Protein AF-0000000072977412 (afdb_homodimer)

Nearest PDB structures (foldseek):
  4biz-assembly2_C  TM=6.593E-01  e=1.314E-16  Escherichia coli K-12
  4biu-assembly3_F  TM=7.457E-01  e=8.459E-15  Escherichia coli K-12
  4biz-assembly3_A  TM=6.455E-01  e=6.499E-15  Escherichia coli K-12
  5lfk-assembly1_B-2  TM=5.890E-01  e=2.652E-15  Escherichia coli
  1id0-assembly1_A  TM=7.101E-01  e=5.245E-09  Escherichia coli

Sequence (884 aa):
MTYRMSFDWLKHYLPRSLYGRAALILILPIITLQLTVTLVFIQRHFEGVTEQMTRTVVLDLQYLLDRVNAAPDLATAQSIEGVVADPLQLVMTLPANAMPQTGVRRWFDFSGRVVEHTLQARIDGLGPVVLSDDRRVELWFETAHGPMMIEFRRNRVSASNPHQLLVWMVVLGVFMTVIAYIFLRNQLRPIKRLAAASTEYGRGRVVTYHPSGANEVRAAGHAFLDMRNRIERQTQTRTMMLSGVSHDLRTPLTRLRLGLGLLDGDEIEPLVRDVDDMQRLLDAFLDFARGDAQGDAELVDPIDLSAVILADAHRMGQAVSAGEMAGDGDVALRPLAIRRAVENLIGNALRYGGEARLSVIVTPRAVVFCVEDNGQGIPPDQREDAVRPFTRLDPARNQDRGSGVGLGLAIVEDIARAHGGTLRLGESDDLGGLKAEIVLGRMTYRMSFDWLKHYLPRSLYGRAALILILPIITLQLTVTLVFIQRHFEGVTEQMTRTVVLDLQYLLDRVNAAPDLATAQSIEGVVADPLQLVMTLPANAMPQTGVRRWFDFSGRVVEHTLQARIDGLGPVVLSDDRRVELWFETAHGPMMIEFRRNRVSASNPHQLLVWMVVLGVFMTVIAYIFLRNQLRPIKRLAAASTEYGRGRVVTYHPSGANEVRAAGHAFLDMRNRIERQTQTRTMMLSGVSHDLRTPLTRLRLGLGLLDGDEIEPLVRDVDDMQRLLDAFLDFARGDAQGDAELVDPIDLSAVILADAHRMGQAVSAGEMAGDGDVALRPLAIRRAVENLIGNALRYGGEARLSVIVTPRAVVFCVEDNGQGIPPDQREDAVRPFTRLDPARNQDRGSGVGLGLAIVEDIARAHGGTLRLGESDDLGGLKAEIVLGR

pLDDT: mean 83.36, std 12.49, range [24.05, 97.44]

Solvent-accessible surface area (backbone atoms only — not comparable to full-atom values): 46419 Å² total; per-residue (Å²): 132,76,78,68,77,70,58,61,70,55,53,73,73,45,54,58,43,56,66,50,40,52,47,49,51,52,46,48,46,51,52,51,50,50,52,50,51,52,50,49,43,48,55,53,50,48,51,45,38,22,43,38,28,32,52,53,50,47,31,54,50,52,46,52,50,50,54,41,52,68,32,90,46,60,70,56,30,49,51,39,36,72,70,49,28,48,58,60,58,33,47,66,39,72,66,34,73,86,76,66,91,62,54,39,70,58,91,82,41,64,63,54,52,47,39,52,51,49,48,58,74,71,39,86,68,59,51,38,48,35,37,85,53,90,54,38,37,38,39,32,37,74,50,84,75,41,38,32,34,41,35,35,58,29,56,51,34,31,64,80,69,67,61,53,59,55,51,51,48,51,53,49,51,52,51,36,48,53,54,39,47,54,52,50,51,61,62,45,44,39,55,50,49,49,19,50,49,35,42,37,41,69,72,72,40,87,67,93,80,76,66,42,74,34,51,51,48,25,44,25,35,47,25,50,50,50,51,50,49,48,49,53,48,50,53,48,49,48,36,50,49,39,51,44,52,43,55,62,46,46,53,45,46,52,50,41,50,54,56,51,66,73,53,86,64,84,76,45,55,64,47,50,49,36,50,53,49,48,52,52,49,44,52,52,49,38,54,54,49,45,48,85,74,45,68,70,74,37,76,39,44,64,65,60,56,48,50,53,53,50,51,52,38,51,72,68,69,46,59,65,44,81,50,60,76,45,67,79,63,71,39,79,39,30,64,70,40,48,51,50,32,52,49,34,48,43,50,49,20,38,70,60,32,56,32,23,32,44,27,36,42,40,52,96,58,31,39,35,45,33,40,31,11,47,19,86,46,68,57,80,89,47,49,71,54,46,39,34,70,55,34,61,92,61,59,80,79,40,58,82,74,55,80,73,70,26,42,50,51,23,47,30,37,51,51,23,42,76,56,66,25,41,63,45,80,47,69,23,86,86,55,57,3,28,21,41,32,39,40,29,59,101,131,75,79,68,77,69,57,60,69,57,53,72,73,45,55,55,42,57,67,50,40,51,47,49,52,52,46,48,45,52,50,52,49,50,52,50,52,52,50,50,42,49,55,53,50,47,50,46,37,21,45,37,28,34,54,54,50,47,31,54,51,50,44,51,51,52,54,42,53,67,35,90,45,60,70,57,30,50,50,40,35,73,70,49,29,46,58,60,57,32,47,66,38,69,66,35,74,86,76,65,91,61,55,39,69,56,93,82,40,64,63,54,52,46,35,52,53,49,47,59,73,70,37,87,67,58,52,37,49,35,38,85,54,89,54,40,36,37,39,33,35,75,48,83,74,40,39,30,33,39,36,35,58,29,57,53,32,29,64,79,69,66,61,54,60,57,51,51,47,50,52,49,49,53,52,37,49,52,52,39,47,56,51,50,53,61,61,45,44,39,56,49,50,48,18,49,49,34,42,37,41,68,72,70,40,87,66,93,78,76,67,44,73,35,50,51,48,23,45,24,33,47,25,50,49,50,50,51,49,48,49,51,47,52,51,48,48,48,37,49,48,37,51,44,51,43,56,62,47,47,54,45,48,53,50,42,48,53,56,51,65,72,52,84,63,83,77,44,55,63,48,50,49,38,50,53,48,46,52,51,47,44,51,51,49,38,56,54,49,46,48,83,75,45,68,68,73,40,76,38,45,64,65,60,55,48,51,54,53,51,52,50,39,51,72,70,70,46,59,64,44,81,50,61,77,46,66,77,61,70,39,80,38,30,65,70,40,50,51,50,33,51,50,35,47,44,52,49,19,37,71,60,31,57,32,23,32,44,26,36,42,39,52,94,59,31,39,35,46,32,38,32,11,46,20,85,48,66,59,80,92,46,49,71,51,45,39,32,71,54,32,61,93,59,59,82,80,38,60,82,74,56,79,74,70,26,43,49,51,22,49,31,36,50,51,22,43,75,56,67,25,40,63,44,80,46,71,23,84,86,54,59,4,28,22,40,31,38,40,28,58,100

InterPro domains:
  IPR003594 Histidine kinase/HSP90-like ATPase domain [PF02518] (336-434)
  IPR003594 Histidine kinase/HSP90-like ATPase domain [SM00387] (333-442)
  IPR003660 HAMP domain [PF00672] (183-232)
  IPR003660 HAMP domain [PS50885] (185-236)
  IPR003661 Signal transduction histidine kinase, dimerisation/phosphoacceptor domain [PF00512] (238-293)
  IPR003661 Signal transduction histidine kinase, dimerisation/phosphoacceptor domain [SM00388] (237-294)
  IPR003661 Signal transduction histidine kinase, dimerisation/phosphoacceptor domain [cd00082] (236-290)
  IPR004358 Signal transduction histidine kinase-related protein, C-terminal [PR00344] (367-381)
  IPR004358 Signal transduction histidine kinase-related protein, C-terminal [PR00344] (403-421)
  IPR005467 Histidine kinase domain [PS50109] (244-442)
  IPR036097 Signal transduction histidine kinase, dimerisation/phosphoacceptor domain superfamily [SSF47384] (222-293)
  IPR036890 Histidine kinase/HSP90-like ATPase superfamily [G3DSA:3.30.565.10] (298-442)
  IPR036890 Histidine kinase/HSP90-like ATPase superfamily [SSF55874] (285-431)
  IPR050980 Two-component sensor histidine kinase [PTHR44936] (6-440)

Radius of gyration: 48.52 Å; Cα contacts (8 Å, |Δi|>4): 1383; chains: 2; bounding box: 77×150×83 Å

Foldseek 3Di:
DPPPVCCVVVVVVFDPDPLRNLLCVLQVVLVVVLVVVVVCCCPCPFLVQLLVLLVVVLVLVVVLQVLLQPDPAQVSSVVSCVVRQVVVQKHKDPQDDDDDQEEDDDPPPPSVVSSVVSNPVRDPQKDHWHDPDQFKIWTWGQHPRHIMIIMHTNVSNGPPPSCVVSVVSVVVSVVVSVVSSVVSCVQCVQVVQLVVQLVCVVQVDHDDDQQDHDPVSSVVSVVSVVVVVVVVVVLVVLLVVLVVVLVVLVVVLVVQLVVLVPDDDPVSVVVNVVSVQVNVLSVVSNVLSCQPVDDFFDWDWPLVLVVVLVVVCVVVVAQEEEDAEDDDDTDGARSVNVSLLLVLLSVVQCLFANHKYWYWYDDPWKIKIKIAHQGPADDPVCVVVLLDFQDDPCCVVCVPSRDDSSCSSVSNQVRLVSQVWGWDWDADPVNGYIMIMRIHTD/DPPPVCCVVVVVVFDPDPLRNLLCVLQVVLVVVLVVVVVCCCVCPFLVQLLVLLVVVLVLVVVLQVLLQPDPAQVSSVVSCVVRQVVVQKHKDPPDPDDDQEEDDDPPPPSVVSSVVSNPVRDPQKHHWHDPDQFKIWTWGQHPRHIMIIMHTNVSNGPPPSCVVSVVSVVVSVVVSVVSSVVSCVQCVQVVQLVVQLVCVVQVDHDDDQQDHDPVSSVVSVVSVVVVVVVVVVLVVLLVVLVVVLVVLVVVLVVQLVVLVPDDDPVSVVVNVVSVQVNVLSVVSNVLSCQPVDDFFDWDWPLVLVVVLVVVCVVVVAQEEEDAEDDDDTDGARSVNVSLLLVLLQVVQCLFANHKYWYWYDDPWKIKIKIAHQGPADDPVCVVVLLDFQDDPCCVVCVPSRDDSSCNSVSNQVRLVSQVWGWDWDADPVNGYIMIMRIHTD

Structure (mmCIF, N/CA/C/O backbone):
data_AF-0000000072977412-model_v1
#
loop_
_entity.id
_entity.type
_entity.pdbx_description
1 polymer 'histidine kinase'
#
loop_
_atom_site.group_PDB
_atom_site.id
_atom_site.type_symbol
_atom_site.label_atom_id
_atom_site.label_alt_id
_atom_site.label_comp_id
_atom_site.label_asym_id
_atom_site.label_entity_id
_atom_site.label_seq_id
_atom_site.pdbx_PDB_ins_code
_atom_site.Cartn_x
_atom_site.Cartn_y
_atom_site.Cartn_z
_atom_site.occupancy
_atom_site.B_iso_or_equiv
_atom_site.auth_seq_id
_atom_site.auth_comp_id
_atom_site.auth_asym_id
_atom_site.auth_atom_id
_atom_site.pdbx_PDB_model_num
ATOM 1 N N . MET A 1 1 ? 4.051 -14.453 25.219 1 24.89 1 MET A N 1
ATOM 2 C CA . MET A 1 1 ? 5.355 -14.531 24.562 1 24.89 1 MET A CA 1
ATOM 3 C C . MET A 1 1 ? 5.211 -14.914 23.094 1 24.89 1 MET A C 1
ATOM 5 O O . MET A 1 1 ? 5.09 -16.094 22.766 1 24.89 1 MET A O 1
ATOM 9 N N . THR A 1 2 ? 4.379 -14.188 22.391 1 33.25 2 THR A N 1
ATOM 10 C CA . THR A 1 2 ? 3.928 -14.484 21.031 1 33.25 2 THR A CA 1
ATOM 11 C C . THR A 1 2 ? 5.113 -14.594 20.078 1 33.25 2 THR A C 1
ATOM 13 O O . THR A 1 2 ? 5.977 -13.711 20.047 1 33.25 2 THR A O 1
ATOM 16 N N . TYR A 1 3 ? 5.574 -15.727 19.953 1 31.36 3 TYR A N 1
ATOM 17 C CA . TYR A 1 3 ? 6.664 -16.094 19.062 1 31.36 3 TYR A CA 1
ATOM 18 C C . TYR A 1 3 ? 6.586 -15.336 17.75 1 31.36 3 TYR A C 1
ATOM 20 O O . TYR A 1 3 ? 5.695 -15.586 16.938 1 31.36 3 TYR A O 1
ATOM 28 N N . ARG A 1 4 ? 6.785 -13.992 17.875 1 40.03 4 ARG A N 1
ATOM 29 C CA . ARG A 1 4 ? 7.07 -13.227 16.656 1 40.03 4 ARG A CA 1
ATOM 30 C C . ARG A 1 4 ? 8.07 -13.961 15.773 1 40.03 4 ARG A C 1
ATOM 32 O O . ARG A 1 4 ? 9.25 -14.078 16.125 1 40.03 4 ARG A O 1
ATOM 39 N N . MET A 1 5 ? 7.805 -15.062 15.312 1 39.19 5 MET A N 1
ATOM 40 C CA . MET A 1 5 ? 8.68 -15.727 14.352 1 39.19 5 MET A CA 1
ATOM 41 C C . MET A 1 5 ? 9.477 -14.703 13.547 1 39.19 5 MET A C 1
ATOM 43 O O . MET A 1 5 ? 8.906 -13.844 12.875 1 39.19 5 MET A O 1
ATOM 47 N N . SER A 1 6 ? 10.547 -14.195 13.961 1 41.56 6 SER A N 1
ATOM 48 C CA . SER A 1 6 ? 11.562 -13.203 13.617 1 41.56 6 SER A CA 1
ATOM 49 C C . SER A 1 6 ? 12.039 -13.375 12.18 1 41.56 6 SER A C 1
ATOM 51 O O . SER A 1 6 ? 12.875 -14.234 11.891 1 41.56 6 SER A O 1
ATOM 53 N N . PHE A 1 7 ? 11.188 -13.484 11.359 1 47.25 7 PHE A N 1
ATOM 54 C CA . PHE A 1 7 ? 11.594 -13.406 9.961 1 47.25 7 PHE A CA 1
ATOM 55 C C . PHE A 1 7 ? 12.508 -12.203 9.727 1 47.25 7 PHE A C 1
ATOM 57 O O . PHE A 1 7 ? 12.469 -11.594 8.656 1 47.25 7 PHE A O 1
ATOM 64 N N . ASP A 1 8 ? 13.031 -11.719 10.68 1 50.78 8 ASP A N 1
ATOM 65 C CA . ASP A 1 8 ? 13.961 -10.594 10.602 1 50.78 8 ASP A CA 1
ATOM 66 C C . ASP A 1 8 ? 15.109 -10.891 9.641 1 50.78 8 ASP A C 1
ATOM 68 O O . ASP A 1 8 ? 15.625 -9.984 8.984 1 50.78 8 ASP A O 1
ATOM 72 N N . TRP A 1 9 ? 15.5 -12.242 9.648 1 49.22 9 TRP A N 1
ATOM 73 C CA . TRP A 1 9 ? 16.594 -12.586 8.758 1 49.22 9 TRP A CA 1
ATOM 74 C C . TRP A 1 9 ? 16.188 -12.422 7.297 1 49.22 9 TRP A C 1
ATOM 76 O O . TRP A 1 9 ? 16.984 -11.992 6.461 1 49.22 9 TRP A O 1
ATOM 86 N N . LEU A 1 10 ? 15.016 -12.703 7.008 1 53.59 10 LEU A N 1
ATOM 87 C CA . LEU A 1 10 ? 14.539 -12.57 5.633 1 53.59 10 LEU A CA 1
ATOM 88 C C . LEU A 1 10 ? 14.445 -11.102 5.238 1 53.59 10 LEU A C 1
ATOM 90 O O . LEU A 1 10 ? 14.508 -10.766 4.051 1 53.59 10 LEU A O 1
ATOM 94 N N . LYS A 1 11 ? 14.539 -10.266 6.254 1 57.81 11 LYS A N 1
ATOM 95 C CA . LYS A 1 11 ? 14.414 -8.828 6.016 1 57.81 11 LYS A CA 1
ATOM 96 C C . LYS A 1 11 ? 15.625 -8.289 5.258 1 57.81 11 LYS A C 1
ATOM 98 O O . LYS A 1 11 ? 15.508 -7.34 4.484 1 57.81 11 LYS A O 1
ATOM 103 N N . HIS A 1 12 ? 16.609 -9.039 5.488 1 54.75 12 HIS A N 1
ATOM 104 C CA . HIS A 1 12 ? 17.828 -8.57 4.84 1 54.75 12 HIS A CA 1
ATOM 105 C C . HIS A 1 12 ? 17.812 -8.883 3.348 1 54.75 12 HIS A C 1
ATOM 107 O O . HIS A 1 12 ? 18.469 -8.203 2.561 1 54.75 12 HIS A O 1
ATOM 113 N N . TYR A 1 13 ? 17.031 -9.852 2.969 1 55.81 13 TYR A N 1
ATOM 114 C CA . TYR A 1 13 ? 17.094 -10.242 1.564 1 55.81 13 TYR A CA 1
ATOM 115 C C . TYR A 1 13 ? 15.922 -9.664 0.784 1 55.81 13 TYR A C 1
ATOM 117 O O . TYR A 1 13 ? 15.891 -9.742 -0.446 1 55.81 13 TYR A O 1
ATOM 125 N N . LEU A 1 14 ? 15.086 -9.031 1.448 1 64.12 14 LEU A N 1
ATOM 126 C CA . LEU A 1 14 ? 13.906 -8.516 0.767 1 64.12 14 LEU A CA 1
ATOM 127 C C . LEU A 1 14 ? 14.141 -7.098 0.262 1 64.12 14 LEU A C 1
ATOM 129 O O . LEU A 1 14 ? 14.82 -6.305 0.923 1 64.12 14 LEU A O 1
ATOM 133 N N . PRO A 1 15 ? 13.742 -6.848 -0.955 1 70.62 15 PRO A N 1
ATOM 134 C CA . PRO A 1 15 ? 13.859 -5.477 -1.462 1 70.62 15 PRO A CA 1
ATOM 135 C C . PRO A 1 15 ? 13.227 -4.449 -0.523 1 70.62 15 PRO A C 1
ATOM 137 O O . PRO A 1 15 ? 12.328 -4.781 0.254 1 70.62 15 PRO A O 1
ATOM 140 N N . ARG A 1 16 ? 13.859 -3.369 -0.55 1 72.94 16 ARG A N 1
ATOM 141 C CA . ARG A 1 16 ? 13.406 -2.334 0.374 1 72.94 16 ARG A CA 1
ATOM 142 C C . ARG A 1 16 ? 12.328 -1.466 -0.265 1 72.94 16 ARG A C 1
ATOM 144 O O . ARG A 1 16 ? 11.633 -0.725 0.429 1 72.94 16 ARG A O 1
ATOM 151 N N . SER A 1 17 ? 12.156 -1.719 -1.603 1 79 17 SER A N 1
ATOM 152 C CA . SER A 1 17 ? 11.133 -0.931 -2.289 1 79 17 SER A CA 1
ATOM 153 C C . SER A 1 17 ? 9.781 -1.632 -2.258 1 79 17 SER A C 1
ATOM 155 O O . SER A 1 17 ? 9.711 -2.859 -2.164 1 79 17 SER A O 1
ATOM 157 N N . LEU A 1 18 ? 8.719 -0.855 -2.211 1 79.94 18 LEU A N 1
ATOM 158 C CA . LEU A 1 18 ? 7.359 -1.392 -2.18 1 79.94 18 LEU A CA 1
ATOM 159 C C . LEU A 1 18 ? 7.102 -2.287 -3.389 1 79.94 18 LEU A C 1
ATOM 161 O O . LEU A 1 18 ? 6.598 -3.402 -3.242 1 79.94 18 LEU A O 1
ATOM 165 N N . TYR A 1 19 ? 7.555 -1.875 -4.586 1 75.5 19 TYR A N 1
ATOM 166 C CA . TYR A 1 19 ? 7.355 -2.646 -5.809 1 75.5 19 TYR A CA 1
ATOM 167 C C . TYR A 1 19 ? 8.18 -3.928 -5.785 1 75.5 19 TYR A C 1
ATOM 169 O O . TYR A 1 19 ? 7.707 -4.988 -6.199 1 75.5 19 TYR A O 1
ATOM 177 N N . GLY A 1 20 ? 9.391 -3.82 -5.32 1 76.69 20 GLY A N 1
ATOM 178 C CA . GLY A 1 20 ? 10.242 -4.996 -5.25 1 76.69 20 GLY A CA 1
ATOM 179 C C . GLY A 1 20 ? 9.695 -6.074 -4.332 1 76.69 20 GLY A C 1
ATOM 180 O O . GLY A 1 20 ? 9.688 -7.254 -4.688 1 76.69 20 GLY A O 1
ATOM 181 N N . ARG A 1 21 ? 9.281 -5.664 -3.252 1 78.75 21 ARG A N 1
ATOM 182 C CA . ARG A 1 21 ? 8.719 -6.609 -2.289 1 78.75 21 ARG A CA 1
ATOM 183 C C . ARG A 1 21 ? 7.438 -7.234 -2.82 1 78.75 21 ARG A C 1
ATOM 185 O O . ARG A 1 21 ? 7.227 -8.445 -2.688 1 78.75 21 ARG A O 1
ATOM 192 N N . ALA A 1 22 ? 6.613 -6.461 -3.445 1 79.75 22 ALA A N 1
ATOM 193 C CA . ALA A 1 22 ? 5.352 -6.949 -3.99 1 79.75 22 ALA A CA 1
ATOM 194 C C . ALA A 1 22 ? 5.59 -7.922 -5.141 1 79.75 22 ALA A C 1
ATOM 196 O O . ALA A 1 22 ? 4.922 -8.953 -5.246 1 79.75 22 ALA A O 1
ATOM 197 N N . ALA A 1 23 ? 6.586 -7.625 -5.941 1 79.38 23 ALA A N 1
ATOM 198 C CA . ALA A 1 23 ? 6.93 -8.492 -7.066 1 79.38 23 ALA A CA 1
ATOM 199 C C . ALA A 1 23 ? 7.43 -9.852 -6.578 1 79.38 23 ALA A C 1
ATOM 201 O O . ALA A 1 23 ? 7.062 -10.891 -7.129 1 79.38 23 ALA A O 1
ATOM 202 N N . LEU A 1 24 ? 8.219 -9.828 -5.625 1 78.5 24 LEU A N 1
ATOM 203 C CA . LEU A 1 24 ? 8.758 -11.062 -5.074 1 78.5 24 LEU A CA 1
ATOM 204 C C . LEU A 1 24 ? 7.645 -11.938 -4.5 1 78.5 24 LEU A C 1
ATOM 206 O O . LEU A 1 24 ? 7.652 -13.156 -4.68 1 78.5 24 LEU A O 1
ATOM 210 N N . ILE A 1 25 ? 6.734 -11.328 -3.908 1 78.88 25 ILE A N 1
ATOM 211 C CA . ILE A 1 25 ? 5.637 -12.047 -3.268 1 78.88 25 ILE A CA 1
ATOM 212 C C . ILE A 1 25 ? 4.742 -12.672 -4.332 1 78.88 25 ILE A C 1
ATOM 214 O O . ILE A 1 25 ? 4.215 -13.773 -4.133 1 78.88 25 ILE A O 1
ATOM 218 N N . LEU A 1 26 ? 4.66 -12.023 -5.438 1 78.19 26 LEU A N 1
ATOM 219 C CA . LEU A 1 26 ? 3.805 -12.5 -6.516 1 78.19 26 LEU A CA 1
ATOM 220 C C . LEU A 1 26 ? 4.516 -13.562 -7.344 1 78.19 26 LEU A C 1
ATOM 222 O O . LEU A 1 26 ? 3.941 -14.617 -7.645 1 78.19 26 LEU A O 1
ATOM 226 N N . ILE A 1 27 ? 5.805 -13.367 -7.613 1 80.44 27 ILE A N 1
ATOM 227 C CA . ILE A 1 27 ? 6.527 -14.172 -8.594 1 80.44 27 ILE A CA 1
ATOM 228 C C . ILE A 1 27 ? 7.055 -15.445 -7.934 1 80.44 27 ILE A C 1
ATOM 230 O O . ILE A 1 27 ? 7.035 -16.516 -8.539 1 80.44 27 ILE A O 1
ATOM 234 N N . LEU A 1 28 ? 7.379 -15.367 -6.719 1 79.31 28 LEU A N 1
ATOM 235 C CA . LEU A 1 28 ? 8.07 -16.469 -6.062 1 79.31 28 LEU A CA 1
ATOM 236 C C . LEU A 1 28 ? 7.168 -17.703 -5.969 1 79.31 28 LEU A C 1
ATOM 238 O O . LEU A 1 28 ? 7.566 -18.797 -6.359 1 79.31 28 LEU A O 1
ATOM 242 N N . PRO A 1 29 ? 5.945 -17.516 -5.547 1 78.88 29 PRO A N 1
ATOM 243 C CA . PRO A 1 29 ? 5.09 -18.703 -5.469 1 78.88 29 PRO A CA 1
ATOM 244 C C . PRO A 1 29 ? 4.789 -19.297 -6.844 1 78.88 29 PRO A C 1
ATOM 246 O O . PRO A 1 29 ? 4.727 -20.516 -6.988 1 78.88 29 PRO A O 1
ATOM 249 N N . ILE A 1 30 ? 4.672 -18.5 -7.832 1 79.06 30 ILE A N 1
ATOM 250 C CA . ILE A 1 30 ? 4.352 -18.969 -9.18 1 79.06 30 ILE A CA 1
ATOM 251 C C . ILE A 1 30 ? 5.543 -19.719 -9.766 1 79.06 30 ILE A C 1
ATOM 253 O O . ILE A 1 30 ? 5.387 -20.828 -10.289 1 79.06 30 ILE A O 1
ATOM 257 N N . ILE A 1 31 ? 6.703 -19.203 -9.609 1 80.31 31 ILE A N 1
ATOM 258 C CA . ILE A 1 31 ? 7.906 -19.828 -10.156 1 80.31 31 ILE A CA 1
ATOM 259 C C . ILE A 1 31 ? 8.211 -21.125 -9.414 1 80.31 31 ILE A C 1
ATOM 261 O O . ILE A 1 31 ? 8.586 -22.125 -10.023 1 80.31 31 ILE A O 1
ATOM 265 N N . THR A 1 32 ? 8.023 -21.094 -8.125 1 79.19 32 THR A N 1
ATOM 266 C CA . THR A 1 32 ? 8.273 -22.281 -7.32 1 79.19 32 THR A CA 1
ATOM 267 C C . THR A 1 32 ? 7.309 -23.406 -7.707 1 79.19 32 THR A C 1
ATOM 269 O O . THR A 1 32 ? 7.719 -24.562 -7.863 1 79.19 32 THR A O 1
ATOM 272 N N . LEU A 1 33 ? 6.094 -23.031 -7.895 1 79.38 33 LEU A N 1
ATOM 273 C CA . LEU A 1 33 ? 5.09 -24.016 -8.281 1 79.38 33 LEU A CA 1
ATOM 274 C C . LEU A 1 33 ? 5.387 -24.578 -9.672 1 79.38 33 LEU A C 1
ATOM 276 O O . LEU A 1 33 ? 5.32 -25.781 -9.883 1 79.38 33 LEU A O 1
ATOM 280 N N . GLN A 1 34 ? 5.785 -23.703 -10.523 1 80.19 34 GLN A N 1
ATOM 281 C CA . GLN A 1 34 ? 6.082 -24.125 -11.891 1 80.19 34 GLN A CA 1
ATOM 282 C C . GLN A 1 34 ? 7.301 -25.047 -11.93 1 80.19 34 GLN A C 1
ATOM 284 O O . GLN A 1 34 ? 7.297 -26.062 -12.641 1 80.19 34 GLN A O 1
ATOM 289 N N . LEU A 1 35 ? 8.273 -24.703 -11.188 1 79.44 35 LEU A N 1
ATOM 290 C CA . LEU A 1 35 ? 9.492 -25.484 -11.172 1 79.44 35 LEU A CA 1
ATOM 291 C C . LEU A 1 35 ? 9.25 -26.859 -10.555 1 79.44 35 LEU A C 1
ATOM 293 O O . LEU A 1 35 ? 9.742 -27.875 -11.062 1 79.44 35 LEU A O 1
ATOM 297 N N . THR A 1 36 ? 8.477 -26.922 -9.562 1 77.44 36 THR A N 1
ATOM 298 C CA . THR A 1 36 ? 8.188 -28.172 -8.891 1 77.44 36 THR A CA 1
ATOM 299 C C . THR A 1 36 ? 7.344 -29.078 -9.773 1 77.44 36 THR A C 1
ATOM 301 O O . THR A 1 36 ? 7.637 -30.266 -9.914 1 77.44 36 THR A O 1
ATOM 304 N N . VAL A 1 37 ? 6.324 -28.531 -10.406 1 76.62 37 VAL A N 1
ATOM 305 C CA . VAL A 1 37 ? 5.457 -29.312 -11.281 1 76.62 37 VAL A CA 1
ATOM 306 C C . VAL A 1 37 ? 6.258 -29.828 -12.469 1 76.62 37 VAL A C 1
ATOM 308 O O . VAL A 1 37 ? 6.102 -30.984 -12.875 1 76.62 37 VAL A O 1
ATOM 311 N N . THR A 1 38 ? 7.141 -28.984 -12.945 1 77.19 38 THR A N 1
ATOM 312 C CA . THR A 1 38 ? 7.973 -29.375 -14.078 1 77.19 38 THR A CA 1
ATOM 313 C C . THR A 1 38 ? 8.891 -30.531 -13.711 1 77.19 38 THR A C 1
ATOM 315 O O . THR A 1 38 ? 8.992 -31.516 -14.453 1 77.19 38 THR A O 1
ATOM 318 N N . LEU A 1 39 ? 9.43 -30.516 -12.578 1 77.19 39 LEU A N 1
ATOM 319 C CA . LEU A 1 39 ? 10.375 -31.531 -12.148 1 77.19 39 LEU A CA 1
ATOM 320 C C . LEU A 1 39 ? 9.664 -32.844 -11.859 1 77.19 39 LEU A C 1
ATOM 322 O O . LEU A 1 39 ? 10.125 -33.906 -12.258 1 77.19 39 LEU A O 1
ATOM 326 N N . VAL A 1 40 ? 8.57 -32.75 -11.227 1 74.31 40 VAL A N 1
ATOM 327 C CA . VAL A 1 40 ? 7.812 -33.969 -10.891 1 74.31 40 VAL A CA 1
ATOM 328 C C . VAL A 1 40 ? 7.25 -34.594 -12.156 1 74.31 40 VAL A C 1
ATOM 330 O O . VAL A 1 40 ? 7.234 -35.812 -12.297 1 74.31 40 VAL A O 1
ATOM 333 N N . PHE A 1 41 ? 6.828 -33.844 -13.039 1 75.94 41 PHE A N 1
ATOM 334 C CA . PHE A 1 41 ? 6.297 -34.312 -14.312 1 75.94 41 PHE A CA 1
ATOM 335 C C . PHE A 1 41 ? 7.379 -35.031 -15.102 1 75.94 41 PHE A C 1
ATOM 337 O O . PHE A 1 41 ? 7.141 -36.125 -15.633 1 75.94 41 PHE A O 1
ATOM 344 N N . ILE A 1 42 ? 8.547 -34.438 -15.172 1 74.44 42 ILE A N 1
ATOM 345 C CA . ILE A 1 42 ? 9.625 -35.031 -15.953 1 74.44 42 ILE A CA 1
ATOM 346 C C . ILE A 1 42 ? 10.047 -36.375 -15.32 1 74.44 42 ILE A C 1
ATOM 348 O O . ILE A 1 42 ? 10.195 -37.375 -16.031 1 74.44 42 ILE A O 1
ATOM 352 N N . GLN A 1 43 ? 10.18 -36.375 -14.07 1 70.69 43 GLN A N 1
ATOM 353 C CA . GLN A 1 43 ? 10.695 -37.531 -13.383 1 70.69 43 GLN A CA 1
ATOM 354 C C . GLN A 1 43 ? 9.648 -38.656 -13.336 1 70.69 43 GLN A C 1
ATOM 356 O O . GLN A 1 43 ? 9.922 -39.781 -13.727 1 70.69 43 GLN A O 1
ATOM 361 N N . ARG A 1 44 ? 8.539 -38.312 -12.945 1 66.25 44 ARG A N 1
ATOM 362 C CA . ARG A 1 44 ? 7.578 -39.344 -12.633 1 66.25 44 ARG A CA 1
ATOM 363 C C . ARG A 1 44 ? 6.75 -39.719 -13.859 1 66.25 44 ARG A C 1
ATOM 365 O O . ARG A 1 44 ? 6.512 -40.906 -14.133 1 66.25 44 ARG A O 1
ATOM 372 N N . HIS A 1 45 ? 6.449 -38.688 -14.445 1 68 45 HIS A N 1
ATOM 373 C CA . HIS A 1 45 ? 5.477 -39 -15.492 1 68 45 HIS A CA 1
ATOM 374 C C . HIS A 1 45 ? 6.168 -39.25 -16.828 1 68 45 HIS A C 1
ATOM 376 O O . HIS A 1 45 ? 5.914 -40.281 -17.469 1 68 45 HIS A O 1
ATOM 382 N N . PHE A 1 46 ? 7.137 -38.531 -17.047 1 74.81 46 PHE A N 1
ATOM 383 C CA . PHE A 1 46 ? 7.766 -38.719 -18.344 1 74.81 46 PHE A CA 1
ATOM 384 C C . PHE A 1 46 ? 8.695 -39.906 -18.359 1 74.81 46 PHE A C 1
ATOM 386 O O . PHE A 1 46 ? 8.555 -40.812 -19.188 1 74.81 46 PHE A O 1
ATOM 393 N N . GLU A 1 47 ? 9.547 -40 -17.453 1 81.62 47 GLU A N 1
ATOM 394 C CA . GLU A 1 47 ? 10.523 -41.094 -17.406 1 81.62 47 GLU A CA 1
ATOM 395 C C . GLU A 1 47 ? 9.859 -42.406 -17 1 81.62 47 GLU A C 1
ATOM 397 O O . GLU A 1 47 ? 10.094 -43.438 -17.625 1 81.62 47 GLU A O 1
ATOM 402 N N . GLY A 1 48 ? 8.977 -42.312 -16.031 1 83.5 48 GLY A N 1
ATOM 403 C CA . GLY A 1 48 ? 8.328 -43.531 -15.531 1 83.5 48 GLY A CA 1
ATOM 404 C C . GLY A 1 48 ? 7.391 -44.156 -16.531 1 83.5 48 GLY A C 1
ATOM 405 O O . GLY A 1 48 ? 7.434 -45.375 -16.75 1 83.5 48 GLY A O 1
ATOM 406 N N . VAL A 1 49 ? 6.668 -43.375 -17.156 1 85.94 49 VAL A N 1
ATOM 407 C CA . VAL A 1 49 ? 5.703 -43.875 -18.125 1 85.94 49 VAL A CA 1
ATOM 408 C C . VAL A 1 49 ? 6.438 -44.438 -19.344 1 85.94 49 VAL A C 1
ATOM 410 O O . VAL A 1 49 ? 6.082 -45.5 -19.859 1 85.94 49 VAL A O 1
ATOM 413 N N . THR A 1 50 ? 7.449 -43.75 -19.812 1 89.31 50 THR A N 1
ATOM 414 C CA . THR A 1 50 ? 8.234 -44.219 -20.953 1 89.31 50 THR A CA 1
ATOM 415 C C . THR A 1 50 ? 8.867 -45.562 -20.656 1 89.31 50 THR A C 1
ATOM 417 O O . THR A 1 50 ? 8.859 -46.469 -21.5 1 89.31 50 THR A O 1
ATOM 420 N N . GLU A 1 51 ? 9.344 -45.719 -19.484 1 92.44 51 GLU A N 1
ATOM 421 C CA . GLU A 1 51 ? 9.938 -46.969 -19.078 1 92.44 51 GLU A CA 1
ATOM 422 C C . GLU A 1 51 ? 8.891 -48.094 -19.078 1 92.44 51 GLU A C 1
ATOM 424 O O . GLU A 1 51 ? 9.156 -49.188 -19.547 1 92.44 51 GLU A O 1
ATOM 429 N N . GLN A 1 52 ? 7.762 -47.75 -18.547 1 91.5 52 GLN A N 1
ATOM 430 C CA . GLN A 1 52 ? 6.684 -48.719 -18.484 1 91.5 52 GLN A CA 1
ATOM 431 C C . GLN A 1 52 ? 6.254 -49.156 -19.891 1 91.5 52 GLN A C 1
ATOM 433 O O . GLN A 1 52 ? 6.082 -50.344 -20.141 1 91.5 52 GLN A O 1
ATOM 438 N N . MET A 1 53 ? 6.078 -48.219 -20.719 1 93.12 53 MET A N 1
ATOM 439 C CA . MET A 1 53 ? 5.656 -48.5 -22.078 1 93.12 53 MET A CA 1
ATOM 440 C C . MET A 1 53 ? 6.699 -49.344 -22.812 1 93.12 53 MET A C 1
ATOM 442 O O . MET A 1 53 ? 6.363 -50.344 -23.469 1 93.12 53 MET A O 1
ATOM 446 N N . THR A 1 54 ? 7.961 -48.969 -22.609 1 95.25 54 THR A N 1
ATOM 447 C CA . THR A 1 54 ? 9.047 -49.688 -23.281 1 95.25 54 THR A CA 1
ATOM 448 C C . THR A 1 54 ? 9.148 -51.125 -22.781 1 95.25 54 THR A C 1
ATOM 450 O O . THR A 1 54 ? 9.375 -52.031 -23.578 1 95.25 54 THR A O 1
ATOM 453 N N . ARG A 1 55 ? 8.883 -51.344 -21.562 1 94.62 55 ARG A N 1
ATOM 454 C CA . ARG A 1 55 ? 8.953 -52.688 -20.984 1 94.62 55 ARG A CA 1
ATOM 455 C C . ARG A 1 55 ? 7.922 -53.625 -21.609 1 94.62 55 ARG A C 1
ATOM 457 O O . ARG A 1 55 ? 8.18 -54.812 -21.797 1 94.62 55 ARG A O 1
ATOM 464 N N . THR A 1 56 ? 6.809 -53 -21.891 1 94.56 56 THR A N 1
ATOM 465 C CA . THR A 1 56 ? 5.758 -53.812 -22.5 1 94.56 56 THR A CA 1
ATOM 466 C C . THR A 1 56 ? 6.176 -54.25 -23.906 1 94.56 56 THR A C 1
ATOM 468 O O . THR A 1 56 ? 5.961 -55.406 -24.266 1 94.56 56 THR A O 1
ATOM 471 N N . VAL A 1 57 ? 6.816 -53.406 -24.625 1 95.75 57 VAL A N 1
ATOM 472 C CA . VAL A 1 57 ? 7.234 -53.719 -25.984 1 95.75 57 VAL A CA 1
ATOM 473 C C . VAL A 1 57 ? 8.398 -54.719 -25.938 1 95.75 57 VAL A C 1
ATOM 475 O O . VAL A 1 57 ? 8.547 -55.562 -26.844 1 95.75 57 VAL A O 1
ATOM 478 N N . VAL A 1 58 ? 9.203 -54.656 -24.891 1 96.62 58 VAL A N 1
ATOM 479 C CA . VAL A 1 58 ? 10.328 -55.562 -24.719 1 96.62 58 VAL A CA 1
ATOM 480 C C . VAL A 1 58 ? 9.836 -57 -24.703 1 96.62 58 VAL A C 1
ATOM 482 O O . VAL A 1 58 ? 10.484 -57.906 -25.25 1 96.62 58 VAL A O 1
ATOM 485 N N . LEU A 1 59 ? 8.664 -57.219 -24.109 1 95.62 59 LEU A N 1
ATOM 486 C CA . LEU A 1 59 ? 8.086 -58.562 -24.078 1 95.62 59 LEU A CA 1
ATOM 487 C C . LEU A 1 59 ? 7.809 -59.094 -25.484 1 95.62 59 LEU A C 1
ATOM 489 O O . LEU A 1 59 ? 8.141 -60.219 -25.812 1 95.62 59 LEU A O 1
ATOM 493 N N . ASP A 1 60 ? 7.309 -58.219 -26.297 1 96.31 60 ASP A N 1
ATOM 494 C CA . ASP A 1 60 ? 7.012 -58.562 -27.672 1 96.31 60 ASP A CA 1
ATOM 495 C C . ASP A 1 60 ? 8.289 -58.875 -28.453 1 96.31 60 ASP A C 1
ATOM 497 O O . ASP A 1 60 ? 8.352 -59.844 -29.188 1 96.31 60 ASP A O 1
ATOM 501 N N . LEU A 1 61 ? 9.258 -58.031 -28.234 1 96.44 61 LEU A N 1
ATOM 502 C CA . LEU A 1 61 ? 10.508 -58.156 -28.969 1 96.44 61 LEU A CA 1
ATOM 503 C C . LEU A 1 61 ? 11.25 -59.438 -28.594 1 96.44 61 LEU A C 1
ATOM 505 O O . LEU A 1 61 ? 11.75 -60.156 -29.453 1 96.44 61 LEU A O 1
ATOM 509 N N . GLN A 1 62 ? 11.273 -59.719 -27.312 1 95.56 62 GLN A N 1
ATOM 510 C CA . GLN A 1 62 ? 11.945 -60.938 -26.844 1 95.56 62 GLN A CA 1
ATOM 511 C C . GLN A 1 62 ? 11.258 -62.188 -27.359 1 95.56 62 GLN A C 1
ATOM 513 O O . GLN A 1 62 ? 11.922 -63.156 -27.75 1 95.56 62 GLN A O 1
ATOM 518 N N . TYR A 1 63 ? 9.945 -62.094 -27.344 1 95.75 63 TYR A N 1
ATOM 519 C CA . TYR A 1 63 ? 9.172 -63.219 -27.859 1 95.75 63 TYR A CA 1
ATOM 520 C C . TYR A 1 63 ? 9.508 -63.469 -29.328 1 95.75 63 TYR A C 1
ATOM 522 O O . TYR A 1 63 ? 9.781 -64.625 -29.719 1 95.75 63 TYR A O 1
ATOM 530 N N . LEU A 1 64 ? 9.508 -62.438 -30.094 1 95.81 64 LEU A N 1
ATOM 531 C CA . LEU A 1 64 ? 9.812 -62.531 -31.516 1 95.81 64 LEU A CA 1
ATOM 532 C C . LEU A 1 64 ? 11.234 -63.062 -31.734 1 95.81 64 LEU A C 1
ATOM 534 O O . LEU A 1 64 ? 11.461 -63.938 -32.562 1 95.81 64 LEU A O 1
ATOM 538 N N . LEU A 1 65 ? 12.203 -62.531 -30.984 1 95 65 LEU A N 1
ATOM 539 C CA . LEU A 1 65 ? 13.609 -62.906 -31.109 1 95 65 LEU A CA 1
ATOM 540 C C . LEU A 1 65 ? 13.805 -64.375 -30.766 1 95 65 LEU A C 1
ATOM 542 O O . LEU A 1 65 ? 14.531 -65.125 -31.469 1 95 65 LEU A O 1
ATOM 546 N N . ASP A 1 66 ? 13.109 -64.812 -29.75 1 95.19 66 ASP A N 1
ATOM 547 C CA . ASP A 1 66 ? 13.219 -66.188 -29.328 1 95.19 66 ASP A CA 1
ATOM 548 C C . ASP A 1 66 ? 12.672 -67.125 -30.391 1 95.19 66 ASP A C 1
ATOM 550 O O . ASP A 1 66 ? 13.258 -68.188 -30.672 1 95.19 66 ASP A O 1
ATOM 554 N N . ARG A 1 67 ? 11.586 -66.75 -31.016 1 95.06 67 ARG A N 1
ATOM 555 C CA . ARG A 1 67 ? 10.969 -67.562 -32.062 1 95.06 67 ARG A CA 1
ATOM 556 C C . ARG A 1 67 ? 11.859 -67.625 -33.281 1 95.06 67 ARG A C 1
ATOM 558 O O . ARG A 1 67 ? 12 -68.688 -33.906 1 95.06 67 ARG A O 1
ATOM 565 N N . VAL A 1 68 ? 12.461 -66.562 -33.625 1 95.5 68 VAL A N 1
ATOM 566 C CA . VAL A 1 68 ? 13.32 -66.5 -34.812 1 95.5 68 VAL A CA 1
ATOM 567 C C . VAL A 1 68 ? 14.57 -67.312 -34.562 1 95.5 68 VAL A C 1
ATOM 569 O O . VAL A 1 68 ? 14.969 -68.125 -35.438 1 95.5 68 VAL A O 1
ATOM 572 N N . ASN A 1 69 ? 15.117 -67.25 -33.406 1 94.69 69 ASN A N 1
ATOM 573 C CA . ASN A 1 69 ? 16.344 -67.938 -33.094 1 94.69 69 ASN A CA 1
ATOM 574 C C . ASN A 1 69 ? 16.094 -69.438 -32.969 1 94.69 69 ASN A C 1
ATOM 576 O O . ASN A 1 69 ? 17 -70.25 -33.219 1 94.69 69 ASN A O 1
ATOM 580 N N . ALA A 1 70 ? 14.844 -69.75 -32.625 1 94.56 70 ALA A N 1
ATOM 581 C CA . ALA A 1 70 ? 14.5 -71.188 -32.469 1 94.56 70 ALA A CA 1
ATOM 582 C C . ALA A 1 70 ? 14.164 -71.812 -33.812 1 94.56 70 ALA A C 1
ATOM 584 O O . ALA A 1 70 ? 14.078 -73.062 -33.906 1 94.56 70 ALA A O 1
ATOM 585 N N . ALA A 1 71 ? 14.047 -71 -34.812 1 95.38 71 ALA A N 1
ATOM 586 C CA . ALA A 1 71 ? 13.719 -71.5 -36.125 1 95.38 71 ALA A CA 1
ATOM 587 C C . ALA A 1 71 ? 14.867 -72.375 -36.688 1 95.38 71 ALA A C 1
ATOM 589 O O . ALA A 1 71 ? 16.031 -72 -36.531 1 95.38 71 ALA A O 1
ATOM 590 N N . PRO A 1 72 ? 14.539 -73.438 -37.344 1 94.88 72 PRO A N 1
ATOM 591 C CA . PRO A 1 72 ? 15.586 -74.312 -37.812 1 94.88 72 PRO A CA 1
ATOM 592 C C . PRO A 1 72 ? 16.312 -73.812 -39.062 1 94.88 72 PRO A C 1
ATOM 594 O O . PRO A 1 72 ? 17.469 -74.188 -39.281 1 94.88 72 PRO A O 1
ATOM 597 N N . ASP A 1 73 ? 15.578 -73.062 -39.938 1 94.75 73 ASP A N 1
ATOM 598 C CA . ASP A 1 73 ? 16.188 -72.5 -41.156 1 94.75 73 ASP A CA 1
ATOM 599 C C . ASP A 1 73 ? 15.688 -71.062 -41.406 1 94.75 73 ASP A C 1
ATOM 601 O O . ASP A 1 73 ? 14.82 -70.562 -40.719 1 94.75 73 ASP A O 1
ATOM 605 N N . LEU A 1 74 ? 16.312 -70.5 -42.375 1 94.62 74 LEU A N 1
ATOM 606 C CA . LEU A 1 74 ? 16.031 -69.125 -42.688 1 94.62 74 LEU A CA 1
ATOM 607 C C . LEU A 1 74 ? 14.609 -68.938 -43.219 1 94.62 74 LEU A C 1
ATOM 609 O O . LEU A 1 74 ? 13.93 -67.938 -42.906 1 94.62 74 LEU A O 1
ATOM 613 N N . ALA A 1 75 ? 14.156 -69.875 -43.906 1 95.44 75 ALA A N 1
ATOM 614 C CA . ALA A 1 75 ? 12.82 -69.812 -44.5 1 95.44 75 ALA A CA 1
ATOM 615 C C . ALA A 1 75 ? 11.75 -69.812 -43.406 1 95.44 75 ALA A C 1
ATOM 617 O O . ALA A 1 75 ? 10.789 -69.062 -43.469 1 95.44 75 ALA A O 1
ATOM 618 N N . THR A 1 76 ? 11.938 -70.625 -42.438 1 95.12 76 THR A N 1
ATOM 619 C CA . THR A 1 76 ? 11.008 -70.688 -41.312 1 95.12 76 THR A CA 1
ATOM 620 C C . THR A 1 76 ? 11.07 -69.438 -40.5 1 95.12 76 THR A C 1
ATOM 622 O O . THR A 1 76 ? 10.047 -68.938 -40.031 1 95.12 76 THR A O 1
ATOM 625 N N . ALA A 1 77 ? 12.258 -69 -40.406 1 95.94 77 ALA A N 1
ATOM 626 C CA . ALA A 1 77 ? 12.445 -67.75 -39.625 1 95.94 77 ALA A CA 1
ATOM 627 C C . ALA A 1 77 ? 11.734 -66.625 -40.312 1 95.94 77 ALA A C 1
ATOM 629 O O . ALA A 1 77 ? 11.133 -65.75 -39.656 1 95.94 77 ALA A O 1
ATOM 630 N N . GLN A 1 78 ? 11.805 -66.562 -41.594 1 95.69 78 GLN A N 1
ATOM 631 C CA . GLN A 1 78 ? 11.164 -65.5 -42.344 1 95.69 78 GLN A CA 1
ATOM 632 C C . GLN A 1 78 ? 9.641 -65.625 -42.281 1 95.69 78 GLN A C 1
ATOM 634 O O . GLN A 1 78 ? 8.938 -64.625 -42.281 1 95.69 78 GLN A O 1
ATOM 639 N N . SER A 1 79 ? 9.141 -66.75 -42.094 1 94.19 79 SER A N 1
ATOM 640 C CA . SER A 1 79 ? 7.695 -67 -42.031 1 94.19 79 SER A CA 1
ATOM 641 C C . SER A 1 79 ? 7.125 -66.5 -40.719 1 94.19 79 SER A C 1
ATOM 643 O O . SER A 1 79 ? 5.926 -66.188 -40.594 1 94.19 79 SER A O 1
ATOM 645 N N . ILE A 1 80 ? 8 -66.312 -39.781 1 94.81 80 ILE A N 1
ATOM 646 C CA . ILE A 1 80 ? 7.598 -65.875 -38.469 1 94.81 80 ILE A CA 1
ATOM 647 C C . ILE A 1 80 ? 7.098 -64.438 -38.562 1 94.81 80 ILE A C 1
ATOM 649 O O . ILE A 1 80 ? 6.297 -63.969 -37.75 1 94.81 80 ILE A O 1
ATOM 653 N N . GLU A 1 81 ? 7.547 -63.688 -39.625 1 94.25 81 GLU A N 1
ATOM 654 C CA . GLU A 1 81 ? 7.059 -62.312 -39.844 1 94.25 81 GLU A CA 1
ATOM 655 C C . GLU A 1 81 ? 5.535 -62.281 -39.938 1 94.25 81 GLU A C 1
ATOM 657 O O . GLU A 1 81 ? 4.879 -61.531 -39.25 1 94.25 81 GLU A O 1
ATOM 662 N N . GLY A 1 82 ? 4.969 -63.125 -40.656 1 93.25 82 GLY A N 1
ATOM 663 C CA . GLY A 1 82 ? 3.529 -63.156 -40.844 1 93.25 82 GLY A CA 1
ATOM 664 C C . GLY A 1 82 ? 2.775 -63.75 -39.688 1 93.25 82 GLY A C 1
ATOM 665 O O . GLY A 1 82 ? 1.618 -63.406 -39.438 1 93.25 82 GLY A O 1
ATOM 666 N N . VAL A 1 83 ? 3.432 -64.562 -38.875 1 92.69 83 VAL A N 1
ATOM 667 C CA . VAL A 1 83 ? 2.746 -65.375 -37.844 1 92.69 83 VAL A CA 1
ATOM 668 C C . VAL A 1 83 ? 2.826 -64.625 -36.5 1 92.69 83 VAL A C 1
ATOM 670 O O . VAL A 1 83 ? 1.879 -64.625 -35.719 1 92.69 83 VAL A O 1
ATOM 673 N N . VAL A 1 84 ? 3.959 -63.969 -36.312 1 95 84 VAL A N 1
ATOM 674 C CA . VAL A 1 84 ? 4.168 -63.344 -35 1 95 84 VAL A CA 1
ATOM 675 C C . VAL A 1 84 ? 4.328 -61.844 -35.156 1 95 84 VAL A C 1
ATOM 677 O O . VAL A 1 84 ? 3.559 -61.062 -34.594 1 95 84 VAL A O 1
ATOM 680 N N . ALA A 1 85 ? 5.223 -61.375 -36.031 1 95.81 85 ALA A N 1
ATOM 681 C CA . ALA A 1 85 ? 5.594 -59.969 -36.125 1 95.81 85 ALA A CA 1
ATOM 682 C C . ALA A 1 85 ? 4.418 -59.125 -36.594 1 95.81 85 ALA A C 1
ATOM 684 O O . ALA A 1 85 ? 4.094 -58.094 -36 1 95.81 85 ALA A O 1
ATOM 685 N N . ASP A 1 86 ? 3.723 -59.5 -37.625 1 95.56 86 ASP A N 1
ATOM 686 C CA . ASP A 1 86 ? 2.641 -58.719 -38.219 1 95.56 86 ASP A CA 1
ATOM 687 C C . ASP A 1 86 ? 1.505 -58.531 -37.219 1 95.56 86 ASP A C 1
ATOM 689 O O . ASP A 1 86 ? 1.06 -57.375 -37 1 95.56 86 ASP A O 1
ATOM 693 N N . PRO A 1 87 ? 1.042 -59.625 -36.5 1 94 87 PRO A N 1
ATOM 694 C CA . PRO A 1 87 ? -0.035 -59.438 -35.531 1 94 87 PRO A CA 1
ATOM 695 C C . PRO A 1 87 ? 0.357 -58.5 -34.375 1 94 87 PRO A C 1
ATOM 697 O O . PRO A 1 87 ? -0.502 -57.812 -33.812 1 94 87 PRO A O 1
ATOM 700 N N . LEU A 1 88 ? 1.643 -58.469 -34.125 1 95.5 88 LEU A N 1
ATOM 701 C CA . LEU A 1 88 ? 2.125 -57.594 -33.031 1 95.5 88 LEU A CA 1
ATOM 702 C C . LEU A 1 88 ? 2.523 -56.219 -33.594 1 95.5 88 LEU A C 1
ATOM 704 O O . LEU A 1 88 ? 3.084 -55.406 -32.844 1 95.5 88 LEU A O 1
ATOM 708 N N . GLN A 1 89 ? 2.305 -56 -34.844 1 95.25 89 GLN A N 1
ATOM 709 C CA . GLN A 1 89 ? 2.57 -54.75 -35.531 1 95.25 89 GLN A CA 1
ATOM 710 C C . GLN A 1 89 ? 4.051 -54.375 -35.469 1 95.25 89 GLN A C 1
ATOM 712 O O . GLN A 1 89 ? 4.398 -53.25 -35.188 1 95.25 89 GLN A O 1
ATOM 717 N N . LEU A 1 90 ? 4.832 -55.406 -35.594 1 96.56 90 LEU A N 1
ATOM 718 C CA . LEU A 1 90 ? 6.273 -55.281 -35.781 1 96.56 90 LEU A CA 1
ATOM 719 C C . LEU A 1 90 ? 6.684 -55.562 -37.219 1 96.56 90 LEU A C 1
ATOM 721 O O . LEU A 1 90 ? 6.32 -56.594 -37.75 1 96.56 90 LEU A O 1
ATOM 725 N N . VAL A 1 91 ? 7.332 -54.688 -37.781 1 95.88 91 VAL A N 1
ATOM 726 C CA . VAL A 1 91 ? 7.828 -54.938 -39.125 1 95.88 91 VAL A CA 1
ATOM 727 C C . VAL A 1 91 ? 9.227 -55.531 -39.062 1 95.88 91 VAL A C 1
ATOM 729 O O . VAL A 1 91 ? 10.18 -54.875 -38.625 1 95.88 91 VAL A O 1
ATOM 732 N N . MET A 1 92 ? 9.32 -56.688 -39.469 1 95.81 92 MET A N 1
ATOM 733 C CA . MET A 1 92 ? 10.57 -57.438 -39.375 1 95.81 92 MET A CA 1
ATOM 734 C C . MET A 1 92 ? 11.219 -57.594 -40.75 1 95.81 92 MET A C 1
ATOM 736 O O . MET A 1 92 ? 10.547 -57.906 -41.719 1 95.81 92 MET A O 1
ATOM 740 N N . THR A 1 93 ? 12.469 -57.344 -40.844 1 95.12 93 THR A N 1
ATOM 741 C CA . THR A 1 93 ? 13.273 -57.625 -42.031 1 95.12 93 THR A CA 1
ATOM 742 C C . THR A 1 93 ? 14.406 -58.594 -41.719 1 95.12 93 THR A C 1
ATOM 744 O O . THR A 1 93 ? 15.289 -58.281 -40.906 1 95.12 93 THR A O 1
ATOM 747 N N . LEU A 1 94 ? 14.391 -59.719 -42.156 1 94 94 LEU A N 1
ATOM 748 C CA . LEU A 1 94 ? 15.391 -60.781 -41.969 1 94 94 LEU A CA 1
ATOM 749 C C . LEU A 1 94 ? 15.758 -61.438 -43.281 1 94 94 LEU A C 1
ATOM 751 O O . LEU A 1 94 ? 14.906 -62.031 -43.938 1 94 94 LEU A O 1
ATOM 755 N N . PRO A 1 95 ? 16.969 -61.438 -43.969 1 91.19 95 PRO A N 1
ATOM 756 C CA . PRO A 1 95 ? 18.125 -60.75 -43.375 1 91.19 95 PRO A CA 1
ATOM 757 C C . PRO A 1 95 ? 18.141 -59.25 -43.656 1 91.19 95 PRO A C 1
ATOM 759 O O . PRO A 1 95 ? 17.766 -58.812 -44.75 1 91.19 95 PRO A O 1
ATOM 762 N N . ALA A 1 96 ? 18.406 -58.562 -42.656 1 90.06 96 ALA A N 1
ATOM 763 C CA . ALA A 1 96 ? 18.516 -57.125 -42.844 1 90.06 96 ALA A CA 1
ATOM 764 C C . ALA A 1 96 ? 19.859 -56.75 -43.469 1 90.06 96 ALA A C 1
ATOM 766 O O . ALA A 1 96 ? 20.828 -57.5 -43.375 1 90.06 96 ALA A O 1
ATOM 767 N N . ASN A 1 97 ? 19.797 -55.656 -44.312 1 81.94 97 ASN A N 1
ATOM 768 C CA . ASN A 1 97 ? 21.031 -55.188 -44.906 1 81.94 97 ASN A CA 1
ATOM 769 C C . ASN A 1 97 ? 22.047 -54.75 -43.844 1 81.94 97 ASN A C 1
ATOM 771 O O . ASN A 1 97 ? 21.844 -55 -42.656 1 81.94 97 ASN A O 1
ATOM 775 N N . ALA A 1 98 ? 22.922 -53.906 -44.062 1 76.5 98 ALA A N 1
ATOM 776 C CA . ALA A 1 98 ? 24.031 -53.5 -43.188 1 76.5 98 ALA A CA 1
ATOM 777 C C . ALA A 1 98 ? 23.531 -52.812 -41.938 1 76.5 98 ALA A C 1
ATOM 779 O O . ALA A 1 98 ? 22.641 -51.969 -42 1 76.5 98 ALA A O 1
ATOM 780 N N . MET A 1 99 ? 23.875 -53.469 -40.812 1 81.94 99 MET A N 1
ATOM 781 C CA . MET A 1 99 ? 23.609 -52.906 -39.5 1 81.94 99 MET A CA 1
ATOM 782 C C . MET A 1 99 ? 24.375 -51.594 -39.281 1 81.94 99 MET A C 1
ATOM 784 O O . MET A 1 99 ? 25.578 -51.531 -39.5 1 81.94 99 MET A O 1
ATOM 788 N N . PRO A 1 100 ? 23.641 -50.594 -38.938 1 83.81 100 PRO A N 1
ATOM 789 C CA . PRO A 1 100 ? 24.359 -49.344 -38.625 1 83.81 100 PRO A CA 1
ATOM 790 C C . PRO A 1 100 ? 25.328 -49.5 -37.438 1 83.81 100 PRO A C 1
ATOM 792 O O . PRO A 1 100 ? 25.125 -50.344 -36.594 1 83.81 100 PRO A O 1
ATOM 795 N N . GLN A 1 101 ? 26.391 -48.75 -37.406 1 81.31 101 GLN A N 1
ATOM 796 C CA . GLN A 1 101 ? 27.438 -48.844 -36.406 1 81.31 101 GLN A CA 1
ATOM 797 C C . GLN A 1 101 ? 27 -48.188 -35.094 1 81.31 101 GLN A C 1
ATOM 799 O O . GLN A 1 101 ? 27.344 -48.688 -34 1 81.31 101 GLN A O 1
ATOM 804 N N . THR A 1 102 ? 26.234 -47.094 -35.344 1 83.94 102 THR A N 1
ATOM 805 C CA . THR A 1 102 ? 25.859 -46.375 -34.125 1 83.94 102 THR A CA 1
ATOM 806 C C . THR A 1 102 ? 24.375 -46.031 -34.125 1 83.94 102 THR A C 1
ATOM 808 O O . THR A 1 102 ? 23.75 -45.969 -35.188 1 83.94 102 THR A O 1
ATOM 811 N N . GLY A 1 103 ? 23.875 -46 -32.938 1 85.88 103 GLY A N 1
ATOM 812 C CA . GLY A 1 103 ? 22.5 -45.531 -32.781 1 85.88 103 GLY A CA 1
ATOM 813 C C . GLY A 1 103 ? 22.328 -44.062 -33.125 1 85.88 103 GLY A C 1
ATOM 814 O O . GLY A 1 103 ? 23.312 -43.312 -33.188 1 85.88 103 GLY A O 1
ATOM 815 N N . VAL A 1 104 ? 21.172 -43.688 -33.5 1 86.75 104 VAL A N 1
ATOM 816 C CA . VAL A 1 104 ? 20.859 -42.312 -33.812 1 86.75 104 VAL A CA 1
ATOM 817 C C . VAL A 1 104 ? 19.734 -41.812 -32.906 1 86.75 104 VAL A C 1
ATOM 819 O O . VAL A 1 104 ? 18.734 -42.5 -32.719 1 86.75 104 VAL A O 1
ATOM 822 N N . ARG A 1 105 ? 20 -40.75 -32.188 1 83.81 105 ARG A N 1
ATOM 823 C CA . ARG A 1 105 ? 18.969 -40.094 -31.375 1 83.81 105 ARG A CA 1
ATOM 824 C C . ARG A 1 105 ? 19.172 -38.594 -31.375 1 83.81 105 ARG A C 1
ATOM 826 O O . ARG A 1 105 ? 20.297 -38.094 -31.328 1 83.81 105 ARG A O 1
ATOM 833 N N . ARG A 1 106 ? 18.125 -37.875 -31.375 1 76.44 106 ARG A N 1
ATOM 834 C CA . ARG A 1 106 ? 18.203 -36.406 -31.281 1 76.44 106 ARG A CA 1
ATOM 835 C C . ARG A 1 106 ? 18.547 -36 -29.859 1 76.44 106 ARG A C 1
ATOM 837 O O . ARG A 1 106 ? 18.094 -36.594 -28.891 1 76.44 106 ARG A O 1
ATOM 844 N N . TRP A 1 107 ? 19.25 -34.938 -29.703 1 75.75 107 TRP A N 1
ATOM 845 C CA . TRP A 1 107 ? 19.766 -34.5 -28.406 1 75.75 107 TRP A CA 1
ATOM 846 C C . TRP A 1 107 ? 18.641 -34.094 -27.469 1 75.75 107 TRP A C 1
ATOM 848 O O . TRP A 1 107 ? 18.734 -34.219 -26.25 1 75.75 107 TRP A O 1
ATOM 858 N N . PHE A 1 108 ? 17.547 -33.688 -28.016 1 73.25 108 PHE A N 1
ATOM 859 C CA . PHE A 1 108 ? 16.469 -33.156 -27.172 1 73.25 108 PHE A CA 1
ATOM 860 C C . PHE A 1 108 ? 15.391 -34.219 -26.953 1 73.25 108 PHE A C 1
ATOM 862 O O . PHE A 1 108 ? 14.359 -33.938 -26.344 1 73.25 108 PHE A O 1
ATOM 869 N N . ASP A 1 109 ? 15.68 -35.375 -27.469 1 79.25 109 ASP A N 1
ATOM 870 C CA . ASP A 1 109 ? 14.727 -36.469 -27.297 1 79.25 109 ASP A CA 1
ATOM 871 C C . ASP A 1 109 ? 14.922 -37.156 -25.969 1 79.25 109 ASP A C 1
ATOM 873 O O . ASP A 1 109 ? 15.562 -38.219 -25.906 1 79.25 109 ASP A O 1
ATOM 877 N N . PHE A 1 110 ? 14.297 -36.594 -24.953 1 78 110 PHE A N 1
ATOM 878 C CA . PHE A 1 110 ? 14.461 -37.156 -23.609 1 78 110 PHE A CA 1
ATOM 879 C C . PHE A 1 110 ? 13.797 -38.5 -23.5 1 78 110 PHE A C 1
ATOM 881 O O . PHE A 1 110 ? 14.336 -39.406 -22.844 1 78 110 PHE A O 1
ATOM 888 N N . SER A 1 111 ? 12.656 -38.625 -24.141 1 83.75 111 SER A N 1
ATOM 889 C CA . SER A 1 111 ? 11.992 -39.906 -24.109 1 83.75 111 SER A CA 1
ATOM 890 C C . SER A 1 111 ? 12.828 -41 -24.812 1 83.75 111 SER A C 1
ATOM 892 O O . SER A 1 111 ? 12.875 -42.125 -24.359 1 83.75 111 SER A O 1
ATOM 894 N N . GLY A 1 112 ? 13.531 -40.594 -25.891 1 87.75 112 GLY A N 1
ATOM 895 C CA . GLY A 1 112 ? 14.367 -41.531 -26.641 1 87.75 112 GLY A CA 1
ATOM 896 C C . GLY A 1 112 ? 15.516 -42.094 -25.812 1 87.75 112 GLY A C 1
ATOM 897 O O . GLY A 1 112 ? 15.867 -43.25 -25.953 1 87.75 112 GLY A O 1
ATOM 898 N N . ARG A 1 113 ? 15.969 -41.188 -24.984 1 89 113 ARG A N 1
ATOM 899 C CA . ARG A 1 113 ? 17.047 -41.656 -24.109 1 89 113 ARG A CA 1
ATOM 900 C C . ARG A 1 113 ? 16.562 -42.75 -23.172 1 89 113 ARG A C 1
ATOM 902 O O . ARG A 1 113 ? 17.281 -43.719 -22.938 1 89 113 ARG A O 1
ATOM 909 N N . VAL A 1 114 ? 15.375 -42.531 -22.672 1 90.75 114 VAL A N 1
ATOM 910 C CA . VAL A 1 114 ? 14.82 -43.5 -21.734 1 90.75 114 VAL A CA 1
ATOM 911 C C . VAL A 1 114 ? 14.492 -44.781 -22.469 1 90.75 114 VAL A C 1
ATOM 913 O O . VAL A 1 114 ? 14.75 -45.875 -21.953 1 90.75 114 VAL A O 1
ATOM 916 N N . VAL A 1 115 ? 13.961 -44.688 -23.625 1 93.12 115 VAL A N 1
ATOM 917 C CA . VAL A 1 115 ? 13.633 -45.844 -24.438 1 93.12 115 VAL A CA 1
ATOM 918 C C . VAL A 1 115 ? 14.898 -46.656 -24.719 1 93.12 115 VAL A C 1
ATOM 920 O O . VAL A 1 115 ? 14.922 -47.875 -24.484 1 93.12 115 VAL A O 1
ATOM 923 N N . GLU A 1 116 ? 15.914 -45.969 -25.188 1 93.38 116 GLU A N 1
ATOM 924 C CA . GLU A 1 116 ? 17.188 -46.625 -25.516 1 93.38 116 GLU A CA 1
ATOM 925 C C . GLU A 1 116 ? 17.766 -47.312 -24.297 1 93.38 116 GLU A C 1
ATOM 927 O O . GLU A 1 116 ? 18.172 -48.5 -24.391 1 93.38 116 GLU A O 1
ATOM 932 N N . HIS A 1 117 ? 17.781 -46.656 -23.219 1 93 117 HIS A N 1
ATOM 933 C CA . HIS A 1 117 ? 18.359 -47.219 -22 1 93 117 HIS A CA 1
ATOM 934 C C . HIS A 1 117 ? 17.578 -48.438 -21.547 1 93 117 HIS A C 1
ATOM 936 O O . HIS A 1 117 ? 18.156 -49.438 -21.141 1 93 117 HIS A O 1
ATOM 942 N N . THR A 1 118 ? 16.25 -48.312 -21.625 1 94.75 118 THR A N 1
ATOM 943 C CA . THR A 1 118 ? 15.391 -49.406 -21.172 1 94.75 118 THR A CA 1
ATOM 944 C C . THR A 1 118 ? 15.555 -50.625 -22.094 1 94.75 118 THR A C 1
ATOM 946 O O . THR A 1 118 ? 15.656 -51.75 -21.609 1 94.75 118 THR A O 1
ATOM 949 N N . LEU A 1 119 ? 15.594 -50.438 -23.344 1 95.12 119 LEU A N 1
ATOM 950 C CA . LEU A 1 119 ? 15.758 -51.531 -24.312 1 95.12 119 LEU A CA 1
ATOM 951 C C . LEU A 1 119 ? 17.109 -52.219 -24.109 1 95.12 119 LEU A C 1
ATOM 953 O O . LEU A 1 119 ? 17.172 -53.469 -24.062 1 95.12 119 LEU A O 1
ATOM 957 N N . GLN A 1 120 ? 18.141 -51.438 -23.938 1 93 120 GLN A N 1
ATOM 958 C CA . GLN A 1 120 ? 19.484 -52 -23.781 1 93 120 GLN A CA 1
ATOM 959 C C . GLN A 1 120 ? 19.609 -52.781 -22.484 1 93 120 GLN A C 1
ATOM 961 O O . GLN A 1 120 ? 20.328 -53.75 -22.406 1 93 120 GLN A O 1
ATOM 966 N N . ALA A 1 121 ? 18.938 -52.375 -21.516 1 94 121 ALA A N 1
ATOM 967 C CA . ALA A 1 121 ? 19 -53 -20.203 1 94 121 ALA A CA 1
ATOM 968 C C . ALA A 1 121 ? 18.234 -54.312 -20.172 1 94 121 ALA A C 1
ATOM 970 O O . ALA A 1 121 ? 18.562 -55.219 -19.422 1 94 121 ALA A O 1
ATOM 971 N N . ARG A 1 122 ? 17.266 -54.438 -21.078 1 92.69 122 ARG A N 1
ATOM 972 C CA . ARG A 1 122 ? 16.344 -55.562 -20.906 1 92.69 122 ARG A CA 1
ATOM 973 C C . ARG A 1 122 ? 16.516 -56.562 -22.031 1 92.69 122 ARG A C 1
ATOM 975 O O . ARG A 1 122 ? 16.109 -57.719 -21.891 1 92.69 122 ARG A O 1
ATOM 982 N N . ILE A 1 123 ? 17.016 -56.156 -23.125 1 92.12 123 ILE A N 1
ATOM 983 C CA . ILE A 1 123 ? 17.172 -57.062 -24.25 1 92.12 123 ILE A CA 1
ATOM 984 C C . ILE A 1 123 ? 18.656 -57.375 -24.453 1 92.12 123 ILE A C 1
ATOM 986 O O . ILE A 1 123 ? 19.438 -56.469 -24.797 1 92.12 123 ILE A O 1
ATOM 990 N N . ASP A 1 124 ? 18.922 -58.594 -24.266 1 85.69 124 ASP A N 1
ATOM 991 C CA . ASP A 1 124 ? 20.297 -59.031 -24.484 1 85.69 124 ASP A CA 1
ATOM 992 C C . ASP A 1 124 ? 20.609 -59.094 -25.984 1 85.69 124 ASP A C 1
ATOM 994 O O . ASP A 1 124 ? 19.828 -59.656 -26.766 1 85.69 124 ASP A O 1
ATOM 998 N N . GLY A 1 125 ? 21.734 -58.531 -26.438 1 82.19 125 GLY A N 1
ATOM 999 C CA . GLY A 1 125 ? 22.188 -58.625 -27.812 1 82.19 125 GLY A CA 1
ATOM 1000 C C . GLY A 1 125 ? 21.594 -57.562 -28.703 1 82.19 125 GLY A C 1
ATOM 1001 O O . GLY A 1 125 ? 21.656 -57.656 -29.938 1 82.19 125 GLY A O 1
ATOM 1002 N N . LEU A 1 126 ? 21.016 -56.625 -28.047 1 90.5 126 LEU A N 1
ATOM 1003 C CA . LEU A 1 126 ? 20.438 -55.531 -28.828 1 90.5 126 LEU A CA 1
ATOM 1004 C C . LEU A 1 126 ? 21.531 -54.688 -29.469 1 90.5 126 LEU A C 1
ATOM 1006 O O . LEU A 1 126 ? 22.5 -54.312 -28.812 1 90.5 126 LEU A O 1
ATOM 1010 N N . GLY A 1 127 ? 21.391 -54.531 -30.781 1 90.06 127 GLY A N 1
ATOM 1011 C CA . GLY A 1 127 ? 22.297 -53.656 -31.5 1 90.06 127 GLY A CA 1
ATOM 1012 C C . GLY A 1 127 ? 21.938 -52.188 -31.375 1 90.06 127 GLY A C 1
ATOM 1013 O O . GLY A 1 127 ? 21.438 -51.75 -30.344 1 90.06 127 GLY A O 1
ATOM 1014 N N . PRO A 1 128 ? 22.266 -51.469 -32.406 1 90.69 128 PRO A N 1
ATOM 1015 C CA . PRO A 1 128 ? 22 -50.031 -32.375 1 90.69 128 PRO A CA 1
ATOM 1016 C C . PRO A 1 128 ? 20.5 -49.719 -32.438 1 90.69 128 PRO A C 1
ATOM 1018 O O . PRO A 1 128 ? 19.75 -50.406 -33.125 1 90.69 128 PRO A O 1
ATOM 1021 N N . VAL A 1 129 ? 20.156 -48.781 -31.594 1 92.56 129 VAL A N 1
ATOM 1022 C CA . VAL A 1 129 ? 18.781 -48.25 -31.594 1 92.56 129 VAL A CA 1
ATOM 1023 C C . VAL A 1 129 ? 18.719 -46.969 -32.406 1 92.56 129 VAL A C 1
ATOM 1025 O O . VAL A 1 129 ? 19.453 -46 -32.125 1 92.56 129 VAL A O 1
ATOM 1028 N N . VAL A 1 130 ? 17.906 -46.969 -33.469 1 91.12 130 VAL A N 1
ATOM 1029 C CA . VAL A 1 130 ? 17.781 -45.812 -34.312 1 91.12 130 VAL A CA 1
ATOM 1030 C C . VAL A 1 130 ? 16.438 -45.125 -34.094 1 91.12 130 VAL A C 1
ATOM 1032 O O . VAL A 1 130 ? 15.391 -45.656 -34.438 1 91.12 130 VAL A O 1
ATOM 1035 N N . LEU A 1 131 ? 16.562 -44 -33.469 1 90.94 131 LEU A N 1
ATOM 1036 C CA . LEU A 1 131 ? 15.398 -43.125 -33.25 1 90.94 131 LEU A CA 1
ATOM 1037 C C . LEU A 1 131 ? 15.484 -41.844 -34.062 1 90.94 131 LEU A C 1
ATOM 1039 O O . LEU A 1 131 ? 15.648 -40.781 -33.5 1 90.94 131 LEU A O 1
ATOM 1043 N N . SER A 1 132 ? 15.344 -41.938 -35.438 1 78.62 132 SER A N 1
ATOM 1044 C CA . SER A 1 132 ? 15.555 -40.844 -36.344 1 78.62 132 SER A CA 1
ATOM 1045 C C . SER A 1 132 ? 14.398 -39.844 -36.281 1 78.62 132 SER A C 1
ATOM 1047 O O . SER A 1 132 ? 14.578 -38.656 -36.531 1 78.62 132 SER A O 1
ATOM 1049 N N . ASP A 1 133 ? 13.172 -40.375 -36.125 1 78.75 133 ASP A N 1
ATOM 1050 C CA . ASP A 1 133 ? 12.008 -39.5 -36.094 1 78.75 133 ASP A CA 1
ATOM 1051 C C . ASP A 1 133 ? 11.078 -39.906 -34.938 1 78.75 133 ASP A C 1
ATOM 1053 O O . ASP A 1 133 ? 11.422 -40.75 -34.125 1 78.75 133 ASP A O 1
ATOM 1057 N N . ASP A 1 134 ? 10.031 -39.062 -34.781 1 76.94 134 ASP A N 1
ATOM 1058 C CA . ASP A 1 134 ? 9.109 -39.281 -33.656 1 76.94 134 ASP A CA 1
ATOM 1059 C C . ASP A 1 134 ? 7.992 -40.25 -34.062 1 76.94 134 ASP A C 1
ATOM 1061 O O . ASP A 1 134 ? 6.969 -40.344 -33.375 1 76.94 134 ASP A O 1
ATOM 1065 N N . ARG A 1 135 ? 8.273 -41 -35.062 1 82.25 135 ARG A N 1
ATOM 1066 C CA . ARG A 1 135 ? 7.168 -41.844 -35.562 1 82.25 135 ARG A CA 1
ATOM 1067 C C . ARG A 1 135 ? 7.504 -43.312 -35.438 1 82.25 135 ARG A C 1
ATOM 1069 O O . ARG A 1 135 ? 6.625 -44.125 -35.188 1 82.25 135 ARG A O 1
ATOM 1076 N N . ARG A 1 136 ? 8.797 -43.531 -35.594 1 91.5 136 ARG A N 1
ATOM 1077 C CA . ARG A 1 136 ? 9.148 -44.938 -35.656 1 91.5 136 ARG A CA 1
ATOM 1078 C C . ARG A 1 136 ? 10.43 -45.219 -34.875 1 91.5 136 ARG A C 1
ATOM 1080 O O . ARG A 1 136 ? 11.266 -44.344 -34.719 1 91.5 136 ARG A O 1
ATOM 1087 N N . VAL A 1 137 ? 10.516 -46.438 -34.469 1 94.62 137 VAL A N 1
ATOM 1088 C CA . VAL A 1 137 ? 11.711 -46.938 -33.781 1 94.62 137 VAL A CA 1
ATOM 1089 C C . VAL A 1 137 ? 12.297 -48.094 -34.594 1 94.62 137 VAL A C 1
ATOM 1091 O O . VAL A 1 137 ? 11.562 -49 -35.031 1 94.62 137 VAL A O 1
ATOM 1094 N N . GLU A 1 138 ? 13.57 -48.031 -34.844 1 94.81 138 GLU A N 1
ATOM 1095 C CA . GLU A 1 138 ? 14.266 -49.125 -35.531 1 94.81 138 GLU A CA 1
ATOM 1096 C C . GLU A 1 138 ? 15.273 -49.812 -34.625 1 94.81 138 GLU A C 1
ATOM 1098 O O . GLU A 1 138 ? 16.141 -49.156 -34.031 1 94.81 138 GLU A O 1
ATOM 1103 N N . LEU A 1 139 ? 15.109 -51.031 -34.562 1 95.81 139 LEU A N 1
ATOM 1104 C CA . LEU A 1 139 ? 16.016 -51.844 -33.719 1 95.81 139 LEU A CA 1
ATOM 1105 C C . LEU A 1 139 ? 16.75 -52.875 -34.562 1 95.81 139 LEU A C 1
ATOM 1107 O O . LEU A 1 139 ? 16.172 -53.438 -35.5 1 95.81 139 LEU A O 1
ATOM 1111 N N . TRP A 1 140 ? 17.906 -53.125 -34.156 1 93.56 140 TRP A N 1
ATOM 1112 C CA . TRP A 1 140 ? 18.734 -54.094 -34.875 1 93.56 140 TRP A CA 1
ATOM 1113 C C . TRP A 1 140 ? 19.203 -55.219 -33.969 1 93.56 140 TRP A C 1
ATOM 1115 O O . TRP A 1 140 ? 19.594 -54.969 -32.812 1 93.56 140 TRP A O 1
ATOM 1125 N N . PHE A 1 141 ? 19.078 -56.375 -34.438 1 93.38 141 PHE A N 1
ATOM 1126 C CA . PHE A 1 141 ? 19.469 -57.531 -33.656 1 93.38 141 PHE A CA 1
ATOM 1127 C C . PHE A 1 141 ? 20.359 -58.469 -34.469 1 93.38 141 PHE A C 1
ATOM 1129 O O . PHE A 1 141 ? 20.266 -58.5 -35.719 1 93.38 141 PHE A O 1
ATOM 1136 N N . GLU A 1 142 ? 21.25 -59.188 -33.781 1 90 142 GLU A N 1
ATOM 1137 C CA . GLU A 1 142 ? 21.969 -60.312 -34.375 1 90 142 GLU A CA 1
ATOM 1138 C C . GLU A 1 142 ? 21.312 -61.625 -34.031 1 90 142 GLU A C 1
ATOM 1140 O O . GLU A 1 142 ? 21.094 -61.938 -32.875 1 90 142 GLU A O 1
ATOM 1145 N N . THR A 1 143 ? 20.875 -62.344 -35.062 1 92.19 143 THR A N 1
ATOM 1146 C CA . THR A 1 143 ? 20.203 -63.625 -34.812 1 92.19 143 THR A CA 1
ATOM 1147 C C . THR A 1 143 ? 21.016 -64.75 -35.406 1 92.19 143 THR A C 1
ATOM 1149 O O . THR A 1 143 ? 22.047 -64.562 -36.062 1 92.19 143 THR A O 1
ATOM 1152 N N . ALA A 1 144 ? 20.531 -65.938 -35.156 1 91.19 144 ALA A N 1
ATOM 1153 C CA . ALA A 1 144 ? 21.172 -67.125 -35.688 1 91.19 144 ALA A CA 1
ATOM 1154 C C . ALA A 1 144 ? 21.047 -67.188 -37.219 1 91.19 144 ALA A C 1
ATOM 1156 O O . ALA A 1 144 ? 21.828 -67.875 -37.875 1 91.19 144 ALA A O 1
ATOM 1157 N N . HIS A 1 145 ? 20.156 -66.438 -37.844 1 93.62 145 HIS A N 1
ATOM 1158 C CA . HIS A 1 145 ? 19.875 -66.5 -39.25 1 93.62 145 HIS A CA 1
ATOM 1159 C C . HIS A 1 145 ? 20.328 -65.25 -39.938 1 93.62 145 HIS A C 1
ATOM 1161 O O . HIS A 1 145 ? 19.891 -64.938 -41.062 1 93.62 145 HIS A O 1
ATOM 1167 N N . GLY A 1 146 ? 21.125 -64.438 -39.156 1 89.94 146 GLY A N 1
ATOM 1168 C CA . GLY A 1 146 ? 21.625 -63.156 -39.719 1 89.94 146 GLY A CA 1
ATOM 1169 C C . GLY A 1 146 ? 21.062 -61.938 -39.031 1 89.94 146 GLY A C 1
ATOM 1170 O O . GLY A 1 146 ? 20.312 -62.062 -38.031 1 89.94 146 GLY A O 1
ATOM 1171 N N . PRO A 1 147 ? 21.469 -60.812 -39.594 1 92.62 147 PRO A N 1
ATOM 1172 C CA . PRO A 1 147 ? 20.984 -59.594 -38.969 1 92.62 147 PRO A CA 1
ATOM 1173 C C . PRO A 1 147 ? 19.5 -59.344 -39.219 1 92.62 147 PRO A C 1
ATOM 1175 O O . PRO A 1 147 ? 19.016 -59.625 -40.344 1 92.62 147 PRO A O 1
ATOM 1178 N N . MET A 1 148 ? 18.844 -58.875 -38.156 1 95 148 MET A N 1
ATOM 1179 C CA . MET A 1 148 ? 17.406 -58.594 -38.219 1 95 148 MET A CA 1
ATOM 1180 C C . MET A 1 148 ? 17.094 -57.188 -37.812 1 95 148 MET A C 1
ATOM 1182 O O . MET A 1 148 ? 17.688 -56.656 -36.875 1 95 148 MET A O 1
ATOM 1186 N N . MET A 1 149 ? 16.266 -56.594 -38.594 1 95.19 149 MET A N 1
ATOM 1187 C CA . MET A 1 149 ? 15.781 -55.25 -38.281 1 95.19 149 MET A CA 1
ATOM 1188 C C . MET A 1 149 ? 14.289 -55.281 -37.938 1 95.19 149 MET A C 1
ATOM 1190 O O . MET A 1 149 ? 13.508 -55.906 -38.656 1 95.19 149 MET A O 1
ATOM 1194 N N . ILE A 1 150 ? 13.945 -54.625 -36.781 1 96.06 150 ILE A N 1
ATOM 1195 C CA . ILE A 1 150 ? 12.547 -54.531 -36.375 1 96.06 150 ILE A CA 1
ATOM 1196 C C . ILE A 1 150 ? 12.148 -53.062 -36.312 1 96.06 150 ILE A C 1
ATOM 1198 O O . ILE A 1 150 ? 12.859 -52.25 -35.688 1 96.06 150 ILE A O 1
ATOM 1202 N N . GLU A 1 151 ? 11.062 -52.75 -36.906 1 95.81 151 GLU A N 1
ATOM 1203 C CA . GLU A 1 151 ? 10.523 -51.406 -36.875 1 95.81 151 GLU A CA 1
ATOM 1204 C C . GLU A 1 151 ? 9.109 -51.375 -36.281 1 95.81 151 GLU A C 1
ATOM 1206 O O . GLU A 1 151 ? 8.312 -52.281 -36.562 1 95.81 151 GLU A O 1
ATOM 1211 N N . PHE A 1 152 ? 8.859 -50.406 -35.375 1 95.88 152 PHE A N 1
ATOM 1212 C CA . PHE A 1 152 ? 7.52 -50.25 -34.844 1 95.88 152 PHE A CA 1
ATOM 1213 C C . PHE A 1 152 ? 7.25 -48.781 -34.562 1 95.88 152 PHE A C 1
ATOM 1215 O O . PHE A 1 152 ? 8.156 -47.938 -34.656 1 95.88 152 PHE A O 1
ATOM 1222 N N . ARG A 1 153 ? 6.031 -48.469 -34.281 1 94.5 153 ARG A N 1
ATOM 1223 C CA . ARG A 1 153 ? 5.629 -47.094 -34.062 1 94.5 153 ARG A CA 1
ATOM 1224 C C . ARG A 1 153 ? 6.137 -46.562 -32.719 1 94.5 153 ARG A C 1
ATOM 1226 O O . ARG A 1 153 ? 6.094 -47.312 -31.719 1 94.5 153 ARG A O 1
ATOM 1233 N N . ARG A 1 154 ? 6.574 -45.375 -32.719 1 92.31 154 ARG A N 1
ATOM 1234 C CA . ARG A 1 154 ? 7.168 -44.781 -31.531 1 92.31 154 ARG A CA 1
ATOM 1235 C C . ARG A 1 154 ? 6.137 -44.594 -30.422 1 92.31 154 ARG A C 1
ATOM 1237 O O . ARG A 1 154 ? 6.484 -44.562 -29.234 1 92.31 154 ARG A O 1
ATOM 1244 N N . ASN A 1 155 ? 4.836 -44.469 -30.672 1 90.19 155 ASN A N 1
ATOM 1245 C CA . ASN A 1 155 ? 3.773 -44.25 -29.703 1 90.19 155 ASN A CA 1
ATOM 1246 C C . ASN A 1 155 ? 3.574 -45.438 -28.781 1 90.19 155 ASN A C 1
ATOM 1248 O O . ASN A 1 155 ? 2.857 -45.344 -27.781 1 90.19 155 ASN A O 1
ATOM 1252 N N . ARG A 1 156 ? 4.289 -46.531 -29.078 1 93.06 156 ARG A N 1
ATOM 1253 C CA . ARG A 1 156 ? 4.203 -47.688 -28.219 1 93.06 156 ARG A CA 1
ATOM 1254 C C . ARG A 1 156 ? 5.184 -47.625 -27.062 1 93.06 156 ARG A C 1
ATOM 1256 O O . ARG A 1 156 ? 5.051 -48.344 -26.078 1 93.06 156 ARG A O 1
ATOM 1263 N N . VAL A 1 157 ? 6.172 -46.688 -27.266 1 92.44 157 VAL A N 1
ATOM 1264 C CA . VAL A 1 157 ? 7.207 -46.688 -26.25 1 92.44 157 VAL A CA 1
ATOM 1265 C C . VAL A 1 157 ? 7.309 -45.281 -25.656 1 92.44 157 VAL A C 1
ATOM 1267 O O . VAL A 1 157 ? 8.016 -45.062 -24.656 1 92.44 157 VAL A O 1
ATOM 1270 N N . SER A 1 158 ? 6.695 -44.375 -26.266 1 87.31 158 SER A N 1
ATOM 1271 C CA . SER A 1 158 ? 6.738 -43 -25.75 1 87.31 158 SER A CA 1
ATOM 1272 C C . SER A 1 158 ? 5.375 -42.344 -25.844 1 87.31 158 SER A C 1
ATOM 1274 O O . SER A 1 158 ? 4.625 -42.594 -26.797 1 87.31 158 SER A O 1
ATOM 1276 N N . ALA A 1 159 ? 5.148 -41.562 -24.734 1 82.19 159 ALA A N 1
ATOM 1277 C CA . ALA A 1 159 ? 3.9 -40.812 -24.75 1 82.19 159 ALA A CA 1
ATOM 1278 C C . ALA A 1 159 ? 3.898 -39.781 -25.891 1 82.19 159 ALA A C 1
ATOM 1280 O O . ALA A 1 159 ? 4.938 -39.219 -26.219 1 82.19 159 ALA A O 1
ATOM 1281 N N . SER A 1 160 ? 2.719 -39.625 -26.484 1 73.56 160 SER A N 1
ATOM 1282 C CA . SER A 1 160 ? 2.602 -38.656 -27.578 1 73.56 160 SER A CA 1
ATOM 1283 C C . SER A 1 160 ? 2.697 -37.219 -27.078 1 73.56 160 SER A C 1
ATOM 1285 O O . SER A 1 160 ? 1.937 -36.812 -26.203 1 73.56 160 SER A O 1
ATOM 1287 N N . ASN A 1 161 ? 3.631 -36.438 -27.562 1 67.19 161 ASN A N 1
ATOM 1288 C CA . ASN A 1 161 ? 3.789 -35 -27.375 1 67.19 161 ASN A CA 1
ATOM 1289 C C . ASN A 1 161 ? 3.875 -34.656 -25.891 1 67.19 161 ASN A C 1
ATOM 1291 O O . ASN A 1 161 ? 3.152 -33.75 -25.422 1 67.19 161 ASN A O 1
ATOM 1295 N N . PRO A 1 162 ? 4.758 -35.312 -25.047 1 67 162 PRO A N 1
ATOM 1296 C CA . PRO A 1 162 ? 4.82 -35.062 -23.609 1 67 162 PRO A CA 1
ATOM 1297 C C . PRO A 1 162 ? 5.254 -33.625 -23.297 1 67 162 PRO A C 1
ATOM 1299 O O . PRO A 1 162 ? 4.891 -33.094 -22.25 1 67 162 PRO A O 1
ATOM 1302 N N . HIS A 1 163 ? 5.949 -33.031 -24.266 1 69.69 163 HIS A N 1
ATOM 1303 C CA . HIS A 1 163 ? 6.512 -31.703 -24.016 1 69.69 163 HIS A CA 1
ATOM 1304 C C . HIS A 1 163 ? 5.438 -30.625 -24.109 1 69.69 163 HIS A C 1
ATOM 1306 O O . HIS A 1 163 ? 5.633 -29.516 -23.625 1 69.69 163 HIS A O 1
ATOM 1312 N N . GLN A 1 164 ? 4.336 -30.969 -24.672 1 72.38 164 GLN A N 1
ATOM 1313 C CA . GLN A 1 164 ? 3.283 -29.969 -24.859 1 72.38 164 GLN A CA 1
ATOM 1314 C C . GLN A 1 164 ? 2.75 -29.469 -23.531 1 72.38 164 GLN A C 1
ATOM 1316 O O . GLN A 1 164 ? 2.461 -28.281 -23.375 1 72.38 164 GLN A O 1
ATOM 1321 N N . LEU A 1 165 ? 2.686 -30.391 -22.578 1 72.88 165 LEU A N 1
ATOM 1322 C CA . LEU A 1 165 ? 2.205 -29.969 -21.266 1 72.88 165 LEU A CA 1
ATOM 1323 C C . LEU A 1 165 ? 3.166 -28.984 -20.625 1 72.88 165 LEU A C 1
ATOM 1325 O O . LEU A 1 165 ? 2.734 -27.969 -20.047 1 72.88 165 LEU A O 1
ATOM 1329 N N . LEU A 1 166 ? 4.41 -29.25 -20.828 1 74.88 166 LEU A N 1
ATOM 1330 C CA . LEU A 1 166 ? 5.422 -28.375 -20.234 1 74.88 166 LEU A CA 1
ATOM 1331 C C . LEU A 1 166 ? 5.406 -27 -20.891 1 74.88 166 LEU A C 1
ATOM 1333 O O . LEU A 1 166 ? 5.523 -25.984 -20.203 1 74.88 166 LEU A O 1
ATOM 1337 N N . VAL A 1 167 ? 5.242 -26.984 -22.141 1 77 167 VAL A N 1
ATOM 1338 C CA . VAL A 1 167 ? 5.234 -25.719 -22.875 1 77 167 VAL A CA 1
ATOM 1339 C C . VAL A 1 167 ? 4.02 -24.891 -22.453 1 77 167 VAL A C 1
ATOM 1341 O O . VAL A 1 167 ? 4.141 -23.703 -22.203 1 77 167 VAL A O 1
ATOM 1344 N N . TRP A 1 168 ? 2.891 -25.547 -22.359 1 76.12 168 TRP A N 1
ATOM 1345 C CA . TRP A 1 168 ? 1.671 -24.859 -21.953 1 76.12 168 TRP A CA 1
ATOM 1346 C C . TRP A 1 168 ? 1.788 -24.312 -20.531 1 76.12 168 TRP A C 1
ATOM 1348 O O . TRP A 1 168 ? 1.333 -23.203 -20.25 1 76.12 168 TRP A O 1
ATOM 1358 N N . MET A 1 169 ? 2.432 -25.047 -19.688 1 77.06 169 MET A N 1
ATOM 1359 C CA . MET A 1 169 ? 2.605 -24.641 -18.297 1 77.06 169 MET A CA 1
ATOM 1360 C C . MET A 1 169 ? 3.486 -23.391 -18.203 1 77.06 169 MET A C 1
ATOM 1362 O O . MET A 1 169 ? 3.17 -22.453 -17.469 1 77.06 169 MET A O 1
ATOM 1366 N N . VAL A 1 170 ? 4.52 -23.406 -18.969 1 79 170 VAL A N 1
ATOM 1367 C CA . VAL A 1 170 ? 5.457 -22.281 -18.938 1 79 170 VAL A CA 1
ATOM 1368 C C . VAL A 1 170 ? 4.809 -21.047 -19.531 1 79 170 VAL A C 1
ATOM 1370 O O . VAL A 1 170 ? 4.895 -19.953 -18.969 1 79 170 VAL A O 1
ATOM 1373 N N . VAL A 1 171 ? 4.125 -21.25 -20.625 1 82 171 VAL A N 1
ATOM 1374 C CA . VAL A 1 171 ? 3.506 -20.125 -21.312 1 82 171 VAL A CA 1
ATOM 1375 C C . VAL A 1 171 ? 2.428 -19.5 -20.422 1 82 171 VAL A C 1
ATOM 1377 O O . VAL A 1 171 ? 2.377 -18.281 -20.25 1 82 171 VAL A O 1
ATOM 1380 N N . LEU A 1 172 ? 1.637 -20.344 -19.812 1 81.75 172 LEU A N 1
ATOM 1381 C CA . LEU A 1 172 ? 0.571 -19.859 -18.953 1 81.75 172 LEU A CA 1
ATOM 1382 C C . LEU A 1 172 ? 1.146 -19.219 -17.688 1 81.75 172 LEU A C 1
ATOM 1384 O O . LEU A 1 172 ? 0.635 -18.203 -17.219 1 81.75 172 LEU A O 1
ATOM 1388 N N . GLY A 1 173 ? 2.146 -19.875 -17.156 1 81.38 173 GLY A N 1
ATOM 1389 C CA . GLY A 1 173 ? 2.807 -19.297 -15.984 1 81.38 173 GLY A CA 1
ATOM 1390 C C . GLY A 1 173 ? 3.35 -17.906 -16.234 1 81.38 173 GLY A C 1
ATOM 1391 O O . GLY A 1 173 ? 3.141 -17 -15.414 1 81.38 173 GLY A O 1
ATOM 1392 N N . VAL A 1 174 ? 3.99 -17.719 -17.375 1 83.19 174 VAL A N 1
ATOM 1393 C CA . VAL A 1 174 ? 4.559 -16.422 -17.734 1 83.19 174 VAL A CA 1
ATOM 1394 C C . VAL A 1 174 ? 3.436 -15.406 -17.953 1 83.19 174 VAL A C 1
ATOM 1396 O O . VAL A 1 174 ? 3.516 -14.266 -17.484 1 83.19 174 VAL A O 1
ATOM 1399 N N . PHE A 1 175 ? 2.428 -15.859 -18.609 1 84.31 175 PHE A N 1
ATOM 1400 C CA . PHE A 1 175 ? 1.287 -15 -18.906 1 84.31 175 PHE A CA 1
ATOM 1401 C C . PHE A 1 175 ? 0.631 -14.516 -17.609 1 84.31 175 PHE A C 1
ATOM 1403 O O . PHE A 1 175 ? 0.373 -13.32 -17.453 1 84.31 175 PHE A O 1
ATOM 1410 N N . MET A 1 176 ? 0.437 -15.406 -16.719 1 81 176 MET A N 1
ATOM 1411 C CA . MET A 1 176 ? -0.217 -15.062 -15.453 1 81 176 MET A CA 1
ATOM 1412 C C . MET A 1 176 ? 0.67 -14.156 -14.609 1 81 176 MET A C 1
ATOM 1414 O O . MET A 1 176 ? 0.175 -13.266 -13.922 1 81 176 MET A O 1
ATOM 1418 N N . THR A 1 177 ? 1.89 -14.344 -14.664 1 80.25 177 THR A N 1
ATOM 1419 C CA . THR A 1 177 ? 2.83 -13.516 -13.922 1 80.25 177 THR A CA 1
ATOM 1420 C C . THR A 1 177 ? 2.812 -12.078 -14.438 1 80.25 177 THR A C 1
ATOM 1422 O O . THR A 1 177 ? 2.814 -11.125 -13.648 1 80.25 177 THR A O 1
ATOM 1425 N N . VAL A 1 178 ? 2.779 -11.961 -15.734 1 83.69 178 VAL A N 1
ATOM 1426 C CA . VAL A 1 178 ? 2.777 -10.633 -16.344 1 83.69 178 VAL A CA 1
ATOM 1427 C C . VAL A 1 178 ? 1.495 -9.891 -15.969 1 83.69 178 VAL A C 1
ATOM 1429 O O . VAL A 1 178 ? 1.537 -8.719 -15.586 1 83.69 178 VAL A O 1
ATOM 1432 N N . ILE A 1 179 ? 0.416 -10.617 -15.992 1 80.31 179 ILE A N 1
ATOM 1433 C CA . ILE A 1 179 ? -0.872 -10.023 -15.648 1 80.31 179 ILE A CA 1
ATOM 1434 C C . ILE A 1 179 ? -0.871 -9.609 -14.18 1 80.31 179 ILE A C 1
ATOM 1436 O O . ILE A 1 179 ? -1.272 -8.492 -13.844 1 80.31 179 ILE A O 1
ATOM 1440 N N . ALA A 1 180 ? -0.452 -10.516 -13.352 1 79.81 180 ALA A N 1
ATOM 1441 C CA . ALA A 1 180 ? -0.4 -10.227 -11.922 1 79.81 180 ALA A CA 1
ATOM 1442 C C . ALA A 1 180 ? 0.495 -9.023 -11.641 1 79.81 180 ALA A C 1
ATOM 1444 O O . ALA A 1 180 ? 0.183 -8.195 -10.773 1 79.81 180 ALA A O 1
ATOM 1445 N N . TYR A 1 181 ? 1.529 -8.859 -12.352 1 82 181 TYR A N 1
ATOM 1446 C CA . TYR A 1 181 ? 2.467 -7.75 -12.18 1 82 181 TYR A CA 1
ATOM 1447 C C . TYR A 1 181 ? 1.814 -6.422 -12.547 1 82 181 TYR A C 1
ATOM 1449 O O . TYR A 1 181 ? 1.988 -5.426 -11.844 1 82 181 TYR A O 1
ATOM 1457 N N . ILE A 1 182 ? 1.201 -6.457 -13.617 1 82.38 182 ILE A N 1
ATOM 1458 C CA . ILE A 1 182 ? 0.546 -5.234 -14.07 1 82.38 182 ILE A CA 1
ATOM 1459 C C . ILE A 1 182 ? -0.488 -4.789 -13.039 1 82.38 182 ILE A C 1
ATOM 1461 O O . ILE A 1 182 ? -0.557 -3.609 -12.688 1 82.38 182 ILE A O 1
ATOM 1465 N N . PHE A 1 183 ? -1.191 -5.684 -12.484 1 79.69 183 PHE A N 1
ATOM 1466 C CA . PHE A 1 183 ? -2.225 -5.375 -11.5 1 79.69 183 PHE A CA 1
ATOM 1467 C C . PHE A 1 183 ? -1.605 -4.875 -10.203 1 79.69 183 PHE A C 1
ATOM 1469 O O . PHE A 1 183 ? -2.105 -3.928 -9.594 1 79.69 183 PHE A O 1
ATOM 1476 N N . LEU A 1 184 ? -0.615 -5.535 -9.852 1 81.38 184 LEU A N 1
ATOM 1477 C CA . LEU A 1 184 ? 0.073 -5.129 -8.633 1 81.38 184 LEU A CA 1
ATOM 1478 C C . LEU A 1 184 ? 0.618 -3.709 -8.758 1 81.38 184 LEU A C 1
ATOM 1480 O O . LEU A 1 184 ? 0.481 -2.898 -7.84 1 81.38 184 LEU A O 1
ATOM 1484 N N . ARG A 1 185 ? 1.213 -3.473 -9.875 1 81.62 185 ARG A N 1
ATOM 1485 C CA . ARG A 1 185 ? 1.77 -2.146 -10.125 1 81.62 185 ARG A CA 1
ATOM 1486 C C . ARG A 1 185 ? 0.685 -1.077 -10.07 1 81.62 185 ARG A C 1
ATOM 1488 O O . ARG A 1 185 ? 0.897 0 -9.508 1 81.62 185 ARG A O 1
ATOM 1495 N N . ASN A 1 186 ? -0.411 -1.384 -10.594 1 82.69 186 ASN A N 1
ATOM 1496 C CA . ASN A 1 186 ? -1.527 -0.444 -10.594 1 82.69 186 ASN A CA 1
ATOM 1497 C C . ASN A 1 186 ? -2.064 -0.206 -9.188 1 82.69 186 ASN A C 1
ATOM 1499 O O . ASN A 1 186 ? -2.514 0.896 -8.867 1 82.69 186 ASN A O 1
ATOM 1503 N N . GLN A 1 187 ? -1.994 -1.18 -8.398 1 82.19 187 GLN A N 1
ATOM 1504 C CA . GLN A 1 187 ? -2.527 -1.073 -7.043 1 82.19 187 GLN A CA 1
ATOM 1505 C C . GLN A 1 187 ? -1.562 -0.327 -6.125 1 82.19 187 GLN A C 1
ATOM 1507 O O . GLN A 1 187 ? -1.982 0.315 -5.164 1 82.19 187 GLN A O 1
ATOM 1512 N N . LEU A 1 188 ? -0.311 -0.36 -6.438 1 86.06 188 LEU A N 1
ATOM 1513 C CA . LEU A 1 188 ? 0.698 0.24 -5.57 1 86.06 188 LEU A CA 1
ATOM 1514 C C . LEU A 1 188 ? 0.962 1.688 -5.965 1 86.06 188 LEU A C 1
ATOM 1516 O O . LEU A 1 188 ? 1.498 2.465 -5.172 1 86.06 188 LEU A O 1
ATOM 1520 N N . ARG A 1 189 ? 0.549 2.027 -7.105 1 87.44 189 ARG A N 1
ATOM 1521 C CA . ARG A 1 189 ? 0.816 3.361 -7.629 1 87.44 189 ARG A CA 1
ATOM 1522 C C . ARG A 1 189 ? 0.21 4.434 -6.73 1 87.44 189 ARG A C 1
ATOM 1524 O O . ARG A 1 189 ? 0.883 5.402 -6.367 1 87.44 189 ARG A O 1
ATOM 1531 N N . PRO A 1 190 ? -1.033 4.234 -6.336 1 88.75 190 PRO A N 1
ATOM 1532 C CA . PRO A 1 190 ? -1.617 5.258 -5.469 1 88.75 190 PRO A CA 1
ATOM 1533 C C . PRO A 1 190 ? -0.859 5.418 -4.152 1 88.75 190 PRO A C 1
ATOM 1535 O O . PRO A 1 190 ? -0.765 6.527 -3.619 1 88.75 190 PRO A O 1
ATOM 1538 N N . ILE A 1 191 ? -0.379 4.395 -3.643 1 86.62 191 ILE A N 1
ATOM 1539 C CA . ILE A 1 191 ? 0.373 4.441 -2.395 1 86.62 191 ILE A CA 1
ATOM 1540 C C . ILE A 1 191 ? 1.666 5.227 -2.6 1 86.62 191 ILE A C 1
ATOM 1542 O O . ILE A 1 191 ? 2.031 6.062 -1.77 1 86.62 191 ILE A O 1
ATOM 1546 N N . LYS A 1 192 ? 2.309 4.949 -3.688 1 88 192 LYS A N 1
ATOM 1547 C CA . LYS A 1 192 ? 3.543 5.66 -4.012 1 88 192 LYS A CA 1
ATOM 1548 C C . LYS A 1 192 ? 3.283 7.148 -4.215 1 88 192 LYS A C 1
ATOM 1550 O O . LYS A 1 192 ? 4.082 7.988 -3.795 1 88 192 LYS A O 1
ATOM 1555 N N . ARG A 1 193 ? 2.236 7.441 -4.844 1 89.25 193 ARG A N 1
ATOM 1556 C CA . ARG A 1 193 ? 1.88 8.836 -5.078 1 89.25 193 ARG A CA 1
ATOM 1557 C C . ARG A 1 193 ? 1.618 9.562 -3.764 1 89.25 193 ARG A C 1
ATOM 1559 O O . ARG A 1 193 ? 2.025 10.719 -3.594 1 89.25 193 ARG A O 1
ATOM 1566 N N . LEU A 1 194 ? 0.892 8.93 -2.91 1 89.31 194 LEU A N 1
ATOM 1567 C CA . LEU A 1 194 ? 0.63 9.516 -1.6 1 89.31 194 LEU A CA 1
ATOM 1568 C C . LEU A 1 194 ? 1.932 9.773 -0.847 1 89.31 194 LEU A C 1
ATOM 1570 O O . LEU A 1 194 ? 2.121 10.844 -0.271 1 89.31 194 LEU A O 1
ATOM 1574 N N . ALA A 1 195 ? 2.783 8.805 -0.87 1 87.06 195 ALA A N 1
ATOM 1575 C CA . ALA A 1 195 ? 4.074 8.93 -0.196 1 87.06 195 ALA A CA 1
ATOM 1576 C C . ALA A 1 195 ? 4.891 10.078 -0.778 1 87.06 195 ALA A C 1
ATOM 1578 O O . ALA A 1 195 ? 5.492 10.859 -0.036 1 87.06 195 ALA A O 1
ATOM 1579 N N . ALA A 1 196 ? 4.879 10.164 -2.059 1 88 196 ALA A N 1
ATOM 1580 C CA . ALA A 1 196 ? 5.629 11.227 -2.732 1 88 196 ALA A CA 1
ATOM 1581 C C . ALA A 1 196 ? 5.062 12.602 -2.4 1 88 196 ALA A C 1
ATOM 1583 O O . ALA A 1 196 ? 5.812 13.539 -2.111 1 88 196 ALA A O 1
ATOM 1584 N N . ALA A 1 197 ? 3.756 12.672 -2.457 1 88.69 197 ALA A N 1
ATOM 1585 C CA . ALA A 1 197 ? 3.096 13.93 -2.143 1 88.69 197 ALA A CA 1
ATOM 1586 C C . ALA A 1 197 ? 3.381 14.359 -0.706 1 88.69 197 ALA A C 1
ATOM 1588 O O . ALA A 1 197 ? 3.615 15.539 -0.436 1 88.69 197 ALA A O 1
ATOM 1589 N N . SER A 1 198 ? 3.359 13.43 0.13 1 86.12 198 SER A N 1
ATOM 1590 C CA . SER A 1 198 ? 3.615 13.711 1.538 1 86.12 198 SER A CA 1
ATOM 1591 C C . SER A 1 198 ? 5.051 14.172 1.757 1 86.12 198 SER A C 1
ATOM 1593 O O . SER A 1 198 ? 5.297 15.109 2.525 1 86.12 198 SER A O 1
ATOM 1595 N N . THR A 1 199 ? 5.938 13.531 1.092 1 80.56 199 THR A N 1
ATOM 1596 C CA . THR A 1 199 ? 7.348 13.875 1.224 1 80.56 199 THR A CA 1
ATOM 1597 C C . THR A 1 199 ? 7.621 15.266 0.652 1 80.56 199 THR A C 1
ATOM 1599 O O . THR A 1 199 ? 8.375 16.047 1.238 1 80.56 199 THR A O 1
ATOM 1602 N N . GLU A 1 200 ? 7.023 15.516 -0.483 1 82.06 200 GLU A N 1
ATOM 1603 C CA . GLU A 1 200 ? 7.184 16.828 -1.104 1 82.06 200 GLU A CA 1
ATOM 1604 C C . GLU A 1 200 ? 6.617 17.938 -0.215 1 82.06 200 GLU A C 1
ATOM 1606 O O . GLU A 1 200 ? 7.207 19.016 -0.103 1 82.06 200 GLU A O 1
ATOM 1611 N N . TYR A 1 201 ? 5.539 17.703 0.384 1 80.69 201 TYR A N 1
ATOM 1612 C CA . TYR A 1 201 ? 4.941 18.688 1.279 1 80.69 201 TYR A CA 1
ATOM 1613 C C . TYR A 1 201 ? 5.832 18.938 2.49 1 80.69 201 TYR A C 1
ATOM 1615 O O . TYR A 1 201 ? 5.934 20.062 2.967 1 80.69 201 TYR A O 1
ATOM 1623 N N . GLY A 1 202 ? 6.418 17.891 2.918 1 71.88 202 GLY A N 1
ATOM 1624 C CA . GLY A 1 202 ? 7.352 18.031 4.02 1 71.88 202 GLY A CA 1
ATOM 1625 C C . GLY A 1 202 ? 8.523 18.938 3.695 1 71.88 202 GLY A C 1
ATOM 1626 O O . GLY A 1 202 ? 9.07 19.594 4.582 1 71.88 202 GLY A O 1
ATOM 1627 N N . ARG A 1 203 ? 8.773 18.969 2.434 1 66.38 203 ARG A N 1
ATOM 1628 C CA . ARG A 1 203 ? 9.883 19.797 1.977 1 66.38 203 ARG A CA 1
ATOM 1629 C C . ARG A 1 203 ? 9.398 21.203 1.625 1 66.38 203 ARG A C 1
ATOM 1631 O O . ARG A 1 203 ? 10.172 22.016 1.118 1 66.38 203 ARG A O 1
ATOM 1638 N N . GLY A 1 204 ? 8.102 21.406 1.782 1 65.5 204 GLY A N 1
ATOM 1639 C CA . GLY A 1 204 ? 7.543 22.734 1.567 1 65.5 204 GLY A CA 1
ATOM 1640 C C . GLY A 1 204 ? 6.957 22.922 0.179 1 65.5 204 GLY A C 1
ATOM 1641 O O . GLY A 1 204 ? 6.586 24.031 -0.201 1 65.5 204 GLY A O 1
ATOM 1642 N N . ARG A 1 205 ? 6.918 21.828 -0.629 1 74.38 205 ARG A N 1
ATOM 1643 C CA . ARG A 1 205 ? 6.375 21.875 -1.982 1 74.38 205 ARG A CA 1
ATOM 1644 C C . ARG A 1 205 ? 4.945 21.344 -2.02 1 74.38 205 ARG A C 1
ATOM 1646 O O . ARG A 1 205 ? 4.668 20.266 -1.51 1 74.38 205 ARG A O 1
ATOM 1653 N N . VAL A 1 206 ? 4.125 22.25 -2.504 1 77.31 206 VAL A N 1
ATOM 1654 C CA . VAL A 1 206 ? 2.732 21.828 -2.611 1 77.31 206 VAL A CA 1
ATOM 1655 C C . VAL A 1 206 ? 2.477 21.219 -3.99 1 77.31 206 VAL A C 1
ATOM 1657 O O . VAL A 1 206 ? 2.543 21.922 -5.004 1 77.31 206 VAL A O 1
ATOM 1660 N N . VAL A 1 207 ? 2.328 20.016 -4.012 1 82.62 207 VAL A N 1
ATOM 1661 C CA . VAL A 1 207 ? 2.049 19.344 -5.273 1 82.62 207 VAL A CA 1
ATOM 1662 C C . VAL A 1 207 ? 0.572 18.953 -5.34 1 82.62 207 VAL A C 1
ATOM 1664 O O . VAL A 1 207 ? -0.077 18.781 -4.305 1 82.62 207 VAL A O 1
ATOM 1667 N N . THR A 1 208 ? 0.103 18.969 -6.551 1 89 208 THR A N 1
ATOM 1668 C CA . THR A 1 208 ? -1.279 18.547 -6.746 1 89 208 THR A CA 1
ATOM 1669 C C . THR A 1 208 ? -1.434 17.062 -6.477 1 89 208 THR A C 1
ATOM 1671 O O . THR A 1 208 ? -0.664 16.25 -6.992 1 89 208 THR A O 1
ATOM 1674 N N . TYR A 1 209 ? -2.303 16.719 -5.574 1 91.88 209 TYR A N 1
ATOM 1675 C CA . TYR A 1 209 ? -2.539 15.336 -5.176 1 91.88 209 TYR A CA 1
ATOM 1676 C C . TYR A 1 209 ? -4.031 15.031 -5.121 1 91.88 209 TYR A C 1
ATOM 1678 O O . TYR A 1 209 ? -4.812 15.82 -4.574 1 91.88 209 TYR A O 1
ATOM 1686 N N . HIS A 1 210 ? -4.375 13.922 -5.781 1 92.25 210 HIS A N 1
ATOM 1687 C CA . HIS A 1 210 ? -5.742 13.406 -5.723 1 92.25 210 HIS A CA 1
ATOM 1688 C C . HIS A 1 210 ? -5.773 11.992 -5.152 1 92.25 210 HIS A C 1
ATOM 1690 O O . HIS A 1 210 ? -5.047 11.117 -5.617 1 92.25 210 HIS A O 1
ATOM 1696 N N . PRO A 1 211 ? -6.602 11.852 -4.082 1 91 211 PRO A N 1
ATOM 1697 C CA . PRO A 1 211 ? -6.699 10.516 -3.486 1 91 211 PRO A CA 1
ATOM 1698 C C . PRO A 1 211 ? -7.246 9.477 -4.461 1 91 211 PRO A C 1
ATOM 1700 O O . PRO A 1 211 ? -8.195 9.75 -5.203 1 91 211 PRO A O 1
ATOM 1703 N N . SER A 1 212 ? -6.602 8.383 -4.617 1 88.69 212 SER A N 1
ATOM 1704 C CA . SER A 1 212 ? -7.012 7.27 -5.465 1 88.69 212 SER A CA 1
ATOM 1705 C C . SER A 1 212 ? -6.59 5.934 -4.863 1 88.69 212 SER A C 1
ATOM 1707 O O . SER A 1 212 ? -5.918 5.895 -3.832 1 88.69 212 SER A O 1
ATOM 1709 N N . GLY A 1 213 ? -7.258 4.797 -5.469 1 85.5 213 GLY A N 1
ATOM 1710 C CA . GLY A 1 213 ? -6.855 3.469 -5.031 1 85.5 213 GLY A CA 1
ATOM 1711 C C . GLY A 1 213 ? -7.867 2.811 -4.109 1 85.5 213 GLY A C 1
ATOM 1712 O O . GLY A 1 213 ? -9.07 3.072 -4.211 1 85.5 213 GLY A O 1
ATOM 1713 N N . ALA A 1 214 ? -7.371 1.913 -3.299 1 83.5 214 ALA A N 1
ATOM 1714 C CA . ALA A 1 214 ? -8.211 1.173 -2.361 1 83.5 214 ALA A CA 1
ATOM 1715 C C . ALA A 1 214 ? -8.789 2.098 -1.295 1 83.5 214 ALA A C 1
ATOM 1717 O O . ALA A 1 214 ? -8.328 3.232 -1.135 1 83.5 214 ALA A O 1
ATOM 1718 N N . ASN A 1 215 ? -9.727 1.634 -0.558 1 83.56 215 ASN A N 1
ATOM 1719 C CA . ASN A 1 215 ? -10.414 2.439 0.441 1 83.56 215 ASN A CA 1
ATOM 1720 C C . ASN A 1 215 ? -9.453 2.982 1.491 1 83.56 215 ASN A C 1
ATOM 1722 O O . ASN A 1 215 ? -9.508 4.164 1.843 1 83.56 215 ASN A O 1
ATOM 1726 N N . GLU A 1 216 ? -8.547 2.111 1.868 1 85.06 216 GLU A N 1
ATOM 1727 C CA . GLU A 1 216 ? -7.613 2.516 2.916 1 85.06 216 GLU A CA 1
ATOM 1728 C C . GLU A 1 216 ? -6.656 3.598 2.418 1 85.06 216 GLU A C 1
ATOM 1730 O O . GLU A 1 216 ? -6.371 4.559 3.137 1 85.06 216 GLU A O 1
ATOM 1735 N N . VAL A 1 217 ? -6.27 3.477 1.222 1 86.94 217 VAL A N 1
ATOM 1736 C CA . VAL A 1 217 ? -5.336 4.438 0.643 1 86.94 217 VAL A CA 1
ATOM 1737 C C . VAL A 1 217 ? -6.051 5.762 0.38 1 86.94 217 VAL A C 1
ATOM 1739 O O . VAL A 1 217 ? -5.492 6.832 0.621 1 86.94 217 VAL A O 1
ATOM 1742 N N . ARG A 1 218 ? -7.25 5.629 -0.077 1 89 218 ARG A N 1
ATOM 1743 C CA . ARG A 1 218 ? -8.039 6.832 -0.315 1 89 218 ARG A CA 1
ATOM 1744 C C . ARG A 1 218 ? -8.297 7.586 0.986 1 89 218 ARG A C 1
ATOM 1746 O O . ARG A 1 218 ? -8.227 8.812 1.023 1 89 218 ARG A O 1
ATOM 1753 N N . ALA A 1 219 ? -8.617 6.82 1.935 1 84.31 219 ALA A N 1
ATOM 1754 C CA . ALA A 1 219 ? -8.859 7.426 3.24 1 84.31 219 ALA A CA 1
ATOM 1755 C C . ALA A 1 219 ? -7.613 8.156 3.746 1 84.31 219 ALA A C 1
ATOM 1757 O O . ALA A 1 219 ? -7.703 9.273 4.246 1 84.31 219 ALA A O 1
ATOM 1758 N N . ALA A 1 220 ? -6.523 7.5 3.586 1 86.75 220 ALA A N 1
ATOM 1759 C CA . ALA A 1 220 ? -5.266 8.117 3.998 1 86.75 220 ALA A CA 1
ATOM 1760 C C . ALA A 1 220 ? -4.973 9.367 3.172 1 86.75 220 ALA A C 1
ATOM 1762 O O . ALA A 1 220 ? -4.465 10.359 3.697 1 86.75 220 ALA A O 1
ATOM 1763 N N . GLY A 1 221 ? -5.242 9.211 1.912 1 90.38 221 GLY A N 1
ATOM 1764 C CA . GLY A 1 221 ? -5.059 10.359 1.038 1 90.38 221 GLY A CA 1
ATOM 1765 C C . GLY A 1 221 ? -5.914 11.547 1.428 1 90.38 221 GLY A C 1
ATOM 1766 O O . GLY A 1 221 ? -5.438 12.688 1.443 1 90.38 221 GLY A O 1
ATOM 1767 N N . HIS A 1 222 ? -7.145 11.344 1.783 1 89 222 HIS A N 1
ATOM 1768 C CA . HIS A 1 222 ? -8.031 12.414 2.232 1 89 222 HIS A CA 1
ATOM 1769 C C . HIS A 1 222 ? -7.547 13.016 3.545 1 89 222 HIS A C 1
ATOM 1771 O O . HIS A 1 222 ? -7.605 14.234 3.73 1 89 222 HIS A O 1
ATOM 1777 N N . ALA A 1 223 ? -7.121 12.141 4.34 1 84.56 223 ALA A N 1
ATOM 1778 C CA . ALA A 1 223 ? -6.594 12.617 5.613 1 84.56 223 ALA A CA 1
ATOM 1779 C C . ALA A 1 223 ? -5.387 13.531 5.398 1 84.56 223 ALA A C 1
ATOM 1781 O O . ALA A 1 223 ? -5.25 14.555 6.066 1 84.56 223 ALA A O 1
ATOM 1782 N N . PHE A 1 224 ? -4.598 13.148 4.484 1 87.69 224 PHE A N 1
ATOM 1783 C CA . PHE A 1 224 ? -3.439 13.961 4.117 1 87.69 224 PHE A CA 1
ATOM 1784 C C . PHE A 1 224 ? -3.873 15.328 3.611 1 87.69 224 PHE A C 1
ATOM 1786 O O . PHE A 1 224 ? -3.326 16.359 4.031 1 87.69 224 PHE A O 1
ATOM 1793 N N . LEU A 1 225 ? -4.824 15.328 2.811 1 87.94 225 LEU A N 1
ATOM 1794 C CA . LEU A 1 225 ? -5.32 16.578 2.252 1 87.94 225 LEU A CA 1
ATOM 1795 C C . LEU A 1 225 ? -5.938 17.453 3.338 1 87.94 225 LEU A C 1
ATOM 1797 O O . LEU A 1 225 ? -5.738 18.672 3.35 1 87.94 225 LEU A O 1
ATOM 1801 N N . ASP A 1 226 ? -6.641 16.844 4.16 1 84.5 226 ASP A N 1
ATOM 1802 C CA . ASP A 1 226 ? -7.262 17.562 5.27 1 84.5 226 ASP A CA 1
ATOM 1803 C C . ASP A 1 226 ? -6.207 18.219 6.16 1 84.5 226 ASP A C 1
ATOM 1805 O O . ASP A 1 226 ? -6.371 19.359 6.59 1 84.5 226 ASP A O 1
ATOM 1809 N N . MET A 1 227 ? -5.172 17.453 6.406 1 84.62 227 MET A N 1
ATOM 1810 C CA . MET A 1 227 ? -4.09 17.984 7.238 1 84.62 227 MET A CA 1
ATOM 1811 C C . MET A 1 227 ? -3.389 19.141 6.547 1 84.62 227 MET A C 1
ATOM 1813 O O . MET A 1 227 ? -3.09 20.156 7.184 1 84.62 227 MET A O 1
ATOM 1817 N N . ARG A 1 228 ? -3.225 18.938 5.309 1 83.31 228 ARG A N 1
ATOM 1818 C CA . ARG A 1 228 ? -2.607 20 4.527 1 83.31 228 ARG A CA 1
ATOM 1819 C C . ARG A 1 228 ? -3.453 21.266 4.57 1 83.31 228 ARG A C 1
ATOM 1821 O O . ARG A 1 228 ? -2.93 22.359 4.793 1 83.31 228 ARG A O 1
ATOM 1828 N N . ASN A 1 229 ? -4.695 21.094 4.371 1 82 229 ASN A N 1
ATOM 1829 C CA . ASN A 1 229 ? -5.621 22.219 4.398 1 82 229 ASN A CA 1
ATOM 1830 C C . ASN A 1 229 ? -5.66 22.891 5.777 1 82 229 ASN A C 1
ATOM 1832 O O . ASN A 1 229 ? -5.734 24.109 5.879 1 82 229 ASN A O 1
ATOM 1836 N N . ARG A 1 230 ? -5.598 22.109 6.715 1 76.31 230 ARG A N 1
ATOM 1837 C CA . ARG A 1 230 ? -5.605 22.625 8.078 1 76.31 230 ARG A CA 1
ATOM 1838 C C . ARG A 1 230 ? -4.355 23.453 8.367 1 76.31 230 ARG A C 1
ATOM 1840 O O . ARG A 1 230 ? -4.434 24.516 8.969 1 76.31 230 ARG A O 1
ATOM 1847 N N . ILE A 1 231 ? -3.26 22.953 7.938 1 77.88 231 ILE A N 1
ATOM 1848 C CA . ILE A 1 231 ? -1.996 23.656 8.133 1 77.88 231 ILE A CA 1
ATOM 1849 C C . ILE A 1 231 ? -2.037 25 7.402 1 77.88 231 ILE A C 1
ATOM 1851 O O . ILE A 1 231 ? -1.655 26.016 7.965 1 77.88 231 ILE A O 1
ATOM 1855 N N . GLU A 1 232 ? -2.557 24.969 6.234 1 77 232 GLU A N 1
ATOM 1856 C CA . GLU A 1 232 ? -2.639 26.172 5.422 1 77 232 GLU A CA 1
ATOM 1857 C C . GLU A 1 232 ? -3.617 27.172 6.023 1 77 232 GLU A C 1
ATOM 1859 O O . GLU A 1 232 ? -3.33 28.375 6.082 1 77 232 GLU A O 1
ATOM 1864 N N . ARG A 1 233 ? -4.715 26.75 6.484 1 73.81 233 ARG A N 1
ATOM 1865 C CA . ARG A 1 233 ? -5.711 27.609 7.113 1 73.81 233 ARG A CA 1
ATOM 1866 C C . ARG A 1 233 ? -5.172 28.219 8.398 1 73.81 233 ARG A C 1
ATOM 1868 O O . ARG A 1 233 ? -5.383 29.406 8.664 1 73.81 233 ARG A O 1
ATOM 1875 N N . GLN A 1 234 ? -4.562 27.406 9.156 1 73.38 234 GLN A N 1
ATOM 1876 C CA . GLN A 1 234 ? -4.008 27.891 10.414 1 73.38 234 GLN A CA 1
ATOM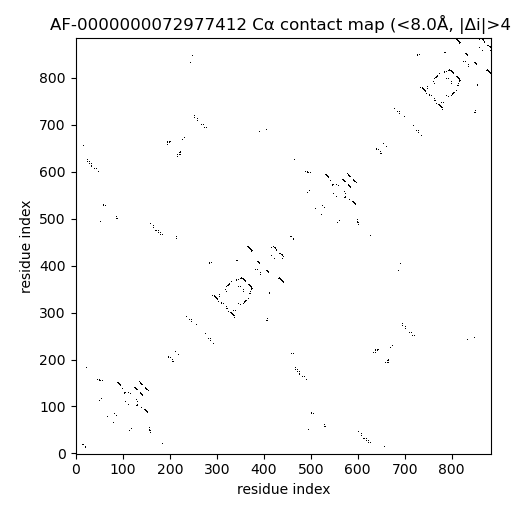 1877 C C . GLN A 1 234 ? -2.949 28.969 10.164 1 73.38 234 GLN A C 1
ATOM 1879 O O . GLN A 1 234 ? -2.871 29.953 10.898 1 73.38 234 GLN A O 1
ATOM 1884 N N . THR A 1 235 ? -2.219 28.734 9.156 1 72.38 235 THR A N 1
ATOM 1885 C CA . THR A 1 235 ? -1.195 29.703 8.805 1 72.38 235 THR A CA 1
ATOM 1886 C C . THR A 1 235 ? -1.833 31.016 8.352 1 72.38 235 THR A C 1
ATOM 1888 O O . THR A 1 235 ? -1.4 32.094 8.75 1 72.38 235 THR A O 1
ATOM 1891 N N . GLN A 1 236 ? -2.881 30.922 7.613 1 71.44 236 GLN A N 1
ATOM 1892 C CA . GLN A 1 236 ? -3.582 32.094 7.105 1 71.44 236 GLN A CA 1
ATOM 1893 C C . GLN A 1 236 ? -4.297 32.844 8.227 1 71.44 236 GLN A C 1
ATOM 1895 O O . GLN A 1 236 ? -4.27 34.062 8.281 1 71.44 236 GLN A O 1
ATOM 1900 N N . THR A 1 237 ? -4.938 32.094 9.016 1 70 237 THR A N 1
ATOM 1901 C CA . THR A 1 237 ? -5.656 32.688 10.133 1 70 237 THR A CA 1
ATOM 1902 C C . THR A 1 237 ? -4.691 33.406 11.07 1 70 237 THR A C 1
ATOM 1904 O O . THR A 1 237 ? -4.984 34.531 11.531 1 70 237 THR A O 1
ATOM 1907 N N . ARG A 1 238 ? -3.617 32.781 11.336 1 69.88 238 ARG A N 1
ATOM 1908 C CA . ARG A 1 238 ? -2.607 33.406 12.172 1 69.88 238 ARG A CA 1
ATOM 1909 C C . ARG A 1 238 ? -2.143 34.75 11.578 1 69.88 238 ARG A C 1
ATOM 1911 O O . ARG A 1 238 ? -2.062 35.75 12.273 1 69.88 238 ARG A O 1
ATOM 1918 N N . THR A 1 239 ? -1.874 34.75 10.375 1 67.44 239 THR A N 1
ATOM 1919 C CA . THR A 1 239 ? -1.4 35.938 9.68 1 67.44 239 THR A CA 1
ATOM 1920 C C . THR A 1 239 ? -2.471 37.031 9.68 1 67.44 239 THR A C 1
ATOM 1922 O O . THR A 1 239 ? -2.178 38.188 9.938 1 67.44 239 THR A O 1
ATOM 1925 N N . MET A 1 240 ? -3.646 36.594 9.43 1 68.81 240 MET A N 1
ATOM 1926 C CA . MET A 1 240 ? -4.758 37.531 9.391 1 68.81 240 MET A CA 1
ATOM 1927 C C . MET A 1 240 ? -5.023 38.125 10.773 1 68.81 240 MET A C 1
ATOM 1929 O O . MET A 1 240 ? -5.277 39.312 10.898 1 68.81 240 MET A O 1
ATOM 1933 N N . MET A 1 241 ? -4.977 37.312 11.773 1 70.62 241 MET A N 1
ATOM 1934 C CA . MET A 1 241 ? -5.199 37.75 13.148 1 70.62 241 MET A CA 1
ATOM 1935 C C . MET A 1 241 ? -4.156 38.781 13.57 1 70.62 241 MET A C 1
ATOM 1937 O O . MET A 1 241 ? -4.496 39.844 14.117 1 70.62 241 MET A O 1
ATOM 1941 N N . LEU A 1 242 ? -3.051 38.438 13.312 1 68.56 242 LEU A N 1
ATOM 1942 C CA . LEU A 1 242 ? -1.967 39.344 13.727 1 68.56 242 LEU A CA 1
ATOM 1943 C C . LEU A 1 242 ? -2.02 40.656 12.969 1 68.56 242 LEU A C 1
ATOM 1945 O O . LEU A 1 242 ? -1.786 41.719 13.547 1 68.56 242 LEU A O 1
ATOM 1949 N N . SER A 1 243 ? -2.303 40.531 11.727 1 68.81 243 SER A N 1
ATOM 1950 C CA . SER A 1 243 ? -2.449 41.75 10.914 1 68.81 243 SER A CA 1
ATOM 1951 C C . SER A 1 243 ? -3.627 42.594 11.391 1 68.81 243 SER A C 1
ATOM 1953 O O . SER A 1 243 ? -3.527 43.812 11.469 1 68.81 243 SER A O 1
ATOM 1955 N N . GLY A 1 244 ? -4.664 41.906 11.734 1 69.88 244 GLY A N 1
ATOM 1956 C CA . GLY A 1 244 ? -5.844 42.594 12.227 1 69.88 244 GLY A CA 1
ATOM 1957 C C . GLY A 1 244 ? -5.617 43.281 13.57 1 69.88 244 GLY A C 1
ATOM 1958 O O . GLY A 1 244 ? -5.988 44.438 13.766 1 69.88 244 GLY A O 1
ATOM 1959 N N . VAL A 1 245 ? -5.008 42.594 14.477 1 72.06 245 VAL A N 1
ATOM 1960 C CA . VAL A 1 245 ? -4.699 43.125 15.797 1 72.06 245 VAL A CA 1
ATOM 1961 C C . VAL A 1 245 ? -3.801 44.375 15.664 1 72.06 245 VAL A C 1
ATOM 1963 O O . VAL A 1 245 ? -4.051 45.406 16.297 1 72.06 245 VAL A O 1
ATOM 1966 N N . SER A 1 246 ? -2.785 44.125 14.867 1 71.25 246 SER A N 1
ATOM 1967 C CA . SER A 1 246 ? -1.839 45.219 14.672 1 71.25 246 SER A CA 1
ATOM 1968 C C . SER A 1 246 ? -2.527 46.469 14.102 1 71.25 246 SER A C 1
ATOM 1970 O O . SER A 1 246 ? -2.309 47.562 14.578 1 71.25 246 SER A O 1
ATOM 1972 N N . HIS A 1 247 ? -3.32 46.312 13.133 1 73.25 247 HIS A N 1
ATOM 1973 C CA . HIS A 1 247 ? -4.031 47.406 12.484 1 73.25 247 HIS A CA 1
ATOM 1974 C C . HIS A 1 247 ? -4.984 48.094 13.453 1 73.25 247 HIS A C 1
ATOM 1976 O O . HIS A 1 247 ? -4.98 49.312 13.57 1 73.25 247 HIS A O 1
ATOM 1982 N N . ASP A 1 248 ? -5.707 47.312 14.203 1 73.94 248 ASP A N 1
ATOM 1983 C CA . ASP A 1 248 ? -6.75 47.875 15.062 1 73.94 248 ASP A CA 1
ATOM 1984 C C . ASP A 1 248 ? -6.148 48.5 16.312 1 73.94 248 ASP A C 1
ATOM 1986 O O . ASP A 1 248 ? -6.73 49.438 16.875 1 73.94 248 ASP A O 1
ATOM 1990 N N . LEU A 1 249 ? -5.023 48.062 16.734 1 80.12 249 LEU A N 1
ATOM 1991 C CA . LEU A 1 249 ? -4.375 48.656 17.891 1 80.12 249 LEU A CA 1
ATOM 1992 C C . LEU A 1 249 ? -3.596 49.906 17.484 1 80.12 249 LEU A C 1
ATOM 1994 O O . LEU A 1 249 ? -3.391 50.812 18.312 1 80.12 249 LEU A O 1
ATOM 1998 N N . ARG A 1 250 ? -3.223 49.969 16.234 1 77.19 250 ARG A N 1
ATOM 1999 C CA . ARG A 1 250 ? -2.438 51.094 15.758 1 77.19 250 ARG A CA 1
ATOM 2000 C C . ARG A 1 250 ? -3.254 52.375 15.797 1 77.19 250 ARG A C 1
ATOM 2002 O O . ARG A 1 250 ? -2.729 53.438 16.125 1 77.19 250 ARG A O 1
ATOM 2009 N N . THR A 1 251 ? -4.492 52.312 15.555 1 80 251 THR A N 1
ATOM 2010 C CA . THR A 1 251 ? -5.363 53.469 15.484 1 80 251 THR A CA 1
ATOM 2011 C C . THR A 1 251 ? -5.504 54.125 16.859 1 80 251 THR A C 1
ATOM 2013 O O . THR A 1 251 ? -5.203 55.281 17.031 1 80 251 THR A O 1
ATOM 2016 N N . PRO A 1 252 ? -5.945 53.406 17.875 1 84.69 252 PRO A N 1
ATOM 2017 C CA . PRO A 1 252 ? -6.027 54.031 19.203 1 84.69 252 PRO A CA 1
ATOM 2018 C C . PRO A 1 252 ? -4.66 54.438 19.734 1 84.69 252 PRO A C 1
ATOM 2020 O O . PRO A 1 252 ? -4.551 55.438 20.453 1 84.69 252 PRO A O 1
ATOM 2023 N N . LEU A 1 253 ? -3.635 53.781 19.344 1 87.69 253 LEU A N 1
ATOM 2024 C CA . LEU A 1 253 ? -2.293 54.125 19.797 1 87.69 253 LEU A CA 1
ATOM 2025 C C . LEU A 1 253 ? -1.854 55.469 19.219 1 87.69 253 LEU A C 1
ATOM 2027 O O . LEU A 1 253 ? -1.271 56.281 19.922 1 87.69 253 LEU A O 1
ATOM 2031 N N . THR A 1 254 ? -2.162 55.656 17.984 1 85 254 THR A N 1
ATOM 2032 C CA . THR A 1 254 ? -1.836 56.906 17.312 1 85 254 THR A CA 1
ATOM 2033 C C . THR A 1 254 ? -2.639 58.062 17.922 1 85 254 THR A C 1
ATOM 2035 O O . THR A 1 254 ? -2.1 59.125 18.156 1 85 254 THR A O 1
ATOM 2038 N N . ARG A 1 255 ? -3.887 57.812 18.234 1 85.62 255 ARG A N 1
ATOM 2039 C CA . ARG A 1 255 ? -4.734 58.812 18.859 1 85.62 255 ARG A CA 1
ATOM 2040 C C . ARG A 1 255 ? -4.223 59.188 20.25 1 85.62 255 ARG A C 1
ATOM 2042 O O . ARG A 1 255 ? -4.195 60.344 20.625 1 85.62 255 ARG A O 1
ATOM 2049 N N . LEU A 1 256 ? -3.865 58.188 20.938 1 88.75 256 LEU A N 1
ATOM 2050 C CA . LEU A 1 256 ? -3.332 58.406 22.281 1 88.75 256 LEU A CA 1
ATOM 2051 C C . LEU A 1 256 ? -2.043 59.219 22.234 1 88.75 256 LEU A C 1
ATOM 2053 O O . LEU A 1 256 ? -1.845 60.125 23.047 1 88.75 256 LEU A O 1
ATOM 2057 N N . ARG A 1 257 ? -1.239 58.844 21.281 1 89.5 257 ARG A N 1
ATOM 2058 C CA . ARG A 1 257 ? 0.026 59.562 21.141 1 89.5 257 ARG A CA 1
ATOM 2059 C C . ARG A 1 257 ? -0.208 61.031 20.828 1 89.5 257 ARG A C 1
ATOM 2061 O O . ARG A 1 257 ? 0.439 61.906 21.406 1 89.5 257 ARG A O 1
ATOM 2068 N N . LEU A 1 258 ? -1.145 61.344 19.969 1 88.06 258 LEU A N 1
ATOM 2069 C CA . LEU A 1 258 ? -1.494 62.719 19.609 1 88.06 258 LEU A CA 1
ATOM 2070 C C . LEU A 1 258 ? -2.137 63.438 20.781 1 88.06 258 LEU A C 1
ATOM 2072 O O . LEU A 1 258 ? -1.789 64.625 21.062 1 88.06 258 LEU A O 1
ATOM 2076 N N . GLY A 1 259 ? -3.033 62.781 21.422 1 87.75 259 GLY A N 1
ATOM 2077 C CA . GLY A 1 259 ? -3.707 63.375 22.578 1 87.75 259 GLY A CA 1
ATOM 2078 C C . GLY A 1 259 ? -2.762 63.719 23.719 1 87.75 259 GLY A C 1
ATOM 2079 O O . GLY A 1 259 ? -2.859 64.812 24.312 1 87.75 259 GLY A O 1
ATOM 2080 N N . LEU A 1 260 ? -1.87 62.875 23.938 1 89.06 260 LEU A N 1
ATOM 2081 C CA . LEU A 1 260 ? -0.894 63.094 25 1 89.06 260 LEU A CA 1
ATOM 2082 C C . LEU A 1 260 ? 0.074 64.188 24.625 1 89.06 260 LEU A C 1
ATOM 2084 O O . LEU A 1 260 ? 0.541 64.938 25.484 1 89.06 260 LEU A O 1
ATOM 2088 N N . GLY A 1 261 ? 0.339 64.312 23.359 1 86.31 261 GLY A N 1
ATOM 2089 C CA . GLY A 1 261 ? 1.222 65.375 22.859 1 86.31 261 GLY A CA 1
ATOM 2090 C C . GLY A 1 261 ? 0.657 66.75 23.062 1 86.31 261 GLY A C 1
ATOM 2091 O O . GLY A 1 261 ? 1.405 67.75 23.094 1 86.31 261 GLY A O 1
ATOM 2092 N N . LEU A 1 262 ? -0.627 66.875 23.188 1 83.88 262 LEU A N 1
ATOM 2093 C CA . LEU A 1 262 ? -1.301 68.188 23.344 1 83.88 262 LEU A CA 1
ATOM 2094 C C . LEU A 1 262 ? -1.366 68.562 24.812 1 83.88 262 LEU A C 1
ATOM 2096 O O . LEU A 1 262 ? -1.716 69.688 25.141 1 83.88 262 LEU A O 1
ATOM 2100 N N . LEU A 1 263 ? -1.078 67.625 25.594 1 82.94 263 LEU A N 1
ATOM 2101 C CA . LEU A 1 263 ? -1.112 67.938 27.016 1 82.94 263 LEU A CA 1
ATOM 2102 C C . LEU A 1 263 ? 0.241 68.438 27.5 1 82.94 263 LEU A C 1
ATOM 2104 O O . LEU A 1 263 ? 1.271 68.125 26.875 1 82.94 263 LEU A O 1
ATOM 2108 N N . ASP A 1 264 ? 0.217 69.375 28.422 1 76.12 264 ASP A N 1
ATOM 2109 C CA . ASP A 1 264 ? 1.427 69.938 29 1 76.12 264 ASP A CA 1
ATOM 2110 C C . ASP A 1 264 ? 1.688 69.375 30.391 1 76.12 264 ASP A C 1
ATOM 2112 O O . ASP A 1 264 ? 0.764 68.938 31.062 1 76.12 264 ASP A O 1
ATOM 2116 N N . GLY A 1 265 ? 2.947 69.125 30.734 1 75.81 265 GLY A N 1
ATOM 2117 C CA . GLY A 1 265 ? 3.32 68.75 32.094 1 75.81 265 GLY A CA 1
ATOM 2118 C C . GLY A 1 265 ? 4.352 67.625 32.094 1 75.81 265 GLY A C 1
ATOM 2119 O O . GLY A 1 265 ? 4.5 66.875 31.125 1 75.81 265 GLY A O 1
ATOM 2120 N N . ASP A 1 266 ? 5.07 67.5 33.094 1 78.62 266 ASP A N 1
ATOM 2121 C CA . ASP A 1 266 ? 6.148 66.562 33.312 1 78.62 266 ASP A CA 1
ATOM 2122 C C . ASP A 1 266 ? 5.598 65.125 33.469 1 78.62 266 ASP A C 1
ATOM 2124 O O . ASP A 1 266 ? 6.312 64.125 33.188 1 78.62 266 ASP A O 1
ATOM 2128 N N . GLU A 1 267 ? 4.273 65.062 33.75 1 81.19 267 GLU A N 1
ATOM 2129 C CA . GLU A 1 267 ? 3.67 63.719 34 1 81.19 267 GLU A CA 1
ATOM 2130 C C . GLU A 1 267 ? 3.303 63.031 32.688 1 81.19 267 GLU A C 1
ATOM 2132 O O . GLU A 1 267 ? 3.006 61.844 32.688 1 81.19 267 GLU A O 1
ATOM 2137 N N . ILE A 1 268 ? 3.479 63.75 31.562 1 86.69 268 ILE A N 1
ATOM 2138 C CA . ILE A 1 268 ? 3.02 63.25 30.266 1 86.69 268 ILE A CA 1
ATOM 2139 C C . ILE A 1 268 ? 4.117 62.406 29.625 1 86.69 268 ILE A C 1
ATOM 2141 O O . ILE A 1 268 ? 3.826 61.438 28.906 1 86.69 268 ILE A O 1
ATOM 2145 N N . GLU A 1 269 ? 5.285 62.688 29.984 1 87.19 269 GLU A N 1
ATOM 2146 C CA . GLU A 1 269 ? 6.422 62.031 29.328 1 87.19 269 GLU A CA 1
ATOM 2147 C C . GLU A 1 269 ? 6.402 60.531 29.562 1 87.19 269 GLU A C 1
ATOM 2149 O O . GLU A 1 269 ? 6.559 59.75 28.609 1 87.19 269 GLU A O 1
ATOM 2154 N N . PRO A 1 270 ? 6.105 60.125 30.812 1 85.94 270 PRO A N 1
ATOM 2155 C CA . PRO A 1 270 ? 6.039 58.688 31.031 1 85.94 270 PRO A CA 1
ATOM 2156 C C . PRO A 1 270 ? 4.895 58.031 30.266 1 85.94 270 PRO A C 1
ATOM 2158 O O . PRO A 1 270 ? 5.016 56.875 29.828 1 85.94 270 PRO A O 1
ATOM 2161 N N . LEU A 1 271 ? 3.855 58.719 30.078 1 89.44 271 LEU A N 1
ATOM 2162 C CA . LEU A 1 271 ? 2.709 58.156 29.344 1 89.44 271 LEU A CA 1
ATOM 2163 C C . LEU A 1 271 ? 3.021 58.031 27.859 1 89.44 271 LEU A C 1
ATOM 2165 O O . LEU A 1 271 ? 2.652 57.031 27.234 1 89.44 271 LEU A O 1
ATOM 2169 N N . VAL A 1 272 ? 3.693 59 27.344 1 89.38 272 VAL A N 1
ATOM 2170 C CA . VAL A 1 272 ? 4.102 58.938 25.938 1 89.38 272 VAL A CA 1
ATOM 2171 C C . VAL A 1 272 ? 5.078 57.781 25.719 1 89.38 272 VAL A C 1
ATOM 2173 O O . VAL A 1 272 ? 5.004 57.094 24.719 1 89.38 272 VAL A O 1
ATOM 2176 N N . ARG A 1 273 ? 5.887 57.562 26.656 1 84.69 273 ARG A N 1
ATOM 2177 C CA . ARG A 1 273 ? 6.832 56.469 26.578 1 84.69 273 ARG A CA 1
ATOM 2178 C C . ARG A 1 273 ? 6.098 55.125 26.562 1 84.69 273 ARG A C 1
ATOM 2180 O O . ARG A 1 273 ? 6.488 54.188 25.844 1 84.69 273 ARG A O 1
ATOM 2187 N N . ASP A 1 274 ? 5.133 55.031 27.344 1 86.31 274 ASP A N 1
ATOM 2188 C CA . ASP A 1 274 ? 4.344 53.781 27.391 1 86.31 274 ASP A CA 1
ATOM 2189 C C . ASP A 1 274 ? 3.662 53.531 26.047 1 86.31 274 ASP A C 1
ATOM 2191 O O . ASP A 1 274 ? 3.58 52.375 25.594 1 86.31 274 ASP A O 1
ATOM 2195 N N . VAL A 1 275 ? 3.143 54.531 25.438 1 88.75 275 VAL A N 1
ATOM 2196 C CA . VAL A 1 275 ? 2.496 54.406 24.141 1 88.75 275 VAL A CA 1
ATOM 2197 C C . VAL A 1 275 ? 3.516 53.969 23.094 1 88.75 275 VAL A C 1
ATOM 2199 O O . VAL A 1 275 ? 3.236 53.062 22.281 1 88.75 275 VAL A O 1
ATOM 2202 N N . ASP A 1 276 ? 4.656 54.562 23.156 1 84.38 276 ASP A N 1
ATOM 2203 C CA . ASP A 1 276 ? 5.719 54.188 22.219 1 84.38 276 ASP A CA 1
ATOM 2204 C C . ASP A 1 276 ? 6.148 52.719 22.438 1 84.38 276 ASP A C 1
ATOM 2206 O O . ASP A 1 276 ? 6.418 52 21.469 1 84.38 276 ASP A O 1
ATOM 2210 N N . ASP A 1 277 ? 6.172 52.344 23.656 1 81.12 277 ASP A N 1
ATOM 2211 C CA . ASP A 1 277 ? 6.52 50.969 23.984 1 81.12 277 ASP A CA 1
ATOM 2212 C C . ASP A 1 277 ? 5.484 50 23.438 1 81.12 277 ASP A C 1
ATOM 2214 O O . ASP A 1 277 ? 5.84 48.938 22.9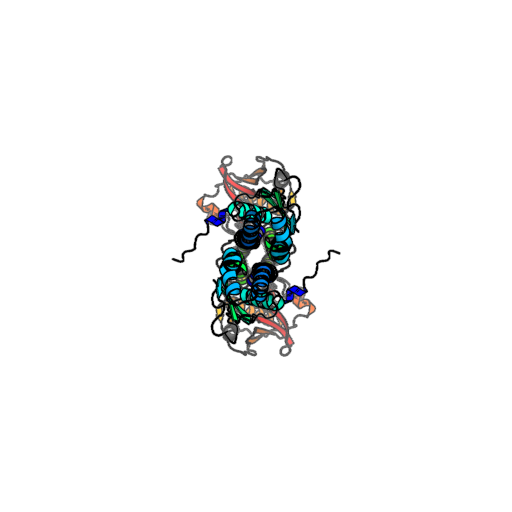06 1 81.12 277 ASP A O 1
ATOM 2218 N N . MET A 1 278 ? 4.262 50.25 23.531 1 84.5 278 MET A N 1
ATOM 2219 C CA . MET A 1 278 ? 3.195 49.406 23.031 1 84.5 278 MET A CA 1
ATOM 2220 C C . MET A 1 278 ? 3.264 49.281 21.516 1 84.5 278 MET A C 1
ATOM 2222 O O . MET A 1 278 ? 3.055 48.219 20.953 1 84.5 278 MET A O 1
ATOM 2226 N N . GLN A 1 279 ? 3.549 50.406 20.875 1 82.12 279 GLN A N 1
ATOM 2227 C CA . GLN A 1 279 ? 3.686 50.375 19.422 1 82.12 279 GLN A CA 1
ATOM 2228 C C . GLN A 1 279 ? 4.836 49.469 18.984 1 82.12 279 GLN A C 1
ATOM 2230 O O . GLN A 1 279 ? 4.703 48.719 18.016 1 82.12 279 GLN A O 1
ATOM 2235 N N . ARG A 1 280 ? 5.867 49.562 19.688 1 76.19 280 ARG A N 1
ATOM 2236 C CA . ARG A 1 280 ? 7.027 48.75 19.391 1 76.19 280 ARG A CA 1
ATOM 2237 C C . ARG A 1 280 ? 6.699 47.25 19.578 1 76.19 280 ARG A C 1
ATOM 2239 O O . ARG A 1 280 ? 7.109 46.406 18.766 1 76.19 280 ARG A O 1
ATOM 2246 N N . LEU A 1 281 ? 6.062 46.969 20.641 1 76.31 281 LEU A N 1
ATOM 2247 C CA . LEU A 1 281 ? 5.656 45.594 20.922 1 76.31 281 LEU A CA 1
ATOM 2248 C C . LEU A 1 281 ? 4.754 45.062 19.812 1 76.31 281 LEU A C 1
ATOM 2250 O O . LEU A 1 281 ? 4.945 43.938 19.328 1 76.31 281 LEU A O 1
ATOM 2254 N N . LEU A 1 282 ? 3.805 45.75 19.422 1 77.56 282 LEU A N 1
ATOM 2255 C CA . LEU A 1 282 ? 2.873 45.375 18.375 1 77.56 282 LEU A CA 1
ATOM 2256 C C . LEU A 1 282 ? 3.609 45.125 17.062 1 77.56 282 LEU A C 1
ATOM 2258 O O . LEU A 1 282 ? 3.328 44.156 16.359 1 77.56 282 LEU A O 1
ATOM 2262 N N . ASP A 1 283 ? 4.535 46 16.734 1 73.81 283 ASP A N 1
ATOM 2263 C CA . ASP A 1 283 ? 5.32 45.844 15.523 1 73.81 283 ASP A CA 1
ATOM 2264 C C . ASP A 1 283 ? 6.148 44.562 15.562 1 73.81 283 ASP A C 1
ATOM 2266 O O . ASP A 1 283 ? 6.262 43.844 14.562 1 73.81 283 ASP A O 1
ATOM 2270 N N . ALA A 1 284 ? 6.699 44.375 16.719 1 70.56 284 ALA A N 1
ATOM 2271 C CA . ALA A 1 284 ? 7.5 43.156 16.875 1 70.56 284 ALA A CA 1
ATOM 2272 C C . ALA A 1 284 ? 6.645 41.906 16.703 1 70.56 284 ALA A C 1
ATOM 2274 O O . ALA A 1 284 ? 7.074 40.938 16.078 1 70.56 284 ALA A O 1
ATOM 2275 N N . PHE A 1 285 ? 5.5 41.938 17.219 1 71.94 285 PHE A N 1
ATOM 2276 C CA . PHE A 1 285 ? 4.594 40.812 17.125 1 71.94 285 PHE A CA 1
ATOM 2277 C C . PHE A 1 285 ? 4.152 40.594 15.688 1 71.94 285 PHE A C 1
ATOM 2279 O O . PHE A 1 285 ? 4.066 39.438 15.227 1 71.94 285 PHE A O 1
ATOM 2286 N N . LEU A 1 286 ? 3.848 41.594 15.016 1 69.25 286 LEU A N 1
ATOM 2287 C CA . LEU A 1 286 ? 3.463 41.5 13.609 1 69.25 286 LEU A CA 1
ATOM 2288 C C . LEU A 1 286 ? 4.598 40.938 12.773 1 69.25 286 LEU A C 1
ATOM 2290 O O . LEU A 1 286 ? 4.367 40.094 11.883 1 69.25 286 LEU A O 1
ATOM 2294 N N . ASP A 1 287 ? 5.703 41.344 13.078 1 67.25 287 ASP A N 1
ATOM 2295 C CA . ASP A 1 287 ? 6.879 40.875 12.375 1 67.25 287 ASP A CA 1
ATOM 2296 C C . ASP A 1 287 ? 7.055 39.344 12.594 1 67.25 287 ASP A C 1
ATOM 2298 O O . ASP A 1 287 ? 7.414 38.625 11.664 1 67.25 287 ASP A O 1
ATOM 2302 N N . PHE A 1 288 ? 6.809 38.969 13.812 1 67.44 288 PHE A N 1
ATOM 2303 C CA . PHE A 1 288 ? 6.93 37.562 14.156 1 67.44 288 PHE A CA 1
ATOM 2304 C C . PHE A 1 288 ? 5.863 36.75 13.453 1 67.44 288 PHE A C 1
ATOM 2306 O O . PHE A 1 288 ? 6.133 35.625 12.984 1 67.44 288 PHE A O 1
ATOM 2313 N N . ALA A 1 289 ? 4.707 37.188 13.469 1 65.94 289 ALA A N 1
ATOM 2314 C CA . ALA A 1 289 ? 3.576 36.469 12.883 1 65.94 289 ALA A CA 1
ATOM 2315 C C . ALA A 1 289 ? 3.746 36.312 11.375 1 65.94 289 ALA A C 1
ATOM 2317 O O . ALA A 1 289 ? 3.303 35.312 10.797 1 65.94 289 ALA A O 1
ATOM 2318 N N . ARG A 1 290 ? 4.246 37.312 10.688 1 59.72 290 ARG A N 1
ATOM 2319 C CA . ARG A 1 290 ? 4.426 37.312 9.234 1 59.72 290 ARG A CA 1
ATOM 2320 C C . ARG A 1 290 ? 5.488 36.281 8.82 1 59.72 290 ARG A C 1
ATOM 2322 O O . ARG A 1 290 ? 5.527 35.875 7.664 1 59.72 290 ARG A O 1
ATOM 2329 N N . GLY A 1 291 ? 6.289 35.844 9.664 1 56.62 291 GLY A N 1
ATOM 2330 C CA . GLY A 1 291 ? 7.492 35.062 9.398 1 56.62 291 GLY A CA 1
ATOM 2331 C C . GLY A 1 291 ? 7.227 33.812 8.57 1 56.62 291 GLY A C 1
ATOM 2332 O O . GLY A 1 291 ? 7.98 33.531 7.641 1 56.62 291 GLY A O 1
ATOM 2333 N N . ASP A 1 292 ? 6.25 32.969 8.922 1 54.56 292 ASP A N 1
ATOM 2334 C CA . ASP A 1 292 ? 6.188 31.688 8.242 1 54.56 292 ASP A CA 1
ATOM 2335 C C . ASP A 1 292 ? 5.758 31.844 6.785 1 54.56 292 ASP A C 1
ATOM 2337 O O . ASP A 1 292 ? 6.074 31 5.941 1 54.56 292 ASP A O 1
ATOM 2341 N N . ALA A 1 293 ? 4.977 32.844 6.609 1 51.25 293 ALA A N 1
ATOM 2342 C CA . ALA A 1 293 ? 4.289 32.969 5.324 1 51.25 293 ALA A CA 1
ATOM 2343 C C . ALA A 1 293 ? 5.172 33.656 4.289 1 51.25 293 ALA A C 1
ATOM 2345 O O . ALA A 1 293 ? 4.766 33.812 3.137 1 51.25 293 ALA A O 1
ATOM 2346 N N . GLN A 1 294 ? 6.418 34.031 4.73 1 52.44 294 GLN A N 1
ATOM 2347 C CA . GLN A 1 294 ? 6.961 35 3.781 1 52.44 294 GLN A CA 1
ATOM 2348 C C . GLN A 1 294 ? 7.906 34.312 2.789 1 52.44 294 GLN A C 1
ATOM 2350 O O . GLN A 1 294 ? 9.023 33.938 3.146 1 52.44 294 GLN A O 1
ATOM 2355 N N . GLY A 1 295 ? 7.41 34.031 1.583 1 59.53 295 GLY A N 1
ATOM 2356 C CA . GLY A 1 295 ? 8.086 34 0.296 1 59.53 295 GLY A CA 1
ATOM 2357 C C . GLY A 1 295 ? 8.477 32.594 -0.114 1 59.53 295 GLY A C 1
ATOM 2358 O O . GLY A 1 295 ? 8.516 31.672 0.718 1 59.53 295 GLY A O 1
ATOM 2359 N N . ASP A 1 296 ? 8.422 32.219 -1.306 1 67.81 296 ASP A N 1
ATOM 2360 C CA . ASP A 1 296 ? 8.852 30.969 -1.921 1 67.81 296 ASP A CA 1
ATOM 2361 C C . ASP A 1 296 ? 10.367 30.828 -1.89 1 67.81 296 ASP A C 1
ATOM 2363 O O . ASP A 1 296 ? 11.086 31.828 -1.838 1 67.81 296 ASP A O 1
ATOM 2367 N N . ALA A 1 297 ? 10.859 29.547 -1.688 1 76.75 297 ALA A N 1
ATOM 2368 C CA . ALA A 1 297 ? 12.289 29.281 -1.767 1 76.75 297 ALA A CA 1
ATOM 2369 C C . ALA A 1 297 ? 12.844 29.656 -3.139 1 76.75 297 ALA A C 1
ATOM 2371 O O . ALA A 1 297 ? 12.211 29.406 -4.164 1 76.75 297 ALA A O 1
ATOM 2372 N N . GLU A 1 298 ? 13.797 30.594 -3.182 1 84.88 298 GLU A N 1
ATOM 2373 C CA . GLU A 1 298 ? 14.5 30.953 -4.41 1 84.88 298 GLU A CA 1
ATOM 2374 C C . GLU A 1 298 ? 16 30.719 -4.277 1 84.88 298 GLU A C 1
ATOM 2376 O O . GLU A 1 298 ? 16.531 30.641 -3.162 1 84.88 298 GLU A O 1
ATOM 2381 N N . LEU A 1 299 ? 16.641 30.453 -5.445 1 89.81 299 LEU A N 1
ATOM 2382 C CA . LEU A 1 299 ? 18.094 30.297 -5.449 1 89.81 299 LEU A CA 1
ATOM 2383 C C . LEU A 1 299 ? 18.797 31.625 -5.227 1 89.81 299 LEU A C 1
ATOM 2385 O O . LEU A 1 299 ? 18.625 32.562 -6.012 1 89.81 299 LEU A O 1
ATOM 2389 N N . VAL A 1 300 ? 19.406 31.719 -4.102 1 91.31 300 VAL A N 1
ATOM 2390 C CA . VAL A 1 300 ? 20.078 32.969 -3.775 1 91.31 300 VAL A CA 1
ATOM 2391 C C . VAL A 1 300 ? 21.5 32.688 -3.305 1 91.31 300 VAL A C 1
ATOM 2393 O O . VAL A 1 300 ? 21.781 31.609 -2.783 1 91.31 300 VAL A O 1
ATOM 2396 N N . ASP A 1 301 ? 22.406 33.656 -3.656 1 94.12 301 ASP A N 1
ATOM 2397 C CA . ASP A 1 301 ? 23.75 33.594 -3.096 1 94.12 301 ASP A CA 1
ATOM 2398 C C . ASP A 1 301 ? 23.766 34.125 -1.665 1 94.12 301 ASP A C 1
ATOM 2400 O O . ASP A 1 301 ? 23.547 35.344 -1.439 1 94.12 301 ASP A O 1
ATOM 2404 N N . PRO A 1 302 ? 24.125 33.219 -0.702 1 95.25 302 PRO A N 1
ATOM 2405 C CA . PRO A 1 302 ? 24.094 33.656 0.702 1 95.25 302 PRO A CA 1
ATOM 2406 C C . PRO A 1 302 ? 25.047 34.781 0.995 1 95.25 302 PRO A C 1
ATOM 2408 O O . PRO A 1 302 ? 24.781 35.625 1.866 1 95.25 302 PRO A O 1
ATOM 2411 N N . ILE A 1 303 ? 26.094 34.844 0.295 1 94.88 303 ILE A N 1
ATOM 2412 C CA . ILE A 1 303 ? 27.109 35.906 0.516 1 94.88 303 ILE A CA 1
ATOM 2413 C C . ILE A 1 303 ? 26.578 37.25 0.02 1 94.88 303 ILE A C 1
ATOM 2415 O O . ILE A 1 303 ? 26.719 38.25 0.7 1 94.88 303 ILE A O 1
ATOM 2419 N N . ASP A 1 304 ? 25.922 37.219 -1.118 1 94.25 304 ASP A N 1
ATOM 2420 C CA . ASP A 1 304 ? 25.328 38.469 -1.643 1 94.25 304 ASP A CA 1
ATOM 2421 C C . ASP A 1 304 ? 24.219 38.969 -0.725 1 94.25 304 ASP A C 1
ATOM 2423 O O . ASP A 1 304 ? 24.094 40.156 -0.483 1 94.25 304 ASP A O 1
ATOM 2427 N N . LEU A 1 305 ? 23.484 38 -0.28 1 94.12 305 LEU A N 1
ATOM 2428 C CA . LEU A 1 305 ? 22.406 38.344 0.627 1 94.12 305 LEU A CA 1
ATOM 2429 C C . LEU A 1 305 ? 22.938 39 1.897 1 94.12 305 LEU A C 1
ATOM 2431 O O . LEU A 1 305 ? 22.375 40 2.371 1 94.12 305 LEU A O 1
ATOM 2435 N N . SER A 1 306 ? 24.031 38.5 2.422 1 95.62 306 SER A N 1
ATOM 2436 C CA . SER A 1 306 ? 24.641 39.031 3.646 1 95.62 306 SER A CA 1
ATOM 2437 C C . SER A 1 306 ? 25.25 40.406 3.422 1 95.62 306 SER A C 1
ATOM 2439 O O . SER A 1 306 ? 25.234 41.25 4.312 1 95.62 306 SER A O 1
ATOM 2441 N N . ALA A 1 307 ? 25.766 40.594 2.26 1 94.5 307 ALA A N 1
ATOM 2442 C CA . ALA A 1 307 ? 26.359 41.906 1.915 1 94.5 307 ALA A CA 1
ATOM 2443 C C . ALA A 1 307 ? 25.297 43 1.91 1 94.5 307 ALA A C 1
ATOM 2445 O O . ALA A 1 307 ? 25.562 44.125 2.361 1 94.5 307 ALA A O 1
ATOM 2446 N N . VAL A 1 308 ? 24.188 42.656 1.403 1 93.62 308 VAL A N 1
ATOM 2447 C CA . VAL A 1 308 ? 23.078 43.594 1.366 1 93.62 308 VAL A CA 1
ATOM 2448 C C . VAL A 1 308 ? 22.641 43.938 2.789 1 93.62 308 VAL A C 1
ATOM 2450 O O . VAL A 1 308 ? 22.375 45.094 3.105 1 93.62 308 VAL A O 1
ATOM 2453 N N . ILE A 1 309 ? 22.594 42.938 3.643 1 94.12 309 ILE A N 1
ATOM 2454 C CA . ILE A 1 309 ? 22.188 43.125 5.031 1 94.12 309 ILE A CA 1
ATOM 2455 C C . ILE A 1 309 ? 23.203 44.031 5.742 1 94.12 309 ILE A C 1
ATOM 2457 O O . ILE A 1 309 ? 22.828 44.938 6.488 1 94.12 309 ILE A O 1
ATOM 2461 N N . LEU A 1 310 ? 24.438 43.844 5.508 1 95 310 LEU A N 1
ATOM 2462 C CA . LEU A 1 310 ? 25.516 44.625 6.117 1 95 310 LEU A CA 1
ATOM 2463 C C . LEU A 1 310 ? 25.453 46.062 5.652 1 95 310 LEU A C 1
ATOM 2465 O O . LEU A 1 310 ? 25.625 47 6.453 1 95 310 LEU A O 1
ATOM 2469 N N . ALA A 1 311 ? 25.203 46.219 4.398 1 93.69 311 ALA A N 1
ATOM 2470 C CA . ALA A 1 311 ? 25.094 47.562 3.842 1 93.69 311 ALA A CA 1
ATOM 2471 C C . ALA A 1 311 ? 23.953 48.344 4.484 1 93.69 311 ALA A C 1
ATOM 2473 O O . ALA A 1 311 ? 24.094 49.531 4.809 1 93.69 311 ALA A O 1
ATOM 2474 N N . ASP A 1 312 ? 22.922 47.656 4.629 1 91.94 312 ASP A N 1
ATOM 2475 C CA . ASP A 1 312 ? 21.766 48.281 5.254 1 91.94 312 ASP A CA 1
ATOM 2476 C C . ASP A 1 312 ? 22.047 48.656 6.711 1 91.94 312 ASP A C 1
ATOM 2478 O O . ASP A 1 312 ? 21.656 49.719 7.184 1 91.94 312 ASP A O 1
ATOM 2482 N N . ALA A 1 313 ? 22.672 47.781 7.418 1 91.25 313 ALA A N 1
ATOM 2483 C CA . ALA A 1 313 ? 23.031 48.031 8.812 1 91.25 313 ALA A CA 1
ATOM 2484 C C . ALA A 1 313 ? 23.953 49.219 8.938 1 91.25 313 ALA A C 1
ATOM 2486 O O . ALA A 1 313 ? 23.797 50.062 9.844 1 91.25 313 ALA A O 1
ATOM 2487 N N . HIS A 1 314 ? 24.859 49.344 8.031 1 91.69 314 HIS A N 1
ATOM 2488 C CA . HIS A 1 314 ? 25.797 50.469 8.023 1 91.69 314 HIS A CA 1
ATOM 2489 C C . HIS A 1 314 ? 25.062 51.781 7.738 1 91.69 314 HIS A C 1
ATOM 2491 O O . HIS A 1 314 ? 25.375 52.812 8.352 1 91.69 314 HIS A O 1
ATOM 2497 N N . ARG A 1 315 ? 24.188 51.656 6.883 1 89.5 315 ARG A N 1
ATOM 2498 C CA . ARG A 1 315 ? 23.406 52.844 6.547 1 89.5 315 ARG A CA 1
ATOM 2499 C C . ARG A 1 315 ? 22.609 53.312 7.75 1 89.5 315 ARG A C 1
ATOM 2501 O O . ARG A 1 315 ? 22.375 54.531 7.91 1 89.5 315 ARG A O 1
ATOM 2508 N N . MET A 1 316 ? 22.266 52.406 8.562 1 88.12 316 MET A N 1
ATOM 2509 C CA . MET A 1 316 ? 21.469 52.75 9.742 1 88.12 316 MET A CA 1
ATOM 2510 C C . MET A 1 316 ? 22.359 53.125 10.914 1 88.12 316 MET A C 1
ATOM 2512 O O . MET A 1 316 ? 21.875 53.406 12.016 1 88.12 316 MET A O 1
ATOM 2516 N N . GLY A 1 317 ? 23.594 53.156 10.781 1 89.5 317 GLY A N 1
ATOM 2517 C CA . GLY A 1 317 ? 24.547 53.562 11.805 1 89.5 317 GLY A CA 1
ATOM 2518 C C . GLY A 1 317 ? 24.781 52.5 12.852 1 89.5 317 GLY A C 1
ATOM 2519 O O . GLY A 1 317 ? 25.172 52.812 13.984 1 89.5 317 GLY A O 1
ATOM 2520 N N . GLN A 1 318 ? 24.531 51.281 12.492 1 91.31 318 GLN A N 1
ATOM 2521 C CA . GLN A 1 318 ? 24.703 50.188 13.445 1 91.31 318 GLN A CA 1
ATOM 2522 C C . GLN A 1 318 ? 26.156 49.719 13.453 1 91.31 318 GLN A C 1
ATOM 2524 O O . GLN A 1 318 ? 26.828 49.719 12.414 1 91.31 318 GLN A O 1
ATOM 2529 N N . ALA A 1 319 ? 26.609 49.375 14.594 1 94 319 ALA A N 1
ATOM 2530 C CA . ALA A 1 319 ? 27.969 48.875 14.758 1 94 319 ALA A CA 1
ATOM 2531 C C . ALA A 1 319 ? 28.078 47.406 14.367 1 94 319 ALA A C 1
ATOM 2533 O O . ALA A 1 319 ? 28.219 46.531 15.227 1 94 319 ALA A O 1
ATOM 2534 N N . VAL A 1 320 ? 28.047 47.094 13.086 1 95.44 320 VAL A N 1
ATOM 2535 C CA . VAL A 1 320 ? 28.125 45.719 12.562 1 95.44 320 VAL A CA 1
ATOM 2536 C C . VAL A 1 320 ? 29.344 45.594 11.664 1 95.44 320 VAL A C 1
ATOM 2538 O O . VAL A 1 320 ? 29.625 46.469 10.844 1 95.44 320 VAL A O 1
ATOM 2541 N N . SER A 1 321 ? 30.125 44.625 11.852 1 94.88 321 SER A N 1
ATOM 2542 C CA . SER A 1 321 ? 31.297 44.375 11.023 1 94.88 321 SER A CA 1
ATOM 2543 C C . SER A 1 321 ? 31.172 43.062 10.25 1 94.88 321 SER A C 1
ATOM 2545 O O . SER A 1 321 ? 30.406 42.188 10.641 1 94.88 321 SER A O 1
ATOM 2547 N N . ALA A 1 322 ? 31.797 42.969 9.141 1 95.25 322 ALA A N 1
ATOM 2548 C CA . ALA A 1 322 ? 31.812 41.75 8.328 1 95.25 322 ALA A CA 1
ATOM 2549 C C . ALA A 1 322 ? 32.906 40.812 8.797 1 95.25 322 ALA A C 1
ATOM 2551 O O . ALA A 1 322 ? 34.062 41.188 8.984 1 95.25 322 ALA A O 1
ATOM 2552 N N . GLY A 1 323 ? 32.438 39.625 9.094 1 94.31 323 GLY A N 1
ATOM 2553 C CA . GLY A 1 323 ? 33.406 38.562 9.406 1 94.31 323 GLY A CA 1
ATOM 2554 C C . GLY A 1 323 ? 33.812 37.75 8.203 1 94.31 323 GLY A C 1
ATOM 2555 O O . GLY A 1 323 ? 33.938 38.281 7.09 1 94.31 323 GLY A O 1
ATOM 2556 N N . GLU A 1 324 ? 34.062 36.5 8.461 1 93.5 324 GLU A N 1
ATOM 2557 C CA . GLU A 1 324 ? 34.469 35.562 7.406 1 93.5 324 GLU A CA 1
ATOM 2558 C C . GLU A 1 324 ? 33.344 35.281 6.438 1 93.5 324 GLU A C 1
ATO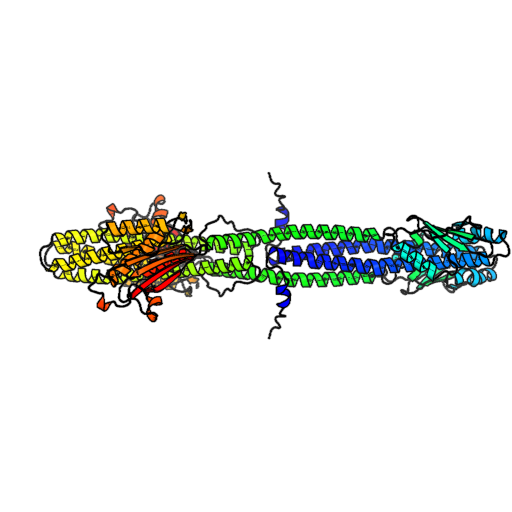M 2560 O O . GLU A 1 324 ? 32.25 34.875 6.852 1 93.5 324 GLU A O 1
ATOM 2565 N N . MET A 1 325 ? 33.5 35.656 5.188 1 94.38 325 MET A N 1
ATOM 2566 C CA . MET A 1 325 ? 32.594 35.312 4.105 1 94.38 325 MET A CA 1
ATOM 2567 C C . MET A 1 325 ? 33.219 34.312 3.143 1 94.38 325 MET A C 1
ATOM 2569 O O . MET A 1 325 ? 34 34.688 2.27 1 94.38 325 MET A O 1
ATOM 2573 N N . ALA A 1 326 ? 32.938 33.031 3.34 1 92.94 326 ALA A N 1
ATOM 2574 C CA . ALA A 1 326 ? 33.625 32.031 2.547 1 92.94 326 ALA A CA 1
ATOM 2575 C C . ALA A 1 326 ? 32.625 31.094 1.868 1 92.94 326 ALA A C 1
ATOM 2577 O O . ALA A 1 326 ? 31.578 30.797 2.42 1 92.94 326 ALA A O 1
ATOM 2578 N N . GLY A 1 327 ? 33 30.688 0.724 1 88.31 327 GLY A N 1
ATOM 2579 C CA . GLY A 1 327 ? 32.219 29.703 -0.01 1 88.31 327 GLY A CA 1
ATOM 2580 C C . GLY A 1 327 ? 31.484 30.297 -1.2 1 88.31 327 GLY A C 1
ATOM 2581 O O . GLY A 1 327 ? 31.609 31.5 -1.484 1 88.31 327 GLY A O 1
ATOM 2582 N N . ASP A 1 328 ? 30.938 29.422 -2.152 1 84.06 328 ASP A N 1
ATOM 2583 C CA . ASP A 1 328 ? 30.203 29.875 -3.326 1 84.06 328 ASP A CA 1
ATOM 2584 C C . ASP A 1 328 ? 29.062 28.938 -3.678 1 84.06 328 ASP A C 1
ATOM 2586 O O . ASP A 1 328 ? 29.047 27.781 -3.229 1 84.06 328 ASP A O 1
ATOM 2590 N N . GLY A 1 329 ? 28.125 29.547 -4.18 1 86.69 329 GLY A N 1
ATOM 2591 C CA . GLY A 1 329 ? 27.047 28.75 -4.711 1 86.69 329 GLY A CA 1
ATOM 2592 C C . GLY A 1 329 ? 25.672 29.281 -4.332 1 86.69 329 GLY A C 1
ATOM 2593 O O . GLY A 1 329 ? 25.516 29.922 -3.297 1 86.69 329 GLY A O 1
ATOM 2594 N N . ASP A 1 330 ? 24.734 28.969 -5.227 1 90.81 330 ASP A N 1
ATOM 2595 C CA . ASP A 1 330 ? 23.344 29.312 -4.973 1 90.81 330 ASP A CA 1
ATOM 2596 C C . ASP A 1 330 ? 22.641 28.25 -4.133 1 90.81 330 ASP A C 1
ATOM 2598 O O . ASP A 1 330 ? 22.891 27.047 -4.316 1 90.81 330 ASP A O 1
ATOM 2602 N N . VAL A 1 331 ? 22.062 28.75 -3.139 1 90.12 331 VAL A N 1
ATOM 2603 C CA . VAL A 1 331 ? 21.312 27.844 -2.266 1 90.12 331 VAL A CA 1
ATOM 2604 C C . VAL A 1 331 ? 19.828 28.234 -2.271 1 90.12 331 VAL A C 1
ATOM 2606 O O . VAL A 1 331 ? 19.5 29.422 -2.395 1 90.12 331 VAL A O 1
ATOM 2609 N N . ALA A 1 332 ? 19.031 27.203 -2.26 1 87.88 332 ALA A N 1
ATOM 2610 C CA . ALA A 1 332 ? 17.594 27.453 -2.197 1 87.88 332 ALA A CA 1
ATOM 2611 C C . ALA A 1 332 ? 17.172 27.953 -0.817 1 87.88 332 ALA A C 1
ATOM 2613 O O . ALA A 1 332 ? 17.141 27.188 0.148 1 87.88 332 ALA A O 1
ATOM 2614 N N . LEU A 1 333 ? 16.938 29.344 -0.688 1 87.44 333 LEU A N 1
ATOM 2615 C CA . LEU A 1 333 ? 16.516 29.984 0.555 1 87.44 333 LEU A CA 1
ATOM 2616 C C . LEU A 1 333 ? 15.359 30.938 0.312 1 87.44 333 LEU A C 1
ATOM 2618 O O . LEU A 1 333 ? 15.07 31.297 -0.833 1 87.44 333 LEU A O 1
ATOM 2622 N N . ARG A 1 334 ? 14.688 31.266 1.344 1 86.12 334 ARG A N 1
ATOM 2623 C CA . ARG A 1 334 ? 13.758 32.375 1.347 1 86.12 334 ARG A CA 1
ATOM 2624 C C . ARG A 1 334 ? 14.438 33.656 1.812 1 86.12 334 ARG A C 1
ATOM 2626 O O . ARG A 1 334 ? 14.594 33.906 3.014 1 86.12 334 ARG A O 1
ATOM 2633 N N . PRO A 1 335 ? 14.812 34.5 0.91 1 88.25 335 PRO A N 1
ATOM 2634 C CA . PRO A 1 335 ? 15.695 35.625 1.229 1 88.25 335 PRO A CA 1
ATOM 2635 C C . PRO A 1 335 ? 15.109 36.562 2.289 1 88.25 335 PRO A C 1
ATOM 2637 O O . PRO A 1 335 ? 15.836 37.031 3.168 1 88.25 335 PRO A O 1
ATOM 2640 N N . LEU A 1 336 ? 13.844 36.844 2.223 1 82.12 336 LEU A N 1
ATOM 2641 C CA . LEU A 1 336 ? 13.227 37.75 3.17 1 82.12 336 LEU A CA 1
ATOM 2642 C C . LEU A 1 336 ? 13.219 37.156 4.574 1 82.12 336 LEU A C 1
ATOM 2644 O O . LEU A 1 336 ? 13.422 37.906 5.555 1 82.12 336 LEU A O 1
ATOM 2648 N N . ALA A 1 337 ? 13.023 35.906 4.598 1 83.81 337 ALA A N 1
ATOM 2649 C CA . ALA A 1 337 ? 13.023 35.219 5.895 1 83.81 337 ALA A CA 1
ATOM 2650 C C . ALA A 1 337 ? 14.422 35.188 6.504 1 83.81 337 ALA A C 1
ATOM 2652 O O . ALA A 1 337 ? 14.594 35.469 7.695 1 83.81 337 ALA A O 1
ATOM 2653 N N . ILE A 1 338 ? 15.344 34.938 5.641 1 89.88 338 ILE A N 1
ATOM 2654 C CA . ILE A 1 338 ? 16.719 34.875 6.117 1 89.88 338 ILE A CA 1
ATOM 2655 C C . ILE A 1 338 ? 17.188 36.25 6.559 1 89.88 338 ILE A C 1
ATOM 2657 O O . ILE A 1 338 ? 17.844 36.375 7.59 1 89.88 338 ILE A O 1
ATOM 2661 N N . ARG A 1 339 ? 16.875 37.281 5.801 1 89.5 339 ARG A N 1
ATOM 2662 C CA . ARG A 1 339 ? 17.203 38.656 6.176 1 89.5 339 ARG A CA 1
ATOM 2663 C C . ARG A 1 339 ? 16.656 39 7.555 1 89.5 339 ARG A C 1
ATOM 2665 O O . ARG A 1 339 ? 17.359 39.562 8.391 1 89.5 339 ARG A O 1
ATOM 2672 N N . ARG A 1 340 ? 15.484 38.594 7.754 1 84.19 340 ARG A N 1
ATOM 2673 C CA . ARG A 1 340 ? 14.836 38.844 9.039 1 84.19 340 ARG A CA 1
ATOM 2674 C C . ARG A 1 340 ? 15.562 38.125 10.172 1 84.19 340 ARG A C 1
ATOM 2676 O O . ARG A 1 340 ? 15.758 38.688 11.242 1 84.19 340 ARG A O 1
ATOM 2683 N N . ALA A 1 341 ? 15.93 36.906 9.891 1 90.25 341 ALA A N 1
ATOM 2684 C CA . ALA A 1 341 ? 16.641 36.125 10.898 1 90.25 341 ALA A CA 1
ATOM 2685 C C . ALA A 1 341 ? 17.969 36.781 11.266 1 90.25 341 ALA A C 1
ATOM 2687 O O . ALA A 1 341 ? 18.266 36.969 12.445 1 90.25 341 ALA A O 1
ATOM 2688 N N . VAL A 1 342 ? 18.672 37.156 10.258 1 94.19 342 VAL A N 1
ATOM 2689 C CA . VAL A 1 342 ? 19.984 37.75 10.461 1 94.19 342 VAL A CA 1
ATOM 2690 C C . VAL A 1 342 ? 19.844 39.125 11.156 1 94.19 342 VAL A C 1
ATOM 2692 O O . VAL A 1 342 ? 20.625 39.438 12.07 1 94.19 342 VAL A O 1
ATOM 2695 N N . GLU A 1 343 ? 18.875 39.906 10.781 1 89.75 343 GLU A N 1
ATOM 2696 C CA . GLU A 1 343 ? 18.641 41.219 11.398 1 89.75 343 GLU A CA 1
ATOM 2697 C C . GLU A 1 343 ? 18.266 41.062 12.867 1 89.75 343 GLU A C 1
ATOM 2699 O O . GLU A 1 343 ? 18.656 41.906 13.695 1 89.75 343 GLU A O 1
ATOM 2704 N N . ASN A 1 344 ? 17.531 40.062 13.172 1 87.88 344 ASN A N 1
ATOM 2705 C CA . ASN A 1 344 ? 17.188 39.812 14.562 1 87.88 344 ASN A CA 1
ATOM 2706 C C . ASN A 1 344 ? 18.422 39.469 15.391 1 87.88 344 ASN A C 1
ATOM 2708 O O . ASN A 1 344 ? 18.562 39.906 16.531 1 87.88 344 ASN A O 1
ATOM 2712 N N . LEU A 1 345 ? 19.281 38.688 14.758 1 94.19 345 LEU A N 1
ATOM 2713 C CA . LEU A 1 345 ? 20.516 38.312 15.453 1 94.19 345 LEU A CA 1
ATOM 2714 C C . LEU A 1 345 ? 21.406 39.531 15.648 1 94.19 345 LEU A C 1
ATOM 2716 O O . LEU A 1 345 ? 21.984 39.719 16.719 1 94.19 345 LEU A O 1
ATOM 2720 N N . ILE A 1 346 ? 21.484 40.312 14.602 1 94.25 346 ILE A N 1
ATOM 2721 C CA . ILE A 1 346 ? 22.281 41.562 14.688 1 94.25 346 ILE A CA 1
ATOM 2722 C C . ILE A 1 346 ? 21.688 42.469 15.75 1 94.25 346 ILE A C 1
ATOM 2724 O O . ILE A 1 346 ? 22.422 43.031 16.562 1 94.25 346 ILE A O 1
ATOM 2728 N N . GLY A 1 347 ? 20.375 42.656 15.734 1 89.12 347 GLY A N 1
ATOM 2729 C CA . GLY A 1 347 ? 19.703 43.469 16.75 1 89.12 347 GLY A CA 1
ATOM 2730 C C . GLY A 1 347 ? 20 43 18.156 1 89.12 347 GLY A C 1
ATOM 2731 O O . GLY A 1 347 ? 20.281 43.844 19.031 1 89.12 347 GLY A O 1
ATOM 2732 N N . ASN A 1 348 ? 19.953 41.75 18.391 1 88.44 348 ASN A N 1
ATOM 2733 C CA . ASN A 1 348 ? 20.266 41.188 19.688 1 88.44 348 ASN A CA 1
ATOM 2734 C C . ASN A 1 348 ? 21.719 41.438 20.078 1 88.44 348 ASN A C 1
ATOM 2736 O O . ASN A 1 348 ? 22 41.781 21.234 1 88.44 348 ASN A O 1
ATOM 2740 N N . ALA A 1 349 ? 22.578 41.25 19.141 1 92.94 349 ALA A N 1
ATOM 2741 C CA . ALA A 1 349 ? 24.016 41.438 19.359 1 92.94 349 ALA A CA 1
ATOM 2742 C C . ALA A 1 349 ? 24.297 42.875 19.766 1 92.94 349 ALA A C 1
ATOM 2744 O O . ALA A 1 349 ? 25.094 43.125 20.672 1 92.94 349 ALA A O 1
ATOM 2745 N N . LEU A 1 350 ? 23.656 43.812 19.109 1 91.25 350 LEU A N 1
ATOM 2746 C CA . LEU A 1 350 ? 23.875 45.219 19.375 1 91.25 350 LEU A CA 1
ATOM 2747 C C . LEU A 1 350 ? 23.266 45.625 20.719 1 91.25 350 LEU A C 1
ATOM 2749 O O . LEU A 1 350 ? 23.812 46.438 21.453 1 91.25 350 LEU A O 1
ATOM 2753 N N . ARG A 1 351 ? 22.203 45 21.016 1 86.31 351 ARG A N 1
ATOM 2754 C CA . ARG A 1 351 ? 21.484 45.312 22.25 1 86.31 351 ARG A CA 1
ATOM 2755 C C . ARG A 1 351 ? 22.234 44.812 23.469 1 86.31 351 ARG A C 1
ATOM 2757 O O . ARG A 1 351 ? 22.344 45.5 24.469 1 86.31 351 ARG A O 1
ATOM 2764 N N . TYR A 1 352 ? 22.766 43.688 23.422 1 87.56 352 TYR A N 1
ATOM 2765 C CA . TYR A 1 352 ? 23.344 43.062 24.609 1 87.56 352 TYR A CA 1
ATOM 2766 C C . TYR A 1 352 ? 24.875 43.188 24.594 1 87.56 352 TYR A C 1
ATOM 2768 O O . TYR A 1 352 ? 25.516 43.062 25.625 1 87.56 352 TYR A O 1
ATOM 2776 N N . GLY A 1 353 ? 25.594 43.406 23.562 1 87.94 353 GLY A N 1
ATOM 2777 C CA . GLY A 1 353 ? 27.047 43.5 23.469 1 87.94 353 GLY A CA 1
ATOM 2778 C C . GLY A 1 353 ? 27.531 44.844 22.938 1 87.94 353 GLY A C 1
ATOM 2779 O O . GLY A 1 353 ? 28.688 45.219 23.156 1 87.94 353 GLY A O 1
ATOM 2780 N N . GLY A 1 354 ? 26.766 45.531 22.078 1 89.94 354 GLY A N 1
ATOM 2781 C CA . GLY A 1 354 ? 27.156 46.812 21.5 1 89.94 354 GLY A CA 1
ATOM 2782 C C . GLY A 1 354 ? 27.75 46.719 20.109 1 89.94 354 GLY A C 1
ATOM 2783 O O . GLY A 1 354 ? 27.766 47.688 19.359 1 89.94 354 GLY A O 1
ATOM 2784 N N . GLU A 1 355 ? 28.375 45.625 19.891 1 93.69 355 GLU A N 1
ATOM 2785 C CA . GLU A 1 355 ? 28.922 45.375 18.547 1 93.69 355 GLU A CA 1
ATOM 2786 C C . GLU A 1 355 ? 28.516 44 18.031 1 93.69 355 GLU A C 1
ATOM 2788 O O . GLU A 1 355 ? 28.312 43.062 18.812 1 93.69 355 GLU A O 1
ATOM 2793 N N . ALA A 1 356 ? 28.375 43.844 16.672 1 96.31 356 ALA A N 1
ATOM 2794 C CA . ALA A 1 356 ? 27.984 42.594 16.031 1 96.31 356 ALA A CA 1
ATOM 2795 C C . ALA A 1 356 ? 28.906 42.281 14.852 1 96.31 356 ALA A C 1
ATOM 2797 O O . ALA A 1 356 ? 29.359 43.188 14.148 1 96.31 356 ALA A O 1
ATOM 2798 N N . ARG A 1 357 ? 29.219 41.062 14.695 1 96.94 357 ARG A N 1
ATOM 2799 C CA . ARG A 1 357 ? 29.984 40.562 13.547 1 96.94 357 ARG A CA 1
ATOM 2800 C C . ARG A 1 357 ? 29.219 39.5 12.797 1 96.94 357 ARG A C 1
ATOM 2802 O O . ARG A 1 357 ? 28.781 38.5 13.391 1 96.94 357 ARG A O 1
ATOM 2809 N N . LEU A 1 358 ? 29.016 39.656 11.516 1 97.44 358 LEU A N 1
ATOM 2810 C CA . LEU A 1 358 ? 28.297 38.719 10.68 1 97.44 358 LEU A CA 1
ATOM 2811 C C . LEU A 1 358 ? 29.266 37.938 9.805 1 97.44 358 LEU A C 1
ATOM 2813 O O . LEU A 1 358 ? 30.094 38.531 9.102 1 97.44 358 LEU A O 1
ATOM 2817 N N . SER A 1 359 ? 29.25 36.625 9.883 1 97 359 SER A N 1
ATOM 2818 C CA . SER A 1 359 ? 30.016 35.75 9.031 1 97 359 SER A CA 1
ATOM 2819 C C . SER A 1 359 ? 29.109 34.75 8.297 1 97 359 SER A C 1
ATOM 2821 O O . SER A 1 359 ? 28.047 34.406 8.789 1 97 359 SER A O 1
ATOM 2823 N N . VAL A 1 360 ? 29.469 34.375 7.09 1 96.94 360 VAL A N 1
ATOM 2824 C CA . VAL A 1 360 ? 28.719 33.406 6.301 1 96.94 360 VAL A CA 1
ATOM 2825 C C . VAL A 1 360 ? 29.688 32.375 5.703 1 96.94 360 VAL A C 1
ATOM 2827 O O . VAL A 1 360 ? 30.719 32.75 5.133 1 96.94 360 VAL A O 1
ATOM 2830 N N . ILE A 1 361 ? 29.391 31.172 5.938 1 95.44 361 ILE A N 1
ATOM 2831 C CA . ILE A 1 361 ? 30.188 30.078 5.359 1 95.44 361 ILE A CA 1
ATOM 2832 C C . ILE A 1 361 ? 29.281 29.188 4.508 1 95.44 361 ILE A C 1
ATOM 2834 O O . ILE A 1 361 ? 28.297 28.641 5 1 95.44 361 ILE A O 1
ATOM 2838 N N . VAL A 1 362 ? 29.625 29.047 3.252 1 94.81 362 VAL A N 1
ATOM 2839 C CA . VAL A 1 362 ? 28.875 28.203 2.33 1 94.81 362 VAL A CA 1
ATOM 2840 C C . VAL A 1 362 ? 29.703 26.969 1.979 1 94.81 362 VAL A C 1
ATOM 2842 O O . VAL A 1 362 ? 30.781 27.078 1.395 1 94.81 362 VAL A O 1
ATOM 2845 N N . THR A 1 363 ? 29.219 25.844 2.457 1 91.44 363 THR A N 1
ATOM 2846 C CA . THR A 1 363 ? 29.844 24.562 2.109 1 91.44 363 THR A CA 1
ATOM 2847 C C . THR A 1 363 ? 28.938 23.766 1.169 1 91.44 363 THR A C 1
ATOM 2849 O O . THR A 1 363 ? 27.781 24.125 0.955 1 91.44 363 THR A O 1
ATOM 2852 N N . PRO A 1 364 ? 29.469 22.672 0.446 1 88.81 364 PRO A N 1
ATOM 2853 C CA . PRO A 1 364 ? 28.625 21.844 -0.42 1 88.81 364 PRO A CA 1
ATOM 2854 C C . PRO A 1 364 ? 27.484 21.172 0.339 1 88.81 364 PRO A C 1
ATOM 2856 O O . PRO A 1 364 ? 26.453 20.844 -0.256 1 88.81 364 PRO A O 1
ATOM 2859 N N . ARG A 1 365 ? 27.531 21.188 1.667 1 87.56 365 ARG A N 1
ATOM 2860 C CA . ARG A 1 365 ? 26.562 20.438 2.441 1 87.56 365 ARG A CA 1
ATOM 2861 C C . ARG A 1 365 ? 25.609 21.359 3.186 1 87.56 365 ARG A C 1
ATOM 2863 O O . ARG A 1 365 ? 24.469 21 3.467 1 87.56 365 ARG A O 1
ATOM 2870 N N . ALA A 1 366 ? 26.297 22.531 3.564 1 91.94 366 ALA A N 1
ATOM 2871 C CA . ALA A 1 366 ? 25.469 23.391 4.418 1 91.94 366 ALA A CA 1
ATOM 2872 C C . ALA A 1 366 ? 25.844 24.859 4.25 1 91.94 366 ALA A C 1
ATOM 2874 O O . ALA A 1 366 ? 26.922 25.172 3.74 1 91.94 366 ALA A O 1
ATOM 2875 N N . VAL A 1 367 ? 24.953 25.75 4.559 1 94.62 367 VAL A N 1
ATOM 2876 C CA . VAL A 1 367 ? 25.188 27.188 4.68 1 94.62 367 VAL A CA 1
ATOM 2877 C C . VAL A 1 367 ? 25.047 27.609 6.141 1 94.62 367 VAL A C 1
ATOM 2879 O O . VAL A 1 367 ? 24.094 27.203 6.824 1 94.62 367 VAL A O 1
ATOM 2882 N N . VAL A 1 368 ? 26.031 28.359 6.637 1 96.31 368 VAL A N 1
ATOM 2883 C CA . VAL A 1 368 ? 26.016 28.797 8.031 1 96.31 368 VAL A CA 1
ATOM 2884 C C . VAL A 1 368 ? 26.078 30.312 8.109 1 96.31 368 VAL A C 1
ATOM 2886 O O . VAL A 1 368 ? 27.016 30.938 7.598 1 96.31 368 VAL A O 1
ATOM 2889 N N . PHE A 1 369 ? 25.047 30.984 8.625 1 96.81 369 PHE A N 1
ATOM 2890 C CA . PHE A 1 369 ? 25.062 32.375 9.008 1 96.81 369 PHE A CA 1
ATOM 2891 C C . PHE A 1 369 ? 25.453 32.531 10.477 1 96.81 369 PHE A C 1
ATOM 2893 O O . PHE A 1 369 ? 24.75 32.031 11.359 1 96.81 369 PHE A O 1
ATOM 2900 N N . CYS A 1 370 ? 26.5 33.219 10.727 1 97.12 370 CYS A N 1
ATOM 2901 C CA . CYS A 1 370 ? 27 33.344 12.094 1 97.12 370 CYS A CA 1
ATOM 2902 C C . CYS A 1 370 ? 27.016 34.812 12.539 1 97.12 370 CYS A C 1
ATOM 2904 O O . CYS A 1 370 ? 27.547 35.656 11.82 1 97.12 370 CYS A O 1
ATOM 2906 N N . VAL A 1 371 ? 26.406 35.125 13.625 1 97.31 371 VAL A N 1
ATOM 2907 C CA . VAL A 1 371 ? 26.469 36.438 14.227 1 97.31 371 VAL A CA 1
ATOM 2908 C C . VAL A 1 371 ? 27.094 36.344 15.609 1 97.31 371 VAL A C 1
ATOM 2910 O O . VAL A 1 371 ? 26.656 35.562 16.453 1 97.31 371 VAL A O 1
ATOM 2913 N N . GLU A 1 372 ? 28.141 37.062 15.852 1 96.56 372 GLU A N 1
ATOM 2914 C CA . GLU A 1 372 ? 28.844 37.094 17.125 1 96.56 372 GLU A CA 1
ATOM 2915 C C . GLU A 1 372 ? 28.75 38.469 17.766 1 96.56 372 GLU A C 1
ATOM 2917 O O . GLU A 1 372 ? 28.656 39.5 17.078 1 96.56 372 GLU A O 1
ATOM 2922 N N . ASP A 1 373 ? 28.703 38.531 19.062 1 94.19 373 ASP A N 1
ATOM 2923 C CA . ASP A 1 373 ? 28.672 39.781 19.797 1 94.19 373 ASP A CA 1
ATOM 2924 C C . ASP A 1 373 ? 29.656 39.781 20.953 1 94.19 373 ASP A C 1
ATOM 2926 O O . ASP A 1 373 ? 30.406 38.812 21.141 1 94.19 373 ASP A O 1
ATOM 2930 N N . ASN A 1 374 ? 29.875 40.969 21.609 1 93.06 374 ASN A N 1
ATOM 2931 C CA . ASN A 1 374 ? 30.766 41.094 22.75 1 93.06 374 ASN A CA 1
ATOM 2932 C C . ASN A 1 374 ? 29.984 41.25 24.062 1 93.06 374 ASN A C 1
ATOM 2934 O O . ASN A 1 374 ? 30.453 41.938 24.969 1 93.06 374 ASN A O 1
ATOM 2938 N N . GLY A 1 375 ? 28.828 40.781 24.062 1 90.81 375 GLY A N 1
ATOM 2939 C CA . GLY A 1 375 ? 28 40.906 25.25 1 90.81 375 GLY A CA 1
ATOM 2940 C C . GLY A 1 375 ? 28.25 39.844 26.281 1 90.81 375 GLY A C 1
ATOM 2941 O O . GLY A 1 375 ? 29.328 39.219 26.297 1 90.81 375 GLY A O 1
ATOM 2942 N N . GLN A 1 376 ? 27.312 39.75 27.266 1 88.12 376 GLN A N 1
ATOM 2943 C CA . GLN A 1 376 ? 27.453 38.812 28.375 1 88.12 376 GLN A CA 1
ATOM 2944 C C . GLN A 1 376 ? 27.219 37.375 27.938 1 88.12 376 GLN A C 1
ATOM 2946 O O . GLN A 1 376 ? 27.625 36.438 28.609 1 88.12 376 GLN A O 1
ATOM 2951 N N . GLY A 1 377 ? 26.688 37.188 26.766 1 88.94 377 GLY A N 1
ATOM 2952 C CA . GLY A 1 377 ? 26.391 35.875 26.281 1 88.94 377 GLY A CA 1
ATOM 2953 C C . GLY A 1 377 ? 25.219 35.219 27 1 88.94 377 GLY A C 1
ATOM 2954 O O . GLY A 1 377 ? 24.5 35.875 27.75 1 88.94 377 GLY A O 1
ATOM 2955 N N . ILE A 1 378 ? 24.875 33.969 26.641 1 90.12 378 ILE A N 1
ATOM 2956 C CA . ILE A 1 378 ? 23.812 33.188 27.266 1 90.12 378 ILE A CA 1
ATOM 2957 C C . ILE A 1 378 ? 24.391 31.891 27.844 1 90.12 378 ILE A C 1
ATOM 2959 O O . ILE A 1 378 ? 25.016 31.109 27.125 1 90.12 378 ILE A O 1
ATOM 2963 N N . PRO A 1 379 ? 24.234 31.75 29.125 1 90.38 379 PRO A N 1
ATOM 2964 C CA . PRO A 1 379 ? 24.719 30.5 29.703 1 90.38 379 PRO A CA 1
ATOM 2965 C C . PRO A 1 379 ? 24.125 29.266 29.031 1 90.38 379 PRO A C 1
ATOM 2967 O O . PRO A 1 379 ? 22.969 29.281 28.609 1 90.38 379 PRO A O 1
ATOM 2970 N N . PRO A 1 380 ? 24.938 28.203 29 1 90.38 380 PRO A N 1
ATOM 2971 C CA . PRO A 1 380 ? 24.5 27 28.281 1 90.38 380 PRO A CA 1
ATOM 2972 C C . PRO A 1 380 ? 23.172 26.453 28.797 1 90.38 380 PRO A C 1
ATOM 2974 O O . PRO A 1 380 ? 22.375 25.938 28.016 1 90.38 380 PRO A O 1
ATOM 2977 N N . ASP A 1 381 ? 22.891 26.578 30.031 1 88.25 381 ASP A N 1
ATOM 2978 C CA . ASP A 1 381 ? 21.688 26.016 30.641 1 88.25 381 ASP A CA 1
ATOM 2979 C C . ASP A 1 381 ? 20.453 26.828 30.266 1 88.25 381 ASP A C 1
ATOM 2981 O O . ASP A 1 381 ? 19.328 26.359 30.422 1 88.25 381 ASP A O 1
ATOM 2985 N N . GLN A 1 382 ? 20.594 28.031 29.734 1 89 382 GLN A N 1
ATOM 2986 C CA . GLN A 1 382 ? 19.469 28.906 29.438 1 89 382 GLN A CA 1
ATOM 2987 C C . GLN A 1 382 ? 19.234 29.031 27.938 1 89 382 GLN A C 1
ATOM 2989 O O . GLN A 1 382 ? 18.281 29.688 27.5 1 89 382 GLN A O 1
ATOM 2994 N N . ARG A 1 383 ? 20.062 28.375 27.156 1 89.44 383 ARG A N 1
ATOM 2995 C CA . ARG A 1 383 ? 20.031 28.578 25.703 1 89.44 383 ARG A CA 1
ATOM 2996 C C . ARG A 1 383 ? 18.766 27.984 25.094 1 89.44 383 ARG A C 1
ATOM 2998 O O . ARG A 1 383 ? 18.188 28.562 24.172 1 89.44 383 ARG A O 1
ATOM 3005 N N . GLU A 1 384 ? 18.312 26.906 25.672 1 87.12 384 GLU A N 1
ATOM 3006 C CA . GLU A 1 384 ? 17.094 26.297 25.172 1 87.12 384 GLU A CA 1
ATOM 3007 C C . GLU A 1 384 ? 15.875 27.172 25.484 1 87.12 384 GLU A C 1
ATOM 3009 O O . GLU A 1 384 ? 14.969 27.312 24.656 1 87.12 384 GLU A O 1
ATOM 3014 N N . ASP A 1 385 ? 15.898 27.734 26.562 1 83.5 385 ASP A N 1
ATOM 3015 C CA . ASP A 1 385 ? 14.797 28.594 27 1 83.5 385 ASP A CA 1
ATOM 3016 C C . ASP A 1 385 ? 14.812 29.922 26.25 1 83.5 385 ASP A C 1
ATOM 3018 O O . ASP A 1 385 ? 13.766 30.516 26 1 83.5 385 ASP A O 1
ATOM 3022 N N . ALA A 1 386 ? 16.031 30.344 25.922 1 85.62 386 ALA A N 1
ATOM 3023 C CA . ALA A 1 386 ? 16.188 31.641 25.281 1 85.62 386 ALA A CA 1
ATOM 3024 C C . ALA A 1 386 ? 15.523 31.672 23.906 1 85.62 386 ALA A C 1
ATOM 3026 O O . ALA A 1 386 ? 15.133 32.719 23.422 1 85.62 386 ALA A O 1
ATOM 3027 N N . VAL A 1 387 ? 15.359 30.422 23.344 1 86.25 387 VAL A N 1
ATOM 3028 C CA . VAL A 1 387 ? 14.82 30.359 22 1 86.25 387 VAL A CA 1
ATOM 3029 C C . VAL A 1 387 ? 13.297 30.234 22.047 1 86.25 387 VAL A C 1
ATOM 3031 O O . VAL A 1 387 ? 12.625 30.297 21.016 1 86.25 387 VAL A O 1
ATOM 3034 N N . ARG A 1 388 ? 12.805 30.109 23.219 1 79.44 388 ARG A N 1
ATOM 3035 C CA . ARG A 1 388 ? 11.352 30.062 23.375 1 79.44 388 ARG A CA 1
ATOM 3036 C C . ARG A 1 388 ? 10.734 31.453 23.25 1 79.44 388 ARG A C 1
ATOM 3038 O O . ARG A 1 388 ? 11.289 32.438 23.75 1 79.44 388 ARG A O 1
ATOM 3045 N N . PRO A 1 389 ? 9.656 31.516 22.5 1 73.88 389 PRO A N 1
ATOM 3046 C CA . PRO A 1 389 ? 9.023 32.812 22.328 1 73.88 389 PRO A CA 1
ATOM 3047 C C . PRO A 1 389 ? 8.664 33.5 23.656 1 73.88 389 PRO A C 1
ATOM 3049 O O . PRO A 1 389 ? 8.234 32.812 24.594 1 73.88 389 PRO A O 1
ATOM 3052 N N . PHE A 1 390 ? 9.008 34.75 23.859 1 71.06 390 PHE A N 1
ATOM 3053 C CA . PHE A 1 390 ? 8.617 35.625 24.969 1 71.06 390 PHE A CA 1
ATOM 3054 C C . PHE A 1 390 ? 9.43 35.312 26.219 1 71.06 390 PHE A C 1
ATOM 3056 O O . PHE A 1 390 ? 9.008 35.625 27.328 1 71.06 390 PHE A O 1
ATOM 3063 N N . THR A 1 391 ? 10.43 34.5 25.953 1 73 391 THR A N 1
ATOM 3064 C CA . THR A 1 391 ? 11.32 34.25 27.078 1 73 391 THR A CA 1
ATOM 3065 C C . THR A 1 391 ? 12.406 35.312 27.172 1 73 391 THR A C 1
ATOM 3067 O O . THR A 1 391 ? 13.062 35.625 26.172 1 73 391 THR A O 1
ATOM 3070 N N . ARG A 1 392 ? 12.359 36 28.328 1 73.88 392 ARG A N 1
ATOM 3071 C CA . ARG A 1 392 ? 13.406 36.969 28.609 1 73.88 392 ARG A CA 1
ATOM 3072 C C . ARG A 1 392 ? 14.258 36.531 29.797 1 73.88 392 ARG A C 1
ATOM 3074 O O . ARG A 1 392 ? 13.727 36.25 30.875 1 73.88 392 ARG A O 1
ATOM 3081 N N . LEU A 1 393 ? 15.438 36.094 29.656 1 65.5 393 LEU A N 1
ATOM 3082 C CA . LEU A 1 393 ? 16.281 35.5 30.688 1 65.5 393 LEU A CA 1
ATOM 3083 C C . LEU A 1 393 ? 16.453 36.469 31.859 1 65.5 393 LEU A C 1
ATOM 3085 O O . LEU A 1 393 ? 16.562 36.031 33 1 65.5 393 LEU A O 1
ATOM 3089 N N . ASP A 1 394 ? 16.75 37.812 31.781 1 57.25 394 ASP A N 1
ATOM 3090 C CA . ASP A 1 394 ? 16.953 38.656 32.938 1 57.25 394 ASP A CA 1
ATOM 3091 C C . ASP A 1 394 ? 16 39.875 32.906 1 57.25 394 ASP A C 1
ATOM 3093 O O . ASP A 1 394 ? 16.406 40.969 32.562 1 57.25 394 ASP A O 1
ATOM 3097 N N . PRO A 1 395 ? 14.68 39.625 33.188 1 52.84 395 PRO A N 1
ATOM 3098 C CA . PRO A 1 395 ? 13.688 40.688 33.094 1 52.84 395 PRO A CA 1
ATOM 3099 C C . PRO A 1 395 ? 14.031 41.906 33.969 1 52.84 395 PRO A C 1
ATOM 3101 O O . PRO A 1 395 ? 13.719 43.031 33.625 1 52.84 395 PRO A O 1
ATOM 3104 N N . ALA A 1 396 ? 14.422 41.688 35.219 1 49.69 396 ALA A N 1
ATOM 3105 C CA . ALA A 1 396 ? 14.695 42.75 36.188 1 49.69 396 ALA A CA 1
ATOM 3106 C C . ALA A 1 396 ? 15.734 43.719 35.656 1 49.69 396 ALA A C 1
ATOM 3108 O O . ALA A 1 396 ? 15.633 44.938 35.875 1 49.69 396 ALA A O 1
ATOM 3109 N N . ARG A 1 397 ? 16.797 43.25 35.312 1 45.09 397 ARG A N 1
ATOM 3110 C CA . ARG A 1 397 ? 17.938 44.062 34.969 1 45.09 397 ARG A CA 1
ATOM 3111 C C . ARG A 1 397 ? 17.703 44.812 33.656 1 45.09 397 ARG A C 1
ATOM 3113 O O . ARG A 1 397 ? 18.359 45.812 33.375 1 45.09 397 ARG A O 1
ATOM 3120 N N . ASN A 1 398 ? 16.922 44.219 32.75 1 46.78 398 ASN A N 1
ATOM 3121 C CA . ASN A 1 398 ? 16.828 44.812 31.422 1 46.78 398 ASN A CA 1
ATOM 3122 C C . ASN A 1 398 ? 15.562 45.688 31.266 1 46.78 398 ASN A C 1
ATOM 3124 O O . ASN A 1 398 ? 15.141 45.969 30.156 1 46.78 398 ASN A O 1
ATOM 3128 N N . GLN A 1 399 ? 14.914 45.906 32.344 1 45.03 399 GLN A N 1
ATOM 3129 C CA . GLN A 1 399 ? 13.75 46.781 32.375 1 45.03 399 GLN A CA 1
ATOM 3130 C C . GLN A 1 399 ? 14.086 48.125 31.766 1 45.03 399 GLN A C 1
ATOM 3132 O O . GLN A 1 399 ? 13.234 48.75 31.125 1 45.03 399 GLN A O 1
ATOM 3137 N N . ASP A 1 400 ? 15.305 48.688 32.031 1 43 400 ASP A N 1
ATOM 3138 C CA . ASP A 1 400 ? 15.695 50.031 31.641 1 43 400 ASP A CA 1
ATOM 3139 C C . ASP A 1 400 ? 16.094 50.094 30.172 1 43 400 ASP A C 1
ATOM 3141 O O . ASP A 1 400 ? 16.297 51.156 29.594 1 43 400 ASP A O 1
ATOM 3145 N N . ARG A 1 401 ? 16.656 49 29.547 1 48.53 401 ARG A N 1
ATOM 3146 C CA . ARG A 1 401 ? 17.266 49.031 28.219 1 48.53 401 ARG A CA 1
ATOM 3147 C C . ARG A 1 401 ? 16.281 48.594 27.141 1 48.53 401 ARG A C 1
ATOM 3149 O O . ARG A 1 401 ? 16.688 48.094 26.094 1 48.53 401 ARG A O 1
ATOM 3156 N N . GLY A 1 402 ? 15.078 49.125 27.281 1 48.12 402 GLY A N 1
ATOM 3157 C CA . GLY A 1 402 ? 14.07 49 26.234 1 48.12 402 GLY A CA 1
ATOM 3158 C C . GLY A 1 402 ? 13.508 47.594 26.109 1 48.12 402 GLY A C 1
ATOM 3159 O O . GLY A 1 402 ? 14.156 46.625 26.531 1 48.12 402 GLY A O 1
ATOM 3160 N N . SER A 1 403 ? 12.234 47.344 26.406 1 52.62 403 SER A N 1
ATOM 3161 C CA . SER A 1 403 ? 11.391 46.156 26.625 1 52.62 403 SER A CA 1
ATOM 3162 C C . SER A 1 403 ? 11.484 45.188 25.438 1 52.62 403 SER A C 1
ATOM 3164 O O . SER A 1 403 ? 11.039 45.5 24.344 1 52.62 403 SER A O 1
ATOM 3166 N N . GLY A 1 404 ? 12.633 44.469 25.312 1 60.75 404 GLY A N 1
ATOM 3167 C CA . GLY A 1 404 ? 12.648 43.406 24.328 1 60.75 404 GLY A CA 1
ATOM 3168 C C . GLY A 1 404 ? 11.484 42.438 24.484 1 60.75 404 GLY A C 1
ATOM 3169 O O . GLY A 1 404 ? 10.961 42.25 25.578 1 60.75 404 GLY A O 1
ATOM 3170 N N . VAL A 1 405 ? 10.766 42.156 23.359 1 66 405 VAL A N 1
ATOM 3171 C CA . VAL A 1 405 ? 9.547 41.375 23.344 1 66 405 VAL A CA 1
ATOM 3172 C C . VAL A 1 405 ? 9.898 39.875 23.453 1 66 405 VAL A C 1
ATOM 3174 O O . VAL A 1 405 ? 9.039 39.062 23.797 1 66 405 VAL A O 1
ATOM 3177 N N . GLY A 1 406 ? 11.289 39.562 23.547 1 75.12 406 GLY A N 1
ATOM 3178 C CA . GLY A 1 406 ? 11.711 38.188 23.656 1 75.12 406 GLY A CA 1
ATOM 3179 C C . GLY A 1 406 ? 11.25 37.312 22.484 1 75.12 406 GLY A C 1
ATOM 3180 O O . GLY A 1 406 ? 10.867 36.156 22.672 1 75.12 406 GLY A O 1
ATOM 3181 N N . LEU A 1 407 ? 11.195 37.875 21.328 1 79.75 407 LEU A N 1
ATOM 3182 C CA . LEU A 1 407 ? 10.727 37.156 20.156 1 79.75 407 LEU A CA 1
ATOM 3183 C C . LEU A 1 407 ? 11.867 36.938 19.156 1 79.75 407 LEU A C 1
ATOM 3185 O O . LEU A 1 407 ? 11.758 36.125 18.25 1 79.75 407 LEU A O 1
ATOM 3189 N N . GLY A 1 408 ? 12.953 37.625 19.328 1 82.44 408 GLY A N 1
ATOM 3190 C CA . GLY A 1 408 ? 14.023 37.656 18.344 1 82.44 408 GLY A CA 1
ATOM 3191 C C . GLY A 1 408 ? 14.586 36.281 18.047 1 82.44 408 GLY A C 1
ATOM 3192 O O . GLY A 1 408 ? 14.531 35.812 16.906 1 82.44 408 GLY A O 1
ATOM 3193 N N . LEU A 1 409 ? 15.016 35.594 19.125 1 87.94 409 LEU A N 1
ATOM 3194 C CA . LEU A 1 409 ? 15.648 34.281 18.953 1 87.94 409 LEU A CA 1
ATOM 3195 C C . LEU A 1 409 ? 14.625 33.25 18.516 1 87.94 409 LEU A C 1
ATOM 3197 O O . LEU A 1 409 ? 14.961 32.312 17.781 1 87.94 409 LEU A O 1
ATOM 3201 N N . ALA A 1 410 ? 13.438 33.406 18.969 1 82.81 410 ALA A N 1
ATOM 3202 C CA . ALA A 1 410 ? 12.375 32.5 18.578 1 82.81 410 ALA A CA 1
ATOM 3203 C C . ALA A 1 410 ? 12.094 32.594 17.094 1 82.81 410 ALA A C 1
ATOM 3205 O O . ALA A 1 410 ? 11.867 31.562 16.422 1 82.81 410 ALA A O 1
ATOM 3206 N N . ILE A 1 411 ? 12.07 33.812 16.562 1 80.75 411 ILE A N 1
ATOM 3207 C CA . ILE A 1 411 ? 11.883 34.031 15.133 1 80.75 411 ILE A CA 1
ATOM 3208 C C . ILE A 1 411 ? 12.992 33.375 14.336 1 80.75 411 ILE A C 1
ATOM 3210 O O . ILE A 1 411 ? 12.734 32.688 13.336 1 80.75 411 ILE A O 1
ATOM 3214 N N . VAL A 1 412 ? 14.203 33.531 14.805 1 89.69 412 VAL A N 1
ATOM 3215 C CA . VAL A 1 412 ? 15.367 32.969 14.133 1 89.69 412 VAL A CA 1
ATOM 3216 C C . VAL A 1 412 ? 15.266 31.438 14.102 1 89.69 412 VAL A C 1
ATOM 3218 O O . VAL A 1 412 ? 15.516 30.812 13.07 1 89.69 412 VAL A O 1
ATOM 3221 N N . GLU A 1 413 ? 14.93 30.859 15.188 1 88 413 GLU A N 1
ATOM 3222 C CA . GLU A 1 413 ? 14.781 29.406 15.281 1 88 413 GLU A CA 1
ATOM 3223 C C . GLU A 1 413 ? 13.711 28.906 14.32 1 88 413 GLU A C 1
ATOM 3225 O O . GLU A 1 413 ? 13.883 27.859 13.68 1 88 413 GLU A O 1
ATOM 3230 N N . ASP A 1 414 ? 12.625 29.562 14.266 1 79.69 414 ASP A N 1
ATOM 3231 C CA . ASP A 1 414 ? 11.523 29.188 13.391 1 79.69 414 ASP A CA 1
ATOM 3232 C C . ASP A 1 414 ? 11.945 29.234 11.922 1 79.69 414 ASP A C 1
ATOM 3234 O O . ASP A 1 414 ? 11.609 28.344 11.141 1 79.69 414 ASP A O 1
ATOM 3238 N N . ILE A 1 415 ? 12.625 30.281 11.578 1 81.81 415 ILE A N 1
ATOM 3239 C CA . ILE A 1 415 ? 13.086 30.453 10.203 1 81.81 415 ILE A CA 1
ATOM 3240 C C . ILE A 1 415 ? 14.102 29.359 9.867 1 81.81 415 ILE A C 1
ATOM 3242 O O . ILE A 1 415 ? 14.062 28.781 8.773 1 81.81 415 ILE A O 1
ATOM 3246 N N . ALA A 1 416 ? 15.008 29.016 10.797 1 88.31 416 ALA A N 1
ATOM 3247 C CA . ALA A 1 416 ? 15.984 27.953 10.594 1 88.31 416 ALA A CA 1
ATOM 3248 C C . ALA A 1 416 ? 15.305 26.609 10.352 1 88.31 416 ALA A C 1
ATOM 3250 O O . ALA A 1 416 ? 15.633 25.906 9.398 1 88.31 416 ALA A O 1
ATOM 3251 N N . ARG A 1 417 ? 14.359 26.375 11.094 1 79.88 417 ARG A N 1
ATOM 3252 C CA . ARG A 1 417 ? 13.641 25.109 11 1 79.88 417 ARG A CA 1
ATOM 3253 C C . ARG A 1 417 ? 12.859 25.016 9.695 1 79.88 417 ARG A C 1
ATOM 3255 O O . ARG A 1 417 ? 12.781 23.953 9.086 1 79.88 417 ARG A O 1
ATOM 3262 N N . ALA A 1 418 ? 12.234 26.094 9.344 1 74.25 418 ALA A N 1
ATOM 3263 C CA . ALA A 1 418 ? 11.469 26.141 8.102 1 74.25 418 ALA A CA 1
ATOM 3264 C C . ALA A 1 418 ? 12.352 25.844 6.898 1 74.25 418 ALA A C 1
ATOM 3266 O O . ALA A 1 418 ? 11.867 25.375 5.867 1 74.25 418 ALA A O 1
ATOM 3267 N N . HIS A 1 419 ? 13.617 26.078 7.059 1 80.25 419 HIS A N 1
ATOM 3268 C CA . HIS A 1 419 ? 14.578 25.828 5.992 1 80.25 419 HIS A CA 1
ATOM 3269 C C . HIS A 1 419 ? 15.266 24.484 6.184 1 80.25 419 HIS A C 1
ATOM 3271 O O . HIS A 1 419 ? 16.281 24.203 5.539 1 80.25 419 HIS A O 1
ATOM 3277 N N . GLY A 1 420 ? 14.773 23.719 7.117 1 77 420 GLY A N 1
ATOM 3278 C CA . GLY A 1 420 ? 15.352 22.406 7.383 1 77 420 GLY A CA 1
ATOM 3279 C C . GLY A 1 420 ? 16.625 22.469 8.195 1 77 420 GLY A C 1
ATOM 3280 O O . GLY A 1 420 ? 17.438 21.531 8.164 1 77 420 GLY A O 1
ATOM 3281 N N . GLY A 1 421 ? 16.875 23.609 8.836 1 87.25 421 GLY A N 1
ATOM 3282 C CA . GLY A 1 421 ? 18.078 23.797 9.625 1 87.25 421 GLY A CA 1
ATOM 3283 C C . GLY A 1 421 ? 17.812 23.969 11.109 1 87.25 421 GLY A C 1
ATOM 3284 O O . GLY A 1 421 ? 16.797 23.469 11.617 1 87.25 421 GLY A O 1
ATOM 3285 N N . THR A 1 422 ? 18.922 24.453 11.758 1 91.31 422 THR A N 1
ATOM 3286 C CA . THR A 1 422 ? 18.812 24.656 13.195 1 91.31 422 THR A CA 1
ATOM 3287 C C . THR A 1 422 ? 19.594 25.906 13.625 1 91.31 422 THR A C 1
ATOM 3289 O O . THR A 1 422 ? 20.453 26.375 12.891 1 91.31 422 THR A O 1
ATOM 3292 N N . LEU A 1 423 ? 19.141 26.5 14.734 1 94.38 423 LEU A N 1
ATOM 3293 C CA . LEU A 1 423 ? 19.859 27.578 15.391 1 94.38 423 LEU A CA 1
ATOM 3294 C C . LEU A 1 423 ? 20.781 27.031 16.484 1 94.38 423 LEU A C 1
ATOM 3296 O O . LEU A 1 423 ? 20.328 26.297 17.359 1 94.38 423 LEU A O 1
ATOM 3300 N N . ARG A 1 424 ? 22.078 27.312 16.422 1 95.25 424 ARG A N 1
ATOM 3301 C CA . ARG A 1 424 ? 23.047 26.922 17.438 1 95.25 424 ARG A CA 1
ATOM 3302 C C . ARG A 1 424 ? 23.562 28.125 18.203 1 95.25 424 ARG A C 1
ATOM 3304 O O . ARG A 1 424 ? 24.016 29.109 17.594 1 95.25 424 ARG A O 1
ATOM 3311 N N . LEU A 1 425 ? 23.406 28.047 19.484 1 95.19 425 LEU A N 1
ATOM 3312 C CA . LEU A 1 425 ? 23.922 29.125 20.328 1 95.19 425 LEU A CA 1
ATOM 3313 C C . LEU A 1 425 ? 25.203 28.688 21.031 1 95.19 425 LEU A C 1
ATOM 3315 O O . LEU A 1 425 ? 25.281 27.578 21.578 1 95.19 425 LEU A O 1
ATOM 3319 N N . GLY A 1 426 ? 26.188 29.484 20.875 1 93.94 426 GLY A N 1
ATOM 3320 C CA . GLY A 1 426 ? 27.484 29.234 21.5 1 93.94 426 GLY A CA 1
ATOM 3321 C C . GLY A 1 426 ? 28.141 30.484 22.016 1 93.94 426 GLY A C 1
ATOM 3322 O O . GLY A 1 426 ? 27.469 31.484 22.297 1 93.94 426 GLY A O 1
ATOM 3323 N N . GLU A 1 427 ? 29.484 30.328 22.281 1 93.56 427 GLU A N 1
ATOM 3324 C CA . GLU A 1 427 ? 30.297 31.453 22.734 1 93.56 427 GLU A CA 1
ATOM 3325 C C . GLU A 1 427 ? 31.328 31.859 21.688 1 93.56 427 GLU A C 1
ATOM 3327 O O . GLU A 1 427 ? 31.938 31 21.062 1 93.56 427 GLU A O 1
ATOM 3332 N N . SER A 1 428 ? 31.344 33.156 21.531 1 93.19 428 SER A N 1
ATOM 3333 C CA . SER A 1 428 ? 32.312 33.656 20.594 1 93.19 428 SER A CA 1
ATOM 3334 C C . SER A 1 428 ? 33.719 33.688 21.203 1 93.19 428 SER A C 1
ATOM 3336 O O . SER A 1 428 ? 33.938 34.312 22.234 1 93.19 428 SER A O 1
ATOM 3338 N N . ASP A 1 429 ? 34.656 33.062 20.547 1 88.88 429 ASP A N 1
ATOM 3339 C CA . ASP A 1 429 ? 36.031 33.031 21.016 1 88.88 429 ASP A CA 1
ATOM 3340 C C . ASP A 1 429 ? 36.719 34.375 20.75 1 88.88 429 ASP A C 1
ATOM 3342 O O . ASP A 1 429 ? 37.594 34.812 21.5 1 88.88 429 ASP A O 1
ATOM 3346 N N . ASP A 1 430 ? 36.312 35.031 19.781 1 89.88 430 ASP A N 1
ATOM 3347 C CA . ASP A 1 430 ? 36.938 36.25 19.344 1 89.88 430 ASP A CA 1
ATOM 3348 C C . ASP A 1 430 ? 36.406 37.469 20.094 1 89.88 430 ASP A C 1
ATOM 3350 O O . ASP A 1 430 ? 37.156 38.281 20.609 1 89.88 430 ASP A O 1
ATOM 3354 N N . LEU A 1 431 ? 35.031 37.562 20.234 1 92.19 431 LEU A N 1
ATOM 3355 C CA . LEU A 1 431 ? 34.406 38.75 20.797 1 92.19 431 LEU A CA 1
ATOM 3356 C C . LEU A 1 431 ? 34 38.531 22.25 1 92.19 431 LEU A C 1
ATOM 3358 O O . LEU A 1 431 ? 33.75 39.469 22.984 1 92.19 431 LEU A O 1
ATOM 3362 N N . GLY A 1 432 ? 33.906 37.281 22.656 1 90.31 432 GLY A N 1
ATOM 3363 C CA . GLY A 1 432 ? 33.688 36.938 24.047 1 90.31 432 GLY A CA 1
ATOM 3364 C C . GLY A 1 432 ? 32.219 36.875 24.406 1 90.31 432 GLY A C 1
ATOM 3365 O O . GLY A 1 432 ? 31.844 36.5 25.516 1 90.31 432 GLY A O 1
ATOM 3366 N N . GLY A 1 433 ? 31.406 37.219 23.531 1 93.94 433 GLY A N 1
ATOM 3367 C CA . GLY A 1 433 ? 29.984 37.219 23.812 1 93.94 433 GLY A CA 1
ATOM 3368 C C . GLY A 1 433 ? 29.266 36.031 23.203 1 93.94 433 GLY A C 1
ATOM 3369 O O . GLY A 1 433 ? 29.781 34.906 23.219 1 93.94 433 GLY A O 1
ATOM 3370 N N . LEU A 1 434 ? 28.047 36.219 22.766 1 94.5 434 LEU A N 1
ATOM 3371 C CA . LEU A 1 434 ? 27.219 35.188 22.203 1 94.5 434 LEU A CA 1
ATOM 3372 C C . LEU A 1 434 ? 27.578 34.906 20.75 1 94.5 434 LEU A C 1
ATOM 3374 O O . LEU A 1 434 ? 27.812 35.844 19.984 1 94.5 434 LEU A O 1
ATOM 3378 N N . LYS A 1 435 ? 27.703 33.719 20.406 1 96.12 435 LYS A N 1
ATOM 3379 C CA . LYS A 1 435 ? 27.812 33.281 19.016 1 96.12 435 LYS A CA 1
ATOM 3380 C C . LYS A 1 435 ? 26.547 32.531 18.578 1 96.12 435 LYS A C 1
ATOM 3382 O O . LYS A 1 435 ? 26.25 31.453 19.094 1 96.12 435 LYS A O 1
ATOM 3387 N N . ALA A 1 436 ? 25.766 33.094 17.688 1 96.5 436 ALA A N 1
ATOM 3388 C CA . ALA A 1 436 ? 24.547 32.5 17.156 1 96.5 436 ALA A CA 1
ATOM 3389 C C . ALA A 1 436 ? 24.734 32.062 15.703 1 96.5 436 ALA A C 1
ATOM 3391 O O . ALA A 1 436 ? 25.062 32.844 14.836 1 96.5 436 ALA A O 1
ATOM 3392 N N . GLU A 1 437 ? 24.516 30.766 15.469 1 96.5 437 GLU A N 1
ATOM 3393 C CA . GLU A 1 437 ? 24.75 30.188 14.141 1 96.5 437 GLU A CA 1
ATOM 3394 C C . GLU A 1 437 ? 23.469 29.594 13.57 1 96.5 437 GLU A C 1
ATOM 3396 O O . GLU A 1 437 ? 22.859 28.703 14.188 1 96.5 437 GLU A O 1
ATOM 3401 N N . ILE A 1 438 ? 23.031 30.062 12.453 1 95.88 438 ILE A N 1
ATOM 3402 C CA . ILE A 1 438 ? 21.969 29.438 11.688 1 95.88 438 ILE A CA 1
ATOM 3403 C C . ILE A 1 438 ? 22.562 28.438 10.703 1 95.88 438 ILE A C 1
ATOM 3405 O O . ILE A 1 438 ? 23.234 28.828 9.734 1 95.88 438 ILE A O 1
ATOM 3409 N N . VAL A 1 439 ? 22.359 27.156 10.938 1 95.25 439 VAL A N 1
ATOM 3410 C CA . VAL A 1 439 ? 22.906 26.109 10.078 1 95.25 439 VAL A CA 1
ATOM 3411 C C . VAL A 1 439 ? 21.797 25.547 9.18 1 95.25 439 VAL A C 1
ATOM 3413 O O . VAL A 1 439 ? 20.828 24.984 9.672 1 95.25 439 VAL A O 1
ATOM 3416 N N . LEU A 1 440 ? 21.906 25.734 7.91 1 91.56 440 LEU A N 1
ATOM 3417 C CA . LEU A 1 440 ? 20.938 25.281 6.93 1 91.56 440 LEU A CA 1
ATOM 3418 C C . LEU A 1 440 ? 21.547 24.234 5.996 1 91.56 440 LEU A C 1
ATOM 3420 O O . LEU A 1 440 ? 22.672 24.406 5.535 1 91.56 440 LEU A O 1
ATOM 3424 N N . GLY A 1 441 ? 20.797 23.109 5.816 1 83.62 441 GLY A N 1
ATOM 3425 C CA . GLY A 1 441 ? 21.266 22.109 4.875 1 83.62 441 GLY A CA 1
ATOM 3426 C C . GLY A 1 441 ? 21.109 22.516 3.426 1 83.62 441 GLY A C 1
ATOM 3427 O O . GLY A 1 441 ? 20.156 23.234 3.082 1 83.62 441 GLY A O 1
ATOM 3428 N N . ARG A 1 442 ? 22.031 22.141 2.6 1 77.75 442 ARG A N 1
ATOM 3429 C CA . ARG A 1 442 ? 21.969 22.422 1.167 1 77.75 442 ARG A CA 1
ATOM 3430 C C . ARG A 1 442 ? 21.281 21.266 0.422 1 77.75 442 ARG A C 1
ATOM 3432 O O . ARG A 1 442 ? 21.406 20.109 0.822 1 77.75 442 ARG A O 1
ATOM 3439 N N . MET B 1 1 ? -3.514 9.945 -27.328 1 24.05 1 MET B N 1
ATOM 3440 C CA . MET B 1 1 ? -4.777 9.289 -27.016 1 24.05 1 MET B CA 1
ATOM 3441 C C . MET B 1 1 ? -4.539 7.93 -26.375 1 24.05 1 MET B C 1
ATOM 3443 O O . MET B 1 1 ? -4.332 6.934 -27.062 1 24.05 1 MET B O 1
ATOM 3447 N N . THR B 1 2 ? -3.723 7.926 -25.344 1 32.47 2 THR B N 1
ATOM 3448 C CA . THR B 1 2 ? -3.166 6.734 -24.719 1 32.47 2 THR B CA 1
ATOM 3449 C C . THR B 1 2 ? -4.281 5.824 -24.203 1 32.47 2 THR B C 1
ATOM 3451 O O . THR B 1 2 ? -5.199 6.277 -23.531 1 32.47 2 THR B O 1
ATOM 3454 N N . TYR B 1 3 ? -4.664 4.953 -25 1 31.06 3 TYR B N 1
ATOM 3455 C CA . TYR B 1 3 ? -5.66 3.92 -24.734 1 31.06 3 TYR B CA 1
ATOM 3456 C C . TYR B 1 3 ? -5.543 3.402 -23.297 1 31.06 3 TYR B C 1
ATOM 3458 O O . TYR B 1 3 ? -4.598 2.684 -22.969 1 31.06 3 TYR B O 1
ATOM 3466 N N . ARG B 1 4 ? -5.805 4.344 -22.359 1 39.94 4 ARG B N 1
ATOM 3467 C CA . ARG B 1 4 ? -6.066 3.861 -21 1 39.94 4 ARG B CA 1
ATOM 3468 C C . ARG B 1 4 ? -6.984 2.643 -21.031 1 39.94 4 ARG B C 1
ATOM 3470 O O . ARG B 1 4 ? -8.172 2.76 -21.328 1 39.94 4 ARG B O 1
ATOM 3477 N N . MET B 1 5 ? -6.637 1.605 -21.578 1 38.53 5 MET B N 1
ATOM 3478 C CA . MET B 1 5 ? -7.422 0.376 -21.5 1 38.53 5 MET B CA 1
ATOM 3479 C C . MET B 1 5 ? -8.242 0.336 -20.219 1 38.53 5 MET B C 1
ATOM 3481 O O . MET B 1 5 ? -7.688 0.389 -19.109 1 38.53 5 MET B O 1
ATOM 3485 N N . SER B 1 6 ? -9.352 0.899 -20.094 1 41.59 6 SER B N 1
ATOM 3486 C CA . SER B 1 6 ? -10.414 1.186 -19.125 1 41.59 6 SER B CA 1
ATOM 3487 C C . SER B 1 6 ? -10.828 -0.068 -18.359 1 41.59 6 SER B C 1
ATOM 3489 O O . SER B 1 6 ? -11.602 -0.885 -18.875 1 41.59 6 SER B O 1
ATOM 3491 N N . PHE B 1 7 ? -9.945 -0.717 -17.906 1 46.94 7 PHE B N 1
ATOM 3492 C CA . PHE B 1 7 ? -10.305 -1.778 -16.984 1 46.94 7 PHE B CA 1
ATOM 3493 C C . PHE B 1 7 ? -11.289 -1.27 -15.93 1 46.94 7 PHE B C 1
ATOM 3495 O O . PHE B 1 7 ? -11.258 -1.71 -14.781 1 46.94 7 PHE B O 1
ATOM 3502 N N . ASP B 1 8 ? -11.875 -0.274 -16.188 1 50.66 8 ASP B N 1
ATOM 3503 C CA . ASP B 1 8 ? -12.875 0.319 -15.312 1 50.66 8 ASP B CA 1
ATOM 3504 C C . ASP B 1 8 ? -13.969 -0.691 -14.961 1 50.66 8 ASP B C 1
ATOM 3506 O O . ASP B 1 8 ? -14.531 -0.653 -13.859 1 50.66 8 ASP B O 1
ATOM 3510 N N . TRP B 1 9 ? -14.258 -1.565 -16.016 1 49.09 9 TRP B N 1
ATOM 3511 C CA . TRP B 1 9 ? -15.305 -2.551 -15.742 1 49.09 9 TRP B CA 1
ATOM 3512 C C . TRP B 1 9 ? -14.852 -3.539 -14.672 1 49.09 9 TRP B C 1
ATOM 3514 O O . TRP B 1 9 ? -15.648 -3.965 -13.836 1 49.09 9 TRP B O 1
ATOM 3524 N N . LEU B 1 10 ? -13.648 -3.855 -14.664 1 53.66 10 LEU B N 1
ATOM 3525 C CA . LEU B 1 10 ? -13.141 -4.793 -13.672 1 53.66 10 LEU B CA 1
ATOM 3526 C C . LEU B 1 10 ? -13.141 -4.164 -12.281 1 53.66 10 LEU B C 1
ATOM 3528 O O . LEU B 1 10 ? -13.18 -4.875 -11.273 1 53.66 10 LEU B O 1
ATOM 3532 N N . LYS B 1 11 ? -13.336 -2.865 -12.297 1 57.59 11 LYS B N 1
ATOM 3533 C CA . LYS B 1 11 ? -13.312 -2.135 -11.031 1 57.59 11 LYS B CA 1
ATOM 3534 C C . LYS B 1 11 ? -14.539 -2.461 -10.18 1 57.59 11 LYS B C 1
ATOM 3536 O O . LYS B 1 11 ? -14.469 -2.447 -8.953 1 57.59 11 LYS B O 1
ATOM 3541 N N . HIS B 1 12 ? -15.469 -2.826 -10.953 1 54.88 12 HIS B N 1
ATOM 3542 C CA . HIS B 1 12 ? -16.703 -3.115 -10.227 1 54.88 12 HIS B CA 1
ATOM 3543 C C . HIS B 1 12 ? -16.609 -4.465 -9.516 1 54.88 12 HIS B C 1
ATOM 3545 O O . HIS B 1 12 ? -17.312 -4.688 -8.523 1 54.88 12 HIS B O 1
ATOM 3551 N N . TYR B 1 13 ? -15.766 -5.32 -9.992 1 55.94 13 TYR B N 1
ATOM 3552 C CA . TYR B 1 13 ? -15.75 -6.656 -9.398 1 55.94 13 TYR B CA 1
ATOM 3553 C C . TYR B 1 13 ? -14.602 -6.809 -8.414 1 55.94 13 TYR B C 1
ATOM 3555 O O . TYR B 1 13 ? -14.523 -7.801 -7.684 1 55.94 13 TYR B O 1
ATOM 3563 N N . LEU B 1 14 ? -13.836 -5.828 -8.297 1 64.38 14 LEU B N 1
ATOM 3564 C CA . LEU B 1 14 ? -12.672 -5.941 -7.426 1 64.38 14 LEU B CA 1
ATOM 3565 C C . LEU B 1 14 ? -13 -5.445 -6.02 1 64.38 14 LEU B C 1
ATOM 3567 O O . LEU B 1 14 ? -13.758 -4.488 -5.852 1 64.38 14 LEU B O 1
ATOM 3571 N N . PRO B 1 15 ? -12.57 -6.195 -5.035 1 70.69 15 PRO B N 1
ATOM 3572 C CA . PRO B 1 15 ? -12.766 -5.727 -3.66 1 70.69 15 PRO B CA 1
ATOM 3573 C C . PRO B 1 15 ? -12.258 -4.301 -3.445 1 70.69 15 PRO B C 1
ATOM 3575 O O . PRO B 1 15 ? -11.359 -3.846 -4.16 1 70.69 15 PRO B O 1
ATOM 3578 N N . ARG B 1 16 ? -12.977 -3.705 -2.625 1 73.19 16 ARG B N 1
ATOM 3579 C CA . ARG B 1 16 ? -12.633 -2.303 -2.404 1 73.19 16 ARG B CA 1
ATOM 3580 C C . ARG B 1 16 ? -11.609 -2.156 -1.285 1 73.19 16 ARG B C 1
ATOM 3582 O O . ARG B 1 16 ? -11 -1.095 -1.127 1 73.19 16 ARG B O 1
ATOM 3589 N N . SER B 1 17 ? -11.367 -3.316 -0.616 1 79.06 17 SER B N 1
ATOM 3590 C CA . SER B 1 17 ? -10.391 -3.264 0.466 1 79.06 17 SER B CA 1
ATOM 3591 C C . SER B 1 17 ? -8.984 -3.58 -0.041 1 79.06 17 SER B C 1
ATOM 3593 O O . SER B 1 17 ? -8.828 -4.277 -1.045 1 79.06 17 SER B O 1
ATOM 3595 N N . LEU B 1 18 ? -7.988 -2.965 0.572 1 80.12 18 LEU B N 1
ATOM 3596 C CA . LEU B 1 18 ? -6.598 -3.176 0.192 1 80.12 18 LEU B CA 1
ATOM 3597 C C . LEU B 1 18 ? -6.227 -4.652 0.282 1 80.12 18 LEU B C 1
ATOM 3599 O O . LEU B 1 18 ? -5.645 -5.211 -0.65 1 80.12 18 LEU B O 1
ATOM 3603 N N . TYR B 1 19 ? -6.664 -5.348 1.35 1 75.94 19 TYR B N 1
ATOM 3604 C CA . TYR B 1 19 ? -6.363 -6.762 1.539 1 75.94 19 TYR B CA 1
ATOM 3605 C C . TYR B 1 19 ? -7.09 -7.617 0.506 1 75.94 19 TYR B C 1
ATOM 3607 O O . TYR B 1 19 ? -6.52 -8.57 -0.028 1 75.94 19 TYR B O 1
ATOM 3615 N N . GLY B 1 20 ? -8.312 -7.289 0.244 1 77.06 20 GLY B N 1
ATOM 3616 C CA . GLY B 1 20 ? -9.078 -8.039 -0.742 1 77.06 20 GLY B CA 1
ATOM 3617 C C . GLY B 1 20 ? -8.477 -7.973 -2.135 1 77.06 20 GLY B C 1
ATOM 3618 O O . GLY B 1 20 ? -8.359 -8.992 -2.814 1 77.06 20 GLY B O 1
ATOM 3619 N N . ARG B 1 21 ? -8.141 -6.852 -2.488 1 78.75 21 ARG B N 1
ATOM 3620 C CA . ARG B 1 21 ? -7.539 -6.664 -3.807 1 78.75 21 ARG B CA 1
ATOM 3621 C C . ARG B 1 21 ? -6.191 -7.371 -3.9 1 78.75 21 ARG B C 1
ATOM 3623 O O . ARG B 1 21 ? -5.891 -8.016 -4.906 1 78.75 21 ARG B O 1
ATOM 3630 N N . ALA B 1 22 ? -5.41 -7.301 -2.873 1 79.81 22 ALA B N 1
ATOM 3631 C CA . ALA B 1 22 ? -4.094 -7.938 -2.854 1 79.81 22 ALA B CA 1
ATOM 3632 C C . ALA B 1 22 ? -4.219 -9.461 -2.877 1 79.81 22 ALA B C 1
ATOM 3634 O O . ALA B 1 22 ? -3.467 -10.141 -3.578 1 79.81 22 ALA B O 1
ATOM 3635 N N . ALA B 1 23 ? -5.199 -9.961 -2.178 1 79.69 23 ALA B N 1
ATOM 3636 C CA . ALA B 1 23 ? -5.438 -11.398 -2.145 1 79.69 23 ALA B CA 1
ATOM 3637 C C . ALA B 1 23 ? -5.844 -11.922 -3.52 1 79.69 23 ALA B C 1
ATOM 3639 O O . ALA B 1 23 ? -5.379 -12.977 -3.955 1 79.69 23 ALA B O 1
ATOM 3640 N N . LEU B 1 24 ? -6.672 -11.242 -4.141 1 78.75 24 LEU B N 1
ATOM 3641 C CA . LEU B 1 24 ? -7.133 -11.641 -5.465 1 78.75 24 LEU B CA 1
ATOM 3642 C C . LEU B 1 24 ? -5.977 -11.664 -6.457 1 78.75 24 LEU B C 1
ATOM 3644 O O . LEU B 1 24 ? -5.879 -12.578 -7.281 1 78.75 24 LEU B O 1
ATOM 3648 N N . ILE B 1 25 ? -5.133 -10.75 -6.332 1 78.44 25 ILE B N 1
ATOM 3649 C CA . ILE B 1 25 ? -4.004 -10.625 -7.246 1 78.44 25 ILE B CA 1
ATOM 3650 C C . ILE B 1 25 ? -3.027 -11.781 -7.02 1 78.44 25 ILE B C 1
ATOM 3652 O O . ILE B 1 25 ? -2.426 -12.289 -7.969 1 78.44 25 ILE B O 1
ATOM 3656 N N . LEU B 1 26 ? -2.963 -12.211 -5.809 1 78.12 26 LEU B N 1
ATOM 3657 C CA . LEU B 1 26 ? -2.037 -13.281 -5.453 1 78.12 26 LEU B CA 1
ATOM 3658 C C . LEU B 1 26 ? -2.635 -14.648 -5.777 1 78.12 26 LEU B C 1
ATOM 3660 O O . LEU B 1 26 ? -1.968 -15.5 -6.371 1 78.12 26 LEU B O 1
ATOM 3664 N N . ILE B 1 27 ? -3.922 -14.82 -5.512 1 80.62 27 ILE B N 1
ATOM 3665 C CA . ILE B 1 27 ? -4.551 -16.141 -5.531 1 80.62 27 ILE B CA 1
ATOM 3666 C C . ILE B 1 27 ? -4.996 -16.484 -6.949 1 80.62 27 ILE B C 1
ATOM 3668 O O . ILE B 1 27 ? -4.867 -17.625 -7.391 1 80.62 27 ILE B O 1
ATOM 3672 N N . LEU B 1 28 ? -5.363 -15.523 -7.68 1 79.38 28 LEU B N 1
ATOM 3673 C CA . LEU B 1 28 ? -5.984 -15.766 -8.977 1 79.38 28 LEU B CA 1
ATOM 3674 C C . LEU B 1 28 ? -4.996 -16.406 -9.945 1 79.38 28 LEU B C 1
ATOM 3676 O O . LEU B 1 28 ? -5.297 -17.438 -10.547 1 79.38 28 LEU B O 1
ATOM 3680 N N . PRO B 1 29 ? -3.807 -15.875 -10.023 1 78.75 29 PRO B N 1
ATOM 3681 C CA . PRO B 1 29 ? -2.865 -16.5 -10.953 1 78.75 29 PRO B CA 1
ATOM 3682 C C . PRO B 1 29 ? -2.469 -17.922 -10.523 1 78.75 29 PRO B C 1
ATOM 3684 O O . PRO B 1 29 ? -2.311 -18.797 -11.359 1 78.75 29 PRO B O 1
ATOM 3687 N N . ILE B 1 30 ? -2.373 -18.172 -9.266 1 79.44 30 ILE B N 1
ATOM 3688 C CA . ILE B 1 30 ? -1.969 -19.469 -8.75 1 79.44 30 ILE B CA 1
ATOM 3689 C C . ILE B 1 30 ? -3.076 -20.5 -9 1 79.44 30 ILE B C 1
ATOM 3691 O O . ILE B 1 30 ? -2.818 -21.594 -9.508 1 79.44 30 ILE B O 1
ATOM 3695 N N . ILE B 1 31 ? -4.277 -20.125 -8.75 1 80.69 31 ILE B N 1
ATOM 3696 C CA . ILE B 1 31 ? -5.414 -21.031 -8.914 1 80.69 31 ILE B CA 1
ATOM 3697 C C . ILE B 1 31 ? -5.641 -21.312 -10.391 1 80.69 31 ILE B C 1
ATOM 3699 O O . ILE B 1 31 ? -5.918 -22.438 -10.781 1 80.69 31 ILE B O 1
ATOM 3703 N N . THR B 1 32 ? -5.512 -20.297 -11.188 1 79.31 32 THR B N 1
ATOM 3704 C CA . THR B 1 32 ? -5.691 -20.453 -12.625 1 79.31 32 THR B CA 1
ATOM 3705 C C . THR B 1 32 ? -4.633 -21.391 -13.203 1 79.31 32 THR B C 1
ATOM 3707 O O . THR B 1 32 ? -4.949 -22.266 -14.008 1 79.31 32 THR B O 1
ATOM 3710 N N . LEU B 1 33 ? -3.439 -21.203 -12.75 1 79.44 33 LEU B N 1
ATOM 3711 C CA . LEU B 1 33 ? -2.348 -22.047 -13.219 1 79.44 33 LEU B CA 1
ATOM 3712 C C . LEU B 1 33 ? -2.549 -23.484 -12.773 1 79.44 33 LEU B C 1
ATOM 3714 O O . LEU B 1 33 ? -2.379 -24.422 -13.562 1 79.44 33 LEU B O 1
ATOM 3718 N N . GLN B 1 34 ? -2.984 -23.625 -11.586 1 80.31 34 GLN B N 1
ATOM 3719 C CA . GLN B 1 34 ? -3.201 -24.969 -11.039 1 80.31 34 GLN B CA 1
ATOM 3720 C C . GLN B 1 34 ? -4.34 -25.672 -11.766 1 80.31 34 GLN B C 1
ATOM 3722 O O . GLN B 1 34 ? -4.234 -26.859 -12.086 1 80.31 34 GLN B O 1
ATOM 3727 N N . LEU B 1 35 ? -5.363 -24.953 -12.016 1 79.56 35 LEU B N 1
ATOM 3728 C CA . LEU B 1 35 ? -6.523 -25.531 -12.68 1 79.56 35 LEU B CA 1
ATOM 3729 C C . LEU B 1 35 ? -6.191 -25.922 -14.117 1 79.56 35 LEU B C 1
ATOM 3731 O O . LEU B 1 35 ? -6.586 -27 -14.578 1 79.56 35 LEU B O 1
ATOM 3735 N N . THR B 1 36 ? -5.453 -25.141 -14.758 1 77.5 36 THR B N 1
ATOM 3736 C CA . THR B 1 36 ? -5.09 -25.391 -16.141 1 77.5 36 THR B CA 1
ATOM 3737 C C . THR B 1 36 ? -4.145 -26.578 -16.25 1 77.5 36 THR B C 1
ATOM 3739 O O . THR B 1 36 ? -4.336 -27.469 -17.078 1 77.5 36 THR B O 1
ATOM 3742 N N . VAL B 1 37 ? -3.148 -26.641 -15.383 1 76.62 37 VAL B N 1
ATOM 3743 C CA . VAL B 1 37 ? -2.189 -27.734 -15.391 1 76.62 37 VAL B CA 1
ATOM 3744 C C . VAL B 1 37 ? -2.9 -29.047 -15.055 1 76.62 37 VAL B C 1
ATOM 3746 O O . VAL B 1 37 ? -2.637 -30.078 -15.68 1 76.62 37 VAL B O 1
ATOM 3749 N N . THR B 1 38 ? -3.828 -28.938 -14.141 1 77.44 38 THR B N 1
ATOM 3750 C CA . THR B 1 38 ? -4.578 -30.125 -13.742 1 77.44 38 THR B CA 1
ATOM 3751 C C . THR B 1 38 ? -5.418 -30.656 -14.898 1 77.44 38 THR B C 1
ATOM 3753 O O . THR B 1 38 ? -5.414 -31.859 -15.18 1 77.44 38 THR B O 1
ATOM 3756 N N . LEU B 1 39 ? -6.004 -29.828 -15.625 1 77.31 39 LEU B N 1
ATOM 3757 C CA . LEU B 1 39 ? -6.883 -30.219 -16.719 1 77.31 39 LEU B CA 1
ATOM 3758 C C . LEU B 1 39 ? -6.078 -30.781 -17.891 1 77.31 39 LEU B C 1
ATOM 3760 O O . LEU B 1 39 ? -6.438 -31.797 -18.469 1 77.31 39 LEU B O 1
ATOM 3764 N N . VAL B 1 40 ? -5.023 -30.141 -18.188 1 74.31 40 VAL B N 1
ATOM 3765 C CA . VAL B 1 40 ? -4.188 -30.594 -19.297 1 74.31 40 VAL B CA 1
ATOM 3766 C C . VAL B 1 40 ? -3.525 -31.922 -18.953 1 74.31 40 VAL B C 1
ATOM 3768 O O . VAL B 1 40 ? -3.41 -32.812 -19.797 1 74.31 40 VAL B O 1
ATOM 3771 N N . PHE B 1 41 ? -3.135 -32.062 -17.781 1 75.94 41 PHE B N 1
ATOM 3772 C CA . PHE B 1 41 ? -2.521 -33.312 -17.328 1 75.94 41 PHE B CA 1
ATOM 3773 C C . PHE B 1 41 ? -3.512 -34.469 -17.406 1 75.94 41 PHE B C 1
ATOM 3775 O O . PHE B 1 41 ? -3.17 -35.562 -17.906 1 75.94 41 PHE B O 1
ATOM 3782 N N . ILE B 1 42 ? -4.715 -34.25 -16.953 1 74.56 42 ILE B N 1
ATOM 3783 C CA . ILE B 1 42 ? -5.719 -35.281 -16.953 1 74.56 42 ILE B CA 1
ATOM 3784 C C . ILE B 1 42 ? -6.055 -35.688 -18.391 1 74.56 42 ILE B C 1
ATOM 3786 O O . ILE B 1 42 ? -6.102 -36.875 -18.719 1 74.56 42 ILE B O 1
ATOM 3790 N N . GLN B 1 43 ? -6.23 -34.719 -19.203 1 71 43 GLN B N 1
ATOM 3791 C CA . GLN B 1 43 ? -6.676 -35 -20.562 1 71 43 GLN B CA 1
ATOM 3792 C C . GLN B 1 43 ? -5.551 -35.594 -21.406 1 71 43 GLN B C 1
ATOM 3794 O O . GLN B 1 43 ? -5.727 -36.625 -22.047 1 71 43 GLN B O 1
ATOM 3799 N N . ARG B 1 44 ? -4.488 -34.969 -21.344 1 66.5 44 ARG B N 1
ATOM 3800 C CA . ARG B 1 44 ? -3.459 -35.312 -22.312 1 66.5 44 ARG B CA 1
ATOM 3801 C C . ARG B 1 44 ? -2.561 -36.438 -21.781 1 66.5 44 ARG B C 1
ATOM 3803 O O . ARG B 1 44 ? -2.217 -37.375 -22.516 1 66.5 44 ARG B O 1
ATOM 3810 N N . HIS B 1 45 ? -2.328 -36.219 -20.609 1 67.81 45 HIS B N 1
ATOM 3811 C CA . HIS B 1 45 ? -1.305 -37.125 -20.125 1 67.81 45 HIS B CA 1
ATOM 3812 C C . HIS B 1 45 ? -1.932 -38.375 -19.5 1 67.81 45 HIS B C 1
ATOM 3814 O O . HIS B 1 45 ? -1.588 -39.5 -19.875 1 67.81 45 HIS B O 1
ATOM 3820 N N . PHE B 1 46 ? -2.941 -38.156 -18.844 1 74.81 46 PHE B N 1
ATOM 3821 C CA . PHE B 1 46 ? -3.516 -39.312 -18.172 1 74.81 46 PHE B CA 1
ATOM 3822 C C . PHE B 1 46 ? -4.348 -40.156 -19.125 1 74.81 46 PHE B C 1
ATOM 3824 O O . PHE B 1 46 ? -4.113 -41.344 -19.266 1 74.81 46 PHE B O 1
ATOM 3831 N N . GLU B 1 47 ? -5.215 -39.594 -19.812 1 81.81 47 GLU B N 1
ATOM 3832 C CA . GLU B 1 47 ? -6.098 -40.312 -20.703 1 81.81 47 GLU B CA 1
ATOM 3833 C C . GLU B 1 47 ? -5.348 -40.781 -21.953 1 81.81 47 GLU B C 1
ATOM 3835 O O . GLU B 1 47 ? -5.477 -41.938 -22.359 1 81.81 47 GLU B O 1
ATOM 3840 N N . GLY B 1 48 ? -4.508 -39.906 -22.469 1 83.56 48 GLY B N 1
ATOM 3841 C CA . GLY B 1 48 ? -3.785 -40.25 -23.703 1 83.56 48 GLY B CA 1
ATOM 3842 C C . GLY B 1 48 ? -2.766 -41.344 -23.516 1 83.56 48 GLY B C 1
ATOM 3843 O O . GLY B 1 48 ? -2.703 -42.281 -24.312 1 83.56 48 GLY B O 1
ATOM 3844 N N . VAL B 1 49 ? -2.086 -41.25 -22.484 1 85.94 49 VAL B N 1
ATOM 3845 C CA . VAL B 1 49 ? -1.052 -42.25 -22.219 1 85.94 49 VAL B CA 1
ATOM 3846 C C . VAL B 1 49 ? -1.697 -43.594 -21.891 1 85.94 49 VAL B C 1
ATOM 3848 O O . VAL B 1 49 ? -1.243 -44.656 -22.375 1 85.94 49 VAL B O 1
ATOM 3851 N N . THR B 1 50 ? -2.732 -43.594 -21.109 1 89.31 50 THR B N 1
ATOM 3852 C CA . THR B 1 50 ? -3.436 -44.844 -20.766 1 89.31 50 THR B CA 1
ATOM 3853 C C . THR B 1 50 ? -3.975 -45.5 -22.031 1 89.31 50 THR B C 1
ATOM 3855 O O . THR B 1 50 ? -3.867 -46.719 -22.172 1 89.31 50 THR B O 1
ATOM 3858 N N . GLU B 1 51 ? -4.488 -44.75 -22.891 1 92.5 51 GLU B N 1
ATOM 3859 C CA . GLU B 1 51 ? -4.992 -45.281 -24.156 1 92.5 51 GLU B CA 1
ATOM 3860 C C . GLU B 1 51 ? -3.865 -45.906 -24.969 1 92.5 51 GLU B C 1
ATOM 3862 O O . GLU B 1 51 ? -4.027 -47 -25.531 1 92.5 51 GLU B O 1
ATOM 3867 N N . GLN B 1 52 ? -2.783 -45.188 -25 1 91.56 52 GLN B N 1
ATOM 3868 C CA . GLN B 1 52 ? -1.636 -45.688 -25.75 1 91.56 52 GLN B CA 1
ATOM 3869 C C . GLN B 1 52 ? -1.127 -47 -25.188 1 91.56 52 GLN B C 1
ATOM 3871 O O . GLN B 1 52 ? -0.856 -47.938 -25.938 1 91.56 52 GLN B O 1
ATOM 3876 N N . MET B 1 53 ? -0.997 -47.031 -23.922 1 93.12 53 MET B N 1
ATOM 3877 C CA . MET B 1 53 ? -0.507 -48.25 -23.266 1 93.12 53 MET B CA 1
ATOM 3878 C C . MET B 1 53 ? -1.462 -49.406 -23.484 1 93.12 53 MET B C 1
ATOM 3880 O O . MET B 1 53 ? -1.029 -50.531 -23.797 1 93.12 53 MET B O 1
ATOM 3884 N N . THR B 1 54 ? -2.748 -49.125 -23.359 1 95.31 54 THR B N 1
ATOM 3885 C CA . THR B 1 54 ? -3.76 -50.156 -23.516 1 95.31 54 THR B CA 1
ATOM 3886 C C . THR B 1 54 ? -3.77 -50.688 -24.953 1 95.31 54 THR B C 1
ATOM 3888 O O . THR B 1 54 ? -3.904 -51.906 -25.156 1 95.31 54 THR B O 1
ATOM 3891 N N . ARG B 1 55 ? -3.527 -49.875 -25.906 1 94.62 55 ARG B N 1
ATOM 3892 C CA . ARG B 1 55 ? -3.516 -50.281 -27.312 1 94.62 55 ARG B CA 1
ATOM 3893 C C . ARG B 1 55 ? -2.393 -51.281 -27.578 1 94.62 55 ARG B C 1
ATOM 3895 O O . ARG B 1 55 ? -2.551 -52.219 -28.391 1 94.62 55 ARG B O 1
ATOM 3902 N N . THR B 1 56 ? -1.323 -51.031 -26.891 1 94.56 56 THR B N 1
ATOM 3903 C CA . THR B 1 56 ? -0.194 -51.938 -27.062 1 94.56 56 THR B CA 1
ATOM 3904 C C . THR B 1 56 ? -0.526 -53.344 -26.547 1 94.56 56 THR B C 1
ATOM 3906 O O . THR B 1 56 ? -0.21 -54.344 -27.188 1 94.56 56 THR B O 1
ATOM 3909 N N . VAL B 1 57 ? -1.197 -53.375 -25.438 1 95.81 57 VAL B N 1
ATOM 3910 C CA . VAL B 1 57 ? -1.543 -54.656 -24.844 1 95.81 57 VAL B CA 1
ATOM 3911 C C . VAL B 1 57 ? -2.627 -55.344 -25.672 1 95.81 57 VAL B C 1
ATOM 3913 O O . VAL B 1 57 ? -2.68 -56.594 -25.734 1 95.81 57 VAL B O 1
ATOM 3916 N N . VAL B 1 58 ? -3.477 -54.562 -26.328 1 96.62 58 VAL B N 1
ATOM 3917 C CA . VAL B 1 58 ? -4.539 -55.094 -27.172 1 96.62 58 VAL B CA 1
ATOM 3918 C C . VAL B 1 58 ? -3.934 -55.969 -28.266 1 96.62 58 VAL B C 1
ATOM 3920 O O . VAL B 1 58 ? -4.496 -57 -28.625 1 96.62 58 VAL B O 1
ATOM 3923 N N . LEU B 1 59 ? -2.766 -55.594 -28.781 1 95.62 59 LEU B N 1
ATOM 3924 C CA . LEU B 1 59 ? -2.09 -56.375 -29.812 1 95.62 59 LEU B CA 1
ATOM 3925 C C . LEU B 1 59 ? -1.728 -57.75 -29.297 1 95.62 59 LEU B C 1
ATOM 3927 O O . LEU B 1 59 ? -1.963 -58.75 -29.969 1 95.62 59 LEU B O 1
ATOM 3931 N N . ASP B 1 60 ? -1.27 -57.781 -28.094 1 96.38 60 ASP B N 1
ATOM 3932 C CA . ASP B 1 60 ? -0.897 -59.031 -27.469 1 96.38 60 ASP B CA 1
ATOM 3933 C C . ASP B 1 60 ? -2.121 -59.938 -27.25 1 96.38 60 ASP B C 1
ATOM 3935 O O . ASP B 1 60 ? -2.086 -61.125 -27.531 1 96.38 60 ASP B O 1
ATOM 3939 N N . LEU B 1 61 ? -3.15 -59.312 -26.781 1 96.44 61 LEU B N 1
ATOM 3940 C CA . LEU B 1 61 ? -4.367 -60.031 -26.438 1 96.44 61 LEU B CA 1
ATOM 3941 C C . LEU B 1 61 ? -5.02 -60.625 -27.703 1 96.44 61 LEU B C 1
ATOM 3943 O O . LEU B 1 61 ? -5.438 -61.781 -27.719 1 96.44 61 LEU B O 1
ATOM 3947 N N . GLN B 1 62 ? -5.062 -59.812 -28.734 1 95.56 62 GLN B N 1
ATOM 3948 C CA . GLN B 1 62 ? -5.664 -60.281 -29.984 1 95.56 62 GLN B CA 1
ATOM 3949 C C . GLN B 1 62 ? -4.863 -61.406 -30.594 1 95.56 62 GLN B C 1
ATOM 3951 O O . GLN B 1 62 ? -5.438 -62.375 -31.109 1 95.56 62 GLN B O 1
ATOM 3956 N N . TYR B 1 63 ? -3.559 -61.25 -30.5 1 95.75 63 TYR B N 1
ATOM 3957 C CA . TYR B 1 63 ? -2.688 -62.312 -31 1 95.75 63 TYR B CA 1
ATOM 3958 C C . TYR B 1 63 ? -2.947 -63.625 -30.266 1 95.75 63 TYR B C 1
ATOM 3960 O O . TYR B 1 63 ? -3.119 -64.688 -30.891 1 95.75 63 TYR B O 1
ATOM 3968 N N . LEU B 1 64 ? -2.996 -63.562 -29 1 95.81 64 LEU B N 1
ATOM 3969 C CA . LEU B 1 64 ? -3.244 -64.75 -28.172 1 95.81 64 LEU B CA 1
ATOM 3970 C C . LEU B 1 64 ? -4.613 -65.312 -28.469 1 95.81 64 LEU B C 1
ATOM 3972 O O . LEU B 1 64 ? -4.742 -66.562 -28.656 1 95.81 64 LEU B O 1
ATOM 3976 N N . LEU B 1 65 ? -5.641 -64.5 -28.594 1 94.94 65 LEU B N 1
ATOM 3977 C CA . LEU B 1 65 ? -7.004 -64.938 -28.859 1 94.94 65 LEU B CA 1
ATOM 3978 C C . LEU B 1 65 ? -7.098 -65.625 -30.203 1 94.94 65 LEU B C 1
ATOM 3980 O O . LEU B 1 65 ? -7.738 -66.688 -30.328 1 94.94 65 LEU B O 1
ATOM 3984 N N . ASP B 1 66 ? -6.41 -65.062 -31.172 1 95.12 66 ASP B N 1
ATOM 3985 C CA . ASP B 1 66 ? -6.426 -65.625 -32.5 1 95.12 66 ASP B CA 1
ATOM 3986 C C . ASP B 1 66 ? -5.77 -67 -32.531 1 95.12 66 ASP B C 1
ATOM 3988 O O . ASP B 1 66 ? -6.266 -67.938 -33.188 1 95.12 66 ASP B O 1
ATOM 3992 N N . ARG B 1 67 ? -4.703 -67.125 -31.766 1 95.06 67 ARG B N 1
ATOM 3993 C CA . ARG B 1 67 ? -3.99 -68.375 -31.703 1 95.06 67 ARG B CA 1
ATOM 3994 C C . ARG B 1 67 ? -4.824 -69.438 -31 1 95.06 67 ARG B C 1
ATOM 3996 O O . ARG B 1 67 ? -4.863 -70.625 -31.438 1 95.06 67 ARG B O 1
ATOM 4003 N N . VAL B 1 68 ? -5.48 -69.125 -29.984 1 95.5 68 VAL B N 1
ATOM 4004 C CA . VAL B 1 68 ? -6.301 -70 -29.219 1 95.5 68 VAL B CA 1
ATOM 4005 C C . VAL B 1 68 ? -7.488 -70.5 -30.062 1 95.5 68 VAL B C 1
ATOM 4007 O O . VAL B 1 68 ? -7.797 -71.688 -30.109 1 95.5 68 VAL B O 1
ATOM 4010 N N . ASN B 1 69 ? -8.086 -69.562 -30.75 1 94.69 69 ASN B N 1
ATOM 4011 C CA . ASN B 1 69 ? -9.266 -69.875 -31.547 1 94.69 69 ASN B CA 1
ATOM 4012 C C . ASN B 1 69 ? -8.906 -70.688 -32.781 1 94.69 69 ASN B C 1
ATOM 4014 O O . ASN B 1 69 ? -9.734 -71.5 -33.281 1 94.69 69 ASN B O 1
ATOM 4018 N N . ALA B 1 70 ? -7.645 -70.562 -33.188 1 94.62 70 ALA B N 1
ATOM 4019 C CA . ALA B 1 70 ? -7.199 -71.312 -34.375 1 94.62 70 ALA B CA 1
ATOM 4020 C C . ALA B 1 70 ? -6.766 -72.75 -34 1 94.62 70 ALA B C 1
ATOM 4022 O O . ALA B 1 70 ? -6.578 -73.562 -34.875 1 94.62 70 ALA B O 1
ATOM 4023 N N . ALA B 1 71 ? -6.68 -72.938 -32.688 1 95.44 71 ALA B N 1
ATOM 4024 C CA . ALA B 1 71 ? -6.258 -74.312 -32.25 1 95.44 71 ALA B CA 1
ATOM 4025 C C . ALA B 1 71 ? -7.316 -75.312 -32.594 1 95.44 71 ALA B C 1
ATOM 4027 O O . ALA B 1 71 ? -8.516 -75.062 -32.438 1 95.44 71 ALA B O 1
ATOM 4028 N N . PRO B 1 72 ? -6.887 -76.5 -32.969 1 94.81 72 PRO B N 1
ATOM 4029 C CA . PRO B 1 72 ? -7.836 -77.5 -33.406 1 94.81 72 PRO B CA 1
ATOM 4030 C C . PRO B 1 72 ? -8.547 -78.188 -32.219 1 94.81 72 PRO B C 1
ATOM 4032 O O . PRO B 1 72 ? -9.664 -78.688 -32.375 1 94.81 72 PRO B O 1
ATOM 4035 N N . ASP B 1 73 ? -7.863 -78.312 -31.047 1 94.75 73 ASP B N 1
ATOM 4036 C CA . ASP B 1 73 ? -8.453 -78.938 -29.875 1 94.75 73 ASP B CA 1
ATOM 4037 C C . ASP B 1 73 ? -8.062 -78.188 -28.594 1 94.75 73 ASP B C 1
ATOM 4039 O O . ASP B 1 73 ? -7.266 -77.25 -28.625 1 94.75 73 ASP B O 1
ATOM 4043 N N . LEU B 1 74 ? -8.695 -78.625 -27.562 1 94.62 74 LEU B N 1
ATOM 4044 C CA . LEU B 1 74 ? -8.516 -77.938 -26.281 1 94.62 74 LEU B CA 1
ATOM 4045 C C . LEU B 1 74 ? -7.09 -78.125 -25.766 1 94.62 74 LEU B C 1
ATOM 4047 O O . LEU B 1 74 ? -6.504 -77.25 -25.188 1 94.62 74 LEU B O 1
ATOM 4051 N N . ALA B 1 75 ? -6.543 -79.25 -26.031 1 95.44 75 ALA B N 1
ATOM 4052 C CA . ALA B 1 75 ? -5.195 -79.562 -25.547 1 95.44 75 ALA B CA 1
ATOM 4053 C C . ALA B 1 75 ? -4.168 -78.625 -26.219 1 95.44 75 ALA B C 1
ATOM 4055 O O . ALA B 1 75 ? -3.268 -78.125 -25.547 1 95.44 75 ALA B O 1
ATOM 4056 N N . THR B 1 76 ? -4.328 -78.438 -27.469 1 95.12 76 THR B N 1
ATOM 4057 C CA . THR B 1 76 ? -3.438 -77.562 -28.219 1 95.12 76 THR B CA 1
ATOM 4058 C C . THR B 1 76 ? -3.631 -76.125 -27.766 1 95.12 76 THR B C 1
ATOM 4060 O O . THR B 1 76 ? -2.662 -75.312 -27.641 1 95.12 76 THR B O 1
ATOM 4063 N N . ALA B 1 77 ? -4.852 -75.875 -27.547 1 95.94 77 ALA B N 1
ATOM 4064 C CA . ALA B 1 77 ? -5.16 -74.5 -27.094 1 95.94 77 ALA B CA 1
ATOM 4065 C C . ALA B 1 77 ? -4.52 -74.188 -25.734 1 95.94 77 ALA B C 1
ATOM 4067 O O . ALA B 1 77 ? -4.008 -73.125 -25.5 1 95.94 77 ALA B O 1
ATOM 4068 N N . GLN B 1 78 ? -4.562 -75.188 -24.891 1 95.62 78 GLN B N 1
ATOM 4069 C CA . GLN B 1 78 ? -3.975 -75 -23.562 1 95.62 78 GLN B CA 1
ATOM 4070 C C . GLN B 1 78 ? -2.455 -74.938 -23.641 1 95.62 78 GLN B C 1
ATOM 4072 O O . GLN B 1 78 ? -1.83 -74.25 -22.828 1 95.62 78 GLN B O 1
ATOM 4077 N N . SER B 1 79 ? -1.862 -75.5 -24.609 1 94.25 79 SER B N 1
ATOM 4078 C CA . SER B 1 79 ? -0.411 -75.438 -24.75 1 94.25 79 SER B CA 1
ATOM 4079 C C . SER B 1 79 ? 0.071 -74.062 -25.188 1 94.25 79 SER B C 1
ATOM 4081 O O . SER B 1 79 ? 1.244 -73.75 -25.016 1 94.25 79 SER B O 1
ATOM 4083 N N . ILE B 1 80 ? -0.854 -73.375 -25.734 1 94.88 80 ILE B N 1
ATOM 4084 C CA . ILE B 1 80 ? -0.539 -72 -26.188 1 94.88 80 ILE B CA 1
ATOM 4085 C C . ILE B 1 80 ? -0.15 -71.125 -25 1 94.88 80 ILE B C 1
ATOM 4087 O O . ILE B 1 80 ? 0.58 -70.125 -25.156 1 94.88 80 ILE B O 1
ATOM 4091 N N . GLU B 1 81 ? -0.614 -71.5 -23.797 1 94.31 81 GLU B N 1
ATOM 4092 C CA . GLU B 1 81 ? -0.228 -70.75 -22.578 1 94.31 81 GLU B CA 1
ATOM 4093 C C . GLU B 1 81 ? 1.29 -70.688 -22.438 1 94.31 81 GLU B C 1
ATOM 4095 O O . GLU B 1 81 ? 1.858 -69.625 -22.266 1 94.31 81 GLU B O 1
ATOM 4100 N N . GLY B 1 82 ? 1.942 -71.75 -22.594 1 93.38 82 GLY B N 1
ATOM 4101 C CA . GLY B 1 82 ? 3.387 -71.812 -22.438 1 93.38 82 GLY B CA 1
ATOM 4102 C C . GLY B 1 82 ? 4.145 -71.25 -23.609 1 93.38 82 GLY B C 1
ATOM 4103 O O . GLY B 1 82 ? 5.266 -70.75 -23.453 1 93.38 82 GLY B O 1
ATOM 4104 N N . VAL B 1 83 ? 3.523 -71.188 -24.781 1 92.75 83 VAL B N 1
ATOM 4105 C CA . VAL B 1 83 ? 4.23 -70.812 -26.016 1 92.75 83 VAL B CA 1
ATOM 4106 C C . VAL B 1 83 ? 4.043 -69.312 -26.281 1 92.75 83 VAL B C 1
ATOM 4108 O O . VAL B 1 83 ? 4.961 -68.688 -26.766 1 92.75 83 VAL B O 1
ATOM 4111 N N . VAL B 1 84 ? 2.865 -68.875 -25.969 1 95.12 84 VAL B N 1
ATOM 4112 C CA . VAL B 1 84 ? 2.562 -67.5 -26.344 1 95.12 84 VAL B CA 1
ATOM 4113 C C . VAL B 1 84 ? 2.289 -66.625 -25.094 1 95.12 84 VAL B C 1
ATOM 4115 O O . VAL B 1 84 ? 2.979 -65.688 -24.844 1 95.12 84 VAL B O 1
ATOM 4118 N N . ALA B 1 85 ? 1.403 -67.125 -24.219 1 95.88 85 ALA B N 1
ATOM 4119 C CA . ALA B 1 85 ? 0.925 -66.312 -23.094 1 95.88 85 ALA B CA 1
ATOM 4120 C C . ALA B 1 85 ? 2.049 -66.062 -22.094 1 95.88 85 ALA B C 1
ATOM 4122 O O . ALA B 1 85 ? 2.271 -64.875 -21.688 1 95.88 85 ALA B O 1
ATOM 4123 N N . ASP B 1 86 ? 2.797 -67 -21.719 1 95.62 86 ASP B N 1
ATOM 4124 C CA . ASP B 1 86 ? 3.834 -66.875 -20.703 1 95.62 86 ASP B CA 1
ATOM 4125 C C . ASP B 1 86 ? 4.914 -65.875 -21.141 1 95.62 86 ASP B C 1
ATOM 4127 O O . ASP B 1 86 ? 5.262 -65 -20.391 1 95.62 86 ASP B O 1
ATOM 4131 N N . PRO B 1 87 ? 5.441 -66 -22.406 1 94 87 PRO B N 1
ATOM 4132 C CA . PRO B 1 87 ? 6.465 -65.062 -22.859 1 94 87 PRO B CA 1
ATOM 4133 C C . PRO B 1 87 ? 5.965 -63.625 -22.875 1 94 87 PRO B C 1
ATOM 4135 O O . PRO B 1 87 ? 6.746 -62.688 -22.688 1 94 87 PRO B O 1
ATOM 4138 N N . LEU B 1 88 ? 4.66 -63.5 -23.094 1 95.62 88 LEU B N 1
ATOM 4139 C CA . LEU B 1 88 ? 4.078 -62.156 -23.125 1 95.62 88 LEU B CA 1
ATOM 4140 C C . LEU B 1 88 ? 3.594 -61.75 -21.75 1 95.62 88 LEU B C 1
ATOM 4142 O O . LEU B 1 88 ? 2.947 -60.688 -21.609 1 95.62 88 LEU B O 1
ATOM 4146 N N . GLN B 1 89 ? 3.854 -62.562 -20.75 1 95.25 89 GLN B N 1
ATOM 4147 C CA . GLN B 1 89 ? 3.518 -62.312 -19.359 1 95.25 89 GLN B CA 1
ATOM 4148 C C . GLN B 1 89 ? 2.012 -62.125 -19.172 1 95.25 89 GLN B C 1
ATOM 4150 O O . GLN B 1 89 ? 1.567 -61.219 -18.5 1 95.25 89 GLN B O 1
ATOM 4155 N N . LEU B 1 90 ? 1.315 -62.938 -19.906 1 96.56 90 LEU B N 1
ATOM 4156 C CA . LEU B 1 90 ? -0.127 -63.094 -19.75 1 96.56 90 LEU B CA 1
ATOM 4157 C C . LEU B 1 90 ? -0.461 -64.438 -19.062 1 96.56 90 LEU B C 1
ATOM 4159 O O . LEU B 1 90 ? 0.007 -65.5 -19.5 1 96.56 90 LEU B O 1
ATOM 4163 N N . VAL B 1 91 ? -1.147 -64.375 -18.047 1 95.88 91 VAL B N 1
ATOM 4164 C CA . VAL B 1 91 ? -1.576 -65.562 -17.391 1 95.88 91 VAL B CA 1
ATOM 4165 C C . VAL B 1 91 ? -2.928 -66.062 -17.938 1 95.88 91 VAL B C 1
ATOM 4167 O O . VAL B 1 91 ? -3.938 -65.375 -17.75 1 95.88 91 VAL B O 1
ATOM 4170 N N . MET B 1 92 ? -2.912 -67.062 -18.562 1 95.81 92 MET B N 1
ATOM 4171 C CA . MET B 1 92 ? -4.102 -67.562 -19.25 1 95.81 92 MET B CA 1
ATOM 4172 C C . MET B 1 92 ? -4.691 -68.812 -18.531 1 95.81 92 MET B C 1
ATOM 4174 O O . MET B 1 92 ? -3.959 -69.688 -18.109 1 95.81 92 MET B O 1
ATOM 4178 N N . THR B 1 93 ? -5.941 -68.812 -18.328 1 95.12 93 THR B N 1
ATOM 4179 C CA . THR B 1 93 ? -6.68 -69.938 -17.797 1 95.12 93 THR B CA 1
ATOM 4180 C C . THR B 1 93 ? -7.75 -70.375 -18.781 1 95.12 93 THR B C 1
ATOM 4182 O O . THR B 1 93 ? -8.68 -69.688 -19.078 1 95.12 93 THR B O 1
ATOM 4185 N N . LEU B 1 94 ? -7.629 -71.5 -19.375 1 93.94 94 LEU B N 1
ATOM 4186 C CA . LEU B 1 94 ? -8.547 -72.062 -20.344 1 93.94 94 LEU B CA 1
ATOM 4187 C C . LEU B 1 94 ? -8.82 -73.5 -20.016 1 93.94 94 LEU B C 1
ATOM 4189 O O . LEU B 1 94 ? -7.895 -74.312 -20.016 1 93.94 94 LEU B O 1
ATOM 4193 N N . PRO B 1 95 ? -10.008 -74.125 -19.625 1 91.31 95 PRO B N 1
ATOM 4194 C CA . PRO B 1 95 ? -11.227 -73.312 -19.531 1 91.31 95 PRO B CA 1
ATOM 4195 C C . PRO B 1 95 ? -11.359 -72.625 -18.188 1 91.31 95 PRO B C 1
ATOM 4197 O O . PRO B 1 95 ? -10.977 -73.125 -17.156 1 91.31 95 PRO B O 1
ATOM 4200 N N . ALA B 1 96 ? -11.703 -71.438 -18.312 1 90.19 96 ALA B N 1
ATOM 4201 C CA . ALA B 1 96 ? -11.922 -70.625 -17.078 1 90.19 96 ALA B CA 1
ATOM 4202 C C . ALA B 1 96 ? -13.266 -71 -16.453 1 90.19 96 ALA B C 1
ATOM 4204 O O . ALA B 1 96 ? -14.172 -71.5 -17.125 1 90.19 96 ALA B O 1
ATOM 4205 N N . ASN B 1 97 ? -13.266 -70.938 -15.07 1 82 97 ASN B N 1
ATOM 4206 C CA . ASN B 1 97 ? -14.523 -71.188 -14.375 1 82 97 ASN B CA 1
ATOM 4207 C C . ASN B 1 97 ? -15.586 -70.188 -14.75 1 82 97 ASN B C 1
ATOM 4209 O O . ASN B 1 97 ? -15.406 -69.375 -15.68 1 82 97 ASN B O 1
ATOM 4213 N N . ALA B 1 98 ? -16.5 -69.875 -14 1 76.88 98 ALA B N 1
ATOM 4214 C CA . ALA B 1 98 ? -17.672 -69.062 -14.258 1 76.88 98 ALA B CA 1
ATOM 4215 C C . ALA B 1 98 ? -17.281 -67.625 -14.531 1 76.88 98 ALA B C 1
ATOM 4217 O O . ALA B 1 98 ? -16.469 -67 -13.805 1 76.88 98 ALA B O 1
ATOM 4218 N N . MET B 1 99 ? -17.594 -67.188 -15.75 1 82.31 99 MET B N 1
ATOM 4219 C CA . MET B 1 99 ? -17.422 -65.812 -16.172 1 82.31 99 MET B CA 1
ATOM 4220 C C . MET B 1 99 ? -18.297 -64.875 -15.344 1 82.31 99 MET B C 1
ATOM 4222 O O . MET B 1 99 ? -19.5 -65.062 -15.203 1 82.31 99 MET B O 1
ATOM 4226 N N . PRO B 1 100 ? -17.656 -63.875 -14.742 1 83.94 100 PRO B N 1
ATOM 4227 C CA . PRO B 1 100 ? -18.484 -62.906 -14.016 1 83.94 100 PRO B CA 1
ATOM 4228 C C . PRO B 1 100 ? -19.484 -62.188 -14.922 1 83.94 100 PRO B C 1
ATOM 4230 O O . PRO B 1 100 ? -19.234 -62.031 -16.125 1 83.94 100 PRO B O 1
ATOM 4233 N N . GLN B 1 101 ? -20.594 -61.75 -14.398 1 81.44 101 GLN B N 1
ATOM 4234 C CA . GLN B 1 101 ? -21.656 -61.125 -15.18 1 81.44 101 GLN B CA 1
ATOM 4235 C C . GLN B 1 101 ? -21.328 -59.688 -15.484 1 81.44 101 GLN B C 1
ATOM 4237 O O . GLN B 1 101 ? -21.672 -59.156 -16.547 1 81.44 101 GLN B O 1
ATOM 4242 N N . THR B 1 102 ? -20.625 -59.094 -14.453 1 83.88 102 THR B N 1
ATOM 4243 C CA . THR B 1 102 ? -20.359 -57.688 -14.672 1 83.88 102 THR B CA 1
ATOM 4244 C C . THR B 1 102 ? -18.891 -57.344 -14.352 1 83.88 102 THR B C 1
ATOM 4246 O O . THR B 1 102 ? -18.234 -58.094 -13.609 1 83.88 102 THR B O 1
ATOM 4249 N N . GLY B 1 103 ? -18.438 -56.375 -15.062 1 86 103 GLY B N 1
ATOM 4250 C CA . GLY B 1 103 ? -17.109 -55.875 -14.742 1 86 103 GLY B CA 1
ATOM 4251 C C . GLY B 1 103 ? -17.047 -55.156 -13.398 1 86 103 GLY B C 1
ATOM 4252 O O . GLY B 1 103 ? -18.094 -54.844 -12.82 1 86 103 GLY B O 1
ATOM 4253 N N . VAL B 1 104 ? -15.914 -55.125 -12.836 1 86.81 104 VAL B N 1
ATOM 4254 C CA . VAL B 1 104 ? -15.695 -54.469 -11.562 1 86.81 104 VAL B CA 1
ATOM 4255 C C . VAL B 1 104 ? -14.641 -53.375 -11.727 1 86.81 104 VAL B C 1
ATOM 4257 O O . VAL B 1 104 ? -13.594 -53.594 -12.344 1 86.81 104 VAL B O 1
ATOM 4260 N N . ARG B 1 105 ? -15.016 -52.188 -11.367 1 84 105 ARG B N 1
ATOM 4261 C CA . ARG B 1 105 ? -14.078 -51.062 -11.344 1 84 105 ARG B CA 1
ATOM 4262 C C . ARG B 1 105 ? -14.383 -50.125 -10.188 1 84 105 ARG B C 1
ATOM 4264 O O . ARG B 1 105 ? -15.547 -49.844 -9.891 1 84 105 ARG B O 1
ATOM 4271 N N . ARG B 1 106 ? -13.43 -49.562 -9.609 1 76.75 106 ARG B N 1
ATOM 4272 C CA . ARG B 1 106 ? -13.617 -48.562 -8.555 1 76.75 106 ARG B CA 1
ATOM 4273 C C . ARG B 1 106 ? -14.031 -47.219 -9.141 1 76.75 106 ARG B C 1
ATOM 4275 O O . ARG B 1 106 ? -13.555 -46.844 -10.219 1 76.75 106 ARG B O 1
ATOM 4282 N N . TRP B 1 107 ? -14.812 -46.5 -8.461 1 76.25 107 TRP B N 1
ATOM 4283 C CA . TRP B 1 107 ? -15.398 -45.281 -8.984 1 76.25 107 TRP B CA 1
ATOM 4284 C C . TRP B 1 107 ? -14.328 -44.219 -9.203 1 76.25 107 TRP B C 1
ATOM 4286 O O . TRP B 1 107 ? -14.461 -43.375 -10.094 1 76.25 107 TRP B O 1
ATOM 4296 N N . PHE B 1 108 ? -13.242 -44.281 -8.508 1 73.69 108 PHE B N 1
ATOM 4297 C CA . PHE B 1 108 ? -12.234 -43.25 -8.602 1 73.69 108 PHE B CA 1
ATOM 4298 C C . PHE B 1 108 ? -11.102 -43.656 -9.523 1 73.69 108 PHE B C 1
ATOM 4300 O O . PHE B 1 108 ? -10.109 -42.938 -9.664 1 73.69 108 PHE B O 1
ATOM 4307 N N . ASP B 1 109 ? -11.289 -44.781 -10.094 1 79.44 109 ASP B N 1
ATOM 4308 C CA . ASP B 1 109 ? -10.258 -45.281 -11 1 79.44 109 ASP B CA 1
ATOM 4309 C C . ASP B 1 109 ? -10.453 -44.719 -12.414 1 79.44 109 ASP B C 1
ATOM 4311 O O . ASP B 1 109 ? -11.023 -45.406 -13.281 1 79.44 109 ASP B O 1
ATOM 4315 N N . PHE B 1 110 ? -9.914 -43.562 -12.594 1 78.19 110 PHE B N 1
ATOM 4316 C CA . PHE B 1 110 ? -10.094 -42.875 -13.875 1 78.19 110 PHE B CA 1
ATOM 4317 C C . PHE B 1 110 ? -9.336 -43.594 -14.977 1 78.19 110 PHE B C 1
ATOM 4319 O O . PHE B 1 110 ? -9.82 -43.719 -16.109 1 78.19 110 PHE B O 1
ATOM 4326 N N . SER B 1 111 ? -8.148 -44.094 -14.602 1 84.06 111 SER B N 1
ATOM 4327 C CA . SER B 1 111 ? -7.391 -44.844 -15.602 1 84.06 111 SER B CA 1
ATOM 4328 C C . SER B 1 111 ? -8.117 -46.125 -16 1 84.06 111 SER B C 1
ATOM 4330 O O . SER B 1 111 ? -8.102 -46.5 -17.172 1 84.06 111 SER B O 1
ATOM 4332 N N . GLY B 1 112 ? -8.82 -46.75 -15.039 1 87.81 112 GLY B N 1
ATOM 4333 C CA . GLY B 1 112 ? -9.555 -47.969 -15.305 1 87.81 112 GLY B CA 1
ATOM 4334 C C . GLY B 1 112 ? -10.68 -47.781 -16.297 1 87.81 112 GLY B C 1
ATOM 4335 O O . GLY B 1 112 ? -10.938 -48.656 -17.125 1 87.81 112 GLY B O 1
ATOM 4336 N N . ARG B 1 113 ? -11.234 -46.625 -16.156 1 89 113 ARG B N 1
ATOM 4337 C CA . ARG B 1 113 ? -12.312 -46.312 -17.109 1 89 113 ARG B CA 1
ATOM 4338 C C . ARG B 1 113 ? -11.781 -46.25 -18.531 1 89 113 ARG B C 1
ATOM 4340 O O . ARG B 1 113 ? -12.422 -46.75 -19.469 1 89 113 ARG B O 1
ATOM 4347 N N . VAL B 1 114 ? -10.633 -45.656 -18.641 1 90.88 114 VAL B N 1
ATOM 4348 C CA . VAL B 1 114 ? -10.039 -45.5 -19.969 1 90.88 114 VAL B CA 1
ATOM 4349 C C . VAL B 1 114 ? -9.586 -46.875 -20.484 1 90.88 114 VAL B C 1
ATOM 4351 O O . VAL B 1 114 ? -9.773 -47.188 -21.656 1 90.88 114 VAL B O 1
ATOM 4354 N N . VAL B 1 115 ? -9.023 -47.625 -19.641 1 93.06 115 VAL B N 1
ATOM 4355 C CA . VAL B 1 115 ? -8.578 -48.969 -20 1 93.06 115 VAL B CA 1
ATOM 4356 C C . VAL B 1 115 ? -9.766 -49.812 -20.5 1 93.06 115 VAL B C 1
ATOM 4358 O O . VAL B 1 115 ? -9.711 -50.406 -21.578 1 93.06 115 VAL B O 1
ATOM 4361 N N . GLU B 1 116 ? -10.812 -49.812 -19.703 1 93.38 116 GLU B N 1
ATOM 4362 C CA . GLU B 1 116 ? -12.016 -50.562 -20.031 1 93.38 116 GLU B CA 1
ATOM 4363 C C . GLU B 1 116 ? -12.586 -50.125 -21.375 1 93.38 116 GLU B C 1
ATOM 4365 O O . GLU B 1 116 ? -12.898 -50.969 -22.234 1 93.38 116 GLU B O 1
ATOM 4370 N N . HIS B 1 117 ? -12.695 -48.875 -21.547 1 93.19 117 HIS B N 1
ATOM 4371 C CA . HIS B 1 117 ? -13.258 -48.344 -22.781 1 93.19 117 HIS B CA 1
ATOM 4372 C C . HIS B 1 117 ? -12.398 -48.688 -23.984 1 93.19 117 HIS B C 1
ATOM 4374 O O . HIS B 1 117 ? -12.922 -49.062 -25.047 1 93.19 117 HIS B O 1
ATOM 4380 N N . THR B 1 118 ? -11.086 -48.562 -23.781 1 94.75 118 THR B N 1
ATOM 4381 C CA . THR B 1 118 ? -10.164 -48.844 -24.875 1 94.75 118 THR B CA 1
ATOM 4382 C C . THR B 1 118 ? -10.203 -50.344 -25.25 1 94.75 118 THR B C 1
ATOM 4384 O O . THR B 1 118 ? -10.234 -50.688 -26.422 1 94.75 118 THR B O 1
ATOM 4387 N N . LEU B 1 119 ? -10.211 -51.219 -24.312 1 95.19 119 LEU B N 1
ATOM 4388 C CA . LEU B 1 119 ? -10.258 -52.656 -24.547 1 95.19 119 LEU B CA 1
ATOM 4389 C C . LEU B 1 119 ? -11.555 -53.031 -25.25 1 95.19 119 LEU B C 1
ATOM 4391 O O . LEU B 1 119 ? -11.531 -53.781 -26.219 1 95.19 119 LEU B O 1
ATOM 4395 N N . GLN B 1 120 ? -12.648 -52.5 -24.797 1 93.06 120 GLN B N 1
ATOM 4396 C CA . GLN B 1 120 ? -13.953 -52.812 -25.359 1 93.06 120 GLN B CA 1
ATOM 4397 C C . GLN B 1 120 ? -14.07 -52.312 -26.797 1 93.06 120 GLN B C 1
ATOM 4399 O O . GLN B 1 120 ? -14.711 -52.969 -27.641 1 93.06 120 GLN B O 1
ATOM 4404 N N . ALA B 1 121 ? -13.469 -51.281 -27.094 1 93.94 121 ALA B N 1
ATOM 4405 C CA . ALA B 1 121 ? -13.539 -50.688 -28.422 1 93.94 121 ALA B CA 1
ATOM 4406 C C . ALA B 1 121 ? -12.664 -51.438 -29.406 1 93.94 121 ALA B C 1
ATOM 4408 O O . ALA B 1 121 ? -12.945 -51.438 -30.609 1 93.94 121 ALA B O 1
ATOM 4409 N N . ARG B 1 122 ? -11.664 -52.125 -28.891 1 92.69 122 ARG B N 1
ATOM 4410 C CA . ARG B 1 122 ? -10.664 -52.656 -29.812 1 92.69 122 ARG B CA 1
ATOM 4411 C C . ARG B 1 122 ? -10.719 -54.156 -29.891 1 92.69 122 ARG B C 1
ATOM 4413 O O . ARG B 1 122 ? -10.227 -54.75 -30.859 1 92.69 122 ARG B O 1
ATOM 4420 N N . ILE B 1 123 ? -11.211 -54.781 -28.891 1 92.12 123 ILE B N 1
ATOM 4421 C CA . ILE B 1 123 ? -11.258 -56.219 -28.875 1 92.12 123 ILE B CA 1
ATOM 4422 C C . ILE B 1 123 ? -12.703 -56.688 -29.031 1 92.12 123 ILE B C 1
ATOM 4424 O O . ILE B 1 123 ? -13.539 -56.469 -28.156 1 92.12 123 ILE B O 1
ATOM 4428 N N . ASP B 1 124 ? -12.867 -57.375 -30.094 1 85.62 124 ASP B N 1
ATOM 4429 C CA . ASP B 1 124 ? -14.203 -57.906 -30.344 1 85.62 124 ASP B CA 1
ATOM 4430 C C . ASP B 1 124 ? -14.461 -59.125 -29.453 1 85.62 124 ASP B C 1
ATOM 4432 O O . ASP B 1 124 ? -13.609 -60 -29.328 1 85.62 124 ASP B O 1
ATOM 4436 N N . GLY B 1 125 ? -15.602 -59.188 -28.75 1 82.12 125 GLY B N 1
ATOM 4437 C CA . GLY B 1 125 ? -16 -60.344 -27.953 1 82.12 125 GLY B CA 1
ATOM 4438 C C . GLY B 1 125 ? -15.453 -60.312 -26.547 1 82.12 125 GLY B C 1
ATOM 4439 O O . GLY B 1 125 ? -15.453 -61.344 -25.859 1 82.12 125 GLY B O 1
ATOM 4440 N N . LEU B 1 126 ? -14.969 -59.156 -26.234 1 90.44 126 LEU B N 1
ATOM 4441 C CA . LEU B 1 126 ? -14.445 -59.031 -24.875 1 90.44 126 LEU B CA 1
ATOM 4442 C C . LEU B 1 126 ? -15.578 -59.062 -23.859 1 90.44 126 LEU B C 1
ATOM 4444 O O . LEU B 1 126 ? -16.594 -58.375 -24.016 1 90.44 126 LEU B O 1
ATOM 4448 N N . GLY B 1 127 ? -15.406 -59.969 -22.906 1 90 127 GLY B N 1
ATOM 4449 C CA . GLY B 1 127 ? -16.359 -60.031 -21.797 1 90 127 GLY B CA 1
ATOM 4450 C C . GLY B 1 127 ? -16.109 -58.969 -20.734 1 90 127 GLY B C 1
ATOM 4451 O O . GLY B 1 127 ? -15.68 -57.875 -21.047 1 90 127 GLY B O 1
ATOM 4452 N N . PRO B 1 128 ? -16.453 -59.344 -19.547 1 90.69 128 PRO B N 1
ATOM 4453 C CA . PRO B 1 128 ? -16.297 -58.375 -18.453 1 90.69 128 PRO B CA 1
ATOM 4454 C C . PRO B 1 128 ? -14.836 -58.094 -18.109 1 90.69 128 PRO B C 1
ATOM 4456 O O . PRO B 1 128 ? -14.008 -59.031 -18.156 1 90.69 128 PRO B O 1
ATOM 4459 N N . VAL B 1 129 ? -14.578 -56.844 -17.922 1 92.5 129 VAL B N 1
ATOM 4460 C CA . VAL B 1 129 ? -13.258 -56.406 -17.469 1 92.5 129 VAL B CA 1
ATOM 4461 C C . VAL B 1 129 ? -13.258 -56.219 -15.953 1 92.5 129 VAL B C 1
ATOM 4463 O O . VAL B 1 129 ? -14.062 -55.438 -15.43 1 92.5 129 VAL B O 1
ATOM 4466 N N . VAL B 1 130 ? -12.414 -56.938 -15.273 1 91.06 130 VAL B N 1
ATOM 4467 C CA . VAL B 1 130 ? -12.359 -56.875 -13.812 1 91.06 130 VAL B CA 1
ATOM 4468 C C . VAL B 1 130 ? -11.086 -56.125 -13.391 1 91.06 130 VAL B C 1
ATOM 4470 O O . VAL B 1 130 ? -9.977 -56.656 -13.547 1 91.06 130 VAL B O 1
ATOM 4473 N N . LEU B 1 131 ? -11.297 -54.969 -12.914 1 90.88 131 LEU B N 1
ATOM 4474 C CA . LEU B 1 131 ? -10.219 -54.125 -12.375 1 90.88 131 LEU B CA 1
ATOM 4475 C C . LEU B 1 131 ? -10.375 -53.969 -10.867 1 90.88 131 LEU B C 1
ATOM 4477 O O . LEU B 1 131 ? -10.641 -52.844 -10.398 1 90.88 131 LEU B O 1
ATOM 4481 N N . SER B 1 132 ? -10.18 -55.031 -10.062 1 78.62 132 SER B N 1
ATOM 4482 C CA . SER B 1 132 ? -10.445 -55.062 -8.625 1 78.62 132 SER B CA 1
ATOM 4483 C C . SER B 1 132 ? -9.359 -54.312 -7.863 1 78.62 132 SER B C 1
ATOM 4485 O O . SER B 1 132 ? -9.625 -53.75 -6.801 1 78.62 132 SER B O 1
ATOM 4487 N N . ASP B 1 133 ? -8.117 -54.438 -8.32 1 78.75 133 ASP B N 1
ATOM 4488 C CA . ASP B 1 133 ? -7.02 -53.75 -7.633 1 78.75 133 ASP B CA 1
ATOM 4489 C C . ASP B 1 133 ? -6.105 -53.062 -8.633 1 78.75 133 ASP B C 1
ATOM 4491 O O . ASP B 1 133 ? -6.402 -53 -9.828 1 78.75 133 ASP B O 1
ATOM 4495 N N . ASP B 1 134 ? -5.141 -52.312 -8.07 1 77 134 ASP B N 1
ATOM 4496 C CA . ASP B 1 134 ? -4.242 -51.531 -8.914 1 77 134 ASP B CA 1
ATOM 4497 C C . ASP B 1 134 ? -3.041 -52.375 -9.359 1 77 134 ASP B C 1
ATOM 4499 O O . ASP B 1 134 ? -2.041 -51.812 -9.828 1 77 134 ASP B O 1
ATOM 4503 N N . ARG B 1 135 ? -3.221 -53.656 -9.336 1 82.31 135 ARG B N 1
ATOM 4504 C CA . ARG B 1 135 ? -2.039 -54.469 -9.617 1 82.31 135 ARG B CA 1
ATOM 4505 C C . ARG B 1 135 ? -2.266 -55.344 -10.836 1 82.31 135 ARG B C 1
ATOM 4507 O O . ARG B 1 135 ? -1.335 -55.625 -11.602 1 82.31 135 ARG B O 1
ATOM 4514 N N . ARG B 1 136 ? -3.539 -55.719 -10.93 1 91.62 136 ARG B N 1
ATOM 4515 C CA . ARG B 1 136 ? -3.773 -56.688 -11.992 1 91.62 136 ARG B CA 1
ATOM 4516 C C . ARG B 1 136 ? -5.059 -56.375 -12.75 1 91.62 136 ARG B C 1
ATOM 4518 O O . ARG B 1 136 ? -5.965 -55.719 -12.203 1 91.62 136 ARG B O 1
ATOM 4525 N N . VAL B 1 137 ? -5.074 -56.812 -13.953 1 94.62 137 VAL B N 1
ATOM 4526 C CA . VAL B 1 137 ? -6.246 -56.719 -14.82 1 94.62 137 VAL B CA 1
ATOM 4527 C C . VAL B 1 137 ? -6.711 -58.125 -15.219 1 94.62 137 VAL B C 1
ATOM 4529 O O . VAL B 1 137 ? -5.898 -58.969 -15.594 1 94.62 137 VAL B O 1
ATOM 4532 N N . GLU B 1 138 ? -7.969 -58.344 -15.047 1 94.81 138 GLU B N 1
ATOM 4533 C CA . GLU B 1 138 ? -8.555 -59.625 -15.445 1 94.81 138 GLU B CA 1
ATOM 4534 C C . GLU B 1 138 ? -9.547 -59.438 -16.594 1 94.81 138 GLU B C 1
ATOM 4536 O O . GLU B 1 138 ? -10.484 -58.656 -16.484 1 94.81 138 GLU B O 1
ATOM 4541 N N . LEU B 1 139 ? -9.297 -60.156 -17.578 1 95.81 139 LEU B N 1
ATOM 4542 C CA . LEU B 1 139 ? -10.164 -60.094 -18.75 1 95.81 139 LEU B CA 1
ATOM 4543 C C . LEU B 1 139 ? -10.781 -61.469 -19.047 1 95.81 139 LEU B C 1
ATOM 4545 O O . LEU B 1 139 ? -10.141 -62.5 -18.844 1 95.81 139 LEU B O 1
ATOM 4549 N N . TRP B 1 140 ? -11.938 -61.406 -19.531 1 93.62 140 TRP B N 1
ATOM 4550 C CA . TRP B 1 140 ? -12.656 -62.625 -19.844 1 93.62 140 TRP B CA 1
ATOM 4551 C C . TRP B 1 140 ? -13.078 -62.656 -21.312 1 93.62 140 TRP B C 1
ATOM 4553 O O . TRP B 1 140 ? -13.523 -61.656 -21.859 1 93.62 140 TRP B O 1
ATOM 4563 N N . PHE B 1 141 ? -12.828 -63.75 -21.906 1 93.38 141 PHE B N 1
ATOM 4564 C CA . PHE B 1 141 ? -13.156 -63.938 -23.312 1 93.38 141 PHE B CA 1
ATOM 4565 C C . PHE B 1 141 ? -13.953 -65.188 -23.531 1 93.38 141 PHE B C 1
ATOM 4567 O O . PHE B 1 141 ? -13.805 -66.188 -22.766 1 93.38 141 PHE B O 1
ATOM 4574 N N . GLU B 1 142 ? -14.797 -65.188 -24.547 1 90 142 GLU B N 1
ATOM 4575 C CA . GLU B 1 142 ? -15.406 -66.438 -25.047 1 90 142 GLU B CA 1
ATOM 4576 C C . GLU B 1 142 ? -14.656 -67 -26.266 1 90 142 GLU B C 1
ATOM 4578 O O . GLU B 1 142 ? -14.461 -66.25 -27.25 1 90 142 GLU B O 1
ATOM 4583 N N . THR B 1 143 ? -14.133 -68.188 -26.156 1 92.06 143 THR B N 1
ATOM 4584 C CA . THR B 1 143 ? -13.383 -68.75 -27.266 1 92.06 143 THR B CA 1
ATOM 4585 C C . THR B 1 143 ? -14.086 -70 -27.797 1 92.06 143 THR B C 1
ATOM 4587 O O . THR B 1 143 ? -15.102 -70.438 -27.234 1 92.06 143 THR B O 1
ATOM 4590 N N . ALA B 1 144 ? -13.508 -70.5 -28.844 1 91.19 144 ALA B N 1
ATOM 4591 C CA . ALA B 1 144 ? -14.039 -71.75 -29.453 1 91.19 144 ALA B CA 1
ATOM 4592 C C . ALA B 1 144 ? -13.859 -72.938 -28.516 1 91.19 144 ALA B C 1
ATOM 4594 O O . ALA B 1 144 ? -14.562 -73.938 -28.656 1 91.19 144 ALA B O 1
ATOM 4595 N N . HIS B 1 145 ? -13.016 -72.875 -27.516 1 93.62 145 HIS B N 1
ATOM 4596 C CA . HIS B 1 145 ? -12.688 -74 -26.625 1 93.62 145 HIS B CA 1
ATOM 4597 C C . HIS B 1 145 ? -13.211 -73.75 -25.219 1 93.62 145 HIS B C 1
ATOM 4599 O O . HIS B 1 145 ? -12.773 -74.375 -24.266 1 93.62 145 HIS B O 1
ATOM 4605 N N . GLY B 1 146 ? -14.086 -72.625 -25.125 1 89.94 146 GLY B N 1
ATOM 4606 C CA . GLY B 1 146 ? -14.656 -72.312 -23.828 1 89.94 146 GLY B CA 1
ATOM 4607 C C . GLY B 1 146 ? -14.211 -70.938 -23.312 1 89.94 146 GLY B C 1
ATOM 4608 O O . GLY B 1 146 ? -13.492 -70.25 -24.016 1 89.94 146 GLY B O 1
ATOM 4609 N N . PRO B 1 147 ? -14.703 -70.688 -22.125 1 92.56 147 PRO B N 1
ATOM 4610 C CA . PRO B 1 147 ? -14.328 -69.438 -21.547 1 92.56 147 PRO B CA 1
ATOM 4611 C C . PRO B 1 147 ? -12.859 -69.375 -21.141 1 92.56 147 PRO B C 1
ATOM 4613 O O . PRO B 1 147 ? -12.312 -70.312 -20.625 1 92.56 147 PRO B O 1
ATOM 4616 N N . MET B 1 148 ? -12.281 -68.188 -21.438 1 95 148 MET B N 1
ATOM 4617 C CA . MET B 1 148 ? -10.867 -67.938 -21.141 1 95 148 MET B CA 1
ATOM 4618 C C . MET B 1 148 ? -10.68 -66.688 -20.297 1 95 148 MET B C 1
ATOM 4620 O O . MET B 1 148 ? -11.344 -65.688 -20.516 1 95 148 MET B O 1
ATOM 4624 N N . MET B 1 149 ? -9.859 -66.875 -19.312 1 95.12 149 MET B N 1
ATOM 4625 C CA . MET B 1 149 ? -9.5 -65.75 -18.469 1 95.12 149 MET B CA 1
ATOM 4626 C C . MET B 1 149 ? -8.023 -65.375 -18.656 1 95.12 149 MET B C 1
ATOM 4628 O O . MET B 1 149 ? -7.164 -66.25 -18.656 1 95.12 149 MET B O 1
ATOM 4632 N N . ILE B 1 150 ? -7.777 -64.062 -18.875 1 96.06 150 ILE B N 1
ATOM 4633 C CA . ILE B 1 150 ? -6.406 -63.594 -19 1 96.06 150 ILE B CA 1
ATOM 4634 C C . ILE B 1 150 ? -6.125 -62.562 -17.906 1 96.06 150 ILE B C 1
ATOM 4636 O O . ILE B 1 150 ? -6.914 -61.625 -17.703 1 96.06 150 ILE B O 1
ATOM 4640 N N . GLU B 1 151 ? -5.051 -62.75 -17.234 1 95.81 151 GLU B N 1
ATOM 4641 C CA . GLU B 1 151 ? -4.613 -61.812 -16.203 1 95.81 151 GLU B CA 1
ATOM 4642 C C . GLU B 1 151 ? -3.232 -61.25 -16.516 1 95.81 151 GLU B C 1
ATOM 4644 O O . GLU B 1 151 ? -2.354 -61.969 -16.984 1 95.81 151 GLU B O 1
ATOM 4649 N N . PHE B 1 152 ? -3.082 -59.938 -16.344 1 95.88 152 PHE B N 1
ATOM 4650 C CA . PHE B 1 152 ? -1.778 -59.281 -16.5 1 95.88 152 PHE B CA 1
ATOM 4651 C C . PHE B 1 152 ? -1.638 -58.125 -15.555 1 95.88 152 PHE B C 1
ATOM 4653 O O . PHE B 1 152 ? -2.6 -57.719 -14.883 1 95.88 152 PHE B O 1
ATOM 4660 N N . ARG B 1 153 ? -0.46 -57.625 -15.445 1 94.5 153 ARG B N 1
ATOM 4661 C CA . ARG B 1 153 ? -0.172 -56.531 -14.508 1 94.5 153 ARG B CA 1
ATOM 4662 C C . ARG B 1 153 ? -0.763 -55.219 -15 1 94.5 153 ARG B C 1
ATOM 4664 O O . ARG B 1 153 ? -0.701 -54.906 -16.188 1 94.5 153 ARG B O 1
ATOM 4671 N N . ARG B 1 154 ? -1.291 -54.5 -14.109 1 92.31 154 ARG B N 1
ATOM 4672 C CA . ARG B 1 154 ? -1.973 -53.25 -14.406 1 92.31 154 ARG B CA 1
ATOM 4673 C C . ARG B 1 154 ? -0.995 -52.188 -14.945 1 92.31 154 ARG B C 1
ATOM 4675 O O . ARG B 1 154 ? -1.382 -51.312 -15.695 1 92.31 154 ARG B O 1
ATOM 4682 N N . ASN B 1 155 ? 0.306 -52.219 -14.648 1 90.25 155 ASN B N 1
ATOM 4683 C CA . ASN B 1 155 ? 1.312 -51.25 -15.047 1 90.25 155 ASN B CA 1
ATOM 4684 C C . ASN B 1 155 ? 1.57 -51.281 -16.547 1 90.25 155 ASN B C 1
ATOM 4686 O O . ASN B 1 155 ? 2.238 -50.406 -17.094 1 90.25 155 ASN B O 1
ATOM 4690 N N . ARG B 1 156 ? 0.953 -52.25 -17.219 1 93.06 156 ARG B N 1
ATOM 4691 C CA . ARG B 1 156 ? 1.103 -52.344 -18.672 1 93.06 156 ARG B CA 1
ATOM 4692 C C . ARG B 1 156 ? 0.074 -51.469 -19.375 1 93.06 156 ARG B C 1
ATOM 4694 O O . ARG B 1 156 ? 0.227 -51.156 -20.562 1 93.06 156 ARG B O 1
ATOM 4701 N N . VAL B 1 157 ? -0.975 -51.125 -18.578 1 92.38 157 VAL B N 1
ATOM 4702 C CA . VAL B 1 157 ? -2.045 -50.406 -19.25 1 92.38 157 VAL B CA 1
ATOM 4703 C C . VAL B 1 157 ? -2.273 -49.062 -18.562 1 92.38 157 VAL B C 1
ATOM 4705 O O . VAL B 1 157 ? -3.037 -48.219 -19.047 1 92.38 157 VAL B O 1
ATOM 4708 N N . SER B 1 158 ? -1.698 -48.938 -17.453 1 87.38 158 SER B N 1
ATOM 4709 C CA . SER B 1 158 ? -1.863 -47.656 -16.734 1 87.38 158 SER B CA 1
ATOM 4710 C C . SER B 1 158 ? -0.551 -47.219 -16.109 1 87.38 158 SER B C 1
ATOM 4712 O O . SER B 1 158 ? 0.247 -48.031 -15.656 1 87.38 158 SER B O 1
ATOM 4714 N N . ALA B 1 159 ? -0.43 -45.844 -16.219 1 82.19 159 ALA B N 1
ATOM 4715 C CA . ALA B 1 159 ? 0.758 -45.281 -15.57 1 82.19 159 ALA B CA 1
ATOM 4716 C C . ALA B 1 159 ? 0.722 -45.5 -14.062 1 82.19 159 ALA B C 1
ATOM 4718 O O . ALA B 1 159 ? -0.348 -45.5 -13.453 1 82.19 159 ALA B O 1
ATOM 4719 N N . SER B 1 160 ? 1.904 -45.781 -13.523 1 73.62 160 SER B N 1
ATOM 4720 C CA . SER B 1 160 ? 1.989 -46 -12.086 1 73.62 160 SER B CA 1
ATOM 4721 C C . SER B 1 160 ? 1.763 -44.719 -11.305 1 73.62 160 SER B C 1
ATOM 4723 O O . SER B 1 160 ? 2.451 -43.719 -11.531 1 73.62 160 SER B O 1
ATOM 4725 N N . ASN B 1 161 ? 0.796 -44.656 -10.406 1 67.69 161 ASN B N 1
ATOM 4726 C CA . ASN B 1 161 ? 0.523 -43.625 -9.422 1 67.69 161 ASN B CA 1
ATOM 4727 C C . ASN B 1 161 ? 0.353 -42.25 -10.086 1 67.69 161 ASN B C 1
ATOM 4729 O O . ASN B 1 161 ? 0.989 -41.281 -9.688 1 67.69 161 ASN B O 1
ATOM 4733 N N . PRO B 1 162 ? -0.5 -42.125 -11.188 1 67.25 162 PRO B N 1
ATOM 4734 C CA . PRO B 1 162 ? -0.638 -40.844 -11.898 1 67.25 162 PRO B CA 1
ATOM 4735 C C . PRO B 1 162 ? -1.195 -39.719 -11.016 1 67.25 162 PRO B C 1
ATOM 4737 O O . PRO B 1 162 ? -0.916 -38.531 -11.25 1 67.25 162 PRO B O 1
ATOM 4740 N N . HIS B 1 163 ? -1.909 -40.125 -9.977 1 69.94 163 HIS B N 1
ATOM 4741 C CA . HIS B 1 163 ? -2.582 -39.156 -9.141 1 69.94 163 HIS B CA 1
ATOM 4742 C C . HIS B 1 163 ? -1.597 -38.469 -8.211 1 69.94 163 HIS B C 1
ATOM 4744 O O . HIS B 1 163 ? -1.899 -37.375 -7.664 1 69.94 163 HIS B O 1
ATOM 4750 N N . GLN B 1 164 ? -0.449 -39 -8.07 1 72.38 164 GLN B N 1
ATOM 4751 C CA . GLN B 1 164 ? 0.528 -38.438 -7.141 1 72.38 164 GLN B CA 1
ATOM 4752 C C . GLN B 1 164 ? 0.968 -37.062 -7.59 1 72.38 164 GLN B C 1
ATOM 4754 O O . GLN B 1 164 ? 1.147 -36.156 -6.758 1 72.38 164 GLN B O 1
ATOM 4759 N N . LEU B 1 165 ? 1.066 -36.906 -8.898 1 72.62 165 LEU B N 1
ATOM 4760 C CA . LEU B 1 165 ? 1.464 -35.594 -9.398 1 72.62 165 LEU B CA 1
ATOM 4761 C C . LEU B 1 165 ? 0.405 -34.531 -9.078 1 72.62 165 LEU B C 1
ATOM 4763 O O . LEU B 1 165 ? 0.734 -33.438 -8.664 1 72.62 165 LEU B O 1
ATOM 4767 N N . LEU B 1 166 ? -0.809 -34.969 -9.195 1 75 166 LEU B N 1
ATOM 4768 C CA . LEU B 1 166 ? -1.906 -34.031 -8.938 1 75 166 LEU B CA 1
ATOM 4769 C C . LEU B 1 166 ? -1.971 -33.688 -7.461 1 75 166 LEU B C 1
ATOM 4771 O O . LEU B 1 166 ? -2.195 -32.5 -7.121 1 75 166 LEU B O 1
ATOM 4775 N N . VAL B 1 167 ? -1.754 -34.625 -6.656 1 77.25 167 VAL B N 1
ATOM 4776 C CA . VAL B 1 167 ? -1.816 -34.375 -5.223 1 77.25 167 VAL B CA 1
ATOM 4777 C C . VAL B 1 167 ? -0.688 -33.438 -4.809 1 77.25 167 VAL B C 1
ATOM 4779 O O . VAL B 1 167 ? -0.912 -32.469 -4.062 1 77.25 167 VAL B O 1
ATOM 4782 N N . TRP B 1 168 ? 0.486 -33.688 -5.332 1 76 168 TRP B N 1
ATOM 4783 C CA . TRP B 1 168 ? 1.632 -32.844 -5.012 1 76 168 TRP B CA 1
ATOM 4784 C C . TRP B 1 168 ? 1.417 -31.406 -5.516 1 76 168 TRP B C 1
ATOM 4786 O O . TRP B 1 168 ? 1.771 -30.438 -4.836 1 76 168 TRP B O 1
ATOM 4796 N N . MET B 1 169 ? 0.802 -31.266 -6.629 1 77.06 169 MET B N 1
ATOM 4797 C CA . MET B 1 169 ? 0.542 -29.953 -7.211 1 77.06 169 MET B CA 1
ATOM 4798 C C . MET B 1 169 ? -0.436 -29.156 -6.348 1 77.06 169 MET B C 1
ATOM 4800 O O . MET B 1 169 ? -0.224 -27.969 -6.094 1 77.06 169 MET B O 1
ATOM 4804 N N . VAL B 1 170 ? -1.429 -29.844 -5.898 1 79.19 170 VAL B N 1
ATOM 4805 C CA . VAL B 1 170 ? -2.453 -29.188 -5.102 1 79.19 170 VAL B CA 1
ATOM 4806 C C . VAL B 1 170 ? -1.881 -28.797 -3.738 1 79.19 170 VAL B C 1
ATOM 4808 O O . VAL B 1 170 ? -2.074 -27.672 -3.271 1 79.19 170 VAL B O 1
ATOM 4811 N N . VAL B 1 171 ? -1.143 -29.719 -3.176 1 82.12 171 VAL B N 1
ATOM 4812 C CA . VAL B 1 171 ? -0.587 -29.469 -1.849 1 82.12 171 VAL B CA 1
ATOM 4813 C C . VAL B 1 171 ? 0.404 -28.312 -1.909 1 82.12 171 VAL B C 1
ATOM 4815 O O . VAL B 1 171 ? 0.351 -27.391 -1.082 1 82.12 171 VAL B O 1
ATOM 4818 N N . LEU B 1 172 ? 1.23 -28.328 -2.912 1 81.69 172 LEU B N 1
ATOM 4819 C CA . LEU B 1 172 ? 2.221 -27.25 -3.053 1 81.69 172 LEU B CA 1
ATOM 4820 C C . LEU B 1 172 ? 1.548 -25.938 -3.391 1 81.69 172 LEU B C 1
ATOM 4822 O O . LEU B 1 172 ? 1.959 -24.875 -2.896 1 81.69 172 LEU B O 1
ATOM 4826 N N . GLY B 1 173 ? 0.582 -26.016 -4.273 1 81.44 173 GLY B N 1
ATOM 4827 C CA . GLY B 1 173 ? -0.166 -24.812 -4.605 1 81.44 173 GLY B CA 1
ATOM 4828 C C . GLY B 1 173 ? -0.806 -24.156 -3.396 1 81.44 173 GLY B C 1
ATOM 4829 O O . GLY B 1 173 ? -0.705 -22.938 -3.219 1 81.44 173 GLY B O 1
ATOM 4830 N N . VAL B 1 174 ? -1.417 -24.953 -2.539 1 83.38 174 VAL B N 1
ATOM 4831 C CA . VAL B 1 174 ? -2.07 -24.453 -1.338 1 83.38 174 VAL B CA 1
ATOM 4832 C C . VAL B 1 174 ? -1.024 -23.891 -0.378 1 83.38 174 VAL B C 1
ATOM 4834 O O . VAL B 1 174 ? -1.211 -22.812 0.195 1 83.38 174 VAL B O 1
ATOM 4837 N N . PHE B 1 175 ? 0.036 -24.594 -0.264 1 84.25 175 PHE B N 1
ATOM 4838 C CA . PHE B 1 175 ? 1.117 -24.188 0.622 1 84.25 175 PHE B CA 1
ATOM 4839 C C . PHE B 1 175 ? 1.683 -22.844 0.19 1 84.25 175 PHE B C 1
ATOM 4841 O O . PHE B 1 175 ? 1.843 -21.938 1.013 1 84.25 175 PHE B O 1
ATOM 4848 N N . MET B 1 176 ? 1.92 -22.703 -1.061 1 81.06 176 MET B N 1
ATOM 4849 C CA . MET B 1 176 ? 2.496 -21.469 -1.584 1 81.06 176 MET B CA 1
ATOM 4850 C C . MET B 1 176 ? 1.51 -20.312 -1.456 1 81.06 176 MET B C 1
ATOM 4852 O O . MET B 1 176 ? 1.909 -19.172 -1.188 1 81.06 176 MET B O 1
ATOM 4856 N N . THR B 1 177 ? 0.316 -20.578 -1.601 1 80.38 177 THR B N 1
ATOM 4857 C CA . THR B 1 177 ? -0.714 -19.547 -1.473 1 80.38 177 THR B CA 1
ATOM 4858 C C . THR B 1 177 ? -0.786 -19.031 -0.039 1 80.38 177 THR B C 1
ATOM 4860 O O . THR B 1 177 ? -0.892 -17.828 0.186 1 80.38 177 THR B O 1
ATOM 4863 N N . VAL B 1 178 ? -0.716 -19.938 0.882 1 83.88 178 VAL B N 1
ATOM 4864 C CA . VAL B 1 178 ? -0.792 -19.562 2.291 1 83.88 178 VAL B CA 1
ATOM 4865 C C . VAL B 1 178 ? 0.415 -18.703 2.662 1 83.88 178 VAL B C 1
ATOM 4867 O O . VAL B 1 178 ? 0.27 -17.672 3.316 1 83.88 178 VAL B O 1
ATOM 4870 N N . ILE B 1 179 ? 1.542 -19.094 2.16 1 80.56 179 ILE B N 1
ATOM 4871 C CA . ILE B 1 179 ? 2.768 -18.359 2.439 1 80.56 179 ILE B CA 1
ATOM 4872 C C . ILE B 1 179 ? 2.682 -16.969 1.824 1 80.56 179 ILE B C 1
ATOM 4874 O O . ILE B 1 179 ? 2.984 -15.969 2.484 1 80.56 179 ILE B O 1
ATOM 4878 N N . ALA B 1 180 ? 2.32 -16.938 0.582 1 79.88 180 ALA B N 1
ATOM 4879 C CA . ALA B 1 180 ? 2.197 -15.656 -0.11 1 79.88 180 ALA B CA 1
ATOM 4880 C C . ALA B 1 180 ? 1.202 -14.742 0.601 1 79.88 180 ALA B C 1
ATOM 4882 O O . ALA B 1 180 ? 1.421 -13.539 0.697 1 79.88 180 ALA B O 1
ATOM 4883 N N . TYR B 1 181 ? 0.176 -15.266 1.139 1 82.06 181 TYR B N 1
ATOM 4884 C CA . TYR B 1 181 ? -0.849 -14.5 1.847 1 82.06 181 TYR B CA 1
ATOM 4885 C C . TYR B 1 181 ? -0.289 -13.891 3.125 1 82.06 181 TYR B C 1
ATOM 4887 O O . TYR B 1 181 ? -0.563 -12.734 3.438 1 82.06 181 TYR B O 1
ATOM 4895 N N . ILE B 1 182 ? 0.365 -14.695 3.811 1 82.44 182 ILE B N 1
ATOM 4896 C CA . ILE B 1 182 ? 0.94 -14.219 5.066 1 82.44 182 ILE B CA 1
ATOM 4897 C C . ILE B 1 182 ? 1.9 -13.062 4.789 1 82.44 182 ILE B C 1
ATOM 4899 O O . ILE B 1 182 ? 1.868 -12.039 5.477 1 82.44 182 ILE B O 1
ATOM 4903 N N . PHE B 1 183 ? 2.639 -13.156 3.77 1 79.62 183 PHE B N 1
ATOM 4904 C CA . PHE B 1 183 ? 3.609 -12.125 3.418 1 79.62 183 PHE B CA 1
ATOM 4905 C C . PHE B 1 183 ? 2.906 -10.852 2.951 1 79.62 183 PHE B C 1
ATOM 4907 O O . PHE B 1 183 ? 3.311 -9.75 3.312 1 79.62 183 PHE B O 1
ATOM 4914 N N . LEU B 1 184 ? 1.963 -11.07 2.186 1 81.38 184 LEU B N 1
ATOM 4915 C CA . LEU B 1 184 ? 1.201 -9.93 1.696 1 81.38 184 LEU B CA 1
ATOM 4916 C C . LEU B 1 184 ? 0.554 -9.172 2.852 1 81.38 184 LEU B C 1
ATOM 4918 O O . LEU B 1 184 ? 0.592 -7.938 2.891 1 81.38 184 LEU B O 1
ATOM 4922 N N . ARG B 1 185 ? -0.018 -9.922 3.715 1 81.75 185 ARG B N 1
ATOM 4923 C CA . ARG B 1 185 ? -0.666 -9.312 4.875 1 81.75 185 ARG B CA 1
ATOM 4924 C C . ARG B 1 185 ? 0.331 -8.508 5.699 1 81.75 185 ARG B C 1
ATOM 4926 O O . ARG B 1 185 ? 0.015 -7.41 6.164 1 81.75 185 ARG B O 1
ATOM 4933 N N . ASN B 1 186 ? 1.46 -9.023 5.848 1 82.81 186 ASN B N 1
ATOM 4934 C CA . ASN B 1 186 ? 2.5 -8.344 6.613 1 82.81 186 ASN B CA 1
ATOM 4935 C C . ASN B 1 186 ? 2.967 -7.07 5.918 1 82.81 186 ASN B C 1
ATOM 4937 O O . ASN B 1 186 ? 3.318 -6.09 6.578 1 82.81 186 ASN B O 1
ATOM 4941 N N . GLN B 1 187 ? 2.941 -7.09 4.664 1 82.19 187 GLN B N 1
ATOM 4942 C CA . GLN B 1 187 ? 3.416 -5.941 3.9 1 82.19 187 GLN B CA 1
ATOM 4943 C C . GLN B 1 187 ? 2.365 -4.836 3.857 1 82.19 187 GLN B C 1
ATOM 4945 O O . GLN B 1 187 ? 2.701 -3.654 3.76 1 82.19 187 GLN B O 1
ATOM 4950 N N . LEU B 1 188 ? 1.132 -5.191 3.98 1 86.19 188 LEU B N 1
ATOM 4951 C CA . LEU B 1 188 ? 0.049 -4.223 3.852 1 86.19 188 LEU B CA 1
ATOM 4952 C C . LEU B 1 188 ? -0.314 -3.629 5.207 1 86.19 188 LEU B C 1
ATOM 4954 O O . LEU B 1 188 ? -0.941 -2.568 5.277 1 86.19 188 LEU B O 1
ATOM 4958 N N . ARG B 1 189 ? 0.108 -4.254 6.215 1 87.5 189 ARG B N 1
ATOM 4959 C CA . ARG B 1 189 ? -0.246 -3.83 7.566 1 87.5 189 ARG B CA 1
ATOM 4960 C C . ARG B 1 189 ? 0.239 -2.412 7.84 1 87.5 189 ARG B C 1
ATOM 4962 O O . ARG B 1 189 ? -0.521 -1.573 8.328 1 87.5 189 ARG B O 1
ATOM 4969 N N . PRO B 1 190 ? 1.479 -2.135 7.484 1 88.69 190 PRO B N 1
ATOM 4970 C CA . PRO B 1 190 ? 1.946 -0.77 7.738 1 88.69 190 PRO B CA 1
AT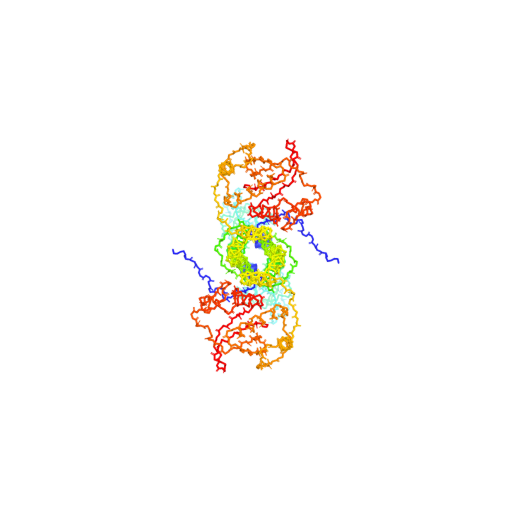OM 4971 C C . PRO B 1 190 ? 1.127 0.284 6.996 1 88.69 190 PRO B C 1
ATOM 4973 O O . PRO B 1 190 ? 0.924 1.388 7.508 1 88.69 190 PRO B O 1
ATOM 4976 N N . ILE B 1 191 ? 0.71 -0.018 5.859 1 86.62 191 ILE B N 1
ATOM 4977 C CA . ILE B 1 191 ? -0.091 0.915 5.078 1 86.62 191 ILE B CA 1
ATOM 4978 C C . ILE B 1 191 ? -1.434 1.148 5.766 1 86.62 191 ILE B C 1
ATOM 4980 O O . ILE B 1 191 ? -1.898 2.287 5.863 1 86.62 191 ILE B O 1
ATOM 4984 N N . LYS B 1 192 ? -2 0.085 6.219 1 88.06 192 LYS B N 1
ATOM 4985 C CA . LYS B 1 192 ? -3.271 0.185 6.93 1 88.06 192 LYS B CA 1
ATOM 4986 C C . LYS B 1 192 ? -3.123 0.994 8.211 1 88.06 192 LYS B C 1
ATOM 4988 O O . LYS B 1 192 ? -4.004 1.783 8.562 1 88.06 192 LYS B O 1
ATOM 4993 N N . ARG B 1 193 ? -2.088 0.781 8.875 1 89.25 193 ARG B N 1
ATOM 4994 C CA . ARG B 1 193 ? -1.834 1.513 10.117 1 89.25 193 ARG B CA 1
ATOM 4995 C C . ARG B 1 193 ? -1.681 3.006 9.844 1 89.25 193 ARG B C 1
ATOM 4997 O O . ARG B 1 193 ? -2.184 3.834 10.609 1 89.25 193 ARG B O 1
ATOM 5004 N N . LEU B 1 194 ? -0.94 3.322 8.852 1 89.31 194 LEU B N 1
ATOM 5005 C CA . LEU B 1 194 ? -0.773 4.723 8.477 1 89.31 194 LEU B CA 1
ATOM 5006 C C . LEU B 1 194 ? -2.117 5.359 8.148 1 89.31 194 LEU B C 1
ATOM 5008 O O . LEU B 1 194 ? -2.412 6.469 8.594 1 89.31 194 LEU B O 1
ATOM 5012 N N . ALA B 1 195 ? -2.887 4.664 7.383 1 87 195 ALA B N 1
ATOM 5013 C CA . ALA B 1 195 ? -4.207 5.156 7.004 1 87 195 ALA B CA 1
ATOM 5014 C C . ALA B 1 195 ? -5.086 5.375 8.234 1 87 195 ALA B C 1
ATOM 5016 O O . ALA B 1 195 ? -5.773 6.395 8.336 1 87 195 ALA B O 1
ATOM 5017 N N . ALA B 1 196 ? -5.031 4.445 9.117 1 88.12 196 ALA B N 1
ATOM 5018 C CA . ALA B 1 196 ? -5.836 4.535 10.336 1 88.12 196 ALA B CA 1
ATOM 5019 C C . ALA B 1 196 ? -5.387 5.711 11.203 1 88.12 196 ALA B C 1
ATOM 5021 O O . ALA B 1 196 ? -6.215 6.469 11.711 1 88.12 196 ALA B O 1
ATOM 5022 N N . ALA B 1 197 ? -4.098 5.812 11.328 1 88.62 197 ALA B N 1
ATOM 5023 C CA . ALA B 1 197 ? -3.547 6.906 12.125 1 88.62 197 ALA B CA 1
ATOM 5024 C C . ALA B 1 197 ? -3.92 8.258 11.523 1 88.62 197 ALA B C 1
ATOM 5026 O O . ALA B 1 197 ? -4.254 9.195 12.25 1 88.62 197 ALA B O 1
ATOM 5027 N N . SER B 1 198 ? -3.848 8.312 10.281 1 86.12 198 SER B N 1
ATOM 5028 C CA . SER B 1 198 ? -4.176 9.562 9.594 1 86.12 198 SER B CA 1
ATOM 5029 C C . SER B 1 198 ? -5.652 9.906 9.758 1 86.12 198 SER B C 1
ATOM 5031 O O . SER B 1 198 ? -6 11.07 9.977 1 86.12 198 SER B O 1
ATOM 5033 N N . THR B 1 199 ? -6.461 8.922 9.656 1 80.5 199 THR B N 1
ATOM 5034 C CA . THR B 1 199 ? -7.898 9.133 9.789 1 80.5 199 THR B CA 1
ATOM 5035 C C . THR B 1 199 ? -8.258 9.555 11.211 1 80.5 199 THR B C 1
ATOM 5037 O O . THR B 1 199 ? -9.086 10.445 11.414 1 80.5 199 THR B O 1
ATOM 5040 N N . GLU B 1 200 ? -7.641 8.883 12.148 1 82.12 200 GLU B N 1
ATOM 5041 C CA . GLU B 1 200 ? -7.879 9.227 13.547 1 82.12 200 GLU B CA 1
ATOM 5042 C C . GLU B 1 200 ? -7.43 10.656 13.852 1 82.12 200 GLU B C 1
ATOM 5044 O O . GLU B 1 200 ? -8.109 11.383 14.586 1 82.12 200 GLU B O 1
ATOM 5049 N N . TYR B 1 201 ? -6.363 11.047 13.328 1 80.75 201 TYR B N 1
ATOM 5050 C CA . TYR B 1 201 ? -5.875 12.406 13.539 1 80.75 201 TYR B CA 1
ATOM 5051 C C . TYR B 1 201 ? -6.828 13.43 12.93 1 80.75 201 TYR B C 1
ATOM 5053 O O . TYR B 1 201 ? -7.039 14.5 13.492 1 80.75 201 TYR B O 1
ATOM 5061 N N . GLY B 1 202 ? -7.344 13.047 11.836 1 71.94 202 GLY B N 1
ATOM 5062 C CA . GLY B 1 202 ? -8.328 13.906 11.203 1 71.94 202 GLY B CA 1
ATOM 5063 C C . GLY B 1 202 ? -9.555 14.141 12.07 1 71.94 202 GLY B C 1
ATOM 5064 O O . GLY B 1 202 ? -10.18 15.195 12 1 71.94 202 GLY B O 1
ATOM 5065 N N . ARG B 1 203 ? -9.773 13.172 12.875 1 66.62 203 ARG B N 1
ATOM 5066 C CA . ARG B 1 203 ? -10.914 13.258 13.773 1 66.62 203 ARG B CA 1
ATOM 5067 C C . ARG B 1 203 ? -10.531 13.914 15.094 1 66.62 203 ARG B C 1
ATOM 5069 O O . ARG B 1 203 ? -11.336 13.977 16.016 1 66.62 203 ARG B O 1
ATOM 5076 N N . GLY B 1 204 ? -9.25 14.273 15.195 1 65.81 204 GLY B N 1
ATOM 5077 C CA . GLY B 1 204 ? -8.781 14.984 16.375 1 65.81 204 GLY B CA 1
ATOM 5078 C C . GLY B 1 204 ? -8.172 14.078 17.422 1 65.81 204 GLY B C 1
ATOM 5079 O O . GLY B 1 204 ? -7.887 14.516 18.547 1 65.81 204 GLY B O 1
ATOM 5080 N N . ARG B 1 205 ? -8.016 12.766 17.094 1 74.75 205 ARG B N 1
ATOM 5081 C CA . ARG B 1 205 ? -7.434 11.797 18.016 1 74.75 205 ARG B CA 1
ATOM 5082 C C . ARG B 1 205 ? -5.969 11.539 17.688 1 74.75 205 ARG B C 1
ATOM 5084 O O . ARG B 1 205 ? -5.629 11.25 16.531 1 74.75 205 ARG B O 1
ATOM 5091 N N . VAL B 1 206 ? -5.211 11.805 18.703 1 77.44 206 VAL B N 1
ATOM 5092 C CA . VAL B 1 206 ? -3.785 11.562 18.5 1 77.44 206 VAL B CA 1
ATOM 5093 C C . VAL B 1 206 ? -3.438 10.141 18.922 1 77.44 206 VAL B C 1
ATOM 5095 O O . VAL B 1 206 ? -3.529 9.797 20.109 1 77.44 206 VAL B O 1
ATOM 5098 N N . VAL B 1 207 ? -3.174 9.375 18.031 1 83 207 VAL B N 1
ATOM 5099 C CA . VAL B 1 207 ? -2.795 7.992 18.312 1 83 207 VAL B CA 1
ATOM 5100 C C . VAL B 1 207 ? -1.291 7.816 18.125 1 83 207 VAL B C 1
ATOM 5102 O O . VAL B 1 207 ? -0.669 8.555 17.344 1 83 207 VAL B O 1
ATOM 5105 N N . THR B 1 208 ? -0.79 6.941 18.922 1 89.12 208 THR B N 1
ATOM 5106 C CA . THR B 1 208 ? 0.627 6.629 18.766 1 89.12 208 THR B CA 1
ATOM 5107 C C . THR B 1 208 ? 0.888 5.906 17.453 1 89.12 208 THR B C 1
ATOM 5109 O O . THR B 1 208 ? 0.206 4.93 17.125 1 89.12 208 THR B O 1
ATOM 5112 N N . TYR B 1 209 ? 1.747 6.457 16.656 1 91.94 209 TYR B N 1
ATOM 5113 C CA . TYR B 1 209 ? 2.074 5.906 15.352 1 91.94 209 TYR B CA 1
ATOM 5114 C C . TYR B 1 209 ? 3.582 5.875 15.133 1 91.94 209 TYR B C 1
ATOM 5116 O O . TYR B 1 209 ? 4.277 6.852 15.414 1 91.94 209 TYR B O 1
ATOM 5124 N N . HIS B 1 210 ? 4.043 4.688 14.703 1 92.31 210 HIS B N 1
ATOM 5125 C CA . HIS B 1 210 ? 5.438 4.516 14.32 1 92.31 210 HIS B CA 1
ATOM 5126 C C . HIS B 1 210 ? 5.559 4.059 12.875 1 92.31 210 HIS B C 1
ATOM 5128 O O . HIS B 1 210 ? 4.922 3.086 12.469 1 92.31 210 HIS B O 1
ATOM 5134 N N . PRO B 1 211 ? 6.352 4.855 12.109 1 91.06 211 PRO B N 1
ATOM 5135 C CA . PRO B 1 211 ? 6.531 4.473 10.711 1 91.06 211 PRO B CA 1
ATOM 5136 C C . PRO B 1 211 ? 7.191 3.104 10.555 1 91.06 211 PRO B C 1
ATOM 5138 O O . PRO B 1 211 ? 8.133 2.783 11.273 1 91.06 211 PRO B O 1
ATOM 5141 N N . SER B 1 212 ? 6.645 2.244 9.781 1 88.75 212 SER B N 1
ATOM 5142 C CA . SER B 1 212 ? 7.172 0.917 9.484 1 88.75 212 SER B CA 1
ATOM 5143 C C . SER B 1 212 ? 6.836 0.498 8.055 1 88.75 212 SER B C 1
ATOM 5145 O O . SER B 1 212 ? 6.125 1.213 7.344 1 88.75 212 SER B O 1
ATOM 5147 N N . GLY B 1 213 ? 7.609 -0.631 7.586 1 85.69 213 GLY B N 1
ATOM 5148 C CA . GLY B 1 213 ? 7.293 -1.171 6.273 1 85.69 213 GLY B CA 1
ATOM 5149 C C . GLY B 1 213 ? 8.32 -0.8 5.215 1 85.69 213 GLY B C 1
ATOM 5150 O O . GLY B 1 213 ? 9.492 -0.612 5.523 1 85.69 213 GLY B O 1
ATOM 5151 N N . ALA B 1 214 ? 7.863 -0.794 3.99 1 83.56 214 ALA B N 1
ATOM 5152 C CA . ALA B 1 214 ? 8.727 -0.479 2.852 1 83.56 214 ALA B CA 1
ATOM 5153 C C . ALA B 1 214 ? 9.188 0.974 2.902 1 83.56 214 ALA B C 1
ATOM 5155 O O . ALA B 1 214 ? 8.641 1.781 3.656 1 83.56 214 ALA B O 1
ATOM 5156 N N . ASN B 1 215 ? 10.125 1.318 2.109 1 83.69 215 ASN B N 1
ATOM 5157 C CA . ASN B 1 215 ? 10.719 2.652 2.121 1 83.69 215 ASN B CA 1
ATOM 5158 C C . ASN B 1 215 ? 9.68 3.73 1.833 1 83.69 215 ASN B C 1
ATOM 5160 O O . ASN B 1 215 ? 9.633 4.754 2.52 1 83.69 215 ASN B O 1
ATOM 5164 N N . GLU B 1 216 ? 8.836 3.406 0.888 1 85.06 216 GLU B N 1
ATOM 5165 C CA . GLU B 1 216 ? 7.836 4.398 0.498 1 85.06 216 GLU B CA 1
ATOM 5166 C C . GLU B 1 216 ? 6.82 4.625 1.612 1 85.06 216 GLU B C 1
ATOM 5168 O O . GLU B 1 216 ? 6.43 5.766 1.881 1 85.06 216 GLU B O 1
ATOM 5173 N N . VAL B 1 217 ? 6.484 3.594 2.268 1 87.06 217 VAL B N 1
ATOM 5174 C CA . VAL B 1 217 ? 5.5 3.686 3.34 1 87.06 217 VAL B CA 1
ATOM 5175 C C . VAL B 1 217 ? 6.117 4.379 4.551 1 87.06 217 VAL B C 1
ATOM 5177 O O . VAL B 1 217 ? 5.469 5.199 5.203 1 87.06 217 VAL B O 1
ATOM 5180 N N . ARG B 1 218 ? 7.34 4.043 4.793 1 89.06 218 ARG B N 1
ATOM 5181 C CA . ARG B 1 218 ? 8.047 4.684 5.898 1 89.06 218 ARG B CA 1
ATOM 5182 C C . ARG B 1 218 ? 8.195 6.18 5.656 1 89.06 218 ARG B C 1
ATOM 5184 O O . ARG B 1 218 ? 8.023 6.984 6.574 1 89.06 218 ARG B O 1
ATOM 5191 N N . ALA B 1 219 ? 8.539 6.445 4.473 1 84.38 219 ALA B N 1
ATOM 5192 C CA . ALA B 1 219 ? 8.68 7.855 4.113 1 84.38 219 ALA B CA 1
ATOM 5193 C C . ALA B 1 219 ? 7.367 8.609 4.305 1 84.38 219 ALA B C 1
ATOM 5195 O O . ALA B 1 219 ? 7.355 9.711 4.852 1 84.38 219 ALA B O 1
ATOM 5196 N N . ALA B 1 220 ? 6.34 7.984 3.867 1 86.75 220 ALA B N 1
ATOM 5197 C CA . ALA B 1 220 ? 5.023 8.594 4.031 1 86.75 220 ALA B CA 1
ATOM 5198 C C . ALA B 1 220 ? 4.664 8.727 5.508 1 86.75 220 ALA B C 1
ATOM 5200 O O . ALA B 1 220 ? 4.066 9.727 5.918 1 86.75 220 ALA B O 1
ATOM 5201 N N . GLY B 1 221 ? 4.984 7.684 6.211 1 90.44 221 GLY B N 1
ATOM 5202 C CA . GLY B 1 221 ? 4.742 7.723 7.645 1 90.44 221 GLY B CA 1
ATOM 5203 C C . GLY B 1 221 ? 5.492 8.844 8.344 1 90.44 221 GLY B C 1
ATOM 5204 O O . GLY B 1 221 ? 4.926 9.539 9.188 1 90.44 221 GLY B O 1
ATOM 5205 N N . HIS B 1 222 ? 6.715 9.078 7.996 1 89.06 222 HIS B N 1
ATOM 5206 C CA . HIS B 1 222 ? 7.504 10.172 8.562 1 89.06 222 HIS B CA 1
ATOM 5207 C C . HIS B 1 222 ? 6.926 11.523 8.172 1 89.06 222 HIS B C 1
ATOM 5209 O O . HIS B 1 222 ? 6.887 12.445 8.992 1 89.06 222 HIS B O 1
ATOM 5215 N N . ALA B 1 223 ? 6.543 11.555 6.973 1 84.62 223 ALA B N 1
ATOM 5216 C CA . ALA B 1 223 ? 5.934 12.805 6.516 1 84.62 223 ALA B CA 1
ATOM 5217 C C . ALA B 1 223 ? 4.668 13.117 7.309 1 84.62 223 ALA B C 1
ATOM 5219 O O . ALA B 1 223 ? 4.43 14.273 7.668 1 84.62 223 ALA B O 1
ATOM 5220 N N . PHE B 1 224 ? 3.939 12.109 7.562 1 87.69 224 PHE B N 1
ATOM 5221 C CA . PHE B 1 224 ? 2.736 12.25 8.375 1 87.69 224 PHE B CA 1
ATOM 5222 C C . PHE B 1 224 ? 3.082 12.766 9.766 1 87.69 224 PHE B C 1
ATOM 5224 O O . PHE B 1 224 ? 2.445 13.695 10.266 1 87.69 224 PHE B O 1
ATOM 5231 N N . LEU B 1 225 ? 4.066 12.219 10.328 1 87.94 225 LEU B N 1
ATOM 5232 C CA . LEU B 1 225 ? 4.484 12.625 11.664 1 87.94 225 LEU B CA 1
ATOM 5233 C C . LEU B 1 225 ? 4.992 14.062 11.664 1 87.94 225 LEU B C 1
ATOM 5235 O O . LEU B 1 225 ? 4.699 14.828 12.586 1 87.94 225 LEU B O 1
ATOM 5239 N N . ASP B 1 226 ? 5.711 14.367 10.695 1 84.44 226 ASP B N 1
ATOM 5240 C CA . ASP B 1 226 ? 6.23 15.719 10.562 1 84.44 226 ASP B CA 1
ATOM 5241 C C . ASP B 1 226 ? 5.094 16.734 10.461 1 84.44 226 ASP B C 1
ATOM 5243 O O . ASP B 1 226 ? 5.152 17.812 11.07 1 84.44 226 ASP B O 1
ATOM 5247 N N . MET B 1 227 ? 4.117 16.359 9.672 1 84.56 227 MET B N 1
ATOM 5248 C CA . MET B 1 227 ? 2.969 17.25 9.508 1 84.56 227 MET B CA 1
ATOM 5249 C C . MET B 1 227 ? 2.203 17.406 10.812 1 84.56 227 MET B C 1
ATOM 5251 O O . MET B 1 227 ? 1.802 18.516 11.18 1 84.56 227 MET B O 1
ATOM 5255 N N . ARG B 1 228 ? 2.098 16.312 11.445 1 83.56 228 ARG B N 1
ATOM 5256 C CA . ARG B 1 228 ? 1.429 16.328 12.742 1 83.56 228 ARG B CA 1
ATOM 5257 C C . ARG B 1 228 ? 2.17 17.234 13.719 1 83.56 228 ARG B C 1
ATOM 5259 O O . ARG B 1 228 ? 1.554 18.062 14.398 1 83.56 228 ARG B O 1
ATOM 5266 N N . ASN B 1 229 ? 3.422 17.078 13.758 1 82.25 229 ASN B N 1
ATOM 5267 C CA . ASN B 1 229 ? 4.254 17.891 14.641 1 82.25 229 ASN B CA 1
ATOM 5268 C C . ASN B 1 229 ? 4.188 19.359 14.273 1 82.25 229 ASN B C 1
ATOM 5270 O O . ASN B 1 229 ? 4.168 20.219 15.148 1 82.25 229 ASN B O 1
ATOM 5274 N N . ARG B 1 230 ? 4.16 19.594 13.078 1 76.56 230 ARG B N 1
ATOM 5275 C CA . ARG B 1 230 ? 4.078 20.969 12.602 1 76.56 230 ARG B CA 1
ATOM 5276 C C . ARG B 1 230 ? 2.754 21.609 13.008 1 76.56 230 ARG B C 1
ATOM 5278 O O . ARG B 1 230 ? 2.727 22.75 13.453 1 76.56 230 ARG B O 1
ATOM 5285 N N . ILE B 1 231 ? 1.716 20.875 12.852 1 78.06 231 ILE B N 1
ATOM 5286 C CA . ILE B 1 231 ? 0.396 21.375 13.227 1 78.06 231 ILE B CA 1
ATOM 5287 C C . ILE B 1 231 ? 0.36 21.672 14.719 1 78.06 231 ILE B C 1
ATOM 5289 O O . ILE B 1 231 ? -0.123 22.719 15.141 1 78.06 231 ILE B O 1
ATOM 5293 N N . GLU B 1 232 ? 0.928 20.781 15.469 1 77.38 232 GLU B N 1
ATOM 5294 C CA . GLU B 1 232 ? 0.947 20.938 16.922 1 77.38 232 GLU B CA 1
ATOM 5295 C C . GLU B 1 232 ? 1.819 22.109 17.344 1 77.38 232 GLU B C 1
ATOM 5297 O O . GLU B 1 232 ? 1.437 22.891 18.219 1 77.38 232 GLU B O 1
ATOM 5302 N N . ARG B 1 233 ? 2.93 22.281 16.766 1 73.81 233 ARG B N 1
ATOM 5303 C CA . ARG B 1 233 ? 3.83 23.391 17.062 1 73.81 233 ARG B CA 1
ATOM 5304 C C . ARG B 1 233 ? 3.195 24.734 16.688 1 73.81 233 ARG B C 1
ATOM 5306 O O . ARG B 1 233 ? 3.301 25.703 17.438 1 73.81 233 ARG B O 1
ATOM 5313 N N . GLN B 1 234 ? 2.625 24.75 15.555 1 73.56 234 GLN B N 1
ATOM 5314 C CA . GLN B 1 234 ? 1.988 25.984 15.117 1 73.56 234 GLN B CA 1
ATOM 5315 C C . GLN B 1 234 ? 0.858 26.391 16.062 1 73.56 234 GLN B C 1
ATOM 5317 O O . GLN B 1 234 ? 0.676 27.578 16.344 1 73.56 234 GLN B O 1
ATOM 5322 N N . THR B 1 235 ? 0.18 25.406 16.484 1 72.62 235 THR B N 1
ATOM 5323 C CA . THR B 1 235 ? -0.901 25.672 17.422 1 72.62 235 THR B CA 1
ATOM 5324 C C . THR B 1 235 ? -0.35 26.188 18.75 1 72.62 235 THR B C 1
ATOM 5326 O O . THR B 1 235 ? -0.881 27.156 19.312 1 72.62 235 THR B O 1
ATOM 5329 N N . GLN B 1 236 ? 0.731 25.656 19.188 1 71.75 236 GLN B N 1
ATOM 5330 C CA . GLN B 1 236 ? 1.36 26.062 20.438 1 71.75 236 GLN B CA 1
ATOM 5331 C C . GLN B 1 236 ? 1.972 27.453 20.312 1 71.75 236 GLN B C 1
ATOM 5333 O O . GLN B 1 236 ? 1.844 28.266 21.234 1 71.75 236 GLN B O 1
ATOM 5338 N N . THR B 1 237 ? 2.641 27.641 19.266 1 70.19 237 THR B N 1
ATOM 5339 C CA . THR B 1 237 ? 3.266 28.938 19.047 1 70.19 237 THR B CA 1
ATOM 5340 C C . THR B 1 237 ? 2.213 30.031 18.984 1 70.19 237 THR B C 1
ATOM 5342 O O . THR B 1 237 ? 2.398 31.109 19.547 1 70.19 237 THR B O 1
ATOM 5345 N N . ARG B 1 238 ? 1.183 29.75 18.281 1 70.06 238 ARG B N 1
ATOM 5346 C CA . ARG B 1 238 ? 0.094 30.719 18.203 1 70.06 238 ARG B CA 1
ATOM 5347 C C . ARG B 1 238 ? -0.451 31.062 19.578 1 70.06 238 ARG B C 1
ATOM 5349 O O . ARG B 1 238 ? -0.64 32.219 19.906 1 70.06 238 ARG B O 1
ATOM 5356 N N . THR B 1 239 ? -0.674 30.109 20.344 1 67.81 239 THR B N 1
ATOM 5357 C CA . THR B 1 239 ? -1.214 30.297 21.688 1 67.81 239 THR B CA 1
ATOM 5358 C C . THR B 1 239 ? -0.233 31.062 22.562 1 67.81 239 THR B C 1
ATOM 5360 O O . THR B 1 239 ? -0.627 31.984 23.281 1 67.81 239 THR B O 1
ATOM 5363 N N . MET B 1 240 ? 0.983 30.688 22.422 1 69.12 240 MET B N 1
ATOM 5364 C CA . MET B 1 240 ? 2.018 31.344 23.203 1 69.12 240 MET B CA 1
ATOM 5365 C C . MET B 1 240 ? 2.18 32.812 22.797 1 69.12 240 MET B C 1
ATOM 5367 O O . MET B 1 240 ? 2.334 33.688 23.656 1 69.12 240 MET B O 1
ATOM 5371 N N . MET B 1 241 ? 2.158 33.062 21.531 1 70.69 241 MET B N 1
ATOM 5372 C CA . MET B 1 241 ? 2.291 34.406 21 1 70.69 241 MET B CA 1
ATOM 5373 C C . MET B 1 241 ? 1.152 35.312 21.484 1 70.69 241 MET B C 1
ATOM 5375 O O . MET B 1 241 ? 1.388 36.406 21.953 1 70.69 241 MET B O 1
ATOM 5379 N N . LEU B 1 242 ? 0.082 34.812 21.359 1 68.62 242 LEU B N 1
ATOM 5380 C CA . LEU B 1 242 ? -1.085 35.594 21.734 1 68.62 242 LEU B CA 1
ATOM 5381 C C . LEU B 1 242 ? -1.104 35.844 23.234 1 68.62 242 LEU B C 1
ATOM 5383 O O . LEU B 1 242 ? -1.441 36.938 23.672 1 68.62 242 LEU B O 1
ATOM 5387 N N . SER B 1 243 ? -0.765 34.844 23.953 1 69.12 243 SER B N 1
ATOM 5388 C CA . SER B 1 243 ? -0.68 35 25.406 1 69.12 243 SER B CA 1
ATOM 5389 C C . SER B 1 243 ? 0.407 36 25.797 1 69.12 243 SER B C 1
ATOM 5391 O O . SER B 1 243 ? 0.207 36.812 26.688 1 69.12 243 SER B O 1
ATOM 5393 N N . GLY B 1 244 ? 1.479 35.906 25.094 1 70.12 244 GLY B N 1
ATOM 5394 C CA . GLY B 1 244 ? 2.578 36.844 25.344 1 70.12 244 GLY B CA 1
ATOM 5395 C C . GLY B 1 244 ? 2.248 38.281 25 1 70.12 244 GLY B C 1
ATOM 5396 O O . GLY B 1 244 ? 2.518 39.188 25.781 1 70.12 244 GLY B O 1
ATOM 5397 N N . VAL B 1 245 ? 1.664 38.5 23.891 1 72.12 245 VAL B N 1
ATOM 5398 C CA . VAL B 1 245 ? 1.261 39.844 23.438 1 72.12 245 VAL B CA 1
ATOM 5399 C C . VAL B 1 245 ? 0.277 40.438 24.438 1 72.12 245 VAL B C 1
ATOM 5401 O O . VAL B 1 245 ? 0.423 41.594 24.844 1 72.12 245 VAL B O 1
ATOM 5404 N N . SER B 1 246 ? -0.679 39.594 24.734 1 71.56 246 SER B N 1
ATOM 5405 C CA . SER B 1 246 ? -1.7 40.062 25.656 1 71.56 246 SER B CA 1
ATOM 5406 C C . SER B 1 246 ? -1.088 40.469 27 1 71.56 246 SER B C 1
ATOM 5408 O O . SER B 1 246 ? -1.412 41.5 27.547 1 71.56 246 SER B O 1
ATOM 5410 N N . HIS B 1 247 ? -0.245 39.656 27.531 1 73.56 247 HIS B N 1
ATOM 5411 C CA . HIS B 1 247 ? 0.402 39.938 28.812 1 73.56 247 HIS B CA 1
ATOM 5412 C C . HIS B 1 247 ? 1.264 41.188 28.75 1 73.56 247 HIS B C 1
ATOM 5414 O O . HIS B 1 247 ? 1.16 42.062 29.625 1 73.56 247 HIS B O 1
ATOM 5420 N N . ASP B 1 248 ? 2.006 41.344 27.719 1 74.12 248 ASP B N 1
ATOM 5421 C CA . ASP B 1 248 ? 2.969 42.406 27.625 1 74.12 248 ASP B CA 1
ATOM 5422 C C . ASP B 1 248 ? 2.27 43.75 27.312 1 74.12 248 ASP B C 1
ATOM 5424 O O . ASP B 1 248 ? 2.752 44.812 27.688 1 74.12 248 ASP B O 1
ATOM 5428 N N . LEU B 1 249 ? 1.178 43.688 26.641 1 80.19 249 LEU B N 1
ATOM 5429 C CA . LEU B 1 249 ? 0.439 44.906 26.344 1 80.19 249 LEU B CA 1
ATOM 5430 C C . LEU B 1 249 ? -0.419 45.344 27.531 1 80.19 249 LEU B C 1
ATOM 5432 O O . LEU B 1 249 ? -0.731 46.5 27.688 1 80.19 249 LEU B O 1
ATOM 5436 N N . ARG B 1 250 ? -0.746 44.375 28.375 1 77.19 250 ARG B N 1
ATOM 5437 C CA . ARG B 1 250 ? -1.6 44.656 29.516 1 77.19 250 ARG B CA 1
ATOM 5438 C C . ARG B 1 250 ? -0.889 45.594 30.516 1 77.19 250 ARG B C 1
ATOM 5440 O O . ARG B 1 250 ? -1.509 46.469 31.094 1 77.19 250 ARG B O 1
ATOM 5447 N N . THR B 1 251 ? 0.369 45.469 30.641 1 80.12 251 THR B N 1
ATOM 5448 C CA . THR B 1 251 ? 1.146 46.219 31.609 1 80.12 251 THR B CA 1
ATOM 5449 C C . THR B 1 251 ? 1.184 47.688 31.234 1 80.12 251 THR B C 1
ATOM 5451 O O . THR B 1 251 ? 0.78 48.562 32.031 1 80.12 251 THR B O 1
ATOM 5454 N N . PRO B 1 252 ? 1.639 48.062 30.047 1 84.62 252 PRO B N 1
ATOM 5455 C CA . PRO B 1 252 ? 1.62 49.469 29.688 1 84.62 252 PRO B CA 1
ATOM 5456 C C . PRO B 1 252 ? 0.206 50.031 29.609 1 84.62 252 PRO B C 1
ATOM 5458 O O . PRO B 1 252 ? -0.01 51.219 29.906 1 84.62 252 PRO B O 1
ATOM 5461 N N . LEU B 1 253 ? -0.743 49.219 29.297 1 87.69 253 LEU B N 1
ATOM 5462 C CA . LEU B 1 253 ? -2.123 49.688 29.234 1 87.69 253 LEU B CA 1
ATOM 5463 C C . LEU B 1 253 ? -2.646 50.062 30.625 1 87.69 253 LEU B C 1
ATOM 5465 O O . LEU B 1 253 ? -3.318 51.062 30.781 1 87.69 253 LEU B O 1
ATOM 5469 N N . THR B 1 254 ? -2.309 49.25 31.562 1 85.38 254 THR B N 1
ATOM 5470 C CA . THR B 1 254 ? -2.705 49.531 32.938 1 85.38 254 THR B CA 1
ATOM 5471 C C . THR B 1 254 ? -2.021 50.781 33.469 1 85.38 254 THR B C 1
ATOM 5473 O O . THR B 1 254 ? -2.652 51.594 34.156 1 85.38 254 THR B O 1
ATOM 5476 N N . ARG B 1 255 ? -0.773 50.969 33.125 1 85.75 255 ARG B N 1
ATOM 5477 C CA . ARG B 1 255 ? -0.032 52.156 33.531 1 85.75 255 ARG B CA 1
ATOM 5478 C C . ARG B 1 255 ? -0.621 53.406 32.906 1 85.75 255 ARG B C 1
ATOM 5480 O O . ARG B 1 255 ? -0.756 54.438 33.562 1 85.75 255 ARG B O 1
ATOM 5487 N N . LEU B 1 256 ? -0.925 53.281 31.703 1 88.75 256 LEU B N 1
ATOM 5488 C CA . LEU B 1 256 ? -1.522 54.406 30.984 1 88.75 256 LEU B CA 1
ATOM 5489 C C . LEU B 1 256 ? -2.869 54.781 31.578 1 88.75 256 LEU B C 1
ATOM 5491 O O . LEU B 1 256 ? -3.168 55.969 31.75 1 88.75 256 LEU B O 1
ATOM 5495 N N . ARG B 1 257 ? -3.613 53.75 31.875 1 89.75 257 ARG B N 1
ATOM 5496 C CA . ARG B 1 257 ? -4.926 54 32.469 1 89.75 257 ARG B CA 1
ATOM 5497 C C . ARG B 1 257 ? -4.797 54.719 33.812 1 89.75 257 ARG B C 1
ATOM 5499 O O . ARG B 1 257 ? -5.531 55.688 34.094 1 89.75 257 ARG B O 1
ATOM 5506 N N . LEU B 1 258 ? -3.857 54.312 34.625 1 88.25 258 LEU B N 1
ATOM 5507 C CA . LEU B 1 258 ? -3.602 54.938 35.938 1 88.25 258 LEU B CA 1
ATOM 5508 C C . LEU B 1 258 ? -3.061 56.344 35.75 1 88.25 258 LEU B C 1
ATOM 5510 O O . LEU B 1 258 ? -3.508 57.281 36.438 1 88.25 258 LEU B O 1
ATOM 5514 N N . GLY B 1 259 ? -2.145 56.5 34.875 1 87.75 259 GLY B N 1
ATOM 5515 C CA . GLY B 1 259 ? -1.562 57.812 34.625 1 87.75 259 GLY B CA 1
ATOM 5516 C C . GLY B 1 259 ? -2.568 58.812 34.125 1 87.75 259 GLY B C 1
ATOM 5517 O O . GLY B 1 259 ? -2.576 59.969 34.562 1 87.75 259 GLY B O 1
ATOM 5518 N N . LEU B 1 260 ? -3.395 58.406 33.281 1 89.19 260 LEU B N 1
ATOM 5519 C CA . LEU B 1 260 ? -4.426 59.281 32.75 1 89.19 260 LEU B CA 1
ATOM 5520 C C . LEU B 1 260 ? -5.461 59.625 33.812 1 89.19 260 LEU B C 1
ATOM 5522 O O . LEU B 1 260 ? -6.016 60.719 33.844 1 89.19 260 LEU B O 1
ATOM 5526 N N . GLY B 1 261 ? -5.695 58.688 34.688 1 86.56 261 GLY B N 1
ATOM 5527 C CA . GLY B 1 261 ? -6.637 58.906 35.781 1 86.56 261 GLY B CA 1
ATOM 5528 C C . GLY B 1 261 ? -6.191 60 36.75 1 86.56 261 GLY B C 1
ATOM 5529 O O . GLY B 1 261 ? -7.016 60.594 37.438 1 86.56 261 GLY B O 1
ATOM 5530 N N . LEU B 1 262 ? -4.926 60.281 36.812 1 84.19 262 LEU B N 1
ATOM 5531 C CA . LEU B 1 262 ? -4.359 61.281 37.719 1 84.19 262 LEU B CA 1
ATOM 5532 C C . LEU B 1 262 ? -4.379 62.656 37.094 1 84.19 262 LEU B C 1
ATOM 5534 O O . LEU B 1 262 ? -4.129 63.656 37.781 1 84.19 262 LEU B O 1
ATOM 5538 N N . LEU B 1 263 ? -4.617 62.625 35.875 1 83.25 263 LEU B N 1
ATOM 5539 C CA . LEU B 1 263 ? -4.656 63.906 35.188 1 83.25 263 LEU B CA 1
ATOM 5540 C C . LEU B 1 263 ? -6.059 64.5 35.219 1 83.25 263 LEU B C 1
ATOM 5542 O O . LEU B 1 263 ? -7.043 63.781 35.344 1 83.25 263 LEU B O 1
ATOM 5546 N N . ASP B 1 264 ? -6.141 65.812 35.344 1 76.31 264 ASP B N 1
ATOM 5547 C CA . ASP B 1 264 ? -7.41 66.5 35.375 1 76.31 264 ASP B CA 1
ATOM 5548 C C . ASP B 1 264 ? -7.68 67.188 34.031 1 76.31 264 ASP B C 1
ATOM 5550 O O . ASP B 1 264 ? -6.75 67.5 33.281 1 76.31 264 ASP B O 1
ATOM 5554 N N . GLY B 1 265 ? -8.922 67.25 33.594 1 76.06 265 GLY B N 1
ATOM 5555 C CA . GLY B 1 265 ? -9.312 68 32.406 1 76.06 265 GLY B CA 1
ATOM 5556 C C . GLY B 1 265 ? -10.258 67.188 31.5 1 76.06 265 GLY B C 1
ATOM 5557 O O . GLY B 1 265 ? -10.32 66 31.562 1 76.06 265 GLY B O 1
ATOM 5558 N N . ASP B 1 266 ? -11 67.812 30.734 1 78.75 266 ASP B N 1
ATOM 5559 C CA . ASP B 1 266 ? -12.008 67.312 29.828 1 78.75 266 ASP B CA 1
ATOM 5560 C C . ASP B 1 266 ? -11.359 66.562 28.672 1 78.75 266 ASP B C 1
ATOM 5562 O O . ASP B 1 266 ? -11.984 65.688 28.078 1 78.75 266 ASP B O 1
ATOM 5566 N N . GLU B 1 267 ? -10.055 66.812 28.453 1 81.38 267 GLU B N 1
ATOM 5567 C CA . GLU B 1 267 ? -9.359 66.25 27.312 1 81.38 267 GLU B CA 1
ATOM 5568 C C . GLU B 1 267 ? -8.883 64.812 27.625 1 81.38 267 GLU B C 1
ATOM 5570 O O . GLU B 1 267 ? -8.492 64.062 26.719 1 81.38 267 GLU B O 1
ATOM 5575 N N . ILE B 1 268 ? -9.086 64.375 28.891 1 86.81 268 ILE B N 1
ATOM 5576 C CA . ILE B 1 268 ? -8.539 63.125 29.344 1 86.81 268 ILE B CA 1
ATOM 5577 C C . ILE B 1 268 ? -9.539 62 29.078 1 86.81 268 ILE B C 1
ATOM 5579 O O . ILE B 1 268 ? -9.148 60.875 28.812 1 86.81 268 ILE B O 1
ATOM 5583 N N . GLU B 1 269 ? -10.734 62.344 29.016 1 87.38 269 GLU B N 1
ATOM 5584 C CA . GLU B 1 269 ? -11.789 61.344 28.891 1 87.38 269 GLU B CA 1
ATOM 5585 C C . GLU B 1 269 ? -11.664 60.562 27.594 1 87.38 269 GLU B C 1
ATOM 5587 O O . GLU B 1 269 ? -11.727 59.344 27.594 1 87.38 269 GLU B O 1
ATOM 5592 N N . PRO B 1 270 ? -11.398 61.312 26.5 1 86 270 PRO B N 1
ATOM 5593 C CA . PRO B 1 270 ? -11.227 60.562 25.266 1 86 270 PRO B CA 1
ATOM 5594 C C . PRO B 1 270 ? -10 59.656 25.281 1 86 270 PRO B C 1
ATOM 5596 O O . PRO B 1 270 ? -10.016 58.562 24.672 1 86 270 PRO B O 1
ATOM 5599 N N . LEU B 1 271 ? -9.008 60.031 25.953 1 89.56 271 LEU B N 1
ATOM 5600 C CA . LEU B 1 271 ? -7.797 59.219 26.047 1 89.56 271 LEU B CA 1
ATOM 5601 C C . LEU B 1 271 ? -8.039 57.969 26.875 1 89.56 271 LEU B C 1
ATOM 5603 O O . LEU B 1 271 ? -7.57 56.875 26.531 1 89.56 271 LEU B O 1
ATOM 5607 N N . VAL B 1 272 ? -8.766 58.125 27.938 1 89.56 272 VAL B N 1
ATOM 5608 C CA . VAL B 1 272 ? -9.117 56.969 28.781 1 89.56 272 VAL B CA 1
ATOM 5609 C C . VAL B 1 272 ? -9.992 56 28 1 89.56 272 VAL B C 1
ATOM 5611 O O . VAL B 1 272 ? -9.82 54.781 28.109 1 89.56 272 VAL B O 1
ATOM 5614 N N . ARG B 1 273 ? -10.812 56.5 27.203 1 84.81 273 ARG B N 1
ATOM 5615 C CA . ARG B 1 273 ? -11.664 55.656 26.375 1 84.81 273 ARG B CA 1
ATOM 5616 C C . ARG B 1 273 ? -10.828 54.875 25.375 1 84.81 273 ARG B C 1
ATOM 5618 O O . ARG B 1 273 ? -11.117 53.688 25.109 1 84.81 273 ARG B O 1
ATOM 5625 N N . ASP B 1 274 ? -9.883 55.5 24.812 1 86.31 274 ASP B N 1
ATOM 5626 C CA . ASP B 1 274 ? -9 54.812 23.875 1 86.31 274 ASP B CA 1
ATOM 5627 C 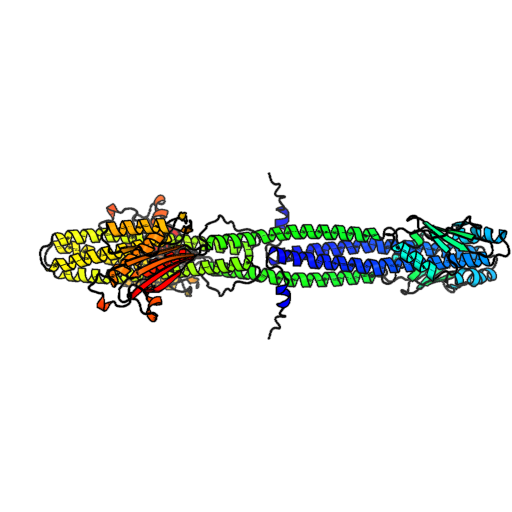C . ASP B 1 274 ? -8.25 53.656 24.562 1 86.31 274 ASP B C 1
ATOM 5629 O O . ASP B 1 274 ? -8.062 52.594 23.984 1 86.31 274 ASP B O 1
ATOM 5633 N N . VAL B 1 275 ? -7.789 53.875 25.75 1 88.88 275 VAL B N 1
ATOM 5634 C CA . VAL B 1 275 ? -7.086 52.844 26.5 1 88.88 275 VAL B CA 1
ATOM 5635 C C . VAL B 1 275 ? -8.031 51.656 26.797 1 88.88 275 VAL B C 1
ATOM 5637 O O . VAL B 1 275 ? -7.648 50.5 26.641 1 88.88 275 VAL B O 1
ATOM 5640 N N . ASP B 1 276 ? -9.219 52 27.172 1 84.44 276 ASP B N 1
ATOM 5641 C CA . ASP B 1 276 ? -10.211 50.969 27.438 1 84.44 276 ASP B CA 1
ATOM 5642 C C . ASP B 1 276 ? -10.539 50.188 26.172 1 84.44 276 ASP B C 1
ATOM 5644 O O . ASP B 1 276 ? -10.711 48.969 26.234 1 84.44 276 ASP B O 1
ATOM 5648 N N . ASP B 1 277 ? -10.578 50.875 25.109 1 81 277 ASP B N 1
ATOM 5649 C CA . ASP B 1 277 ? -10.836 50.219 23.828 1 81 277 ASP B CA 1
ATOM 5650 C C . ASP B 1 277 ? -9.703 49.25 23.469 1 81 277 ASP B C 1
ATOM 5652 O O . ASP B 1 277 ? -9.961 48.156 22.984 1 81 277 ASP B O 1
ATOM 5656 N N . MET B 1 278 ? -8.516 49.594 23.625 1 84.44 278 MET B N 1
ATOM 5657 C CA . MET B 1 278 ? -7.363 48.75 23.328 1 84.44 278 MET B CA 1
ATOM 5658 C C . MET B 1 278 ? -7.367 47.5 24.219 1 84.44 278 MET B C 1
ATOM 5660 O O . MET B 1 278 ? -7.055 46.406 23.75 1 84.44 278 MET B O 1
ATOM 5664 N N . GLN B 1 279 ? -7.719 47.719 25.469 1 82.31 279 GLN B N 1
ATOM 5665 C CA . GLN B 1 279 ? -7.801 46.594 26.375 1 82.31 279 GLN B CA 1
ATOM 5666 C C . GLN B 1 279 ? -8.859 45.562 25.922 1 82.31 279 GLN B C 1
ATOM 5668 O O . GLN B 1 279 ? -8.633 44.375 25.969 1 82.31 279 GLN B O 1
ATOM 5673 N N . ARG B 1 280 ? -9.922 46.094 25.516 1 76.19 280 ARG B N 1
ATOM 5674 C CA . ARG B 1 280 ? -11 45.25 25.016 1 76.19 280 ARG B CA 1
ATOM 5675 C C . ARG B 1 280 ? -10.562 44.469 23.781 1 76.19 280 ARG B C 1
ATOM 5677 O O . ARG B 1 280 ? -10.875 43.281 23.641 1 76.19 280 ARG B O 1
ATOM 5684 N N . LEU B 1 281 ? -9.938 45.156 22.906 1 76.12 281 LEU B N 1
ATOM 5685 C CA . LEU B 1 281 ? -9.438 44.531 21.688 1 76.12 281 LEU B CA 1
ATOM 5686 C C . LEU B 1 281 ? -8.453 43.406 22.016 1 76.12 281 LEU B C 1
ATOM 5688 O O . LEU B 1 281 ? -8.539 42.312 21.453 1 76.12 281 LEU B O 1
ATOM 5692 N N . LEU B 1 282 ? -7.551 43.625 22.828 1 77.69 282 LEU B N 1
ATOM 5693 C CA . LEU B 1 282 ? -6.555 42.656 23.234 1 77.69 282 LEU B CA 1
ATOM 5694 C C . LEU B 1 282 ? -7.219 41.438 23.859 1 77.69 282 LEU B C 1
ATOM 5696 O O . LEU B 1 282 ? -6.84 40.281 23.578 1 77.69 282 LEU B O 1
ATOM 5700 N N . ASP B 1 283 ? -8.188 41.656 24.703 1 73.94 283 ASP B N 1
ATOM 5701 C CA . ASP B 1 283 ? -8.914 40.562 25.328 1 73.94 283 ASP B CA 1
ATOM 5702 C C . ASP B 1 283 ? -9.641 39.719 24.297 1 73.94 283 ASP B C 1
ATOM 5704 O O . ASP B 1 283 ? -9.656 38.469 24.391 1 73.94 283 ASP B O 1
ATOM 5708 N N . ALA B 1 284 ? -10.219 40.438 23.391 1 70.38 284 ALA B N 1
ATOM 5709 C CA . ALA B 1 284 ? -10.922 39.719 22.328 1 70.38 284 ALA B CA 1
ATOM 5710 C C . ALA B 1 284 ? -9.969 38.844 21.516 1 70.38 284 ALA B C 1
ATOM 5712 O O . ALA B 1 284 ? -10.297 37.719 21.156 1 70.38 284 ALA B O 1
ATOM 5713 N N . PHE B 1 285 ? -8.852 39.375 21.25 1 71.94 285 PHE B N 1
ATOM 5714 C CA . PHE B 1 285 ? -7.855 38.656 20.469 1 71.94 285 PHE B CA 1
ATOM 5715 C C . PHE B 1 285 ? -7.344 37.438 21.234 1 71.94 285 PHE B C 1
ATOM 5717 O O . PHE B 1 285 ? -7.152 36.344 20.656 1 71.94 285 PHE B O 1
ATOM 5724 N N . LEU B 1 286 ? -7.105 37.562 22.453 1 69.25 286 LEU B N 1
ATOM 5725 C CA . LEU B 1 286 ? -6.66 36.469 23.297 1 69.25 286 LEU B CA 1
ATOM 5726 C C . LEU B 1 286 ? -7.719 35.375 23.344 1 69.25 286 LEU B C 1
ATOM 5728 O O . LEU B 1 286 ? -7.387 34.188 23.297 1 69.25 286 LEU B O 1
ATOM 5732 N N . ASP B 1 287 ? -8.859 35.812 23.438 1 67.12 287 ASP B N 1
ATOM 5733 C CA . ASP B 1 287 ? -9.969 34.844 23.469 1 67.12 287 ASP B CA 1
ATOM 5734 C C . ASP B 1 287 ? -10.031 34.062 22.172 1 67.12 287 ASP B C 1
ATOM 5736 O O . ASP B 1 287 ? -10.297 32.844 22.188 1 67.12 287 ASP B O 1
ATOM 5740 N N . PHE B 1 288 ? -9.797 34.75 21.109 1 67.31 288 PHE B N 1
ATOM 5741 C CA . PHE B 1 288 ? -9.82 34.125 19.797 1 67.31 288 PHE B CA 1
ATOM 5742 C C . PHE B 1 288 ? -8.664 33.125 19.641 1 67.31 288 PHE B C 1
ATOM 5744 O O . PHE B 1 288 ? -8.828 32.062 19.078 1 67.31 288 PHE B O 1
ATOM 5751 N N . ALA B 1 289 ? -7.547 33.531 20.016 1 65.81 289 ALA B N 1
ATOM 5752 C CA . ALA B 1 289 ? -6.34 32.719 19.891 1 65.81 289 ALA B CA 1
ATOM 5753 C C . ALA B 1 289 ? -6.441 31.453 20.719 1 65.81 289 ALA B C 1
ATOM 5755 O O . ALA B 1 289 ? -5.898 30.406 20.328 1 65.81 289 ALA B O 1
ATOM 5756 N N . ARG B 1 290 ? -7.012 31.516 21.891 1 59.66 290 ARG B N 1
ATOM 5757 C CA . ARG B 1 290 ? -7.137 30.375 22.812 1 59.66 290 ARG B CA 1
ATOM 5758 C C . ARG B 1 290 ? -8.102 29.328 22.266 1 59.66 290 ARG B C 1
ATOM 5760 O O . ARG B 1 290 ? -8.062 28.172 22.672 1 59.66 290 ARG B O 1
ATOM 5767 N N . GLY B 1 291 ? -8.914 29.641 21.359 1 56.78 291 GLY B N 1
ATOM 5768 C CA . GLY B 1 291 ? -10.039 28.844 20.906 1 56.78 291 GLY B CA 1
ATOM 5769 C C . GLY B 1 291 ? -9.641 27.453 20.453 1 56.78 291 GLY B C 1
ATOM 5770 O O . GLY B 1 291 ? -10.336 26.484 20.75 1 56.78 291 GLY B O 1
ATOM 5771 N N . ASP B 1 292 ? -8.625 27.281 19.609 1 54.28 292 ASP B N 1
ATOM 5772 C CA . ASP B 1 292 ? -8.422 25.953 19.062 1 54.28 292 ASP B CA 1
ATOM 5773 C C . ASP B 1 292 ? -7.941 24.969 20.125 1 54.28 292 ASP B C 1
ATOM 5775 O O . ASP B 1 292 ? -8.156 23.766 20.016 1 54.28 292 ASP B O 1
ATOM 5779 N N . ALA B 1 293 ? -7.23 25.547 21.016 1 50.44 293 ALA B N 1
ATOM 5780 C CA . ALA B 1 293 ? -6.508 24.672 21.938 1 50.44 293 ALA B CA 1
ATOM 5781 C C . ALA B 1 293 ? -7.406 24.219 23.094 1 50.44 293 ALA B C 1
ATOM 5783 O O . ALA B 1 293 ? -6.973 23.484 23.969 1 50.44 293 ALA B O 1
ATOM 5784 N N . GLN B 1 294 ? -8.68 24.688 23.047 1 52.47 294 GLN B N 1
ATOM 5785 C CA . GLN B 1 294 ? -9.266 24.531 24.359 1 52.47 294 GLN B CA 1
ATOM 5786 C C . GLN B 1 294 ? -10.117 23.25 24.438 1 52.47 294 GLN B C 1
ATOM 5788 O O . GLN B 1 294 ? -11.211 23.203 23.859 1 52.47 294 GLN B O 1
ATOM 5793 N N . GLY B 1 295 ? -9.57 22.188 25.031 1 59.66 295 GLY B N 1
ATOM 5794 C CA . GLY B 1 295 ? -10.188 21.109 25.781 1 59.66 295 GLY B CA 1
ATOM 5795 C C . GLY B 1 295 ? -10.469 19.875 24.938 1 59.66 295 GLY B C 1
ATOM 5796 O O . GLY B 1 295 ? -10.461 19.953 23.703 1 59.66 295 GLY B O 1
ATOM 5797 N N . ASP B 1 296 ? -10.367 18.734 25.422 1 68.06 296 ASP B N 1
ATOM 5798 C CA . ASP B 1 296 ? -10.672 17.438 24.828 1 68.06 296 ASP B CA 1
ATOM 5799 C C . ASP B 1 296 ? -12.18 17.266 24.641 1 68.06 296 ASP B C 1
ATOM 5801 O O . ASP B 1 296 ? -12.977 17.875 25.359 1 68.06 296 ASP B O 1
ATOM 5805 N N . ALA B 1 297 ? -12.594 16.578 23.516 1 76.75 297 ALA B N 1
ATOM 5806 C CA . ALA B 1 297 ? -13.992 16.234 23.312 1 76.75 297 ALA B CA 1
ATOM 5807 C C . ALA B 1 297 ? -14.531 15.375 24.453 1 76.75 297 ALA B C 1
ATOM 5809 O O . ALA B 1 297 ? -13.836 14.469 24.938 1 76.75 297 ALA B O 1
ATOM 5810 N N . GLU B 1 298 ? -15.555 15.852 25.156 1 84.81 298 GLU B N 1
ATOM 5811 C CA . GLU B 1 298 ? -16.234 15.078 26.188 1 84.81 298 GLU B CA 1
ATOM 5812 C C . GLU B 1 298 ? -17.719 14.922 25.859 1 84.81 298 GLU B C 1
ATOM 5814 O O . GLU B 1 298 ? -18.281 15.695 25.078 1 84.81 298 GLU B O 1
ATOM 5819 N N . LEU B 1 299 ? -18.297 13.828 26.406 1 89.81 299 LEU B N 1
ATOM 5820 C CA . LEU B 1 299 ? -19.734 13.617 26.219 1 89.81 299 LEU B CA 1
ATOM 5821 C C . LEU B 1 299 ? -20.547 14.578 27.078 1 89.81 299 LEU B C 1
ATOM 5823 O O . LEU B 1 299 ? -20.422 14.578 28.297 1 89.81 299 LEU B O 1
ATOM 5827 N N . VAL B 1 300 ? -21.203 15.461 26.406 1 91.38 300 VAL B N 1
ATOM 5828 C CA . VAL B 1 300 ? -21.984 16.453 27.125 1 91.38 300 VAL B CA 1
ATOM 5829 C C . VAL B 1 300 ? -23.391 16.531 26.547 1 91.38 300 VAL B C 1
ATOM 5831 O O . VAL B 1 300 ? -23.609 16.219 25.375 1 91.38 300 VAL B O 1
ATOM 5834 N N . ASP B 1 301 ? -24.375 16.797 27.469 1 94.12 301 ASP B N 1
ATOM 5835 C CA . ASP B 1 301 ? -25.734 17.109 27.016 1 94.12 301 ASP B CA 1
ATOM 5836 C C . ASP B 1 301 ? -25.844 18.547 26.516 1 94.12 301 ASP B C 1
ATOM 5838 O O . ASP B 1 301 ? -25.719 19.484 27.297 1 94.12 301 ASP B O 1
ATOM 5842 N N . PRO B 1 302 ? -26.141 18.688 25.203 1 95.25 302 PRO B N 1
ATOM 5843 C CA . PRO B 1 302 ? -26.188 20.031 24.625 1 95.25 302 PRO B CA 1
ATOM 5844 C C . PRO B 1 302 ? -27.25 20.922 25.281 1 95.25 302 PRO B C 1
ATOM 5846 O O . PRO B 1 302 ? -27.062 22.125 25.375 1 95.25 302 PRO B O 1
ATOM 5849 N N . ILE B 1 303 ? -28.281 20.328 25.719 1 94.88 303 ILE B N 1
ATOM 5850 C CA . ILE B 1 303 ? -29.375 21.078 26.344 1 94.88 303 ILE B CA 1
ATOM 5851 C C . ILE B 1 303 ? -28.938 21.594 27.703 1 94.88 303 ILE B C 1
ATOM 5853 O O . ILE B 1 303 ? -29.188 22.75 28.047 1 94.88 303 ILE B O 1
ATOM 5857 N N . ASP B 1 304 ? -28.25 20.766 28.453 1 94.25 304 ASP B N 1
ATOM 5858 C CA . ASP B 1 304 ? -27.734 21.188 29.75 1 94.25 304 ASP B CA 1
ATOM 5859 C C . ASP B 1 304 ? -26.688 22.297 29.609 1 94.25 304 ASP B C 1
ATOM 5861 O O . ASP B 1 304 ? -26.672 23.25 30.375 1 94.25 304 ASP B O 1
ATOM 5865 N N . LEU B 1 305 ? -25.906 22.094 28.625 1 94.06 305 LEU B N 1
ATOM 5866 C CA . LEU B 1 305 ? -24.875 23.094 28.359 1 94.06 305 LEU B CA 1
ATOM 5867 C C . LEU B 1 305 ? -25.5 24.438 28.016 1 94.06 305 LEU B C 1
ATOM 5869 O O . LEU B 1 305 ? -25.047 25.484 28.5 1 94.06 305 LEU B O 1
ATOM 5873 N N . SER B 1 306 ? -26.578 24.453 27.25 1 95.62 306 SER B N 1
ATOM 5874 C CA . SER B 1 306 ? -27.266 25.672 26.844 1 95.62 306 SER B CA 1
ATOM 5875 C C . SER B 1 306 ? -27.984 26.328 28.016 1 95.62 306 SER B C 1
ATOM 5877 O O . SER B 1 306 ? -28.047 27.547 28.109 1 95.62 306 SER B O 1
ATOM 5879 N N . ALA B 1 307 ? -28.484 25.531 28.906 1 94.5 307 ALA B N 1
ATOM 5880 C CA . ALA B 1 307 ? -29.156 26.047 30.094 1 94.5 307 ALA B CA 1
ATOM 5881 C C . ALA B 1 307 ? -28.188 26.812 30.984 1 94.5 307 ALA B C 1
ATOM 5883 O O . ALA B 1 307 ? -28.547 27.859 31.547 1 94.5 307 ALA B O 1
ATOM 5884 N N . VAL B 1 308 ? -27.031 26.281 31.094 1 93.62 308 VAL B N 1
ATOM 5885 C CA . VAL B 1 308 ? -26 26.938 31.891 1 93.62 308 VAL B CA 1
ATOM 5886 C C . VAL B 1 308 ? -25.641 28.281 31.25 1 93.62 308 VAL B C 1
ATOM 5888 O O . VAL B 1 308 ? -25.469 29.281 31.953 1 93.62 308 VAL B O 1
ATOM 5891 N N . ILE B 1 309 ? -25.531 28.297 29.922 1 94.19 309 ILE B N 1
ATOM 5892 C CA . ILE B 1 309 ? -25.188 29.516 29.203 1 94.19 309 ILE B CA 1
ATOM 5893 C C . ILE B 1 309 ? -26.297 30.547 29.406 1 94.19 309 ILE B C 1
ATOM 5895 O O . ILE B 1 309 ? -26.016 31.734 29.641 1 94.19 309 ILE B O 1
ATOM 5899 N N . LEU B 1 310 ? -27.5 30.156 29.344 1 95.06 310 LEU B N 1
ATOM 5900 C CA . LEU B 1 310 ? -28.656 31.047 29.516 1 95.06 310 LEU B CA 1
ATOM 5901 C C . LEU B 1 310 ? -28.688 31.625 30.938 1 95.06 310 LEU B C 1
ATOM 5903 O O . LEU B 1 310 ? -28.969 32.812 31.125 1 95.06 310 LEU B O 1
ATOM 5907 N N . ALA B 1 311 ? -28.438 30.781 31.875 1 93.62 311 ALA B N 1
ATOM 5908 C CA . ALA B 1 311 ? -28.422 31.203 33.281 1 93.62 311 ALA B CA 1
ATOM 5909 C C . ALA B 1 311 ? -27.359 32.281 33.5 1 93.62 311 ALA B C 1
ATOM 5911 O O . ALA B 1 311 ? -27.594 33.25 34.188 1 93.62 311 ALA B O 1
ATOM 5912 N N . ASP B 1 312 ? -26.266 32.031 32.938 1 91.88 312 ASP B N 1
ATOM 5913 C CA . ASP B 1 312 ? -25.188 33 33.062 1 91.88 312 ASP B CA 1
ATOM 5914 C C . ASP B 1 312 ? -25.547 34.312 32.406 1 91.88 312 ASP B C 1
ATOM 5916 O O . ASP B 1 312 ? -25.234 35.375 32.938 1 91.88 312 ASP B O 1
ATOM 5920 N N . ALA B 1 313 ? -26.109 34.281 31.25 1 91.25 313 ALA B N 1
ATOM 5921 C CA . ALA B 1 313 ? -26.547 35.469 30.531 1 91.25 313 ALA B CA 1
ATOM 5922 C C . ALA B 1 313 ? -27.562 36.25 31.344 1 91.25 313 ALA B C 1
ATOM 5924 O O . ALA B 1 313 ? -27.5 37.5 31.406 1 91.25 313 ALA B O 1
ATOM 5925 N N . HIS B 1 314 ? -28.453 35.562 31.984 1 91.62 314 HIS B N 1
ATOM 5926 C CA . HIS B 1 314 ? -29.469 36.219 32.812 1 91.62 314 HIS B CA 1
ATOM 5927 C C . HIS B 1 314 ? -28.844 36.875 34.031 1 91.62 314 HIS B C 1
ATOM 5929 O O . HIS B 1 314 ? -29.234 37.969 34.438 1 91.62 314 HIS B O 1
ATOM 5935 N N . ARG B 1 315 ? -27.938 36.188 34.531 1 89.31 315 ARG B N 1
ATOM 5936 C CA . ARG B 1 315 ? -27.234 36.75 35.688 1 89.31 315 ARG B CA 1
ATOM 5937 C C . ARG B 1 315 ? -26.516 38.031 35.312 1 89.31 315 ARG B C 1
ATOM 5939 O O . ARG B 1 315 ? -26.391 38.938 36.156 1 89.31 315 ARG B O 1
ATOM 5946 N N . MET B 1 316 ? -26.125 38.125 34.125 1 87.88 316 MET B N 1
ATOM 5947 C CA . MET B 1 316 ? -25.391 39.312 33.656 1 87.88 316 MET B CA 1
ATOM 5948 C C . MET B 1 316 ? -26.359 40.375 33.156 1 87.88 316 MET B C 1
ATOM 5950 O O . MET B 1 316 ? -25.938 41.438 32.688 1 87.88 316 MET B O 1
ATOM 5954 N N . GLY B 1 317 ? -27.578 40.188 33.188 1 89.44 317 GLY B N 1
ATOM 5955 C CA . GLY B 1 317 ? -28.594 41.156 32.812 1 89.44 317 GLY B CA 1
ATOM 5956 C C . GLY B 1 317 ? -28.781 41.281 31.328 1 89.44 317 GLY B C 1
ATOM 5957 O O . GLY B 1 317 ? -29.234 42.312 30.828 1 89.44 317 GLY B O 1
ATOM 5958 N N . GLN B 1 318 ? -28.422 40.25 30.641 1 91.25 318 GLN B N 1
ATOM 5959 C CA . GLN B 1 318 ? -28.531 40.281 29.188 1 91.25 318 GLN B CA 1
ATOM 5960 C C . GLN B 1 318 ? -29.938 39.875 28.75 1 91.25 318 GLN B C 1
ATOM 5962 O O . GLN B 1 318 ? -30.578 39.031 29.375 1 91.25 318 GLN B O 1
ATOM 5967 N N . ALA B 1 319 ? -30.391 40.5 27.734 1 94 319 ALA B N 1
ATOM 5968 C CA . ALA B 1 319 ? -31.719 40.219 27.188 1 94 319 ALA B CA 1
ATOM 5969 C C . ALA B 1 319 ? -31.688 38.969 26.297 1 94 319 ALA B C 1
ATOM 5971 O O . ALA B 1 319 ? -31.781 39.062 25.078 1 94 319 ALA B O 1
ATOM 5972 N N . VAL B 1 320 ? -31.594 37.781 26.891 1 95.44 320 VAL B N 1
ATOM 5973 C CA . VAL B 1 320 ? -31.547 36.531 26.172 1 95.44 320 VAL B CA 1
ATOM 5974 C C . VAL B 1 320 ? -32.719 35.656 26.594 1 95.44 320 VAL B C 1
ATOM 5976 O O . VAL B 1 320 ? -33.062 35.562 27.781 1 95.44 320 VAL B O 1
ATOM 5979 N N . SER B 1 321 ? -33.438 35.125 25.703 1 94.88 321 SER B N 1
ATOM 5980 C CA . SER B 1 321 ? -34.562 34.219 25.984 1 94.88 321 SER B CA 1
ATOM 5981 C C . SER B 1 321 ? -34.312 32.812 25.484 1 94.88 321 SER B C 1
ATOM 5983 O O . SER B 1 321 ? -33.469 32.625 24.578 1 94.88 321 SER B O 1
ATOM 5985 N N . ALA B 1 322 ? -34.906 31.859 26.078 1 95.25 322 ALA B N 1
ATOM 5986 C CA . ALA B 1 322 ? -34.781 30.453 25.672 1 95.25 322 ALA B CA 1
ATOM 5987 C C . ALA B 1 322 ? -35.812 30.141 24.578 1 95.25 322 ALA B C 1
ATOM 5989 O O . ALA B 1 322 ? -37 30.453 24.719 1 95.25 322 ALA B O 1
ATOM 5990 N N . GLY B 1 323 ? -35.281 29.641 23.484 1 94.25 323 GLY B N 1
ATOM 5991 C CA . GLY B 1 323 ? -36.156 29.156 22.453 1 94.25 323 GLY B CA 1
ATOM 5992 C C . GLY B 1 323 ? -36.469 27.672 22.562 1 94.25 323 GLY B C 1
ATOM 5993 O O . GLY B 1 323 ? -36.594 27.141 23.672 1 94.25 323 GLY B O 1
ATOM 5994 N N . GLU B 1 324 ? -36.594 27.047 21.422 1 93.44 324 GLU B N 1
ATOM 5995 C CA . GLU B 1 324 ? -36.906 25.625 21.375 1 93.44 324 GLU B CA 1
ATOM 5996 C C . GLU B 1 324 ? -35.719 24.781 21.828 1 93.44 324 GLU B C 1
ATOM 5998 O O . GLU B 1 32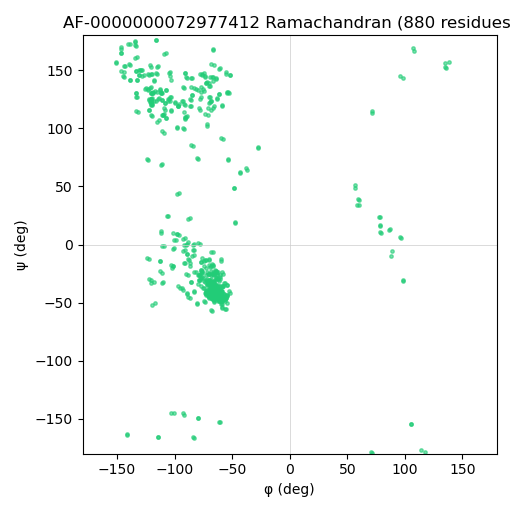4 ? -34.625 24.922 21.297 1 93.44 324 GLU B O 1
ATOM 6003 N N . MET B 1 325 ? -35.875 24.047 22.891 1 94.38 325 MET B N 1
ATOM 6004 C CA . MET B 1 325 ? -34.906 23.062 23.344 1 94.38 325 MET B CA 1
ATOM 6005 C C . MET B 1 325 ? -35.438 21.641 23.172 1 94.38 325 MET B C 1
ATOM 6007 O O . MET B 1 325 ? -36.219 21.156 24.016 1 94.38 325 MET B O 1
ATOM 6011 N N . ALA B 1 326 ? -35.031 21.016 22.094 1 93 326 ALA B N 1
ATOM 6012 C CA . ALA B 1 326 ? -35.625 19.703 21.781 1 93 326 ALA B CA 1
ATOM 6013 C C . ALA B 1 326 ? -34.531 18.672 21.547 1 93 326 ALA B C 1
ATOM 6015 O O . ALA B 1 326 ? -33.469 18.984 21.016 1 93 326 ALA B O 1
ATOM 6016 N N . GLY B 1 327 ? -34.844 17.516 21.953 1 88.38 327 GLY B N 1
ATOM 6017 C CA . GLY B 1 327 ? -33.969 16.375 21.703 1 88.38 327 GLY B CA 1
ATOM 6018 C C . GLY B 1 327 ? -33.25 15.898 22.953 1 88.38 327 GLY B C 1
ATOM 6019 O O . GLY B 1 327 ? -33.469 16.422 24.047 1 88.38 327 GLY B O 1
ATOM 6020 N N . ASP B 1 328 ? -32.562 14.648 22.891 1 84.12 328 ASP B N 1
ATOM 6021 C CA . ASP B 1 328 ? -31.859 14.102 24.031 1 84.12 328 ASP B CA 1
ATOM 6022 C C . ASP B 1 328 ? -30.625 13.312 23.578 1 84.12 328 ASP B C 1
ATOM 6024 O O . ASP B 1 328 ? -30.516 12.945 22.406 1 84.12 328 ASP B O 1
ATOM 6028 N N . GLY B 1 329 ? -29.734 13.375 24.422 1 86.88 329 GLY B N 1
ATOM 6029 C CA . GLY B 1 329 ? -28.578 12.531 24.203 1 86.88 329 GLY B CA 1
ATOM 6030 C C . GLY B 1 329 ? -27.266 13.266 24.422 1 86.88 329 GLY B C 1
ATOM 6031 O O . GLY B 1 329 ? -27.188 14.484 24.25 1 86.88 329 GLY B O 1
ATOM 6032 N N . ASP B 1 330 ? -26.266 12.445 24.797 1 90.88 330 ASP B N 1
ATOM 6033 C CA . ASP B 1 330 ? -24.906 12.969 24.953 1 90.88 330 ASP B CA 1
ATOM 6034 C C . ASP B 1 330 ? -24.156 12.984 23.625 1 90.88 330 ASP B C 1
ATOM 6036 O O . ASP B 1 330 ? -24.297 12.062 22.812 1 90.88 330 ASP B O 1
ATOM 6040 N N . VAL B 1 331 ? -23.656 14.109 23.391 1 90.12 331 VAL B N 1
ATOM 6041 C CA . VAL B 1 331 ? -22.859 14.266 22.172 1 90.12 331 VAL B CA 1
ATOM 6042 C C . VAL B 1 331 ? -21.422 14.625 22.531 1 90.12 331 VAL B C 1
ATOM 6044 O O . VAL B 1 331 ? -21.172 15.297 23.531 1 90.12 331 VAL B O 1
ATOM 6047 N N . ALA B 1 332 ? -20.531 14.039 21.766 1 87.88 332 ALA B N 1
ATOM 6048 C CA . ALA B 1 332 ? -19.125 14.359 21.984 1 87.88 332 ALA B CA 1
ATOM 6049 C C . ALA B 1 332 ? -18.797 15.773 21.5 1 87.88 332 ALA B C 1
ATOM 6051 O O . ALA B 1 332 ? -18.734 16.031 20.297 1 87.88 332 ALA B O 1
ATOM 6052 N N . LEU B 1 333 ? -18.656 16.766 22.484 1 87.44 333 LEU B N 1
ATOM 6053 C CA . LEU B 1 333 ? -18.344 18.156 22.203 1 87.44 333 LEU B CA 1
ATOM 6054 C C . LEU B 1 333 ? -17.25 18.672 23.141 1 87.44 333 LEU B C 1
ATOM 6056 O O . LEU B 1 333 ? -16.953 18.031 24.156 1 87.44 333 LEU B O 1
ATOM 6060 N N . ARG B 1 334 ? -16.641 19.719 22.75 1 86 334 ARG B N 1
ATOM 6061 C CA . ARG B 1 334 ? -15.797 20.5 23.641 1 86 334 ARG B CA 1
ATOM 6062 C C . ARG B 1 334 ? -16.594 21.609 24.312 1 86 334 ARG B C 1
ATOM 6064 O O . ARG B 1 334 ? -16.812 22.672 23.719 1 86 334 ARG B O 1
ATOM 6071 N N . PRO B 1 335 ? -17.016 21.422 25.531 1 88.12 335 PRO B N 1
ATOM 6072 C CA . PRO B 1 335 ? -17.984 22.312 26.156 1 88.12 335 PRO B CA 1
ATOM 6073 C C . PRO B 1 335 ? -17.516 23.766 26.219 1 88.12 335 PRO B C 1
ATOM 6075 O O . PRO B 1 335 ? -18.297 24.688 26 1 88.12 335 PRO B O 1
ATOM 6078 N N . LEU B 1 336 ? -16.266 23.984 26.516 1 82.06 336 LEU B N 1
ATOM 6079 C CA . LEU B 1 336 ? -15.75 25.344 26.641 1 82.06 336 LEU B CA 1
ATOM 6080 C C . LEU B 1 336 ? -15.742 26.047 25.297 1 82.06 336 LEU B C 1
ATOM 6082 O O . LEU B 1 336 ? -16.031 27.25 25.219 1 82.06 336 LEU B O 1
ATOM 6086 N N . ALA B 1 337 ? -15.453 25.281 24.312 1 83.69 337 ALA B N 1
ATOM 6087 C CA . ALA B 1 337 ? -15.445 25.844 22.969 1 83.69 337 ALA B CA 1
ATOM 6088 C C . ALA B 1 337 ? -16.859 26.203 22.516 1 83.69 337 ALA B C 1
ATOM 6090 O O . ALA B 1 337 ? -17.094 27.266 21.953 1 83.69 337 ALA B O 1
ATOM 6091 N N . ILE B 1 338 ? -17.734 25.281 22.812 1 89.81 338 ILE B N 1
ATOM 6092 C CA . ILE B 1 338 ? -19.109 25.5 22.406 1 89.81 338 ILE B CA 1
ATOM 6093 C C . ILE B 1 338 ? -19.703 26.688 23.172 1 89.81 338 ILE B C 1
ATOM 6095 O O . ILE B 1 338 ? -20.406 27.516 22.594 1 89.81 338 ILE B O 1
ATOM 6099 N N . ARG B 1 339 ? -19.453 26.781 24.453 1 89.44 339 ARG B N 1
ATOM 6100 C CA . ARG B 1 339 ? -19.906 27.922 25.266 1 89.44 339 ARG B CA 1
ATOM 6101 C C . ARG B 1 339 ? -19.422 29.234 24.656 1 89.44 339 ARG B C 1
ATOM 6103 O O . ARG B 1 339 ? -20.203 30.188 24.531 1 89.44 339 ARG B O 1
ATOM 6110 N N . ARG B 1 340 ? -18.234 29.234 24.266 1 84 340 ARG B N 1
ATOM 6111 C CA . ARG B 1 340 ? -17.641 30.422 23.672 1 84 340 ARG B CA 1
ATOM 6112 C C . ARG B 1 340 ? -18.344 30.781 22.359 1 84 340 ARG B C 1
ATOM 6114 O O . ARG B 1 340 ? -18.625 31.953 22.109 1 84 340 ARG B O 1
ATOM 6121 N N . ALA B 1 341 ? -18.609 29.75 21.594 1 90.12 341 ALA B N 1
ATOM 6122 C CA . ALA B 1 341 ? -19.281 29.984 20.312 1 90.12 341 ALA B CA 1
ATOM 6123 C C . ALA B 1 341 ? -20.672 30.578 20.531 1 90.12 341 ALA B C 1
ATOM 6125 O O . ALA B 1 341 ? -21.031 31.578 19.906 1 90.12 341 ALA B O 1
ATOM 6126 N N . VAL B 1 342 ? -21.375 30 21.453 1 94.12 342 VAL B N 1
ATOM 6127 C CA . VAL B 1 342 ? -22.75 30.438 21.719 1 94.12 342 VAL B CA 1
ATOM 6128 C C . VAL B 1 342 ? -22.734 31.844 22.312 1 94.12 342 VAL B C 1
ATOM 6130 O O . VAL B 1 342 ? -23.562 32.688 21.953 1 94.12 342 VAL B O 1
ATOM 6133 N N . GLU B 1 343 ? -21.812 32.125 23.219 1 89.81 343 GLU B N 1
ATOM 6134 C CA . GLU B 1 343 ? -21.703 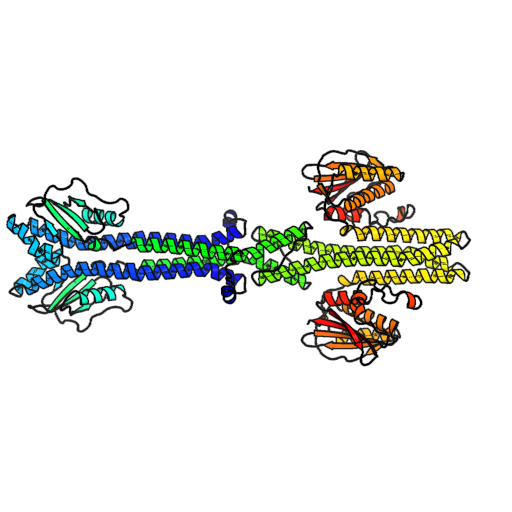33.438 23.828 1 89.81 343 GLU B CA 1
ATOM 6135 C C . GLU B 1 343 ? -21.375 34.531 22.797 1 89.81 343 GLU B C 1
ATOM 6137 O O . GLU B 1 343 ? -21.859 35.656 22.891 1 89.81 343 GLU B O 1
ATOM 6142 N N . ASN B 1 344 ? -20.562 34.156 21.859 1 87.88 344 ASN B N 1
ATOM 6143 C CA . ASN B 1 344 ? -20.25 35.094 20.781 1 87.88 344 ASN B CA 1
ATOM 6144 C C . ASN B 1 344 ? -21.484 35.438 19.938 1 87.88 344 ASN B C 1
ATOM 6146 O O . ASN B 1 344 ? -21.688 36.594 19.562 1 87.88 344 ASN B O 1
ATOM 6150 N N . LEU B 1 345 ? -22.25 34.375 19.719 1 94.25 345 LEU B N 1
ATOM 6151 C CA . LEU B 1 345 ? -23.469 34.594 18.938 1 94.25 345 LEU B CA 1
ATOM 6152 C C . LEU B 1 345 ? -24.469 35.438 19.719 1 94.25 345 LEU B C 1
ATOM 6154 O O . LEU B 1 345 ? -25.094 36.344 19.156 1 94.25 345 LEU B O 1
ATOM 6158 N N . ILE B 1 346 ? -24.578 35.125 20.984 1 94.25 346 ILE B N 1
ATOM 6159 C CA . ILE B 1 346 ? -25.469 35.906 21.844 1 94.25 346 ILE B CA 1
ATOM 6160 C C . ILE B 1 346 ? -24.984 37.375 21.891 1 94.25 346 ILE B C 1
ATOM 6162 O O . ILE B 1 346 ? -25.781 38.281 21.766 1 94.25 346 ILE B O 1
ATOM 6166 N N . GLY B 1 347 ? -23.688 37.562 22.109 1 89 347 GLY B N 1
ATOM 6167 C CA . GLY B 1 347 ? -23.125 38.906 22.109 1 89 347 GLY B CA 1
ATOM 6168 C C . GLY B 1 347 ? -23.422 39.688 20.844 1 89 347 GLY B C 1
ATOM 6169 O O . GLY B 1 347 ? -23.797 40.875 20.891 1 89 347 GLY B O 1
ATOM 6170 N N . ASN B 1 348 ? -23.281 39.062 19.719 1 88.44 348 ASN B N 1
ATOM 6171 C CA . ASN B 1 348 ? -23.594 39.688 18.438 1 88.44 348 ASN B CA 1
ATOM 6172 C C . ASN B 1 348 ? -25.062 40.031 18.328 1 88.44 348 ASN B C 1
ATOM 6174 O O . ASN B 1 348 ? -25.422 41.125 17.859 1 88.44 348 ASN B O 1
ATOM 6178 N N . ALA B 1 349 ? -25.891 39.125 18.734 1 93 349 ALA B N 1
ATOM 6179 C CA . ALA B 1 349 ? -27.328 39.312 18.688 1 93 349 ALA B CA 1
ATOM 6180 C C . ALA B 1 349 ? -27.75 40.5 19.531 1 93 349 ALA B C 1
ATOM 6182 O O . ALA B 1 349 ? -28.594 41.312 19.109 1 93 349 ALA B O 1
ATOM 6183 N N . LEU B 1 350 ? -27.172 40.656 20.688 1 91.38 350 LEU B N 1
ATOM 6184 C CA . LEU B 1 350 ? -27.5 41.75 21.594 1 91.38 350 LEU B CA 1
ATOM 6185 C C . LEU B 1 350 ? -26.969 43.062 21.062 1 91.38 350 LEU B C 1
ATOM 6187 O O . LEU B 1 350 ? -27.609 44.094 21.203 1 91.38 350 LEU B O 1
ATOM 6191 N N . ARG B 1 351 ? -25.859 43 20.438 1 86.25 351 ARG B N 1
ATOM 6192 C CA . ARG B 1 351 ? -25.219 44.188 19.938 1 86.25 351 ARG B CA 1
ATOM 6193 C C . ARG B 1 351 ? -25.969 44.75 18.734 1 86.25 351 ARG B C 1
ATOM 6195 O O . ARG B 1 351 ? -26.172 45.969 18.641 1 86.25 351 ARG B O 1
ATOM 6202 N N . TYR B 1 352 ? -26.391 43.969 17.875 1 87.5 352 TYR B N 1
ATOM 6203 C CA . TYR B 1 352 ? -26.969 44.438 16.609 1 87.5 352 TYR B CA 1
ATOM 6204 C C . TYR B 1 352 ? -28.5 44.375 16.656 1 87.5 352 TYR B C 1
ATOM 6206 O O . TYR B 1 352 ? -29.172 45.062 15.875 1 87.5 352 TYR B O 1
ATOM 6214 N N . GLY B 1 353 ? -29.203 43.688 17.469 1 87.88 353 GLY B N 1
ATOM 6215 C CA . GLY B 1 353 ? -30.656 43.562 17.531 1 87.88 353 GLY B CA 1
ATOM 6216 C C . GLY B 1 353 ? -31.234 43.969 18.875 1 87.88 353 GLY B C 1
ATOM 6217 O O . GLY B 1 353 ? -32.406 44.312 18.969 1 87.88 353 GLY B O 1
ATOM 6218 N N . GLY B 1 354 ? -30.5 43.812 20 1 89.88 354 GLY B N 1
ATOM 6219 C CA . GLY B 1 354 ? -30.969 44.156 21.328 1 89.88 354 GLY B CA 1
ATOM 6220 C C . GLY B 1 354 ? -31.5 42.969 22.109 1 89.88 354 GLY B C 1
ATOM 6221 O O . GLY B 1 354 ? -31.578 43 23.328 1 89.88 354 GLY B O 1
ATOM 6222 N N . GLU B 1 355 ? -32.031 42.062 21.406 1 93.69 355 GLU B N 1
ATOM 6223 C CA . GLU B 1 355 ? -32.5 40.844 22.047 1 93.69 355 GLU B CA 1
ATOM 6224 C C . GLU B 1 355 ? -31.969 39.594 21.344 1 93.69 355 GLU B C 1
ATOM 6226 O O . GLU B 1 355 ? -31.734 39.625 20.141 1 93.69 355 GLU B O 1
ATOM 6231 N N . ALA B 1 356 ? -31.781 38.469 22.094 1 96.31 356 ALA B N 1
ATOM 6232 C CA . ALA B 1 356 ? -31.266 37.188 21.547 1 96.31 356 ALA B CA 1
ATOM 6233 C C . ALA B 1 356 ? -32.125 36.031 22.016 1 96.31 356 ALA B C 1
ATOM 6235 O O . ALA B 1 356 ? -32.625 36.031 23.141 1 96.31 356 ALA B O 1
ATOM 6236 N N . ARG B 1 357 ? -32.344 35.094 21.156 1 96.94 357 ARG B N 1
ATOM 6237 C CA . ARG B 1 357 ? -33.031 33.844 21.5 1 96.94 357 ARG B CA 1
ATOM 6238 C C . ARG B 1 357 ? -32.156 32.625 21.188 1 96.94 357 ARG B C 1
ATOM 6240 O O . ARG B 1 357 ? -31.641 32.5 20.062 1 96.94 357 ARG B O 1
ATOM 6247 N N . LEU B 1 358 ? -31.922 31.797 22.141 1 97.44 358 LEU B N 1
ATOM 6248 C CA . LEU B 1 358 ? -31.109 30.594 21.969 1 97.44 358 LEU B CA 1
ATOM 6249 C C . LEU B 1 358 ? -31.984 29.344 21.891 1 97.44 358 LEU B C 1
ATOM 6251 O O . LEU B 1 358 ? -32.812 29.125 22.75 1 97.44 358 LEU B O 1
ATOM 6255 N N . SER B 1 359 ? -31.859 28.594 20.844 1 97.06 359 SER B N 1
ATOM 6256 C CA . SER B 1 359 ? -32.531 27.312 20.656 1 97.06 359 SER B CA 1
ATOM 6257 C C . SER B 1 359 ? -31.531 26.188 20.422 1 97.06 359 SER B C 1
ATOM 6259 O O . SER B 1 359 ? -30.453 26.422 19.875 1 97.06 359 SER B O 1
ATOM 6261 N N . VAL B 1 360 ? -31.812 25 20.891 1 96.94 360 VAL B N 1
ATOM 6262 C CA . VAL B 1 360 ? -30.969 23.828 20.688 1 96.94 360 VAL B CA 1
ATOM 6263 C C . VAL B 1 360 ? -31.828 22.656 20.234 1 96.94 360 VAL B C 1
ATOM 6265 O O . VAL B 1 360 ? -32.875 22.375 20.828 1 96.94 360 VAL B O 1
ATOM 6268 N N . ILE B 1 361 ? -31.438 22.078 19.141 1 95.44 361 ILE B N 1
ATOM 6269 C CA . ILE B 1 361 ? -32.125 20.891 18.641 1 95.44 361 ILE B CA 1
ATOM 6270 C C . ILE B 1 361 ? -31.125 19.734 18.547 1 95.44 361 ILE B C 1
ATOM 6272 O O . ILE B 1 361 ? -30.109 19.844 17.859 1 95.44 361 ILE B O 1
ATOM 6276 N N . VAL B 1 362 ? -31.422 18.641 19.219 1 94.88 362 VAL B N 1
ATOM 6277 C CA . VAL B 1 362 ? -30.578 17.453 19.188 1 94.88 362 VAL B CA 1
ATOM 6278 C C . VAL B 1 362 ? -31.297 16.344 18.438 1 94.88 362 VAL B C 1
ATOM 6280 O O . VAL B 1 362 ? -32.375 15.883 18.844 1 94.88 362 VAL B O 1
ATOM 6283 N N . THR B 1 363 ? -30.75 16.031 17.266 1 91.5 363 THR B N 1
ATOM 6284 C CA . THR B 1 363 ? -31.234 14.898 16.484 1 91.5 363 THR B CA 1
ATOM 6285 C C . THR B 1 363 ? -30.25 13.742 16.516 1 91.5 363 THR B C 1
ATOM 6287 O O . THR B 1 363 ? -29.109 13.898 16.969 1 91.5 363 THR B O 1
ATOM 6290 N N . PRO B 1 364 ? -30.672 12.461 16.109 1 88.81 364 PRO B N 1
ATOM 6291 C CA . PRO B 1 364 ? -29.734 11.336 16.062 1 88.81 364 PRO B CA 1
ATOM 6292 C C . PRO B 1 364 ? -28.562 11.578 15.117 1 88.81 364 PRO B C 1
ATOM 6294 O O . PRO B 1 364 ? -27.484 10.992 15.281 1 88.81 364 PRO B O 1
ATOM 6297 N N . ARG B 1 365 ? -28.672 12.586 14.266 1 87.75 365 ARG B N 1
ATOM 6298 C CA . ARG B 1 365 ? -27.656 12.781 13.227 1 87.75 365 ARG B CA 1
ATOM 6299 C C . ARG B 1 365 ? -26.812 14.023 13.508 1 87.75 365 ARG B C 1
ATOM 6301 O O . ARG B 1 365 ? -25.656 14.094 13.094 1 87.75 365 ARG B O 1
ATOM 6308 N N . ALA B 1 366 ? -27.594 15 14.156 1 92.06 366 ALA B N 1
ATOM 6309 C CA . ALA B 1 366 ? -26.875 16.266 14.297 1 92.06 366 ALA B CA 1
ATOM 6310 C C . ALA B 1 366 ? -27.344 17.031 15.523 1 92.06 366 ALA B C 1
ATOM 6312 O O . ALA B 1 366 ? -28.438 16.766 16.062 1 92.06 366 ALA B O 1
ATOM 6313 N N . VAL B 1 367 ? -26.547 17.906 16.062 1 94.62 367 VAL B N 1
ATOM 6314 C CA . VAL B 1 367 ? -26.891 18.906 17.078 1 94.62 367 VAL B CA 1
ATOM 6315 C C . VAL B 1 367 ? -26.828 20.297 16.469 1 94.62 367 VAL B C 1
ATOM 6317 O O . VAL B 1 367 ? -25.891 20.641 15.758 1 94.62 367 VAL B O 1
ATOM 6320 N N . VAL B 1 368 ? -27.891 21.078 16.688 1 96.38 368 VAL B N 1
ATOM 6321 C CA . VAL B 1 368 ? -27.953 22.422 16.125 1 96.38 368 VAL B CA 1
ATOM 6322 C C . VAL B 1 368 ? -28.141 23.453 17.25 1 96.38 368 VAL B C 1
ATOM 6324 O O . VAL B 1 368 ? -29.109 23.375 18.016 1 96.38 368 VAL B O 1
ATOM 6327 N N . PHE B 1 369 ? -27.172 24.344 17.469 1 96.88 369 PHE B N 1
ATOM 6328 C CA . PHE B 1 369 ? -27.328 25.531 18.312 1 96.88 369 PHE B CA 1
ATOM 6329 C C . PHE B 1 369 ? -27.766 26.734 17.469 1 96.88 369 PHE B C 1
ATOM 6331 O O . PHE B 1 369 ? -27.062 27.141 16.547 1 96.88 369 PHE B O 1
ATOM 6338 N N . CYS B 1 370 ? -28.875 27.281 17.797 1 97.12 370 CYS B N 1
ATOM 6339 C CA . CYS B 1 370 ? -29.422 28.375 17 1 97.12 370 CYS B CA 1
ATOM 6340 C C . CYS B 1 370 ? -29.594 29.641 17.828 1 97.12 370 CYS B C 1
ATOM 6342 O O . CYS B 1 370 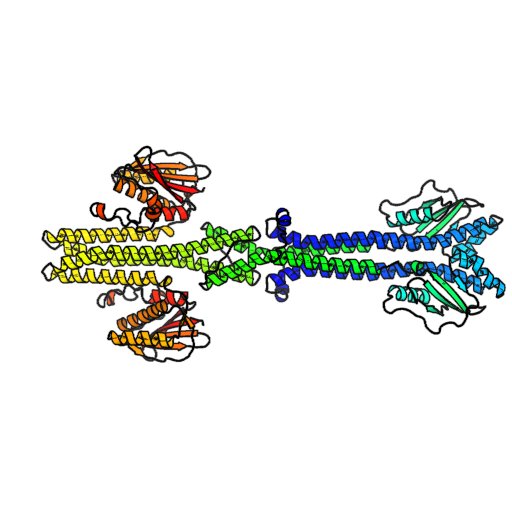? -30.156 29.594 18.922 1 97.12 370 CYS B O 1
ATOM 6344 N N . VAL B 1 371 ? -29.031 30.719 17.406 1 97.38 371 VAL B N 1
ATOM 6345 C CA . VAL B 1 371 ? -29.219 32.031 18.031 1 97.38 371 VAL B CA 1
ATOM 6346 C C . VAL B 1 371 ? -29.891 32.969 17.062 1 97.38 371 VAL B C 1
ATOM 6348 O O . VAL B 1 371 ? -29.422 33.156 15.93 1 97.38 371 VAL B O 1
ATOM 6351 N N . GLU B 1 372 ? -30.984 33.531 17.422 1 96.5 372 GLU B N 1
ATOM 6352 C CA . GLU B 1 372 ? -31.734 34.469 16.594 1 96.5 372 GLU B CA 1
ATOM 6353 C C . GLU B 1 372 ? -31.766 35.844 17.25 1 96.5 372 GLU B C 1
ATOM 6355 O O . GLU B 1 372 ? -31.734 35.969 18.469 1 96.5 372 GLU B O 1
ATOM 6360 N N . ASP B 1 373 ? -31.781 36.875 16.438 1 94.19 373 ASP B N 1
ATOM 6361 C CA . ASP B 1 373 ? -31.875 38.25 16.953 1 94.19 373 ASP B CA 1
ATOM 6362 C C . ASP B 1 373 ? -32.906 39.062 16.172 1 94.19 373 ASP B C 1
ATOM 6364 O O . ASP B 1 373 ? -33.562 38.531 15.289 1 94.19 373 ASP B O 1
ATOM 6368 N N . ASN B 1 374 ? -33.219 40.281 16.641 1 93.06 374 ASN B N 1
ATOM 6369 C CA . ASN B 1 374 ? -34.156 41.188 15.992 1 93.06 374 ASN B CA 1
ATOM 6370 C C . ASN B 1 374 ? -33.438 42.344 15.32 1 93.06 374 ASN B C 1
ATOM 6372 O O . ASN B 1 374 ? -33.969 43.469 15.227 1 93.06 374 ASN B O 1
ATOM 6376 N N . GLY B 1 375 ? -32.25 42.156 14.992 1 90.81 375 GLY B N 1
ATOM 6377 C CA . GLY B 1 375 ? -31.469 43.219 14.375 1 90.81 375 GLY B CA 1
ATOM 6378 C C . GLY B 1 375 ? -31.672 43.312 12.875 1 90.81 375 GLY B C 1
ATOM 6379 O O . GLY B 1 375 ? -32.688 42.875 12.352 1 90.81 375 GLY B O 1
ATOM 6380 N N . GLN B 1 376 ? -30.75 44.062 12.211 1 88.06 376 GLN B N 1
ATOM 6381 C CA . GLN B 1 376 ? -30.844 44.312 10.781 1 88.06 376 GLN B CA 1
ATOM 6382 C C . GLN B 1 376 ? -30.484 43.094 9.969 1 88.06 376 GLN B C 1
ATOM 6384 O O . GLN B 1 376 ? -30.844 42.969 8.789 1 88.06 376 GLN B O 1
ATOM 6389 N N . GLY B 1 377 ? -29.906 42.125 10.602 1 88.94 377 GLY B N 1
ATOM 6390 C CA . GLY B 1 377 ? -29.484 40.938 9.898 1 88.94 377 GLY B CA 1
ATOM 6391 C C . GLY B 1 377 ? -28.281 41.156 8.992 1 88.94 377 GLY B C 1
ATOM 6392 O O . GLY B 1 377 ? -27.641 42.219 9.055 1 88.94 377 GLY B O 1
ATOM 6393 N N . ILE B 1 378 ? -27.828 40.094 8.273 1 90.12 378 ILE B N 1
ATOM 6394 C CA . ILE B 1 378 ? -26.734 40.156 7.32 1 90.12 378 ILE B CA 1
ATOM 6395 C C . ILE B 1 378 ? -27.219 39.75 5.938 1 90.12 378 ILE B C 1
ATOM 6397 O O . ILE B 1 378 ? -27.766 38.656 5.77 1 90.12 378 ILE B O 1
ATOM 6401 N N . PRO B 1 379 ? -27.094 40.656 5.012 1 90.31 379 PRO B N 1
ATOM 6402 C CA . PRO B 1 379 ? -27.5 40.281 3.658 1 90.31 379 PRO B CA 1
ATOM 6403 C C . PRO B 1 379 ? -26.781 39.031 3.162 1 90.31 379 PRO B C 1
ATOM 6405 O O . PRO B 1 379 ? -25.625 38.781 3.492 1 90.31 379 PRO B O 1
ATOM 6408 N N . PRO B 1 380 ? -27.516 38.25 2.336 1 90.38 380 PRO B N 1
ATOM 6409 C CA . PRO B 1 380 ? -26.969 36.969 1.88 1 90.38 380 PRO B CA 1
ATOM 6410 C C . PRO B 1 380 ? -25.625 37.125 1.182 1 90.38 380 PRO B C 1
ATOM 6412 O O . PRO B 1 380 ? -24.75 36.281 1.324 1 90.38 380 PRO B O 1
ATOM 6415 N N . ASP B 1 381 ? -25.391 38.188 0.5 1 88.25 381 ASP B N 1
ATOM 6416 C CA . ASP B 1 381 ? -24.156 38.375 -0.273 1 88.25 381 ASP B CA 1
ATOM 6417 C C . ASP B 1 381 ? -22.984 38.719 0.639 1 88.25 381 ASP B C 1
ATOM 6419 O O . ASP B 1 381 ? -21.828 38.625 0.225 1 88.25 381 ASP B O 1
ATOM 6423 N N . GLN B 1 382 ? -23.219 39.031 1.91 1 89.06 382 GLN B N 1
ATOM 6424 C CA . GLN B 1 382 ? -22.156 39.469 2.812 1 89.06 382 GLN B CA 1
ATOM 6425 C C . GLN B 1 382 ? -21.875 38.406 3.875 1 89.06 382 GLN B C 1
ATOM 6427 O O . GLN B 1 382 ? -20.969 38.562 4.699 1 89.06 382 GLN B O 1
ATOM 6432 N N . ARG B 1 383 ? -22.609 37.312 3.844 1 89.56 383 ARG B N 1
ATOM 6433 C CA . ARG B 1 383 ? -22.547 36.344 4.93 1 89.56 383 ARG B CA 1
ATOM 6434 C C . ARG B 1 383 ? -21.219 35.594 4.914 1 89.56 383 ARG B C 1
ATOM 6436 O O . ARG B 1 383 ? -20.656 35.312 5.969 1 89.56 383 ARG B O 1
ATOM 6443 N N . GLU B 1 384 ? -20.703 35.375 3.742 1 87.06 384 GLU B N 1
ATOM 6444 C CA . GLU B 1 384 ? -19.422 34.719 3.646 1 87.06 384 GLU B CA 1
ATOM 6445 C C . GLU B 1 384 ? -18.297 35.594 4.176 1 87.06 384 GLU B C 1
ATOM 6447 O O . GLU B 1 384 ? -17.375 35.125 4.844 1 87.06 384 GLU B O 1
ATOM 6452 N N . ASP B 1 385 ? -18.391 36.781 3.912 1 83.69 385 ASP B N 1
ATOM 6453 C CA . ASP B 1 385 ? -17.375 37.75 4.344 1 83.69 385 ASP B CA 1
ATOM 6454 C C . ASP B 1 385 ? -17.484 38.031 5.844 1 83.69 385 ASP B C 1
ATOM 6456 O O . ASP B 1 385 ? -16.469 38.281 6.504 1 83.69 385 ASP B O 1
ATOM 6460 N N . ALA B 1 386 ? -18.719 37.938 6.332 1 85.75 386 ALA B N 1
ATOM 6461 C CA . ALA B 1 386 ? -18.969 38.25 7.738 1 85.75 386 ALA B CA 1
ATOM 6462 C C . ALA B 1 386 ? -18.266 37.25 8.656 1 85.75 386 ALA B C 1
ATOM 6464 O O . ALA B 1 386 ? -17.938 37.594 9.805 1 85.75 386 ALA B O 1
ATOM 6465 N N . VAL B 1 387 ? -17.969 36.062 8.055 1 86.38 387 VAL B N 1
ATOM 6466 C CA . VAL B 1 387 ? -17.375 35 8.891 1 86.38 387 VAL B CA 1
ATOM 6467 C C . VAL B 1 387 ? -15.852 35.094 8.812 1 86.38 387 VAL B C 1
ATOM 6469 O O . VAL B 1 387 ? -15.148 34.406 9.562 1 86.38 387 VAL B O 1
ATOM 6472 N N . ARG B 1 388 ? -15.383 35.938 8 1 79.19 388 ARG B N 1
ATOM 6473 C CA . ARG B 1 388 ? -13.945 36.156 7.914 1 79.19 388 ARG B CA 1
ATOM 6474 C C . ARG B 1 388 ? -13.438 36.969 9.094 1 79.19 388 ARG B C 1
ATOM 6476 O O . ARG B 1 388 ? -14.086 37.938 9.516 1 79.19 388 ARG B O 1
ATOM 6483 N N . PRO B 1 389 ? -12.336 36.5 9.672 1 73.88 389 PRO B N 1
ATOM 6484 C CA . PRO B 1 389 ? -11.797 37.25 10.812 1 73.88 389 PRO B CA 1
ATOM 6485 C C . PRO B 1 389 ? -11.539 38.719 10.484 1 73.88 389 PRO B C 1
ATOM 6487 O O . PRO B 1 389 ? -11.094 39.062 9.375 1 73.88 389 PRO B O 1
ATOM 6490 N N . PHE B 1 390 ? -12 39.656 11.32 1 70.88 390 PHE B N 1
ATOM 6491 C CA . PHE B 1 390 ? -11.711 41.094 11.312 1 70.88 390 PHE B CA 1
ATOM 6492 C C . PHE B 1 390 ? -12.539 41.812 10.25 1 70.88 390 PHE B C 1
ATOM 6494 O O . PHE B 1 390 ? -12.188 42.906 9.82 1 70.88 390 PHE B O 1
ATOM 6501 N N . THR B 1 391 ? -13.461 41 9.75 1 73 391 THR B N 1
ATOM 6502 C CA . THR B 1 391 ? -14.359 41.625 8.789 1 73 391 THR B CA 1
ATOM 6503 C C . THR B 1 391 ? -15.539 42.312 9.508 1 73 391 THR B C 1
ATOM 6505 O O . THR B 1 391 ? -16.188 41.688 10.352 1 73 391 THR B O 1
ATOM 6508 N N . ARG B 1 392 ? -15.586 43.625 9.289 1 74.25 392 ARG B N 1
ATOM 6509 C CA . ARG B 1 392 ? -16.719 44.375 9.82 1 74.25 392 ARG B CA 1
ATOM 6510 C C . ARG B 1 392 ? -17.562 44.969 8.695 1 74.25 392 ARG B C 1
ATOM 6512 O O . ARG B 1 392 ? -17.047 45.656 7.809 1 74.25 392 ARG B O 1
ATOM 6519 N N . LEU B 1 393 ? -18.703 44.469 8.375 1 65.75 393 LEU B N 1
ATOM 6520 C CA . LEU B 1 393 ? -19.516 44.844 7.227 1 65.75 393 LEU B CA 1
ATOM 6521 C C . LEU B 1 393 ? -19.812 46.344 7.219 1 65.75 393 LEU B C 1
ATOM 6523 O O . LEU B 1 393 ? -19.922 46.938 6.152 1 65.75 393 LEU B O 1
ATOM 6527 N N . ASP B 1 394 ? -20.219 47.094 8.273 1 57.22 394 ASP B N 1
ATOM 6528 C CA . ASP B 1 394 ? -20.531 48.531 8.195 1 57.22 394 ASP B CA 1
ATOM 6529 C C . ASP B 1 394 ? -19.688 49.344 9.18 1 57.22 394 ASP B C 1
ATOM 6531 O O . ASP B 1 394 ? -20.172 49.75 10.234 1 57.22 394 ASP B O 1
ATOM 6535 N N . PRO B 1 395 ? -18.359 49.5 8.867 1 52.75 395 PRO B N 1
ATOM 6536 C CA . PRO B 1 395 ? -17.469 50.188 9.812 1 52.75 395 PRO B CA 1
ATOM 6537 C C . PRO B 1 395 ? -17.953 51.594 10.156 1 52.75 395 PRO B C 1
ATOM 6539 O O . PRO B 1 395 ? -17.734 52.062 11.281 1 52.75 395 PRO B O 1
ATOM 6542 N N . ALA B 1 396 ? -18.344 52.406 9.18 1 50.12 396 ALA B N 1
ATOM 6543 C CA . ALA B 1 396 ? -18.734 53.812 9.359 1 50.12 396 ALA B CA 1
ATOM 6544 C C . ALA B 1 396 ? -19.844 53.938 10.398 1 50.12 396 ALA B C 1
ATOM 6546 O O . ALA B 1 396 ? -19.859 54.875 11.188 1 50.12 396 ALA B O 1
ATOM 6547 N N . ARG B 1 397 ? -20.844 53.281 10.188 1 45 397 ARG B N 1
ATOM 6548 C CA . ARG B 1 397 ? -22.047 53.438 10.984 1 45 397 ARG B CA 1
ATOM 6549 C C . ARG B 1 397 ? -21.844 52.938 12.406 1 45 397 ARG B C 1
ATOM 6551 O O . ARG B 1 397 ? -22.578 53.281 13.32 1 45 397 ARG B O 1
ATOM 6558 N N . ASN B 1 398 ? -20.969 51.938 12.586 1 46.91 398 ASN B N 1
ATOM 6559 C CA . ASN B 1 398 ? -20.906 51.281 13.891 1 46.91 398 ASN B CA 1
ATOM 6560 C C . ASN B 1 398 ? -19.719 51.781 14.703 1 46.91 398 ASN B C 1
ATOM 6562 O O . ASN B 1 398 ? -19.297 51.156 15.672 1 46.91 398 ASN B O 1
ATOM 6566 N N . GLN B 1 399 ? -19.094 52.812 14.227 1 45.16 399 GLN B N 1
ATOM 6567 C CA . GLN B 1 399 ? -18.016 53.469 14.961 1 45.16 399 GLN B CA 1
ATOM 6568 C C . GLN B 1 399 ? -18.453 53.812 16.375 1 45.16 399 GLN B C 1
ATOM 6570 O O . GLN B 1 399 ? -17.641 53.781 17.312 1 45.16 399 GLN B O 1
ATOM 6575 N N . ASP B 1 400 ? -19.719 54.312 16.562 1 43.12 400 ASP B N 1
ATOM 6576 C CA . ASP B 1 400 ? -20.203 54.812 17.828 1 43.12 400 ASP B CA 1
ATOM 6577 C C . ASP B 1 400 ? -20.594 53.688 18.766 1 43.12 400 ASP B C 1
ATOM 6579 O O . ASP B 1 400 ? -20.875 53.906 19.953 1 43.12 400 ASP B O 1
ATOM 6583 N N . ARG B 1 401 ? -21 52.438 18.281 1 48.94 401 ARG B N 1
ATOM 6584 C CA . ARG B 1 401 ? -21.594 51.406 19.125 1 48.94 401 ARG B CA 1
ATOM 6585 C C . ARG B 1 401 ? -20.547 50.375 19.547 1 48.94 401 ARG B C 1
ATOM 6587 O O . ARG B 1 401 ? -20.875 49.219 19.828 1 48.94 401 ARG B O 1
ATOM 6594 N N . GLY B 1 402 ? -19.391 50.906 19.922 1 48.44 402 GLY B N 1
ATOM 6595 C CA . GLY B 1 402 ? -18.344 50.125 20.531 1 48.44 402 GLY B CA 1
ATOM 6596 C C . GLY B 1 402 ? -17.656 49.188 19.562 1 48.44 402 GLY B C 1
ATOM 6597 O O . GLY B 1 402 ? -18.219 48.844 18.516 1 48.44 402 GLY B O 1
ATOM 6598 N N . SER B 1 403 ? -16.375 49.344 19.234 1 52.53 403 SER B N 1
ATOM 6599 C CA . SER B 1 403 ? -15.43 48.844 18.25 1 52.53 403 SER B CA 1
ATOM 6600 C C . SER B 1 403 ? -15.398 47.312 18.25 1 52.53 403 SER B C 1
ATOM 6602 O O . SER B 1 403 ? -14.938 46.688 19.203 1 52.53 403 SER B O 1
ATOM 6604 N N . GLY B 1 404 ? -16.469 46.688 17.719 1 60.59 404 GLY B N 1
ATOM 6605 C CA . GLY B 1 404 ? -16.359 45.25 17.531 1 60.59 404 GLY B CA 1
ATOM 6606 C C . GLY B 1 404 ? -15.133 44.844 16.734 1 60.59 404 GLY B C 1
ATOM 6607 O O . GLY B 1 404 ? -14.625 45.625 15.93 1 60.59 404 GLY B O 1
ATOM 6608 N N . VAL B 1 405 ? -14.367 43.844 17.266 1 66 405 VAL B N 1
ATOM 6609 C CA . VAL B 1 405 ? -13.086 43.438 16.703 1 66 405 VAL B CA 1
ATOM 6610 C C . VAL B 1 405 ? -13.312 42.531 15.484 1 66 405 VAL B C 1
ATOM 6612 O O . VAL B 1 405 ? -12.406 42.344 14.672 1 66 405 VAL B O 1
ATOM 6615 N N . GLY B 1 406 ? -14.664 42.281 15.125 1 75.19 406 GLY B N 1
ATOM 6616 C CA . GLY B 1 406 ? -14.969 41.469 13.977 1 75.19 406 GLY B CA 1
ATOM 6617 C C . GLY B 1 406 ? -14.406 40.062 14.086 1 75.19 406 GLY B C 1
ATOM 6618 O O . GLY B 1 406 ? -13.93 39.5 13.094 1 75.19 406 GLY B O 1
ATOM 6619 N N . LEU B 1 407 ? -14.359 39.531 15.258 1 79.75 407 LEU B N 1
ATOM 6620 C CA . LEU B 1 407 ? -13.797 38.219 15.461 1 79.75 407 LEU B CA 1
ATOM 6621 C C . LEU B 1 407 ? -14.875 37.219 15.883 1 79.75 407 LEU B C 1
ATOM 6623 O O . LEU B 1 407 ? -14.672 36 15.82 1 79.75 407 LEU B O 1
ATOM 6627 N N . GLY B 1 408 ? -16.016 37.719 16.266 1 82.38 408 GLY B N 1
ATOM 6628 C CA . GLY B 1 408 ? -17.047 36.875 16.859 1 82.38 408 GLY B CA 1
ATOM 6629 C C . GLY B 1 408 ? -17.5 35.75 15.961 1 82.38 408 GLY B C 1
ATOM 6630 O O . GLY B 1 408 ? -17.375 34.562 16.328 1 82.38 408 GLY B O 1
ATOM 6631 N N . LEU B 1 409 ? -17.906 36.094 14.734 1 88 409 LEU B N 1
ATOM 6632 C CA . LEU B 1 409 ? -18.422 35.094 13.812 1 88 409 LEU B CA 1
ATOM 6633 C C . LEU B 1 409 ? -17.312 34.156 13.328 1 88 409 LEU B C 1
ATOM 6635 O O . LEU B 1 409 ? -17.547 33 13.062 1 88 409 LEU B O 1
ATOM 6639 N N . ALA B 1 410 ? -16.141 34.719 13.219 1 82.88 410 ALA B N 1
ATOM 6640 C CA . ALA B 1 410 ? -15 33.938 12.805 1 82.88 410 ALA B CA 1
ATOM 6641 C C . ALA B 1 410 ? -14.68 32.844 13.836 1 82.88 410 ALA B C 1
ATOM 6643 O O . ALA B 1 410 ? -14.352 31.719 13.484 1 82.88 410 ALA B O 1
ATOM 6644 N N . ILE B 1 411 ? -14.742 33.219 15.117 1 80.56 411 ILE B N 1
ATOM 6645 C CA . ILE B 1 411 ? -14.516 32.281 16.219 1 80.56 411 ILE B CA 1
ATOM 6646 C C . ILE B 1 411 ? -15.547 31.172 16.156 1 80.56 411 ILE B C 1
ATOM 6648 O O . ILE B 1 411 ? -15.203 30 16.281 1 80.56 411 ILE B O 1
ATOM 6652 N N . VAL B 1 412 ? -16.781 31.531 15.93 1 89.62 412 VAL B N 1
ATOM 6653 C CA . VAL B 1 412 ? -17.875 30.562 15.883 1 89.62 412 VAL B CA 1
ATOM 6654 C C . VAL B 1 412 ? -17.656 29.578 14.734 1 89.62 412 VAL B C 1
ATOM 6656 O O . VAL B 1 412 ? -17.812 28.375 14.898 1 89.62 412 VAL B O 1
ATOM 6659 N N . GLU B 1 413 ? -17.312 30.078 13.609 1 88.06 413 GLU B N 1
ATOM 6660 C CA . GLU B 1 413 ? -17.047 29.25 12.445 1 88.06 413 GLU B CA 1
ATOM 6661 C C . GLU B 1 413 ? -15.914 28.266 12.711 1 88.06 413 GLU B C 1
ATOM 6663 O O . GLU B 1 413 ? -15.977 27.109 12.305 1 88.06 413 GLU B O 1
ATOM 6668 N N . ASP B 1 414 ? -14.875 28.719 13.289 1 79.69 414 ASP B N 1
ATOM 6669 C CA . ASP B 1 414 ? -13.711 27.891 13.609 1 79.69 414 ASP B CA 1
ATOM 6670 C C . ASP B 1 414 ? -14.094 26.766 14.562 1 79.69 414 ASP B C 1
ATOM 6672 O O . ASP B 1 414 ? -13.664 25.625 14.391 1 79.69 414 ASP B O 1
ATOM 6676 N N . ILE B 1 415 ? -14.852 27.109 15.555 1 81.75 415 ILE B N 1
ATOM 6677 C CA . ILE B 1 415 ? -15.273 26.125 16.547 1 81.75 415 ILE B CA 1
ATOM 6678 C C . ILE B 1 415 ? -16.188 25.094 15.883 1 81.75 415 ILE B C 1
ATOM 6680 O O . ILE B 1 415 ? -16.062 23.891 16.141 1 81.75 415 ILE B O 1
ATOM 6684 N N . ALA B 1 416 ? -17.078 25.531 14.992 1 88.31 416 ALA B N 1
ATOM 6685 C CA . ALA B 1 416 ? -17.969 24.625 14.266 1 88.31 416 ALA B CA 1
ATOM 6686 C C . ALA B 1 416 ? -17.172 23.641 13.414 1 88.31 416 ALA B C 1
ATOM 6688 O O . ALA B 1 416 ? -17.422 22.438 13.461 1 88.31 416 ALA B O 1
ATOM 6689 N N . ARG B 1 417 ? -16.25 24.125 12.789 1 79.94 417 ARG B N 1
ATOM 6690 C CA . ARG B 1 417 ? -15.422 23.312 11.898 1 79.94 417 ARG B CA 1
ATOM 6691 C C . ARG B 1 417 ? -14.594 22.312 12.695 1 79.94 417 ARG B C 1
ATOM 6693 O O . ARG B 1 417 ? -14.406 21.172 12.266 1 79.94 417 ARG B O 1
ATOM 6700 N N . ALA B 1 418 ? -14.039 22.766 13.773 1 74.44 418 ALA B N 1
ATOM 6701 C CA . ALA B 1 418 ? -13.242 21.906 14.641 1 74.44 418 ALA B CA 1
ATOM 6702 C C . ALA B 1 418 ? -14.062 20.719 15.141 1 74.44 418 ALA B C 1
ATOM 6704 O O . ALA B 1 418 ? -13.508 19.656 15.453 1 74.44 418 ALA B O 1
ATOM 6705 N N . HIS B 1 419 ? -15.344 20.906 15.18 1 80.19 419 HIS B N 1
ATOM 6706 C CA . HIS B 1 419 ? -16.25 19.844 15.617 1 80.19 419 HIS B CA 1
ATOM 6707 C C . HIS B 1 419 ? -16.828 19.078 14.438 1 80.19 419 HIS B C 1
ATOM 6709 O O . HIS B 1 419 ? -17.781 18.312 14.594 1 80.19 419 HIS B O 1
ATOM 6715 N N . GLY B 1 420 ? -16.312 19.359 13.266 1 77 420 GLY B N 1
ATOM 6716 C CA . GLY B 1 420 ? -16.781 18.688 12.07 1 77 420 GLY B CA 1
ATOM 6717 C C . GLY B 1 420 ? -18.094 19.25 11.547 1 77 420 GLY B C 1
ATOM 6718 O O . GLY B 1 420 ? -18.812 18.578 10.812 1 77 420 GLY B O 1
ATOM 6719 N N . GLY B 1 421 ? -18.453 20.438 12 1 87.31 421 GLY B N 1
ATOM 6720 C CA . GLY B 1 421 ? -19.703 21.078 11.602 1 87.31 421 GLY B CA 1
ATOM 6721 C C . GLY B 1 421 ? -19.484 22.344 10.797 1 87.31 421 GLY B C 1
ATOM 6722 O O . GLY B 1 421 ? -18.469 22.5 10.133 1 87.31 421 GLY B O 1
ATOM 6723 N N . THR B 1 422 ? -20.656 23.078 10.719 1 91.38 422 THR B N 1
ATOM 6724 C CA . THR B 1 422 ? -20.609 24.328 9.961 1 91.38 422 THR B CA 1
ATOM 6725 C C . THR B 1 422 ? -21.5 25.391 10.602 1 91.38 422 THR B C 1
ATOM 6727 O O . THR B 1 422 ? -22.375 25.062 11.406 1 91.38 422 THR B O 1
ATOM 6730 N N . LEU B 1 423 ? -21.141 26.641 10.367 1 94.44 423 LEU B N 1
ATOM 6731 C CA . LEU B 1 423 ? -21.969 27.781 10.75 1 94.44 423 LEU B CA 1
ATOM 6732 C C . LEU B 1 423 ? -22.859 28.203 9.594 1 94.44 423 LEU B C 1
ATOM 6734 O O . LEU B 1 423 ? -22.391 28.438 8.484 1 94.44 423 LEU B O 1
ATOM 6738 N N . ARG B 1 424 ? -24.172 28.234 9.797 1 95.31 424 ARG B N 1
ATOM 6739 C CA . ARG B 1 424 ? -25.141 28.703 8.805 1 95.31 424 ARG B CA 1
ATOM 6740 C C . ARG B 1 424 ? -25.781 30.016 9.234 1 95.31 424 ARG B C 1
ATOM 6742 O O . ARG B 1 424 ? -26.281 30.125 10.352 1 95.31 424 ARG B O 1
ATOM 6749 N N . LEU B 1 425 ? -25.656 30.953 8.359 1 95.25 425 LEU B N 1
ATOM 6750 C CA . LEU B 1 425 ? -26.281 32.25 8.617 1 95.25 425 LEU B CA 1
ATOM 6751 C C . LEU B 1 425 ? -27.562 32.406 7.789 1 95.25 425 LEU B C 1
ATOM 6753 O O . LEU B 1 425 ? -27.562 32.125 6.59 1 95.25 425 LEU B O 1
ATOM 6757 N N . GLY B 1 426 ? -28.609 32.719 8.461 1 94 426 GLY B N 1
ATOM 6758 C CA . GLY B 1 426 ? -29.891 32.969 7.812 1 94 426 GLY B CA 1
ATOM 6759 C C . GLY B 1 426 ? -30.672 34.094 8.422 1 94 426 GLY B C 1
ATOM 6760 O O . GLY B 1 426 ? -30.078 35 9.031 1 94 426 GLY B O 1
ATOM 6761 N N . GLU B 1 427 ? -31.984 34.094 8.078 1 93.69 427 GLU B N 1
ATOM 6762 C CA . GLU B 1 427 ? -32.906 35.094 8.617 1 93.69 427 GLU B CA 1
ATOM 6763 C C . GLU B 1 427 ? -33.938 34.469 9.547 1 93.69 427 GLU B C 1
ATOM 6765 O O . GLU B 1 427 ? -34.469 33.406 9.266 1 93.69 427 GLU B O 1
ATOM 6770 N N . SER B 1 428 ? -34.031 35.188 10.648 1 93.25 428 SER B N 1
ATOM 6771 C CA . SER B 1 428 ? -35.031 34.688 11.602 1 93.25 428 SER B CA 1
ATOM 6772 C C . SER B 1 428 ? -36.438 35.062 11.156 1 93.25 428 SER B C 1
ATOM 6774 O O . SER B 1 428 ? -36.75 36.25 10.961 1 93.25 428 SER B O 1
ATOM 6776 N N . ASP B 1 429 ? -37.312 34.094 11.062 1 89.06 429 ASP B N 1
ATOM 6777 C CA . ASP B 1 429 ? -38.688 34.344 10.695 1 89.06 429 ASP B CA 1
ATOM 6778 C C . ASP B 1 429 ? -39.469 34.938 11.867 1 89.06 429 ASP B C 1
ATOM 6780 O O . ASP B 1 429 ? -40.406 35.719 11.672 1 89.06 429 ASP B O 1
ATOM 6784 N N . ASP B 1 430 ? -39.094 34.656 12.984 1 89.88 430 ASP B N 1
ATOM 6785 C CA . ASP B 1 430 ? -39.812 35.031 14.188 1 89.88 430 ASP B CA 1
ATOM 6786 C C . ASP B 1 430 ? -39.375 36.406 14.664 1 89.88 430 ASP B C 1
ATOM 6788 O O . ASP B 1 430 ? -40.219 37.281 14.938 1 89.88 430 ASP B O 1
ATOM 6792 N N . LEU B 1 431 ? -38.031 36.719 14.703 1 92.19 431 LEU B N 1
ATOM 6793 C CA . LEU B 1 431 ? -37.531 37.938 15.289 1 92.19 431 LEU B CA 1
ATOM 6794 C C . LEU B 1 431 ? -37.156 38.938 14.195 1 92.19 431 LEU B C 1
ATOM 6796 O O . LEU B 1 431 ? -37 40.125 14.461 1 92.19 431 LEU B O 1
ATOM 6800 N N . GLY B 1 432 ? -37 38.469 12.984 1 90.31 432 GLY B N 1
ATOM 6801 C CA . GLY B 1 432 ? -36.781 39.344 11.844 1 90.31 432 GLY B CA 1
ATOM 6802 C C . GLY B 1 432 ? -35.312 39.656 11.617 1 90.31 432 GLY B C 1
ATOM 6803 O O . GLY B 1 432 ? -34.969 40.312 10.633 1 90.31 432 GLY B O 1
ATOM 6804 N N . GLY B 1 433 ? -34.5 39.312 12.484 1 93.94 433 GLY B N 1
ATOM 6805 C CA . GLY B 1 433 ? -33.094 39.625 12.359 1 93.94 433 GLY B CA 1
ATOM 6806 C C . GLY B 1 433 ? -32.281 38.438 11.867 1 93.94 433 GLY B C 1
ATOM 6807 O O . GLY B 1 433 ? -32.688 37.719 10.969 1 93.94 433 GLY B O 1
ATOM 6808 N N . LEU B 1 434 ? -31.062 38.312 12.359 1 94.5 434 LEU B N 1
ATOM 6809 C CA . LEU B 1 434 ? -30.125 37.281 11.938 1 94.5 434 LEU B CA 1
ATOM 6810 C C . LEU B 1 434 ? -30.422 35.969 12.656 1 94.5 434 LEU B C 1
ATOM 6812 O O . LEU B 1 434 ? -30.719 35.969 13.852 1 94.5 434 LEU B O 1
ATOM 6816 N N . LYS B 1 435 ? -30.438 34.938 11.945 1 96.19 435 LYS B N 1
ATOM 6817 C CA . LYS B 1 435 ? -30.453 33.594 12.484 1 96.19 435 LYS B CA 1
ATOM 6818 C C . LYS B 1 435 ? -29.125 32.875 12.25 1 96.19 435 LYS B C 1
ATOM 6820 O O . LYS B 1 435 ? -28.75 32.625 11.109 1 96.19 435 LYS B O 1
ATOM 6825 N N . ALA B 1 436 ? -28.359 32.594 13.289 1 96.5 436 ALA B N 1
ATOM 6826 C CA . ALA B 1 436 ? -27.078 31.906 13.219 1 96.5 436 ALA B CA 1
ATOM 6827 C C . ALA B 1 436 ? -27.188 30.5 13.789 1 96.5 436 ALA B C 1
ATOM 6829 O O . ALA B 1 436 ? -27.562 30.328 14.953 1 96.5 436 ALA B O 1
ATOM 6830 N N . GLU B 1 437 ? -26.859 29.516 12.969 1 96.56 437 GLU B N 1
ATOM 6831 C CA . GLU B 1 437 ? -27 28.109 13.367 1 96.56 437 GLU B CA 1
ATOM 6832 C C . GLU B 1 437 ? -25.656 27.391 13.32 1 96.56 437 GLU B C 1
ATOM 6834 O O . GLU B 1 437 ? -25.016 27.344 12.266 1 96.56 437 GLU B O 1
ATOM 6839 N N . ILE B 1 438 ? -25.234 26.859 14.406 1 95.94 438 ILE B N 1
ATOM 6840 C CA . ILE B 1 438 ? -24.094 25.953 14.461 1 95.94 438 ILE B CA 1
ATOM 6841 C C . ILE B 1 438 ? -24.578 24.516 14.297 1 95.94 438 ILE B C 1
ATOM 6843 O O . ILE B 1 438 ? -25.234 23.969 15.18 1 95.94 438 ILE B O 1
ATOM 6847 N N . VAL B 1 439 ? -24.281 23.891 13.164 1 95.31 439 VAL B N 1
ATOM 6848 C CA . VAL B 1 439 ? -24.703 22.531 12.891 1 95.31 439 VAL B CA 1
ATOM 6849 C C . VAL B 1 439 ? -23.531 21.578 13.086 1 95.31 439 VAL B C 1
ATOM 6851 O O . VAL B 1 439 ? -22.531 21.656 12.367 1 95.31 439 VAL B O 1
ATOM 6854 N N . LEU B 1 440 ? -23.609 20.703 14.023 1 91.62 440 LEU B N 1
ATOM 6855 C CA . LEU B 1 440 ? -22.562 19.734 14.336 1 91.62 440 LEU B CA 1
ATOM 6856 C C . LEU B 1 440 ? -23.062 18.312 14.109 1 91.62 440 LEU B C 1
ATOM 6858 O O . LEU B 1 440 ? -24.188 17.969 14.477 1 91.62 440 LEU B O 1
ATOM 6862 N N . GLY B 1 441 ? -22.234 17.5 13.383 1 83.56 441 GLY B N 1
ATOM 6863 C CA . GLY B 1 441 ? -22.594 16.109 13.195 1 83.56 441 GLY B CA 1
ATOM 6864 C C . GLY B 1 441 ? -22.406 15.273 14.445 1 83.56 441 GLY B C 1
ATOM 6865 O O . GLY B 1 441 ? -21.516 15.531 15.25 1 83.56 441 GLY B O 1
ATOM 6866 N N . ARG B 1 442 ? -23.266 14.328 14.633 1 77.88 442 ARG B N 1
ATOM 6867 C CA . ARG B 1 442 ? -23.172 13.406 15.758 1 77.88 442 ARG B CA 1
ATOM 6868 C C . ARG B 1 442 ? -22.391 12.156 15.383 1 77.88 442 ARG B C 1
ATOM 6870 O O . ARG B 1 442 ? -22.406 11.727 14.227 1 77.88 442 ARG B O 1
#

Organism: NCBI:txid391626

Secondary structure (DSSP, 8-state):
------THHHHTTS-SSHHHHHHHHHHHHHHHHHHHHHHHIIIIIIIHHHHHHHHHHHHHHHHHHHHHHH-SSHHHHHHHIIIIITTTT-EEESS-SPPPSS-EE-TT-HHHHHHHHHHHHHSTTEEEEEE-SSSEEEEEEEETTEEEEEEEEGGGTS-SSTHHHHHHHHHHHHHHHHHHHHHHHHHHHHHHHHHHHHHHHHTT--------SSHHHHHHHHHHHHHHHHHHHHHHHHHHHHHHHHHHHHHHHHHHHHHHHT--STTHHHHHHHHHHHHHHHHHHHHHHHGGGS---EEE-HHHHHHHHHHHHHHTT--EEEEEEE----EEE-HHHHHHHHHHHHHHHHHHTS-EEEEEEE-SSEEEEEEEESS----GGGHHHHTSTT--S-TTTTSSS----S-HHHHHHHHHHHTT-EEEEEE-TTTSSEEEEEEEE-/------THHHHTTS-SSHHHHHHHHHHHHHHHHHHHHHHHIIIIIIIHHHHHHHHHHHHHHHHHHHHHHH-SSHHHHHHHIIIIITTTT-EEESS-SPPPSS-EE-TT-HHHHHHHHHHHHHSTTEEEEEE-SSSEEEEEEEETTEEEEEEEEGGGTS-SSTHHHHHHHHHHHHHHHHHHHHHHHHHHHHHHHHHHHHHHHHTT--------SSHHHHHHHHHHHHHHHHHHHHHHHHHHHHHHHHHHHHHHHHHHHHHHHT--STTHHHHHHHHHHHHHHHHHHHHHHHGGG----EEE-HHHHHHHHHHHHHHTT--EEEEEEE----EEE-HHHHHHHHHHHHHHHHHHTS-EEEEEEE-SSEEEEEEEESS----GGGHHHHTSTT--S-TTTTSSS----S-HHHHHHHHHHHTT-EEEEEE-TTTSSEEEEEEEE-